Protein 7KSF (pdb70)

Nearest PDB structures (foldseek):
  7ksf-assembly1_A  TM=1.001E+00  e=0.000E+00  Eastern chimpanzee simian foamy virus
  7kse-assembly1_A  TM=9.952E-01  e=0.000E+00  Eastern chimpanzee simian foamy virus
  7o0h-assembly1_A  TM=5.199E-01  e=2.885E-73  White-tufted-ear marmoset simian foamy virus
  7o24-assembly1_A  TM=5.736E-01  e=2.070E-58  White-tufted-ear marmoset simian foamy virus
  4ol8-assembly1_B  TM=6.322E-01  e=3.005E-25  Saccharomyces cerevisiae

Structure (mmCIF, N/CA/C/O backbone):
data_7KSF
#
_entry.id   7KSF
#
_cell.length_a   228.210
_cell.length_b   52.540
_cell.length_c   75.430
_cell.angle_alpha   90.000
_cell.angle_beta   90.090
_cell.angle_gamma   90.000
#
_symmetry.space_group_name_H-M   'C 1 2 1'
#
loop_
_entity.id
_entity.type
_entity.pdbx_description
1 polymer 'Protease/Reverse transcriptase/ribonuclease H'
2 non-polymer 'CALCIUM ION'
3 water water
#
loop_
_atom_site.group_PDB
_atom_site.id
_atom_site.type_symbol
_atom_site.label_atom_id
_atom_site.label_alt_id
_atom_site.label_comp_id
_atom_site.label_asym_id
_atom_site.label_entity_id
_atom_site.label_seq_id
_atom_site.pdbx_PDB_ins_code
_atom_site.Cartn_x
_atom_site.Cartn_y
_atom_site.Cartn_z
_atom_site.occupancy
_atom_site.B_iso_or_equiv
_atom_site.auth_seq_id
_atom_site.auth_comp_id
_atom_site.auth_asym_id
_atom_site.auth_atom_id
_atom_site.pdbx_PDB_model_num
ATOM 1 N N . GLN A 1 1 ? -63.87878 -24.66096 13.64625 1.000 91.96266 7 GLN A N 1
ATOM 2 C CA . GLN A 1 1 ? -62.85266 -25.23747 12.78407 1.000 85.81266 7 GLN A CA 1
ATOM 3 C C . GLN A 1 1 ? -62.86692 -24.58517 11.40821 1.000 96.99649 7 GLN A C 1
ATOM 4 O O . GLN A 1 1 ? -62.80828 -23.36113 11.28749 1.000 82.07876 7 GLN A O 1
ATOM 10 N N . LEU A 1 2 ? -62.95173 -25.41996 10.36903 1.000 107.93000 8 LEU A N 1
ATOM 11 C CA . LEU A 1 2 ? -63.00994 -24.95067 8.99314 1.000 98.20670 8 LEU A CA 1
ATOM 12 C C . LEU A 1 2 ? -64.38611 -24.43498 8.59833 1.000 98.12204 8 LEU A C 1
ATOM 13 O O . LEU A 1 2 ? -64.53233 -23.87378 7.50746 1.000 96.88207 8 LEU A O 1
ATOM 18 N N . LEU A 1 3 ? -65.39202 -24.61246 9.44334 1.000 93.63937 9 LEU A N 1
ATOM 19 C CA . LEU A 1 3 ? -66.73916 -24.15178 9.15051 1.000 84.92782 9 LEU A CA 1
ATOM 20 C C . LEU A 1 3 ? -66.98152 -22.80800 9.81583 1.000 81.30826 9 LEU A C 1
ATOM 21 O O . LEU A 1 3 ? -66.59452 -22.59215 10.96986 1.000 81.67780 9 LEU A O 1
ATOM 26 N N . GLN A 1 4 ? -67.61682 -21.90802 9.08006 1.000 81.27258 10 GLN A N 1
ATOM 27 C CA . GLN A 1 4 ? -67.85418 -20.56520 9.58437 1.000 79.88446 10 GLN A CA 1
ATOM 28 C C . GLN A 1 4 ? -68.79910 -20.61575 10.78041 1.000 84.72996 10 GLN A C 1
ATOM 29 O O . GLN A 1 4 ? -69.85792 -21.25303 10.70133 1.000 81.64663 10 GLN A O 1
ATOM 35 N N . PRO A 1 5 ? -68.45523 -19.98189 11.89354 1.000 90.35862 11 PRO A N 1
ATOM 36 C CA . PRO A 1 5 ? -69.37818 -19.93842 13.02859 1.000 89.00222 11 PRO A CA 1
ATOM 37 C C . PRO A 1 5 ? -70.61943 -19.13070 12.69084 1.000 83.33455 11 PRO A C 1
ATOM 38 O O . PRO A 1 5 ? -70.59174 -18.21451 11.86704 1.000 92.15065 11 PRO A O 1
ATOM 42 N N . LEU A 1 6 ? -71.71829 -19.48616 13.34982 1.000 85.10553 12 LEU A N 1
ATOM 43 C CA . LEU A 1 6 ? -73.01548 -18.91447 13.05601 1.000 86.71338 12 LEU A CA 1
ATOM 44 C C . LEU A 1 6 ? -73.53363 -18.14689 14.26521 1.000 93.89528 12 LEU A C 1
ATOM 45 O O . LEU A 1 6 ? -73.59041 -18.70816 15.36909 1.000 102.79528 12 LEU A O 1
ATOM 50 N N . PRO A 1 7 ? -73.91701 -16.88097 14.10552 1.000 89.11776 13 PRO A N 1
ATOM 51 C CA . PRO A 1 7 ? -74.43017 -16.12538 15.25571 1.000 101.07323 13 PRO A CA 1
ATOM 52 C C . PRO A 1 7 ? -75.75598 -16.69187 15.73665 1.000 109.84174 13 PRO A C 1
ATOM 53 O O . PRO A 1 7 ? -76.63092 -17.03894 14.93962 1.000 116.50450 13 PRO A O 1
ATOM 57 N N . ALA A 1 8 ? -75.89888 -16.78820 17.05564 1.000 116.47087 14 ALA A N 1
ATOM 58 C CA . ALA A 1 8 ? -77.09168 -17.38668 17.63557 1.000 114.22683 14 ALA A CA 1
ATOM 59 C C . ALA A 1 8 ? -77.32077 -16.82506 19.02871 1.000 97.11599 14 ALA A C 1
ATOM 60 O O . ALA A 1 8 ? -76.36981 -16.54295 19.76072 1.000 104.58793 14 ALA A O 1
ATOM 62 N N . GLU A 1 9 ? -78.59279 -16.67651 19.38981 1.000 98.14674 15 GLU A N 1
ATOM 63 C CA . GLU A 1 9 ? -78.99684 -16.26292 20.72792 1.000 99.87970 15 GLU A CA 1
ATOM 64 C C . GLU A 1 9 ? -79.88050 -17.34431 21.33772 1.000 100.31317 15 GLU A C 1
ATOM 65 O O . GLU A 1 9 ? -80.82940 -17.80844 20.69667 1.000 116.30280 15 GLU A O 1
ATOM 71 N N . ILE A 1 10 ? -79.57532 -17.74550 22.57362 1.000 95.40861 16 ILE A N 1
ATOM 72 C CA . ILE A 1 10 ? -80.30898 -18.80687 23.26342 1.000 94.95387 16 ILE A CA 1
ATOM 73 C C . ILE A 1 10 ? -81.22409 -18.23238 24.34360 1.000 99.02407 16 ILE A C 1
ATOM 74 O O . ILE A 1 10 ? -82.44705 -18.37271 24.27063 1.000 98.58590 16 ILE A O 1
ATOM 79 N N . LYS A 1 11 ? -80.64922 -17.57544 25.35871 1.000 90.01616 17 LYS A N 1
ATOM 80 C CA . LYS A 1 11 ? -81.41135 -16.92790 26.42890 1.000 89.84134 17 LYS A CA 1
ATOM 81 C C . LYS A 1 11 ? -80.94377 -15.47379 26.55220 1.000 92.24733 17 LYS A C 1
ATOM 82 O O . LYS A 1 11 ? -80.33983 -15.07584 27.55226 1.000 105.13752 17 LYS A O 1
ATOM 88 N N . GLY A 1 12 ? -81.23005 -14.67364 25.52439 1.000 93.15126 18 GLY A N 1
ATOM 89 C CA . GLY A 1 12 ? -80.84846 -13.27653 25.52768 1.000 94.46456 18 GLY A CA 1
ATOM 90 C C . GLY A 1 12 ? -79.39454 -13.04703 25.17366 1.000 110.30089 18 GLY A C 1
ATOM 91 O O . GLY A 1 12 ? -79.07784 -12.17076 24.36484 1.000 124.34169 18 GLY A O 1
ATOM 92 N N . THR A 1 13 ? -78.50128 -13.82891 25.77344 1.000 109.12352 19 THR A N 1
ATOM 93 C CA . THR A 1 13 ? -77.07434 -13.67944 25.53040 1.000 103.06050 19 THR A CA 1
ATOM 94 C C . THR A 1 13 ? -76.70524 -14.27403 24.17625 1.000 108.18619 19 THR A C 1
ATOM 95 O O . THR A 1 13 ? -77.02192 -15.43106 23.89200 1.000 98.05276 19 THR A O 1
ATOM 99 N N . LYS A 1 14 ? -76.04651 -13.47365 23.34139 1.000 110.72989 20 LYS A N 1
ATOM 100 C CA . LYS A 1 14 ? -75.61744 -13.96224 22.03726 1.000 104.46742 20 LYS A CA 1
ATOM 101 C C . LYS A 1 14 ? -74.54612 -15.03096 22.20196 1.000 97.13800 20 LYS A C 1
ATOM 102 O O . LYS A 1 14 ? -73.77107 -15.02795 23.16092 1.000 104.61472 20 LYS A O 1
ATOM 108 N N . LEU A 1 15 ? -74.50790 -15.95674 21.24875 1.000 92.48114 21 LEU A N 1
ATOM 109 C CA . LEU A 1 15 ? -73.53259 -17.03546 21.26546 1.000 88.05982 21 LEU A CA 1
ATOM 110 C C . LEU A 1 15 ? -73.26155 -17.45006 19.82435 1.000 87.54814 21 LEU A C 1
ATOM 111 O O . LEU A 1 15 ? -73.72478 -16.80898 18.87652 1.000 88.13032 21 LEU A O 1
ATOM 116 N N . LEU A 1 16 ? -72.50024 -18.52680 19.65807 1.000 86.23330 22 LEU A N 1
ATOM 117 C CA . LEU A 1 16 ? -72.14317 -19.02840 18.34094 1.000 85.79664 22 LEU A CA 1
ATOM 118 C C . LEU A 1 16 ? -72.45974 -20.51148 18.25863 1.000 85.58793 22 LEU A C 1
ATOM 119 O O . LEU A 1 16 ? -72.28748 -21.24965 19.23145 1.000 85.30207 22 LEU A O 1
ATOM 124 N N . ALA A 1 17 ? -72.92268 -20.93835 17.09056 1.000 85.99912 23 ALA A N 1
ATOM 125 C CA . ALA A 1 17 ? -73.22129 -22.33438 16.82226 1.000 86.35270 23 ALA A CA 1
ATOM 126 C C . ALA A 1 17 ? -72.30820 -22.83886 15.71310 1.000 87.38569 23 ALA A C 1
ATOM 127 O O . ALA A 1 17 ? -71.91547 -22.08055 14.82225 1.000 86.75450 23 ALA A O 1
ATOM 129 N N . HIS A 1 18 ? -71.96483 -24.12378 15.77679 1.000 88.57776 24 HIS A N 1
ATOM 130 C CA . HIS A 1 18 ? -71.08770 -24.74231 14.79161 1.000 90.13040 24 HIS A CA 1
ATOM 131 C C . HIS A 1 18 ? -71.77337 -25.97138 14.21737 1.000 98.55218 24 HIS A C 1
ATOM 132 O O . HIS A 1 18 ? -72.11607 -26.89964 14.95818 1.000 103.34709 24 HIS A O 1
ATOM 139 N N . TRP A 1 19 ? -71.97544 -25.96714 12.90338 1.000 102.78862 25 TRP A N 1
ATOM 140 C CA . TRP A 1 19 ? -72.57215 -27.09816 12.20616 1.000 110.75462 25 TRP A CA 1
ATOM 141 C C . TRP A 1 19 ? -71.71378 -28.34295 12.39184 1.000 95.64141 25 TRP A C 1
ATOM 142 O O . TRP A 1 19 ? -70.55379 -28.37552 11.97077 1.000 102.24572 25 TRP A O 1
ATOM 153 N N . ALA A 1 20 ? -72.27646 -29.35826 13.03464 1.000 95.76798 26 ALA A N 1
ATOM 154 C CA . ALA A 1 20 ? -71.56408 -30.60211 13.28932 1.000 96.87233 26 ALA A CA 1
ATOM 155 C C . ALA A 1 20 ? -71.94083 -31.64698 12.24711 1.000 99.10262 26 ALA A C 1
ATOM 156 O O . ALA A 1 20 ? -73.01888 -31.59516 11.65018 1.000 98.72771 26 ALA A O 1
ATOM 158 N N . SER A 1 21 ? -71.03357 -32.59467 12.02785 1.000 100.87672 27 SER A N 1
ATOM 159 C CA . SER A 1 21 ? -71.26531 -33.67753 11.08262 1.000 103.03307 27 SER A CA 1
ATOM 160 C C . SER A 1 21 ? -71.70090 -34.96980 11.75235 1.000 103.48810 27 SER A C 1
ATOM 161 O O . SER A 1 21 ? -72.35769 -35.79385 11.10820 1.000 103.76206 27 SER A O 1
ATOM 164 N N . GLY A 1 22 ? -71.35177 -35.16899 13.02129 1.000 104.70500 28 GLY A N 1
ATOM 165 C CA . GLY A 1 22 ? -71.79039 -36.36327 13.71505 1.000 108.31459 28 GLY A CA 1
ATOM 166 C C . GLY A 1 22 ? -73.29538 -36.38575 13.90112 1.000 112.78873 28 GLY A C 1
ATOM 167 O O . GLY A 1 22 ? -73.95167 -35.34595 13.98339 1.000 112.56817 28 GLY A O 1
ATOM 168 N N . ALA A 1 23 ? -73.84202 -37.59692 13.95988 1.000 114.49093 29 ALA A N 1
ATOM 169 C CA . ALA A 1 23 ? -75.27896 -37.77437 14.12291 1.000 128.41843 29 ALA A CA 1
ATOM 170 C C . ALA A 1 23 ? -75.75296 -37.52083 15.54799 1.000 122.11499 29 ALA A C 1
ATOM 171 O O . ALA A 1 23 ? -76.96394 -37.53923 15.79005 1.000 104.97963 29 ALA A O 1
ATOM 173 N N . THR A 1 24 ? -74.83698 -37.29077 16.48700 1.000 126.62851 30 THR A N 1
ATOM 174 C CA . THR A 1 24 ? -75.22499 -37.01319 17.86108 1.000 113.34693 30 THR A CA 1
ATOM 175 C C . THR A 1 24 ? -76.02736 -35.71444 17.93741 1.000 104.47397 30 THR A C 1
ATOM 176 O O . THR A 1 24 ? -75.96765 -34.85722 17.05060 1.000 103.83212 30 THR A O 1
ATOM 180 N N . ILE A 1 25 ? -76.79134 -35.58090 19.02048 1.000 97.01228 31 ILE A N 1
ATOM 181 C CA . ILE A 1 25 ? -77.72166 -34.46821 19.17578 1.000 95.09019 31 ILE A CA 1
ATOM 182 C C . ILE A 1 25 ? -76.97201 -33.19507 19.53402 1.000 93.83214 31 ILE A C 1
ATOM 183 O O . ILE A 1 25 ? -75.75399 -33.20776 19.74096 1.000 93.41525 31 ILE A O 1
ATOM 188 N N . THR A 1 26 ? -77.70532 -32.08730 19.61831 1.000 92.90972 32 THR A N 1
ATOM 189 C CA . THR A 1 26 ? -77.08769 -30.78217 19.81357 1.000 91.39360 32 THR A CA 1
ATOM 190 C C . THR A 1 26 ? -76.62166 -30.61235 21.25258 1.000 97.70829 32 THR A C 1
ATOM 191 O O . THR A 1 26 ? -77.36754 -30.87878 22.19956 1.000 95.34684 32 THR A O 1
ATOM 195 N N . CYS A 1 27 ? -75.37578 -30.17603 21.41262 1.000 96.41637 33 CYS A N 1
ATOM 196 C CA . CYS A 1 27 ? -74.82681 -29.83016 22.71467 1.000 87.19148 33 CYS A CA 1
ATOM 197 C C . CYS A 1 27 ? -75.04723 -28.35229 23.00101 1.000 86.25750 33 CYS A C 1
ATOM 198 O O . CYS A 1 27 ? -75.13251 -27.52711 22.087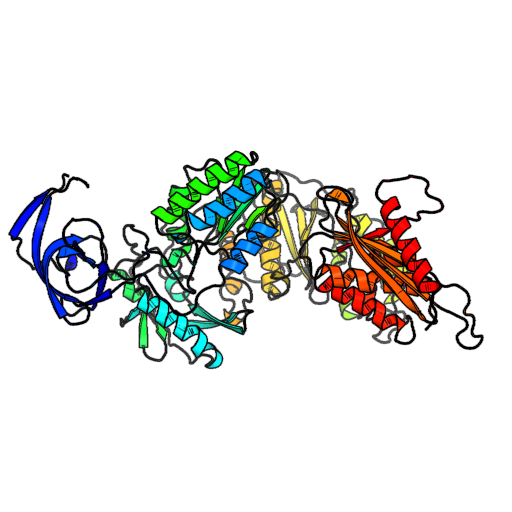20 1.000 86.25946 33 CYS A O 1
ATOM 201 N N . ILE A 1 28 ? -75.13225 -28.02560 24.28609 1.000 89.42439 34 ILE A N 1
ATOM 202 C CA . ILE A 1 28 ? -75.39963 -26.65778 24.72341 1.000 88.96904 34 ILE A CA 1
ATOM 203 C C . ILE A 1 28 ? -74.50965 -26.37079 25.92642 1.000 84.25574 34 ILE A C 1
ATOM 204 O O . ILE A 1 28 ? -74.28234 -27.27590 26.74321 1.000 84.31821 34 ILE A O 1
ATOM 209 N N . PRO A 1 29 ? -73.93399 -25.16765 26.04366 1.000 83.58464 35 PRO A N 1
ATOM 210 C CA . PRO A 1 29 ? -73.16502 -24.83469 27.25070 1.000 89.11811 35 PRO A CA 1
ATOM 211 C C . PRO A 1 29 ? -73.94386 -25.15320 28.52167 1.000 94.56088 35 PRO A C 1
ATOM 212 O O . PRO A 1 29 ? -75.15193 -24.92557 28.60878 1.000 93.42111 35 PRO A O 1
ATOM 216 N N . GLU A 1 30 ? -73.21866 -25.67722 29.51651 1.000 94.79647 36 GLU A N 1
ATOM 217 C CA . GLU A 1 30 ? -73.85343 -26.24567 30.70442 1.000 97.27650 36 GLU A CA 1
ATOM 218 C C . GLU A 1 30 ? -74.63769 -25.21007 31.50269 1.000 81.03794 36 GLU A C 1
ATOM 219 O O . GLU A 1 30 ? -75.64856 -25.55050 32.12867 1.000 80.99781 36 GLU A O 1
ATOM 225 N N . SER A 1 31 ? -74.19406 -23.94894 31.50095 1.000 80.80511 37 SER A N 1
ATOM 226 C CA . SER A 1 31 ? -74.76630 -22.94931 32.39720 1.000 80.29484 37 SER A CA 1
ATOM 227 C C . SER A 1 31 ? -76.20443 -22.57865 32.05136 1.000 80.00728 37 SER A C 1
ATOM 228 O O . SER A 1 31 ? -76.86457 -21.91902 32.86354 1.000 79.61204 37 SER A O 1
ATOM 231 N N . PHE A 1 32 ? -76.70337 -22.97353 30.88230 1.000 80.08741 38 PHE A N 1
ATOM 232 C CA . PHE A 1 32 ? -78.07148 -22.66884 30.48944 1.000 83.75458 38 PHE A CA 1
ATOM 233 C C . PHE A 1 32 ? -79.05114 -23.79119 30.79924 1.000 80.10772 38 PHE A C 1
ATOM 234 O O . PHE A 1 32 ? -80.26421 -23.55454 30.76835 1.000 81.00611 38 PHE A O 1
ATOM 242 N N . LEU A 1 33 ? -78.56878 -24.99612 31.09294 1.000 81.54354 39 LEU A N 1
ATOM 243 C CA . LEU A 1 33 ? -79.43343 -26.15241 31.27273 1.000 81.15051 39 LEU A CA 1
ATOM 244 C C . LEU A 1 33 ? -79.66326 -26.49880 32.74066 1.000 81.25238 39 LEU A C 1
ATOM 245 O O . LEU A 1 33 ? -80.18193 -27.57602 33.03745 1.000 81.95520 39 LEU A O 1
ATOM 250 N N . GLU A 1 34 ? -79.29247 -25.60590 33.66084 1.000 82.92685 40 GLU A N 1
ATOM 251 C CA . GLU A 1 34 ? -79.52832 -25.86529 35.07680 1.000 84.15921 40 GLU A CA 1
ATOM 252 C C . GLU A 1 34 ? -80.99735 -25.67079 35.42992 1.000 86.80803 40 GLU A C 1
ATOM 253 O O . GLU A 1 34 ? -81.62107 -26.54711 36.03976 1.000 83.56489 40 GLU A O 1
ATOM 259 N N . ASP A 1 35 ? -81.56671 -24.52487 35.04921 1.000 80.23069 41 ASP A N 1
ATOM 260 C CA . ASP A 1 35 ? -82.96577 -24.24434 35.35034 1.000 79.62644 41 ASP A CA 1
ATOM 261 C C . ASP A 1 35 ? -83.90953 -25.19745 34.62818 1.000 79.96592 41 ASP A C 1
ATOM 262 O O . ASP A 1 35 ? -84.99242 -25.50088 35.14217 1.000 84.77529 41 ASP A O 1
ATOM 267 N N . GLU A 1 36 ? -83.52746 -25.66908 33.44405 1.000 86.69162 42 GLU A N 1
ATOM 268 C CA . GLU A 1 36 ? -84.42427 -26.48016 32.63592 1.000 80.98764 42 GLU A CA 1
ATOM 269 C C . GLU A 1 36 ? -84.58583 -27.87334 33.23261 1.000 82.12513 42 GLU A C 1
ATOM 270 O O . GLU A 1 36 ? -83.66264 -28.43620 33.82644 1.000 82.71836 42 GLU A O 1
ATOM 276 N N . GLN A 1 37 ? -85.78668 -28.43265 33.06555 1.000 82.85743 43 GLN A N 1
ATOM 277 C CA . GLN A 1 37 ? -86.12327 -29.74487 33.60227 1.000 84.30384 43 GLN A CA 1
ATOM 278 C C . GLN A 1 37 ? -85.71701 -30.83753 32.61901 1.000 85.92499 43 GLN A C 1
ATOM 279 O O . GLN A 1 37 ? -85.83512 -30.65529 31.40306 1.000 86.36480 43 GLN A O 1
ATOM 285 N N . PRO A 1 38 ? -85.23665 -31.97750 33.11873 1.000 86.91562 44 PRO A N 1
ATOM 286 C CA . PRO A 1 38 ? -84.76239 -33.03416 32.21647 1.000 98.33608 44 PRO A CA 1
ATOM 287 C C . PRO A 1 38 ? -85.87615 -33.96238 31.75832 1.000 90.96646 44 PRO A C 1
ATOM 288 O O . PRO A 1 38 ? -86.70198 -34.40780 32.56126 1.000 90.07209 44 PRO A O 1
ATOM 292 N N . ILE A 1 39 ? -85.90113 -34.25910 30.46025 1.000 91.45451 45 ILE A N 1
ATOM 293 C CA . ILE A 1 39 ? -86.89289 -35.18627 29.92510 1.000 92.65277 45 ILE A CA 1
ATOM 294 C C . ILE A 1 39 ? -86.57045 -36.61227 30.35076 1.000 93.94470 45 ILE A C 1
ATOM 295 O O . ILE A 1 39 ? -87.41622 -37.31964 30.91165 1.000 95.16488 45 ILE A O 1
ATOM 300 N N . LYS A 1 40 ? -85.34634 -37.05685 30.08560 1.000 99.78513 46 LYS A N 1
ATOM 301 C CA . LYS A 1 40 ? -84.89793 -38.38881 30.46828 1.000 108.67133 46 LYS A CA 1
ATOM 302 C C . LYS A 1 40 ? -83.38294 -38.35241 30.61921 1.000 98.10403 46 LYS A C 1
ATOM 303 O O . LYS A 1 40 ? -82.75525 -37.29620 30.49541 1.000 97.15980 46 LYS A O 1
ATOM 309 N N . LYS A 1 41 ? -82.78959 -39.51130 30.89392 1.000 100.50568 47 LYS A N 1
ATOM 310 C CA . LYS A 1 41 ? -81.35654 -39.61194 31.13782 1.000 102.59128 47 LYS A CA 1
ATOM 311 C C . LYS A 1 41 ? -80.77826 -40.73358 30.29354 1.000 105.32710 47 LYS A C 1
ATOM 312 O O . LYS A 1 41 ? -81.19892 -41.88873 30.41730 1.000 104.98680 47 LYS A O 1
ATOM 318 N N . THR A 1 42 ? -79.81241 -40.39611 29.44356 1.000 125.59483 48 THR A N 1
ATOM 319 C CA . THR A 1 42 ? -79.15318 -41.35072 28.56631 1.000 122.08726 48 THR A CA 1
ATOM 320 C C . THR A 1 42 ? -77.65217 -41.33834 28.81524 1.000 114.02578 48 THR A C 1
ATOM 321 O O . THR A 1 42 ? -77.08544 -40.32828 29.24243 1.000 113.28565 48 THR A O 1
ATOM 325 N N . LEU A 1 43 ? -77.03085 -42.49210 28.54795 1.000 116.84531 49 LEU A N 1
ATOM 326 C CA . LEU A 1 43 ? -75.56778 -42.68472 28.71183 1.000 119.91867 49 LEU A CA 1
ATOM 327 C C . LEU A 1 43 ? -74.91186 -42.65122 27.32680 1.000 131.17282 49 LEU A C 1
ATOM 328 O O . LEU A 1 43 ? -75.56579 -43.06719 26.34974 1.000 139.76009 49 LEU A O 1
ATOM 333 N N . ILE A 1 44 ? -73.66901 -42.17284 27.26384 1.000 127.18620 50 ILE A N 1
ATOM 334 C CA . ILE A 1 44 ? -72.91510 -42.06435 26.02083 1.000 125.74496 50 ILE A CA 1
ATOM 335 C C . ILE A 1 44 ? -71.54591 -42.70000 26.21761 1.000 134.81451 50 ILE A C 1
ATOM 336 O O . ILE A 1 44 ? -70.87293 -42.43803 27.21964 1.000 126.55099 50 ILE A O 1
ATOM 338 N N . LYS A 1 45 ? -71.13672 -43.52766 25.25241 1.000 147.18389 51 LYS A N 1
ATOM 339 C CA . LYS A 1 45 ? -69.82553 -44.16730 25.32020 1.000 149.15370 51 LYS A CA 1
ATOM 340 C C . LYS A 1 45 ? -68.70883 -43.15093 25.13737 1.000 145.03954 51 LYS A C 1
ATOM 341 O O . LYS A 1 45 ? -67.85984 -42.97089 26.01836 1.000 129.42447 51 LYS A O 1
ATOM 343 N N . THR A 1 46 ? -68.69209 -42.47267 23.99352 1.000 144.23821 52 THR A N 1
ATOM 344 C CA . THR A 1 46 ? -67.69340 -41.45632 23.69569 1.000 139.03631 52 THR A CA 1
ATOM 345 C C . THR A 1 46 ? -68.23678 -40.07755 24.04603 1.000 131.03682 52 THR A C 1
ATOM 346 O O . THR A 1 46 ? -67.49098 -39.27346 24.60417 1.000 142.09606 52 THR A O 1
ATOM 348 N N . GLU A 1 50 ? -70.04576 -45.86754 30.58483 1.000 135.19754 56 GLU A N 1
ATOM 349 C CA . GLU A 1 50 ? -70.51614 -44.71149 29.77311 1.000 129.44892 56 GLU A CA 1
ATOM 350 C C . GLU A 1 50 ? -71.27738 -43.73592 30.67937 1.000 138.77653 56 GLU A C 1
ATOM 351 O O . GLU A 1 50 ? -72.31923 -44.13534 31.23733 1.000 138.74759 56 GLU A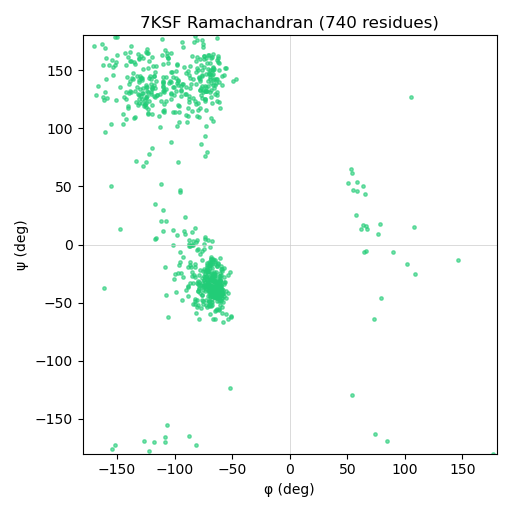 O 1
ATOM 357 N N . LYS A 1 51 ? -70.76572 -42.50680 30.81462 1.000 141.76889 57 LYS A N 1
ATOM 358 C CA . LYS A 1 51 ? -71.39997 -41.49417 31.64488 1.000 139.22735 57 LYS A CA 1
ATOM 359 C C . LYS A 1 51 ? -72.78110 -41.13945 31.10603 1.000 135.72340 57 LYS A C 1
ATOM 360 O O . LYS A 1 51 ? -72.99519 -41.07324 29.89205 1.000 138.41441 57 LYS A O 1
ATOM 366 N N . GLN A 1 52 ? -73.71912 -40.90792 32.02013 1.000 127.38378 58 GLN A N 1
ATOM 367 C CA . GLN A 1 52 ? -75.07825 -40.52524 31.66829 1.000 122.04802 58 GLN A CA 1
ATOM 368 C C . GLN A 1 52 ? -75.33165 -39.07540 32.06362 1.000 113.27974 58 GLN A C 1
ATOM 369 O O . GLN A 1 52 ? -74.88173 -38.61951 33.11970 1.000 114.74574 58 GLN A O 1
ATOM 375 N N . GLN A 1 53 ? -76.04490 -38.35641 31.20082 1.000 109.96577 59 GLN A N 1
ATOM 376 C CA . GLN A 1 53 ? -76.32330 -36.94054 31.38915 1.000 106.31551 59 GLN A CA 1
ATOM 377 C C . GLN A 1 53 ? -77.79540 -36.66890 31.10629 1.000 102.89073 59 GLN A C 1
ATOM 378 O O . GLN A 1 53 ? -78.45322 -37.40492 30.36616 1.000 104.85267 59 GLN A O 1
ATOM 384 N N . ASN A 1 54 ? -78.30668 -35.59818 31.70756 1.000 108.26496 60 ASN A N 1
ATOM 385 C CA . ASN A 1 54 ? -79.70779 -35.23855 31.54271 1.000 106.70417 60 ASN A CA 1
ATOM 386 C C . ASN A 1 54 ? -79.97901 -34.72231 30.13184 1.000 102.78487 60 ASN A C 1
ATOM 387 O O . ASN A 1 54 ? -79.10721 -34.14891 29.47492 1.000 95.71767 60 ASN A O 1
ATOM 392 N N . VAL A 1 55 ? -81.21198 -34.92457 29.67986 1.000 98.36994 61 VAL A N 1
ATOM 393 C CA . VAL A 1 55 ? -81.65216 -34.53140 28.34697 1.000 93.95077 61 VAL A CA 1
ATOM 394 C C . VAL A 1 55 ? -82.79744 -33.53776 28.48925 1.000 91.69617 61 VAL A C 1
ATOM 395 O O . VAL A 1 55 ? -83.70434 -33.73720 29.30326 1.000 91.65004 61 VAL A O 1
ATOM 399 N N . TYR A 1 56 ? -82.74979 -32.46857 27.69349 1.000 91.06740 62 TYR A N 1
ATOM 400 C CA . TYR A 1 56 ? -83.75509 -31.41487 27.76678 1.000 90.67864 62 TYR A CA 1
ATOM 401 C C . TYR A 1 56 ? -84.37024 -31.14075 26.39987 1.000 91.83046 62 TYR A C 1
ATOM 402 O O . TYR A 1 56 ? -84.15407 -31.89647 25.44469 1.000 92.36522 62 TYR A O 1
ATOM 411 N N . TYR A 1 57 ? -85.13356 -30.05195 26.30015 1.000 92.40262 63 TYR A N 1
ATOM 412 C CA . TYR A 1 57 ? -85.70976 -29.61383 25.03028 1.000 93.47550 63 TYR A CA 1
ATOM 413 C C . TYR A 1 57 ? -85.95018 -28.11592 25.13763 1.000 92.89083 63 TYR A C 1
ATOM 414 O O . TYR A 1 57 ? -86.89827 -27.68634 25.80278 1.000 92.51716 63 TYR A O 1
ATOM 423 N N . VAL A 1 58 ? -85.08845 -27.32153 24.49776 1.000 92.86933 64 VAL A N 1
ATOM 424 C CA . VAL A 1 58 ? -85.09286 -25.87356 24.64809 1.000 92.71888 64 VAL A CA 1
ATOM 425 C C . VAL A 1 58 ? -85.24112 -25.23130 23.27324 1.000 93.11154 64 VAL A C 1
ATOM 426 O O . VAL A 1 58 ? -85.05399 -25.86601 22.23609 1.000 93.88678 64 VAL A O 1
ATOM 430 N N . THR A 1 59 ? -85.57649 -23.94340 23.28754 1.000 93.26269 65 THR A N 1
ATOM 431 C CA . THR A 1 59 ? -85.74078 -23.14718 22.08073 1.000 94.24075 65 THR A CA 1
ATOM 432 C C . THR A 1 59 ? -84.69810 -22.03987 22.05592 1.000 93.75681 65 THR A C 1
ATOM 433 O O . THR A 1 59 ? -84.39022 -21.43901 23.09204 1.000 93.24648 65 THR A O 1
ATOM 437 N N . PHE A 1 60 ? -84.16124 -21.77045 20.86796 1.000 93.76341 66 PHE A N 1
ATOM 438 C CA . PHE A 1 60 ? -83.12154 -20.76911 20.69913 1.000 93.18726 66 PHE A CA 1
ATOM 439 C C . PHE A 1 60 ? -83.16277 -20.24880 19.26924 1.000 93.27242 66 PHE A C 1
ATOM 440 O O . PHE A 1 60 ? -83.68262 -20.90275 18.36413 1.000 96.30137 66 PHE A O 1
ATOM 448 N N . LYS A 1 61 ? -82.59812 -19.05959 19.07848 1.000 93.02238 67 LYS A N 1
ATOM 449 C CA . LYS A 1 61 ? -82.54837 -18.42529 17.77162 1.000 93.07015 67 LYS A CA 1
ATOM 450 C C . LYS A 1 61 ? -81.24431 -18.76575 17.06348 1.000 101.31595 67 LYS A C 1
ATOM 451 O O . LYS A 1 61 ? -80.17527 -18.77658 17.67842 1.000 103.11579 67 LYS A O 1
ATOM 457 N N . VAL A 1 62 ? -81.34430 -19.04549 15.76842 1.000 107.54588 68 VAL A N 1
ATOM 458 C CA . VAL A 1 62 ? -80.18629 -19.22496 14.89732 1.000 92.28720 68 VAL A CA 1
ATOM 459 C C . VAL A 1 62 ? -80.33764 -18.22475 13.76055 1.000 92.50714 68 VAL A C 1
ATOM 460 O O . VAL A 1 62 ? -81.25665 -18.34283 12.93857 1.000 92.98863 68 VAL A O 1
ATOM 464 N N . LYS A 1 63 ? -79.44593 -17.22948 13.71973 1.000 92.13540 69 LYS A N 1
ATOM 465 C CA . LYS A 1 63 ? -79.51830 -16.13029 12.75498 1.000 92.36288 69 LYS A CA 1
ATOM 466 C C . LYS A 1 63 ? -80.84351 -15.37869 12.85021 1.000 92.33930 69 LYS A C 1
ATOM 467 O O . LYS A 1 63 ? -81.29674 -14.77261 11.87537 1.000 94.65874 69 LYS A O 1
ATOM 473 N N . GLY A 1 64 ? -81.48344 -15.41314 14.01824 1.000 93.48833 70 GLY A N 1
ATOM 474 C CA . GLY A 1 64 ? -82.74662 -14.74255 14.22646 1.000 100.52513 70 GLY A CA 1
ATOM 475 C C . GLY A 1 64 ? -83.97037 -15.63790 14.18732 1.000 104.41715 70 GLY A C 1
ATOM 476 O O . GLY A 1 64 ? -85.03646 -15.21431 14.65347 1.000 94.49683 70 GLY A O 1
ATOM 477 N N . ARG A 1 65 ? -83.85504 -16.85174 13.65004 1.000 95.01974 71 ARG A N 1
ATOM 478 C CA . ARG A 1 65 ? -84.97578 -17.78205 13.57489 1.000 94.17661 71 ARG A CA 1
ATOM 479 C C . ARG A 1 65 ? -84.89543 -18.78428 14.71866 1.000 93.95674 71 ARG A C 1
ATOM 480 O O . ARG A 1 65 ? -83.83624 -19.37103 14.96248 1.000 99.38452 71 ARG A O 1
ATOM 488 N N . LYS A 1 66 ? -86.01733 -18.97976 15.40968 1.000 106.32750 72 LYS A N 1
ATOM 489 C CA . LYS A 1 66 ? -86.05401 -19.89203 16.54148 1.000 102.37946 72 LYS A CA 1
ATOM 490 C C . LYS A 1 66 ? -85.90362 -21.33888 16.08414 1.000 107.72824 72 LYS A C 1
ATOM 491 O O . LYS A 1 66 ? -86.30357 -21.71275 14.97808 1.000 121.23422 72 LYS A O 1
ATOM 497 N N . VAL A 1 67 ? -85.31633 -22.15591 16.95893 1.000 95.03317 73 VAL A N 1
ATOM 498 C CA . VAL A 1 67 ? -85.09094 -23.57578 16.69960 1.000 94.99917 73 VAL A CA 1
ATOM 499 C C . VAL A 1 67 ? -85.40465 -24.35416 17.96844 1.000 94.98237 73 VAL A C 1
ATOM 500 O O . VAL A 1 67 ? -84.94370 -23.98827 19.05650 1.000 105.24272 73 VAL A O 1
ATOM 504 N N . GLU A 1 68 ? -86.18435 -25.41935 17.83325 1.000 96.08947 74 GLU A N 1
ATOM 505 C CA . GLU A 1 68 ? -86.48803 -26.32469 18.93506 1.000 96.75524 74 GLU A CA 1
ATOM 506 C C . GLU A 1 68 ? -85.76866 -27.64543 18.69773 1.000 96.23567 74 GLU A C 1
ATOM 507 O O . GLU A 1 68 ? -85.84255 -28.20320 17.59860 1.000 96.63384 74 GLU A O 1
ATOM 513 N N . ALA A 1 69 ? -85.08146 -28.14146 19.72358 1.000 95.73230 75 ALA A N 1
ATOM 514 C CA . ALA A 1 69 ? -84.31011 -29.36220 19.55427 1.000 98.76218 75 ALA A CA 1
ATOM 515 C C . ALA A 1 69 ? -84.08585 -30.03343 20.90210 1.000 95.00289 75 ALA A C 1
ATOM 516 O O . ALA A 1 69 ? -84.09298 -29.38867 21.95325 1.000 94.61915 75 ALA A O 1
ATOM 518 N N . GLU A 1 70 ? -83.89147 -31.34937 20.84580 1.000 95.39433 76 GLU A N 1
ATOM 519 C CA . GLU A 1 70 ? -83.50318 -32.13851 22.00760 1.000 94.92262 76 GLU A CA 1
ATOM 520 C C . GLU A 1 70 ? -81.99621 -32.02312 22.19855 1.000 102.01418 76 GLU A C 1
ATOM 521 O O . GLU A 1 70 ? -81.22516 -32.33669 21.28544 1.000 106.66388 76 GLU A O 1
ATOM 527 N N . VAL A 1 71 ? -81.57228 -31.57126 23.38163 1.000 101.15768 77 VAL A N 1
ATOM 528 C CA . VAL A 1 71 ? -80.18437 -31.19391 23.60664 1.000 101.64346 77 VAL A CA 1
ATOM 529 C C . VAL A 1 71 ? -79.64912 -31.84004 24.87847 1.000 100.65849 77 VAL A C 1
ATOM 530 O O . VAL A 1 71 ? -80.40095 -32.25646 25.76341 1.000 96.17486 77 VAL A O 1
ATOM 534 N N . ILE A 1 72 ? -78.31909 -31.91967 24.94938 1.000 103.35593 78 ILE A N 1
ATOM 535 C CA . ILE A 1 72 ? -77.60193 -32.27674 26.16826 1.000 88.59511 78 ILE A CA 1
ATOM 536 C C . ILE A 1 72 ? -76.72725 -31.09357 26.55148 1.000 87.62542 78 ILE A C 1
ATOM 537 O O . ILE A 1 72 ? -76.83959 -30.00947 25.96673 1.000 87.20084 78 ILE A O 1
ATOM 542 N N . ALA A 1 73 ? -75.83814 -31.29653 27.51639 1.000 98.62125 79 ALA A N 1
ATOM 543 C CA . ALA A 1 73 ? -74.95242 -30.24538 27.98658 1.000 100.78890 79 ALA A CA 1
ATOM 544 C C . ALA A 1 73 ? -73.62745 -30.26982 27.22650 1.000 86.66579 79 ALA A C 1
ATOM 545 O O . ALA A 1 73 ? -73.32722 -31.19557 26.46928 1.000 85.82618 79 ALA A O 1
ATOM 547 N N . SER A 1 74 ? -72.82974 -29.21964 27.43670 1.000 84.99899 80 SER A N 1
ATOM 548 C CA . SER A 1 74 ? -71.52982 -29.07812 26.80666 1.000 83.95648 80 SER A CA 1
ATOM 549 C C . SER A 1 74 ? -70.63401 -28.26507 27.72680 1.000 87.75384 80 SER A C 1
ATOM 550 O O . SER A 1 74 ? -71.00531 -27.14126 28.09907 1.000 89.78009 80 SER A O 1
ATOM 553 N N . PRO A 1 75 ? -69.46283 -28.78681 28.10162 1.000 83.45633 81 PRO A N 1
ATOM 554 C CA . PRO A 1 75 ? -68.51702 -27.98872 28.88875 1.000 83.38415 81 PRO A CA 1
ATOM 555 C C . PRO A 1 75 ? -67.88540 -26.84736 28.10897 1.000 83.51060 81 PRO A C 1
ATOM 556 O O . PRO A 1 75 ? -67.10659 -26.08326 28.69110 1.000 85.21148 81 PRO A O 1
ATOM 560 N N . TYR A 1 76 ? -68.19650 -26.70316 26.82602 1.000 83.75477 82 TYR A N 1
ATOM 561 C CA . TYR A 1 76 ? -67.58484 -25.68580 25.99022 1.000 84.07363 82 TYR A CA 1
ATOM 562 C C . TYR A 1 76 ? -68.43321 -24.41904 25.96954 1.000 84.14778 82 TYR A C 1
ATOM 563 O O . TYR A 1 76 ? -69.54020 -24.36648 26.50761 1.000 84.06990 82 TYR A O 1
ATOM 572 N N . GLU A 1 77 ? -67.89354 -23.37974 25.33075 1.000 85.28503 83 GLU A N 1
ATOM 573 C CA . GLU A 1 77 ? -68.57092 -22.09691 25.21007 1.000 86.11289 83 GLU A CA 1
ATOM 574 C C . GLU A 1 77 ? -69.33303 -21.94184 23.90014 1.000 88.31522 83 GLU A C 1
ATOM 575 O O . GLU A 1 77 ? -70.04033 -20.94500 23.73040 1.000 89.98840 83 GLU A O 1
ATOM 581 N N . TYR A 1 78 ? -69.21081 -22.89159 22.97893 1.000 84.21039 84 TYR A N 1
ATOM 582 C CA . TYR A 1 78 ? -69.92089 -22.84352 21.71197 1.000 84.04321 84 TYR A CA 1
ATOM 583 C C . TYR A 1 78 ? -71.05159 -23.86584 21.70580 1.000 83.92127 84 TYR A C 1
ATOM 584 O O . TYR A 1 78 ? -71.07728 -24.80403 22.50759 1.000 87.20860 84 TYR A O 1
ATOM 593 N N . ILE A 1 79 ? -71.99070 -23.67391 20.78490 1.000 84.25337 85 ILE A N 1
ATOM 594 C CA . ILE A 1 79 ? -73.13545 -24.56220 20.62576 1.000 84.77445 85 ILE A CA 1
ATOM 595 C C . ILE A 1 79 ? -72.80323 -25.52585 19.49052 1.000 85.78868 85 ILE A C 1
ATOM 596 O O . ILE A 1 79 ? -72.86839 -25.16261 18.31261 1.000 86.36199 85 ILE A O 1
ATOM 601 N N . LEU A 1 80 ? -72.43385 -26.75283 19.84523 1.000 86.00985 86 LEU A N 1
ATOM 602 C CA . LEU A 1 80 ? -72.23660 -27.80255 18.85198 1.000 86.89293 86 LEU A CA 1
ATOM 603 C C . LEU A 1 80 ? -73.59153 -28.16181 18.25697 1.000 88.38497 86 LEU A C 1
ATOM 604 O O . LEU A 1 80 ? -74.42732 -28.77720 18.92688 1.000 88.70012 86 LEU A O 1
ATOM 609 N N . LEU A 1 81 ? -73.81271 -27.77659 17.00607 1.000 97.71006 87 LEU A N 1
ATOM 610 C CA . LEU A 1 81 ? -75.13372 -27.82984 16.39513 1.000 97.81513 87 LEU A CA 1
ATOM 611 C C . LEU A 1 81 ? -75.27940 -29.10769 15.57585 1.000 98.50010 87 LEU A C 1
ATOM 612 O O . LEU A 1 81 ? -74.52638 -29.32726 14.62076 1.000 114.10828 87 LEU A O 1
ATOM 617 N N . SER A 1 82 ? -76.25014 -29.93606 15.94672 1.000 93.77606 88 SER A N 1
ATOM 618 C CA . SER A 1 82 ? -76.52283 -31.14197 15.18046 1.000 95.24398 88 SER A CA 1
ATOM 619 C C . SER A 1 82 ? -77.09901 -30.76483 13.81657 1.000 110.26039 88 SER A C 1
ATOM 620 O O . SER A 1 82 ? -77.93027 -29.85805 13.72282 1.000 99.72487 88 SER A O 1
ATOM 623 N N . PRO A 1 83 ? -76.67687 -31.44046 12.74440 1.000 114.30838 89 PRO A N 1
ATOM 624 C CA . PRO A 1 83 ? -77.15605 -31.05730 11.40551 1.000 97.15204 89 PRO A CA 1
ATOM 625 C C . PRO A 1 83 ? -78.63098 -31.32368 11.19753 1.000 97.83522 89 PRO A C 1
ATOM 626 O O . PRO A 1 83 ? -79.26922 -30.65368 10.37671 1.000 97.74847 89 PRO A O 1
ATOM 630 N N . THR A 1 84 ? -79.19267 -32.28701 11.92834 1.000 98.04294 90 THR A N 1
ATOM 631 C CA . THR A 1 84 ? -80.58857 -32.66137 11.73533 1.000 99.12455 90 THR A CA 1
ATOM 632 C C . THR A 1 84 ? -81.53785 -31.57976 12.23362 1.000 98.38266 90 THR A C 1
ATOM 633 O O . THR A 1 84 ? -82.52598 -31.25389 11.56675 1.000 99.15252 90 THR A O 1
ATOM 637 N N . ASP A 1 85 ? -81.25896 -31.01794 13.41474 1.000 106.92187 91 ASP A N 1
ATOM 638 C CA . ASP A 1 85 ? -82.17920 -30.05434 14.01000 1.000 98.70567 91 ASP A CA 1
ATOM 639 C C . ASP A 1 85 ? -82.36960 -28.83020 13.12728 1.000 97.15895 91 ASP A C 1
ATOM 640 O O . ASP A 1 85 ? -83.40279 -28.15851 13.21049 1.000 96.78377 91 ASP A O 1
ATOM 645 N N . VAL A 1 86 ? -81.39574 -28.52673 12.27630 1.000 96.96963 92 VAL A N 1
ATOM 646 C CA . VAL A 1 86 ? -81.47612 -27.36155 11.40256 1.000 98.73980 92 VAL A CA 1
ATOM 647 C C . VAL A 1 86 ? -81.42406 -27.83721 9.95546 1.000 106.60556 92 VAL A C 1
ATOM 648 O O . VAL A 1 86 ? -80.35309 -27.82176 9.33240 1.000 111.77384 92 VAL A O 1
ATOM 652 N N . PRO A 1 87 ? -82.55096 -28.26741 9.38242 1.000 97.50467 93 PRO A N 1
ATOM 653 C CA . PRO A 1 87 ? -82.52989 -28.77810 8.00930 1.000 98.46392 93 PRO A CA 1
ATOM 654 C C . PRO A 1 87 ? -82.43026 -27.67084 6.97455 1.000 98.19472 93 PRO A C 1
ATOM 655 O O . PRO A 1 87 ? -81.88426 -27.88044 5.88947 1.000 106.73196 93 PRO A O 1
ATOM 659 N N . TRP A 1 88 ? -82.95359 -26.48606 7.29884 1.000 97.52020 94 TRP A N 1
ATOM 660 C CA . TRP A 1 88 ? -82.90896 -25.37984 6.34908 1.000 98.70372 94 TRP A CA 1
ATOM 661 C C . TRP A 1 88 ? -81.48611 -24.86139 6.17512 1.000 95.48291 94 TRP A C 1
ATOM 662 O O . TRP A 1 88 ? -80.98220 -24.76599 5.05112 1.000 94.36624 94 TRP A O 1
ATOM 673 N N . LEU A 1 89 ? -80.82415 -24.52744 7.27717 1.000 95.43097 95 LEU A N 1
ATOM 674 C CA . LEU A 1 89 ? -79.46831 -24.00603 7.20221 1.000 97.78689 95 LEU A CA 1
ATOM 675 C C . LEU A 1 89 ? -78.50202 -25.09065 6.74892 1.000 100.01694 95 LEU A C 1
ATOM 676 O O . LEU A 1 89 ? -78.50667 -26.20777 7.27967 1.000 95.18463 95 LEU A O 1
ATOM 681 N N . THR A 1 90 ? -77.67416 -24.76019 5.76495 1.000 110.23511 96 THR A N 1
ATOM 682 C CA . THR A 1 90 ? -76.68893 -25.67578 5.21969 1.000 94.67412 96 THR A CA 1
ATOM 683 C C . THR A 1 90 ? -75.29602 -25.28549 5.69271 1.000 93.76957 96 THR A C 1
ATOM 684 O O . THR A 1 90 ? -75.05232 -24.15551 6.12595 1.000 93.12251 96 THR A O 1
ATOM 688 N N . GLN A 1 91 ? -74.38074 -26.24520 5.61444 1.000 93.22145 97 GLN A N 1
ATOM 689 C CA . GLN A 1 91 ? -72.99779 -26.00689 5.99643 1.000 98.92736 97 GLN A CA 1
ATOM 690 C C . GLN A 1 91 ? -72.27307 -25.24843 4.89156 1.000 90.80817 97 GLN A C 1
ATOM 691 O O . GLN A 1 91 ? -72.37303 -25.60220 3.71048 1.000 90.72426 97 GLN A O 1
ATOM 697 N N . GLN A 1 92 ? -71.54635 -24.20031 5.27675 1.000 98.33593 98 GLN A N 1
ATOM 698 C CA . GLN A 1 92 ? -70.72762 -23.44286 4.34788 1.000 98.82411 98 GLN A CA 1
ATOM 699 C C . GLN A 1 92 ? -69.34065 -23.23559 4.93885 1.000 98.33789 98 GLN A C 1
ATOM 700 O O . GLN A 1 92 ? -69.20163 -23.07883 6.15988 1.000 87.27128 98 GLN A O 1
ATOM 706 N N . PRO A 1 93 ? -68.30269 -23.23911 4.10680 1.000 97.31824 99 PRO A N 1
ATOM 707 C CA . PRO A 1 93 ? -66.94372 -23.04883 4.62777 1.000 87.06099 99 PRO A CA 1
ATOM 708 C C . PRO A 1 93 ? -66.75010 -21.64590 5.18508 1.000 79.86237 99 PRO A C 1
ATOM 709 O O . PRO A 1 93 ? -67.53537 -20.72907 4.93532 1.000 79.39149 99 PRO A O 1
ATOM 713 N N . LEU A 1 94 ? -65.68510 -21.49377 5.96405 1.000 78.11088 100 LEU A N 1
ATOM 714 C CA . LEU A 1 94 ? -65.35945 -20.19080 6.51933 1.000 77.98318 100 LEU A CA 1
ATOM 715 C C . LEU A 1 94 ? -64.80677 -19.28239 5.42850 1.000 73.32102 100 LEU A C 1
ATOM 716 O O . LEU A 1 94 ? -63.99369 -19.69997 4.60237 1.000 72.55548 100 LEU A O 1
ATOM 721 N N . GLN A 1 95 ? -65.26613 -18.03352 5.42281 1.000 72.14975 101 GLN A N 1
ATOM 722 C CA . GLN A 1 95 ? -64.85146 -17.04918 4.42800 1.000 69.69087 101 GLN A CA 1
ATOM 723 C C . GLN A 1 95 ? -64.53880 -15.74625 5.15028 1.000 67.68283 101 GLN A C 1
ATOM 724 O O . GLN A 1 95 ? -65.44897 -15.07463 5.64648 1.000 68.33438 101 GLN A O 1
ATOM 730 N N . LEU A 1 96 ? -63.26190 -15.39090 5.20729 1.000 65.60904 102 LEU A N 1
ATOM 731 C CA . LEU A 1 96 ? -62.82522 -14.17392 5.86554 1.000 69.16317 102 LEU A CA 1
ATOM 732 C C . LEU A 1 96 ? -62.39256 -13.20454 4.76474 1.000 62.40167 102 LEU A C 1
ATOM 733 O O . LEU A 1 96 ? -62.66256 -13.42736 3.57870 1.000 76.84310 102 LEU A O 1
ATOM 738 N N . THR A 1 97 ? -61.63787 -12.07041 5.15295 1.000 63.16749 103 THR A N 1
ATOM 739 C CA . THR A 1 97 ? -61.49525 -10.90018 4.29621 1.000 60.55479 103 THR A CA 1
ATOM 740 C C . THR A 1 97 ? -60.46824 -11.12364 3.19310 1.000 59.34061 103 THR A C 1
ATOM 741 O O . THR A 1 97 ? -60.80831 -11.10747 2.00612 1.000 76.15753 103 THR A O 1
ATOM 745 N N . ILE A 1 98 ? -59.20817 -11.32535 3.56199 1.000 60.95708 104 ILE A N 1
ATOM 746 C CA . ILE A 1 98 ? -58.10020 -11.36882 2.61492 1.000 59.79075 104 ILE A CA 1
ATOM 747 C C . ILE A 1 98 ? -57.57680 -12.79365 2.52558 1.000 63.94209 104 ILE A C 1
ATOM 748 O O . ILE A 1 98 ? -57.32456 -13.43781 3.55142 1.000 70.46241 104 ILE A O 1
ATOM 753 N N . LEU A 1 99 ? -57.39972 -13.27633 1.30146 1.000 58.81477 105 LEU A N 1
ATOM 754 C CA . LEU A 1 99 ? -56.79636 -14.57609 1.05114 1.000 57.94223 105 LEU A CA 1
ATOM 755 C C . LEU A 1 99 ? -55.29141 -14.40262 0.89510 1.000 57.53442 105 LEU A C 1
ATOM 756 O O . LEU A 1 99 ? -54.83570 -13.54832 0.12827 1.000 58.45158 105 LEU A O 1
ATOM 761 N N . VAL A 1 100 ? -54.52214 -15.20157 1.62988 1.000 67.10811 106 VAL A N 1
ATOM 762 C CA . VAL A 1 100 ? -53.06718 -15.07214 1.62383 1.000 65.16373 106 VAL A CA 1
ATOM 763 C C . VAL A 1 100 ? -52.52509 -15.63669 0.31368 1.000 66.71394 106 VAL A C 1
ATOM 764 O O . VAL A 1 100 ? -53.16887 -16.50174 -0.30048 1.000 72.32949 106 VAL A O 1
ATOM 768 N N . PRO A 1 101 ? -51.37725 -15.16525 -0.16928 1.000 58.93954 107 PRO A N 1
ATOM 769 C CA . PRO A 1 101 ? -50.78414 -15.76981 -1.37044 1.000 60.15726 107 PRO A CA 1
ATOM 770 C C . PRO A 1 101 ? -50.17173 -17.12870 -1.07278 1.000 61.20282 107 PRO A C 1
ATOM 771 O O . PRO A 1 101 ? -48.94868 -17.26737 -0.97387 1.000 61.82114 107 PRO A O 1
ATOM 775 N N . LEU A 1 102 ? -51.02043 -18.14598 -0.93496 1.000 60.62801 108 LEU A N 1
ATOM 776 C CA . LEU A 1 102 ? -50.53703 -19.45194 -0.49828 1.000 61.18931 108 LEU A CA 1
ATOM 777 C C . LEU A 1 102 ? -49.68688 -20.13345 -1.56248 1.000 63.38310 108 LEU A C 1
ATOM 778 O O . LEU A 1 102 ? -48.80364 -20.93027 -1.22470 1.000 63.57414 108 LEU A O 1
ATOM 783 N N . GLN A 1 103 ? -49.92404 -19.83524 -2.84140 1.000 74.39091 109 GLN A N 1
ATOM 784 C CA . GLN A 1 103 ? -49.14691 -20.46877 -3.90258 1.000 70.62529 109 GLN A CA 1
ATOM 785 C C . GLN A 1 103 ? -47.74708 -19.88135 -4.00252 1.000 73.23890 109 GLN A C 1
ATOM 786 O O . GLN A 1 103 ? -46.78989 -20.60200 -4.30473 1.000 72.37902 109 GLN A O 1
ATOM 792 N N . GLU A 1 104 ? -47.60245 -18.57936 -3.76024 1.000 66.26693 110 GLU A N 1
ATOM 793 C CA . GLU A 1 104 ? -46.26061 -18.01098 -3.71318 1.000 67.25378 110 GLU A CA 1
ATOM 794 C C . GLU A 1 104 ? -45.49140 -18.52203 -2.50234 1.000 69.27721 110 GLU A C 1
ATOM 795 O O . GLU A 1 104 ? -44.26436 -18.65366 -2.56243 1.000 82.04249 110 GLU A O 1
ATOM 801 N N . TYR A 1 105 ? -46.19026 -18.82148 -1.40637 1.000 68.72849 111 TYR A N 1
ATOM 802 C CA . TYR A 1 105 ? -45.52503 -19.37455 -0.23352 1.000 64.06016 111 TYR A CA 1
ATOM 803 C C . TYR A 1 105 ? -45.00664 -20.78133 -0.51587 1.000 64.94254 111 TYR A C 1
ATOM 804 O O . TYR A 1 105 ? -43.84254 -21.08806 -0.24200 1.000 67.82325 111 TYR A O 1
ATOM 813 N N . GLN A 1 106 ? -45.85942 -21.64646 -1.07102 1.000 65.18092 112 GLN A N 1
ATOM 814 C CA . GLN A 1 106 ? -45.45503 -23.03029 -1.29935 1.000 65.05259 112 GLN A CA 1
ATOM 815 C C . GLN A 1 106 ? -44.36406 -23.12274 -2.35742 1.000 76.83236 112 GLN A C 1
ATOM 816 O O . GLN A 1 106 ? -43.40383 -23.88749 -2.19865 1.000 71.03647 112 GLN A O 1
ATOM 822 N N . GLU A 1 107 ? -44.48834 -22.35453 -3.44225 1.000 79.03407 113 GLU A N 1
ATOM 823 C CA . GLU A 1 107 ? -43.42340 -22.32500 -4.43629 1.000 76.40344 113 GLU A CA 1
ATOM 824 C C . GLU A 1 107 ? -42.12252 -21.80876 -3.83625 1.000 76.09674 113 GLU A C 1
ATOM 825 O O . GLU A 1 107 ? -41.03741 -22.23735 -4.24540 1.000 85.83675 113 GLU A O 1
ATOM 831 N N . LYS A 1 108 ? -42.20673 -20.89600 -2.86604 1.000 70.45803 114 LYS A N 1
ATOM 832 C CA . LYS A 1 108 ? -40.99984 -20.40379 -2.21599 1.000 67.71227 114 LYS A CA 1
ATOM 833 C C . LYS A 1 108 ? -40.36148 -21.48080 -1.34927 1.000 71.19843 114 LYS A C 1
ATOM 834 O O . LYS A 1 108 ? -39.13244 -21.61245 -1.31736 1.000 78.12413 114 LYS A O 1
ATOM 840 N N . ILE A 1 109 ? -41.17922 -22.26120 -0.64240 1.000 66.34348 115 ILE A N 1
ATOM 841 C CA . ILE A 1 109 ? -40.63987 -23.32123 0.20234 1.000 69.11991 115 ILE A CA 1
ATOM 842 C C . ILE A 1 109 ? -40.10258 -24.46288 -0.65095 1.000 74.35661 115 ILE A C 1
ATOM 843 O O . ILE A 1 109 ? -39.09039 -25.08267 -0.30314 1.000 78.13197 115 ILE A O 1
ATOM 848 N N . LEU A 1 110 ? -40.75756 -24.75882 -1.77598 1.000 76.75195 116 LEU A N 1
ATOM 849 C CA . LEU A 1 110 ? -40.25430 -25.79348 -2.67224 1.000 75.59792 116 LEU A CA 1
ATOM 850 C C . LEU A 1 110 ? -38.93946 -25.38295 -3.32321 1.000 75.38405 116 LEU A C 1
ATOM 851 O O . LEU A 1 110 ? -38.10022 -26.23964 -3.61945 1.000 67.14781 116 LEU A O 1
ATOM 856 N N . SER A 1 111 ? -38.73884 -24.08184 -3.54893 1.000 71.17657 117 SER A N 1
ATOM 857 C CA . SER A 1 111 ? -37.50201 -23.61734 -4.16889 1.000 67.74510 117 SER A CA 1
ATOM 858 C C . SER A 1 111 ? -36.30490 -23.84120 -3.25301 1.000 74.76619 117 SER A C 1
ATOM 859 O O . SER A 1 111 ? -35.29575 -24.43082 -3.65819 1.000 70.83131 117 SER A O 1
ATOM 862 N N . LYS A 1 112 ? -36.40197 -23.38251 -2.00690 1.000 78.84836 118 LYS A N 1
ATOM 863 C CA . LYS A 1 112 ? -35.27391 -23.40739 -1.08296 1.000 71.50967 118 LYS A CA 1
ATOM 864 C C . LYS A 1 112 ? -35.10449 -24.73950 -0.36127 1.000 69.34996 118 LYS A C 1
ATOM 865 O O . LYS A 1 112 ? -34.20941 -24.85243 0.48166 1.000 69.95318 118 LYS A O 1
ATOM 871 N N . THR A 1 113 ? -35.92421 -25.74167 -0.66745 1.000 69.24274 119 THR A N 1
ATOM 872 C CA . THR A 1 113 ? -35.83681 -27.01480 0.03526 1.000 69.90245 119 THR A CA 1
ATOM 873 C C . THR A 1 113 ? -34.58161 -27.77335 -0.38298 1.000 70.46473 119 THR A C 1
ATOM 874 O O . THR A 1 113 ? -34.29064 -27.90500 -1.57602 1.000 79.68524 119 THR A O 1
ATOM 878 N N . ALA A 1 114 ? -33.83842 -28.26935 0.60288 1.000 71.19276 120 ALA A N 1
ATOM 879 C CA . ALA A 1 114 ? -32.61321 -29.02395 0.37264 1.000 80.21793 120 ALA A CA 1
ATOM 880 C C . ALA A 1 114 ? -32.85378 -30.52499 0.27132 1.000 78.92336 120 ALA A C 1
ATOM 881 O O . ALA A 1 114 ? -31.88656 -31.29271 0.25710 1.000 91.38670 120 ALA A O 1
ATOM 883 N N . LEU A 1 115 ? -34.10766 -30.95534 0.20829 1.000 70.72580 121 LEU A N 1
ATOM 884 C CA . LEU A 1 115 ? -34.42226 -32.36741 0.10299 1.000 85.02498 121 LEU A CA 1
ATOM 885 C C . LEU A 1 115 ? -34.19919 -32.86403 -1.32713 1.000 70.45061 121 LEU A C 1
ATOM 886 O O . LEU A 1 115 ? -34.26546 -32.08183 -2.27896 1.000 69.69718 121 LEU A O 1
ATOM 891 N N . PRO A 1 116 ? -33.92782 -34.15591 -1.49744 1.000 70.03474 122 PRO A N 1
ATOM 892 C CA . PRO A 1 116 ? -33.85073 -34.71758 -2.85057 1.000 70.56621 122 PRO A CA 1
ATOM 893 C C . PRO A 1 116 ? -35.18680 -34.59381 -3.56847 1.000 76.80973 122 PRO A C 1
ATOM 894 O O . PRO A 1 116 ? -36.24780 -34.48926 -2.94739 1.000 80.91589 122 PRO A O 1
ATOM 898 N N . GLU A 1 117 ? -35.11887 -34.61149 -4.90448 1.000 76.48122 123 GLU A N 1
ATOM 899 C CA . GLU A 1 117 ? -36.33294 -34.50066 -5.70839 1.000 69.24382 123 GLU A CA 1
ATOM 900 C C . GLU A 1 117 ? -37.31260 -35.62701 -5.40559 1.000 67.40935 123 GLU A C 1
ATOM 901 O O . GLU A 1 117 ? -38.52566 -35.46033 -5.57649 1.000 68.53232 123 GLU A O 1
ATOM 907 N N . ASP A 1 118 ? -36.80725 -36.77497 -4.94987 1.000 68.04565 124 ASP A N 1
ATOM 908 C CA . ASP A 1 118 ? -37.67991 -37.88330 -4.58308 1.000 68.42251 124 ASP A CA 1
ATOM 909 C C . ASP A 1 118 ? -38.61196 -37.48583 -3.44194 1.000 75.80301 124 ASP A C 1
ATOM 910 O O . ASP A 1 118 ? -39.83894 -37.58216 -3.56090 1.000 74.69237 124 ASP A O 1
ATOM 915 N N . GLN A 1 119 ? -38.04103 -37.03291 -2.32287 1.000 81.67277 125 GLN A N 1
ATOM 916 C CA . GLN A 1 119 ? -38.86612 -36.54840 -1.22072 1.000 80.54878 125 GLN A CA 1
ATOM 917 C C . GLN A 1 119 ? -39.47953 -35.18751 -1.52538 1.000 75.22999 125 GLN A C 1
ATOM 918 O O . GLN A 1 119 ? -40.52760 -34.84594 -0.97025 1.000 73.12830 125 GLN A O 1
ATOM 924 N N . LYS A 1 120 ? -38.84580 -34.40413 -2.40324 1.000 71.14996 126 LYS A N 1
ATOM 925 C CA . LYS A 1 120 ? -39.37720 -33.09021 -2.74591 1.000 66.33069 126 LYS A CA 1
ATOM 926 C C . LYS A 1 120 ? -40.76820 -33.18947 -3.35886 1.000 67.54783 126 LYS A C 1
ATOM 927 O O . LYS A 1 120 ? -41.59545 -32.28975 -3.17362 1.000 65.15454 126 LYS A O 1
ATOM 933 N N . GLN A 1 121 ? -41.04792 -34.27439 -4.08209 1.000 66.55121 127 GLN A N 1
ATOM 934 C CA . GLN A 1 121 ? -42.38490 -34.46366 -4.62507 1.000 71.37929 127 GLN A CA 1
ATOM 935 C C . GLN A 1 121 ? -43.36170 -34.96617 -3.57213 1.000 74.39502 127 GLN A C 1
ATOM 936 O O . GLN A 1 121 ? -44.57077 -34.73150 -3.69101 1.000 64.21051 127 GLN A O 1
ATOM 942 N N . GLN A 1 122 ? -42.86344 -35.66226 -2.54631 1.000 75.97049 128 GLN A N 1
ATOM 943 C CA . GLN A 1 122 ? -43.72927 -36.03976 -1.43435 1.000 70.75588 128 GLN A CA 1
ATOM 944 C C . GLN A 1 122 ? -44.25959 -34.80707 -0.72004 1.000 63.78168 128 GLN A C 1
ATOM 945 O O . GLN A 1 122 ? -45.44059 -34.74550 -0.35797 1.000 63.25686 128 GLN A O 1
ATOM 951 N N . LEU A 1 123 ? -43.39687 -33.80787 -0.51687 1.000 64.10686 129 LEU A N 1
ATOM 952 C CA . LEU A 1 123 ? -43.82020 -32.57314 0.13043 1.000 63.62250 129 LEU A CA 1
ATOM 953 C C . LEU A 1 123 ? -44.83146 -31.82524 -0.72335 1.000 67.97863 129 LEU A C 1
ATOM 954 O O . LEU A 1 123 ? -45.85157 -31.34465 -0.21619 1.000 65.93075 129 LEU A O 1
ATOM 959 N N . LYS A 1 124 ? -44.56256 -31.71287 -2.02434 1.000 76.78800 130 LYS A N 1
ATOM 960 C CA . LYS A 1 124 ? -45.51379 -31.07494 -2.92614 1.000 62.58294 130 LYS A CA 1
ATOM 961 C C . LYS A 1 124 ? -46.86459 -31.76934 -2.87623 1.000 62.34054 130 LYS A C 1
ATOM 962 O O . LYS A 1 124 ? -47.90078 -31.14359 -3.12603 1.000 62.23804 130 LYS A O 1
ATOM 968 N N . THR A 1 125 ? -46.87119 -33.06442 -2.55252 1.000 62.52852 131 THR A N 1
ATOM 969 C CA . THR A 1 125 ? -48.11497 -33.78683 -2.32261 1.000 62.26074 131 THR A CA 1
ATOM 970 C C . THR A 1 125 ? -48.67498 -33.51530 -0.93252 1.000 63.20231 131 THR A C 1
ATOM 971 O O . THR A 1 125 ? -49.89599 -33.45769 -0.75845 1.000 61.36140 131 THR A O 1
ATOM 975 N N . LEU A 1 126 ? -47.80498 -33.32927 0.06147 1.000 64.63094 132 LEU A N 1
ATOM 976 C CA . LEU A 1 126 ? -48.27399 -33.04071 1.41056 1.000 61.34432 132 LEU A CA 1
ATOM 977 C C . LEU A 1 126 ? -48.90339 -31.65892 1.52790 1.000 60.77933 132 LEU A C 1
ATOM 978 O O . LEU A 1 126 ? -49.64441 -31.41635 2.48500 1.000 64.27491 132 LEU A O 1
ATOM 983 N N . PHE A 1 127 ? -48.61670 -30.74563 0.59509 1.000 60.72796 133 PHE A N 1
ATOM 984 C CA . PHE A 1 127 ? -49.31807 -29.46383 0.59642 1.000 63.88635 133 PHE A CA 1
ATOM 985 C C . PHE A 1 127 ? -50.81603 -29.65822 0.41145 1.000 64.79689 133 PHE A C 1
ATOM 986 O O . PHE A 1 127 ? -51.62222 -28.89958 0.96466 1.000 64.63668 133 PHE A O 1
ATOM 994 N N . VAL A 1 128 ? -51.20677 -30.66816 -0.36076 1.000 68.53615 134 VAL A N 1
ATOM 995 C CA . VAL A 1 128 ? -52.60773 -30.86749 -0.71473 1.000 71.52340 134 VAL A CA 1
ATOM 996 C C . VAL A 1 128 ? -53.32943 -31.72793 0.31312 1.000 59.67345 134 VAL A C 1
ATOM 997 O O . VAL A 1 128 ? -54.45750 -31.42334 0.70425 1.000 59.41572 134 VAL A O 1
ATOM 1001 N N . LYS A 1 129 ? -52.69609 -32.81784 0.75584 1.000 59.67366 135 LYS A N 1
ATOM 1002 C CA . LYS A 1 129 ? -53.33479 -33.70125 1.72768 1.000 63.82421 135 LYS A CA 1
ATOM 1003 C C . LYS A 1 129 ? -53.63993 -32.96663 3.02886 1.000 67.33151 135 LYS A C 1
ATOM 1004 O O . LYS A 1 129 ? -54.67883 -33.20607 3.65786 1.000 69.98372 135 LYS A O 1
ATOM 1010 N N . TYR A 1 130 ? -52.75017 -32.06946 3.44601 1.000 65.74905 136 TYR A N 1
ATOM 1011 C CA . TYR A 1 130 ? -52.99634 -31.25880 4.63121 1.000 56.74205 136 TYR A CA 1
ATOM 1012 C C . TYR A 1 130 ? -53.18778 -29.80076 4.23754 1.000 58.87904 136 TYR A C 1
ATOM 1013 O O . TYR A 1 130 ? -52.53702 -28.90270 4.78471 1.000 53.09491 136 TYR A O 1
ATOM 1022 N N . ASP A 1 131 ? -54.08590 -29.56081 3.28264 1.000 53.61537 137 ASP A N 1
ATOM 1023 C CA . ASP A 1 131 ? -54.36532 -28.19280 2.86196 1.000 56.52544 137 ASP A CA 1
ATOM 1024 C C . ASP A 1 131 ? -55.08349 -27.41725 3.95717 1.000 59.14553 137 ASP A C 1
ATOM 1025 O O . ASP A 1 131 ? -54.85383 -26.21622 4.12543 1.000 53.42337 137 ASP A O 1
ATOM 1030 N N . ASN A 1 132 ? -55.95126 -28.08867 4.71707 1.000 54.83726 138 ASN A N 1
ATOM 1031 C CA . ASN A 1 132 ? -56.67338 -27.44512 5.80725 1.000 66.12588 138 ASN A CA 1
ATOM 1032 C C . ASN A 1 132 ? -55.76344 -27.04712 6.95729 1.000 65.35967 138 ASN A C 1
ATOM 1033 O O . ASN A 1 132 ? -56.19461 -26.29444 7.83748 1.000 56.82367 138 ASN A O 1
ATOM 1038 N N . LEU A 1 133 ? -54.52430 -27.53376 6.97412 1.000 59.86593 139 LEU A N 1
ATOM 1039 C CA . LEU A 1 133 ? -53.58635 -27.16773 8.02815 1.000 54.95993 139 LEU A CA 1
ATOM 1040 C C . LEU A 1 133 ? -52.97276 -25.79350 7.78343 1.000 56.10704 139 LEU A C 1
ATOM 1041 O O . LEU A 1 133 ? -52.79193 -25.01866 8.72959 1.000 59.76719 139 LEU A O 1
ATOM 1046 N N . TRP A 1 134 ? -52.64892 -25.47712 6.53548 1.000 57.44710 140 TRP A N 1
ATOM 1047 C CA . TRP A 1 134 ? -52.02030 -24.20487 6.22373 1.000 57.53782 140 TRP A CA 1
ATOM 1048 C C . TRP A 1 134 ? -53.00562 -23.05820 6.42004 1.000 48.53999 140 TRP A C 1
ATOM 1049 O O . TRP A 1 134 ? -54.22657 -23.24054 6.36706 1.000 58.31510 140 TRP A O 1
ATOM 1060 N N . GLN A 1 135 ? -52.46395 -21.86510 6.65328 1.000 58.24447 141 GLN A N 1
ATOM 1061 C CA . GLN A 1 135 ? -53.29629 -20.67937 6.78859 1.000 53.47463 141 GLN A CA 1
ATOM 1062 C C . GLN A 1 135 ? -53.65951 -20.16716 5.40172 1.000 53.19238 141 GLN A C 1
ATOM 1063 O O . GLN A 1 135 ? -52.77465 -19.84773 4.59975 1.000 54.93539 141 GLN A O 1
ATOM 1069 N N . HIS A 1 136 ? -54.95755 -20.09647 5.11881 1.000 54.55054 142 HIS A N 1
ATOM 1070 C CA . HIS A 1 136 ? -55.45076 -19.58933 3.84595 1.000 53.88963 142 HIS A CA 1
ATOM 1071 C C . HIS A 1 136 ? -55.89018 -18.13547 3.91529 1.000 53.39129 142 HIS A C 1
ATOM 1072 O O . HIS A 1 136 ? -55.61645 -17.36919 2.98845 1.000 55.71669 142 HIS A O 1
ATOM 1079 N N . TRP A 1 137 ? -56.56924 -17.73791 4.98742 1.000 55.48475 143 TRP A N 1
ATOM 1080 C CA . TRP A 1 137 ? -57.04162 -16.37108 5.14175 1.000 55.74647 143 TRP A CA 1
ATOM 1081 C C . TRP A 1 137 ? -56.13579 -15.61403 6.10087 1.000 56.23108 143 TRP A C 1
ATOM 1082 O O . TRP A 1 137 ? -55.56957 -16.20208 7.02871 1.000 54.71747 143 TRP A O 1
ATOM 1093 N N . GLU A 1 138 ? -55.99418 -14.31294 5.87115 1.000 55.90910 144 GLU A N 1
ATOM 1094 C CA . GLU A 1 138 ? -55.31937 -13.47296 6.84731 1.000 56.67843 144 GLU A CA 1
ATOM 1095 C C . GLU A 1 138 ? -56.14532 -13.41249 8.12736 1.000 60.30635 144 GLU A C 1
ATOM 1096 O O . GLU A 1 138 ? -57.38033 -13.40884 8.08743 1.000 64.69074 144 GLU A O 1
ATOM 1102 N N . ASN A 1 139 ? -55.56527 -13.40356 9.20534 1.000 62.91436 145 ASN A N 1
ATOM 1103 C CA . ASN A 1 139 ? -56.17921 -13.38504 10.53537 1.000 55.88704 145 ASN A CA 1
ATOM 1104 C C . ASN A 1 139 ? -57.00083 -14.64034 10.81013 1.000 55.73173 145 ASN A C 1
ATOM 1105 O O . ASN A 1 139 ? -57.82878 -14.65778 11.72717 1.000 56.58871 145 ASN A O 1
ATOM 1110 N N . GLN A 1 140 ? -56.78457 -15.69110 10.02489 1.000 56.58287 146 GLN A N 1
ATOM 1111 C CA . GLN A 1 140 ? -57.46019 -16.96135 10.24764 1.000 55.33132 146 GLN A CA 1
ATOM 1112 C C . GLN A 1 140 ? -56.86992 -17.66845 11.46145 1.000 57.24600 146 GLN A C 1
ATOM 1113 O O . GLN A 1 140 ? -55.64988 -17.78012 11.60236 1.000 59.80274 146 GLN A O 1
ATOM 1119 N N . VAL A 1 141 ? -57.74674 -18.14090 12.34939 1.000 66.84239 147 VAL A N 1
ATOM 1120 C CA . VAL A 1 141 ? -57.34246 -18.86405 13.54621 1.000 61.12992 147 VAL A CA 1
ATOM 1121 C C . VAL A 1 141 ? -58.10008 -20.18228 13.60395 1.000 58.25096 147 VAL A C 1
ATOM 1122 O O . VAL A 1 141 ? -59.14406 -20.35644 12.97197 1.000 58.37115 147 VAL A O 1
ATOM 1126 N N . GLY A 1 142 ? -57.56177 -21.11430 14.38471 1.000 59.15825 148 GLY A N 1
ATOM 1127 C CA . GLY A 1 142 ? -58.15038 -22.43051 14.54445 1.000 75.16649 148 GLY A CA 1
ATOM 1128 C C . GLY A 1 142 ? -58.74225 -22.61999 15.92744 1.000 73.73115 148 GLY A C 1
ATOM 1129 O O . GLY A 1 142 ? -58.33639 -21.95908 16.88557 1.000 69.09860 148 GLY A O 1
ATOM 1130 N N . HIS A 1 143 ? -59.71499 -23.52129 16.02729 1.000 80.50364 149 HIS A N 1
ATOM 1131 C CA . HIS A 1 143 ? -60.32082 -23.86775 17.30324 1.000 66.32825 149 HIS A CA 1
ATOM 1132 C C . HIS A 1 143 ? -59.62544 -25.08468 17.89593 1.000 68.02739 149 HIS A C 1
ATOM 1133 O O . HIS A 1 143 ? -59.32020 -26.04844 17.18770 1.000 67.65999 149 HIS A O 1
ATOM 1140 N N . ARG A 1 144 ? -59.38039 -25.03090 19.19793 1.000 77.62780 150 ARG A N 1
ATOM 1141 C CA . ARG A 1 144 ? -58.68504 -26.08887 19.92566 1.000 77.82390 150 ARG A CA 1
ATOM 1142 C C . ARG A 1 144 ? -59.66481 -26.72637 20.90457 1.000 77.27505 150 ARG A C 1
ATOM 1143 O O . ARG A 1 144 ? -60.05894 -26.09870 21.89173 1.000 87.56785 150 ARG A O 1
ATOM 1151 N N . LYS A 1 145 ? -60.05446 -27.97342 20.63331 1.000 81.50519 151 LYS A N 1
ATOM 1152 C CA . LYS A 1 145 ? -60.99920 -28.70088 21.48120 1.000 85.70954 151 LYS A CA 1
ATOM 1153 C C . LYS A 1 145 ? -60.30503 -29.07498 22.78908 1.000 99.07720 151 LYS A C 1
ATOM 1154 O O . LYS A 1 145 ? -59.86269 -30.20489 22.99980 1.000 89.78266 151 LYS A O 1
ATOM 1160 N N . ILE A 1 146 ? -60.22227 -28.09315 23.68929 1.000 102.07319 152 ILE A N 1
ATOM 1161 C CA . ILE A 1 146 ? -59.55115 -28.25825 24.97222 1.000 95.17467 152 ILE A CA 1
ATOM 1162 C C . ILE A 1 146 ? -60.39529 -27.58873 26.04941 1.000 105.99466 152 ILE A C 1
ATOM 1163 O O . ILE A 1 146 ? -61.23455 -26.72991 25.77065 1.000 101.31410 152 ILE A O 1
ATOM 1168 N N . ARG A 1 147 ? -60.18210 -28.01595 27.29031 1.000 95.72631 153 ARG A N 1
ATOM 1169 C CA . ARG A 1 147 ? -60.86322 -27.40640 28.42248 1.000 82.49844 153 ARG A CA 1
ATOM 1170 C C . ARG A 1 147 ? -60.47964 -25.93531 28.51079 1.000 81.56144 153 ARG A C 1
ATOM 1171 O O . ARG A 1 147 ? -59.28072 -25.62298 28.60280 1.000 81.02334 153 ARG A O 1
ATOM 1179 N N . PRO A 1 148 ? -61.43891 -25.00957 28.46805 1.000 80.56385 154 PRO A N 1
ATOM 1180 C CA . PRO A 1 148 ? -61.09332 -23.58447 28.46735 1.000 78.72902 154 PRO A CA 1
ATOM 1181 C C . PRO A 1 148 ? -60.29937 -23.18452 29.70239 1.000 79.04811 154 PRO A C 1
ATOM 1182 O O . PRO A 1 148 ? -60.51317 -23.69883 30.80129 1.000 79.82508 154 PRO A O 1
ATOM 1186 N N . HIS A 1 149 ? -59.37865 -22.24921 29.50356 1.000 83.44359 155 HIS A N 1
ATOM 1187 C CA . HIS A 1 149 ? -58.48472 -21.81019 30.56461 1.000 85.81091 155 HIS A CA 1
ATOM 1188 C C . HIS A 1 149 ? -59.15897 -20.78659 31.46987 1.000 78.39728 155 HIS A C 1
ATOM 1189 O O . HIS A 1 149 ? -60.00722 -20.00273 31.03609 1.000 77.12855 155 HIS A O 1
ATOM 1196 N N . ASN A 1 150 ? -58.76490 -20.79876 32.73685 1.000 79.40734 156 ASN A N 1
ATOM 1197 C CA . ASN A 1 150 ? -59.18514 -19.80210 33.71209 1.000 79.71301 156 ASN A CA 1
ATOM 1198 C C . ASN A 1 150 ? -57.98538 -18.91982 34.02623 1.000 79.82270 156 ASN A C 1
ATOM 1199 O O . ASN A 1 150 ? -56.99321 -19.39366 34.59107 1.000 79.74370 156 ASN A O 1
ATOM 1204 N N . ILE A 1 151 ? -58.07077 -17.65076 33.64352 1.000 80.12882 157 ILE A N 1
ATOM 1205 C CA . ILE A 1 151 ? -56.99203 -16.69949 33.85967 1.000 80.81055 157 ILE A CA 1
ATOM 1206 C C . ILE A 1 151 ? -57.38428 -15.64384 34.89093 1.000 92.77071 157 ILE A C 1
ATOM 1207 O O . ILE A 1 151 ? -56.78659 -14.57068 34.94014 1.000 106.45151 157 ILE A O 1
ATOM 1212 N N . ALA A 1 152 ? -58.38916 -15.93331 35.71492 1.000 92.06775 158 ALA A N 1
ATOM 1213 C CA . ALA A 1 152 ? -58.85838 -14.98267 36.72216 1.000 86.56125 158 ALA A CA 1
ATOM 1214 C C . ALA A 1 152 ? -58.21123 -15.24079 38.07706 1.000 89.25175 158 ALA A C 1
ATOM 1215 O O . ALA A 1 152 ? -58.88317 -15.28122 39.10609 1.000 103.72362 158 ALA A O 1
ATOM 1217 N N . THR A 1 153 ? -56.89418 -15.42941 38.07395 1.000 90.06391 159 THR A N 1
ATOM 1218 C CA . THR A 1 153 ? -56.13206 -15.63746 39.29587 1.000 98.01115 159 THR A CA 1
ATOM 1219 C C . THR A 1 153 ? -55.75341 -14.29649 39.90715 1.000 104.28178 159 THR A C 1
ATOM 1220 O O . THR A 1 153 ? -55.37172 -13.36022 39.19734 1.000 106.58102 159 THR A O 1
ATOM 1224 N N . GLY A 1 154 ? -55.86637 -14.20982 41.23117 1.000 102.41278 160 GLY A N 1
ATOM 1225 C CA . GLY A 1 154 ? -55.60969 -12.97490 41.94344 1.000 105.29793 160 GLY A CA 1
ATOM 1226 C C . GLY A 1 154 ? -56.89485 -12.32838 42.41065 1.000 107.75743 160 GLY A C 1
ATOM 1227 O O . GLY A 1 154 ? -57.81096 -12.10547 41.61274 1.000 104.18684 160 GLY A O 1
ATOM 1228 N N . ASP A 1 155 ? -56.97787 -12.01969 43.70672 1.000 112.41820 161 ASP A N 1
ATOM 1229 C CA . ASP A 1 155 ? -58.21400 -11.47817 44.26091 1.000 119.12372 161 ASP A CA 1
ATOM 1230 C C . ASP A 1 155 ? -58.34845 -9.97816 44.02225 1.000 116.40618 161 ASP A C 1
ATOM 1231 O O . ASP A 1 155 ? -59.47160 -9.47047 43.93442 1.000 111.39029 161 ASP A O 1
ATOM 1236 N N . TYR A 1 156 ? -57.22866 -9.25881 43.91135 1.000 119.96461 162 TYR A N 1
ATOM 1237 C CA . TYR A 1 156 ? -57.26509 -7.81478 43.73468 1.000 120.33783 162 TYR A CA 1
ATOM 1238 C C . TYR A 1 156 ? -57.14926 -7.48042 42.25675 1.000 113.07259 162 TYR A C 1
ATOM 1239 O O . TYR A 1 156 ? -56.04826 -7.58897 41.69666 1.000 118.23663 162 TYR A O 1
ATOM 1248 N N . PRO A 1 157 ? -58.22341 -7.06858 41.59289 1.000 102.86788 163 PRO A N 1
ATOM 1249 C CA . PRO A 1 157 ? -58.16156 -6.82324 40.14894 1.000 115.62987 163 PRO A CA 1
ATOM 1250 C C . PRO A 1 157 ? -57.42595 -5.53196 39.84220 1.000 113.92598 163 PRO A C 1
ATOM 1251 O O . PRO A 1 157 ? -57.30316 -4.65512 40.70939 1.000 113.87328 163 PRO A O 1
ATOM 1255 N N . PRO A 1 158 ? -56.92506 -5.37854 38.62220 1.000 93.86582 164 PRO A N 1
ATOM 1256 C CA . PRO A 1 158 ? -56.22143 -4.15025 38.24344 1.000 91.91915 164 PRO A CA 1
ATOM 1257 C C . PRO A 1 158 ? -57.20677 -3.03946 37.89174 1.000 91.04667 164 PRO A C 1
ATOM 1258 O O . PRO A 1 158 ? -58.41972 -3.23180 37.85276 1.000 90.86760 164 PRO A O 1
ATOM 1262 N N . ARG A 1 159 ? -56.64214 -1.83723 37.61798 1.000 88.40647 165 ARG A N 1
ATOM 1263 C CA . ARG A 1 159 ? -57.47449 -0.67641 37.33828 1.000 88.01357 165 ARG A CA 1
ATOM 1264 C C . ARG A 1 159 ? -57.60763 -0.44511 35.84034 1.000 99.93080 165 ARG A C 1
ATOM 1265 O O . ARG A 1 159 ? -56.62963 -0.59166 35.09726 1.000 101.27902 165 ARG A O 1
ATOM 1273 N N . PRO A 1 160 ? -58.80476 -0.08836 35.37949 1.000 88.83249 166 PRO A N 1
ATOM 1274 C CA . PRO A 1 160 ? -59.00690 0.13691 33.94255 1.000 86.74713 166 PRO A CA 1
ATOM 1275 C C . PRO A 1 160 ? -58.20727 1.32925 33.43977 1.000 88.07345 166 PRO A C 1
ATOM 1276 O O . PRO A 1 160 ? -58.14254 2.37912 34.08300 1.000 86.46990 166 PRO A O 1
ATOM 1280 N N . GLN A 1 161 ? -57.60028 1.15369 32.27170 1.000 92.68607 167 GLN A N 1
ATOM 1281 C CA . GLN A 1 161 ? -56.81862 2.20805 31.64690 1.000 93.21028 167 GLN A CA 1
ATOM 1282 C C . GLN A 1 161 ? -57.67989 2.97802 30.65811 1.000 88.28545 167 GLN A C 1
ATOM 1283 O O . GLN A 1 161 ? -58.45276 2.38797 29.89702 1.000 90.11570 167 GLN A O 1
ATOM 1289 N N . LYS A 1 162 ? -57.55327 4.29806 30.68440 1.000 90.79624 168 LYS A N 1
ATOM 1290 C CA . LYS A 1 162 ? -58.22556 5.12208 29.69362 1.000 98.77897 168 LYS A CA 1
ATOM 1291 C C . LYS A 1 162 ? -57.55858 4.94958 28.33655 1.000 117.75126 168 LYS A C 1
ATOM 1292 O O . LYS A 1 162 ? -56.33256 4.84296 28.23946 1.000 116.11731 168 LYS A O 1
ATOM 1298 N N . GLN A 1 163 ? -58.37463 4.90958 27.28658 1.000 121.16520 169 GLN A N 1
ATOM 1299 C CA . GLN A 1 163 ? -57.89663 4.69302 25.92451 1.000 91.46514 169 GLN A CA 1
ATOM 1300 C C . GLN A 1 163 ? -57.73106 6.04022 25.23180 1.000 89.33219 169 GLN A C 1
ATOM 1301 O O . GLN A 1 163 ? -58.71428 6.74899 24.98901 1.000 89.47639 169 GLN A O 1
ATOM 1307 N N . TYR A 1 164 ? -56.49118 6.38865 24.91281 1.000 88.86599 170 TYR A N 1
ATOM 1308 C CA . TYR A 1 164 ? -56.20557 7.62490 24.20608 1.000 88.15698 170 TYR A CA 1
ATOM 1309 C C . TYR A 1 164 ? -56.45360 7.45516 22.70805 1.000 92.08683 170 TYR A C 1
ATOM 1310 O O . TYR A 1 164 ? -56.34831 6.34531 22.17680 1.000 89.99613 170 TYR A O 1
ATOM 1319 N N . PRO A 1 165 ? -56.80295 8.53421 22.01031 1.000 87.14163 171 PRO A N 1
ATOM 1320 C CA . PRO A 1 165 ? -56.99300 8.44448 20.55730 1.000 84.06621 171 PRO A CA 1
ATOM 1321 C C . PRO A 1 165 ? -55.69587 7.89199 19.97911 1.000 88.14868 171 PRO A C 1
ATOM 1322 O O . PRO A 1 165 ? -54.61290 8.08218 20.53809 1.000 100.07086 171 PRO A O 1
ATOM 1326 N N . ILE A 1 166 ? -55.81973 7.20321 18.84696 1.000 88.28208 172 ILE A N 1
ATOM 1327 C CA . ILE A 1 166 ? -54.67757 6.53768 18.22875 1.000 81.91175 172 ILE A CA 1
ATOM 1328 C C . ILE A 1 166 ? -54.57281 7.11902 16.82588 1.000 84.20235 172 ILE A C 1
ATOM 1329 O O . ILE A 1 166 ? -55.34509 8.00888 16.44912 1.000 94.77557 172 ILE A O 1
ATOM 1334 N N . ASN A 1 167 ? -53.62171 6.61747 16.04872 1.000 92.16036 173 ASN A N 1
ATOM 1335 C CA . ASN A 1 167 ? -53.38792 7.12384 14.70082 1.000 88.07514 173 ASN A CA 1
ATOM 1336 C C . ASN A 1 167 ? -54.49984 6.66073 13.76677 1.000 87.95272 173 ASN A C 1
ATOM 1337 O O . ASN A 1 167 ? -54.73049 5.45069 13.64351 1.000 85.11693 173 ASN A O 1
ATOM 1342 N N . PRO A 1 168 ? -55.20514 7.57467 13.09201 1.000 89.19423 174 PRO A N 1
ATOM 1343 C CA . PRO A 1 168 ? -56.26706 7.14257 12.16997 1.000 90.88768 174 PRO A CA 1
ATOM 1344 C C . PRO A 1 168 ? -55.74694 6.49201 10.89980 1.000 90.74276 174 PRO A C 1
ATOM 1345 O O . PRO A 1 168 ? -56.52879 5.83694 10.20069 1.000 92.53511 174 PRO A O 1
ATOM 1349 N N . LYS A 1 169 ? -54.46200 6.64945 10.57377 1.000 87.32236 175 LYS A N 1
ATOM 1350 C CA . LYS A 1 169 ? -53.91687 5.98387 9.39759 1.000 81.03584 175 LYS A CA 1
ATOM 1351 C C . LYS A 1 169 ? -53.83642 4.47285 9.58225 1.000 80.85551 175 LYS A C 1
ATOM 1352 O O . LYS A 1 169 ? -53.71726 3.74511 8.59308 1.000 81.15173 175 LYS A O 1
ATOM 1358 N N . ALA A 1 170 ? -53.91122 3.99455 10.82714 1.000 86.73418 176 ALA A N 1
ATOM 1359 C CA . ALA A 1 170 ? -53.88379 2.56949 11.12782 1.000 84.28228 176 ALA A CA 1
ATOM 1360 C C . ALA A 1 170 ? -55.27061 1.96006 11.29476 1.000 78.09810 176 ALA A C 1
ATOM 1361 O O . ALA A 1 170 ? -55.40226 0.73503 11.21649 1.000 76.94637 176 ALA A O 1
ATOM 1363 N N . LYS A 1 171 ? -56.29783 2.78071 11.51400 1.000 78.03079 177 LYS A N 1
ATOM 1364 C CA . LYS A 1 171 ? -57.65367 2.26827 11.71895 1.000 77.07353 177 LYS A CA 1
ATOM 1365 C C . LYS A 1 171 ? -58.15747 1.36938 10.59578 1.000 82.20562 177 LYS A C 1
ATOM 1366 O O . LYS A 1 171 ? -58.72615 0.31114 10.90257 1.000 82.20504 177 LYS A O 1
ATOM 1372 N N . PRO A 1 172 ? -58.00864 1.71271 9.30885 1.000 91.26441 178 PRO A N 1
ATOM 1373 C CA . PRO A 1 172 ? -58.59444 0.84477 8.26768 1.000 94.85629 178 PRO A CA 1
ATOM 1374 C C . PRO A 1 172 ? -58.02703 -0.56506 8.24934 1.000 78.17884 178 PRO A C 1
ATOM 1375 O O . PRO A 1 172 ? -58.78776 -1.53926 8.15016 1.000 72.15742 178 PRO A O 1
ATOM 1379 N N . SER A 1 173 ? -56.70399 -0.70670 8.33524 1.000 74.15684 179 SER A N 1
ATOM 1380 C CA . SER A 1 173 ? -56.09361 -2.03251 8.28891 1.000 73.75984 179 SER A CA 1
ATOM 1381 C C . SER A 1 173 ? -56.37431 -2.84287 9.54674 1.000 74.40525 179 SER A C 1
ATOM 1382 O O . SER A 1 173 ? -56.31895 -4.07585 9.50246 1.000 71.67181 179 SER A O 1
ATOM 1385 N N . ILE A 1 174 ? -56.68344 -2.18221 10.66091 1.000 72.42224 180 ILE A N 1
ATOM 1386 C CA . ILE A 1 174 ? -56.94217 -2.88557 11.91576 1.000 71.24435 180 ILE A CA 1
ATOM 1387 C C . ILE A 1 174 ? -58.40905 -3.28002 12.04175 1.000 68.99620 180 ILE A C 1
ATOM 1388 O O . ILE A 1 174 ? -58.72272 -4.34123 12.58553 1.000 67.24267 180 ILE A O 1
ATOM 1393 N N . GLN A 1 175 ? -59.32532 -2.44318 11.54999 1.000 69.44183 181 GLN A N 1
ATOM 1394 C CA . GLN A 1 175 ? -60.74322 -2.77260 11.62699 1.000 68.33809 181 GLN A CA 1
ATOM 1395 C C . GLN A 1 175 ? -61.05788 -4.06553 10.88271 1.000 66.05822 181 GLN A C 1
ATOM 1396 O O . GLN A 1 175 ? -62.01967 -4.76288 11.22561 1.000 64.77988 181 GLN A O 1
ATOM 1402 N N . ILE A 1 176 ? -60.25784 -4.40207 9.86760 1.000 66.31529 182 ILE A N 1
ATOM 1403 C CA . ILE A 1 176 ? -60.40850 -5.68996 9.19031 1.000 64.85097 182 ILE A CA 1
ATOM 1404 C C . ILE A 1 176 ? -60.16812 -6.83011 10.16905 1.000 63.48896 182 ILE A C 1
ATOM 1405 O O . ILE A 1 176 ? -60.95384 -7.78235 10.24588 1.000 62.30568 182 ILE A O 1
ATOM 1410 N N . VAL A 1 177 ? -59.07311 -6.74396 10.92501 1.000 71.88959 183 VAL A N 1
ATOM 1411 C CA . VAL A 1 177 ? -58.75676 -7.77209 11.91076 1.000 67.27651 183 VAL A CA 1
ATOM 1412 C C . VAL A 1 177 ? -59.84468 -7.84664 12.97280 1.000 62.33254 183 VAL A C 1
ATOM 1413 O O . VAL A 1 177 ? -60.24234 -8.93885 13.39658 1.000 61.63633 183 VAL A O 1
ATOM 1417 N N . ILE A 1 178 ? -60.34499 -6.69189 13.41909 1.000 63.17812 184 ILE A N 1
ATOM 1418 C CA . ILE A 1 178 ? -61.45495 -6.67942 14.36915 1.000 62.92925 184 ILE A CA 1
ATOM 1419 C C . ILE A 1 178 ? -62.65977 -7.40864 13.79105 1.000 62.69291 184 ILE A C 1
ATOM 1420 O O . ILE A 1 178 ? -63.31450 -8.19599 14.48091 1.000 62.32947 184 ILE A O 1
ATOM 1425 N N . ASP A 1 179 ? -62.96090 -7.17244 12.51212 1.000 62.44018 185 ASP A N 1
ATOM 1426 C CA . ASP A 1 179 ? -64.10574 -7.82763 11.88903 1.000 61.68921 185 ASP A CA 1
ATOM 1427 C C . ASP A 1 179 ? -63.89231 -9.33355 11.78668 1.000 61.33458 185 ASP A C 1
ATOM 1428 O O . ASP A 1 179 ? -64.79207 -10.11988 12.10455 1.000 61.21578 185 ASP A O 1
ATOM 1433 N N . ASP A 1 180 ? -62.70521 -9.75411 11.34553 1.000 60.97026 186 ASP A N 1
ATOM 1434 C CA . ASP A 1 180 ? -62.45281 -11.17899 11.15719 1.000 60.83516 186 A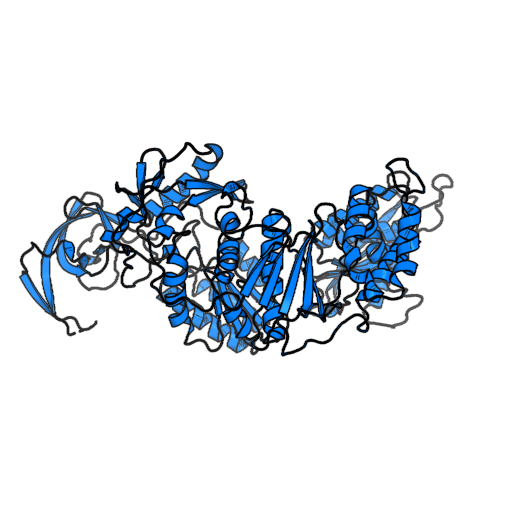SP A CA 1
ATOM 1435 C C . ASP A 1 180 ? -62.52152 -11.93631 12.47903 1.000 60.14637 186 ASP A C 1
ATOM 1436 O O . ASP A 1 180 ? -63.13621 -13.00650 12.55482 1.000 60.41373 186 ASP A O 1
ATOM 1441 N N . LEU A 1 181 ? -61.90563 -11.39537 13.53212 1.000 78.22099 187 LEU A N 1
ATOM 1442 C CA . LEU A 1 181 ? -61.94036 -12.06467 14.82897 1.000 61.43262 187 LEU A CA 1
ATOM 1443 C C . LEU A 1 181 ? -63.34633 -12.07520 15.40604 1.000 56.98519 187 LEU A C 1
ATOM 1444 O O . LEU A 1 181 ? -63.77401 -13.07646 15.99084 1.000 63.10990 187 LEU A O 1
ATOM 1449 N N . LEU A 1 182 ? -64.07666 -10.96838 15.26533 1.000 63.18899 188 LEU A N 1
ATOM 1450 C CA . LEU A 1 182 ? -65.48564 -10.97287 15.63440 1.000 60.88820 188 LEU A CA 1
ATOM 1451 C C . LEU A 1 182 ? -66.24638 -12.00991 14.82721 1.000 61.32720 188 LEU A C 1
ATOM 1452 O O . LEU A 1 182 ? -67.12415 -12.70528 15.35110 1.000 68.34208 188 LEU A O 1
ATOM 1457 N N . LYS A 1 183 ? -65.91641 -12.12953 13.53916 1.000 66.07009 189 LYS A N 1
ATOM 1458 C CA . LYS A 1 183 ? -66.59918 -13.09353 1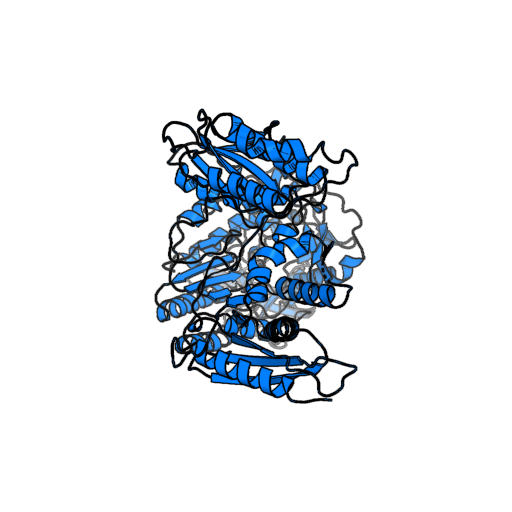2.68598 1.000 69.33468 189 LYS A CA 1
ATOM 1459 C C . LYS A 1 183 ? -66.30174 -14.51755 13.12965 1.000 68.24082 189 LYS A C 1
ATOM 1460 O O . LYS A 1 183 ? -67.18850 -15.37780 13.12250 1.000 69.32408 189 LYS A O 1
ATOM 1466 N N . GLN A 1 184 ? -65.05865 -14.78028 13.53252 1.000 66.36691 190 GLN A N 1
ATOM 1467 C CA . GLN A 1 184 ? -64.67224 -16.07429 14.07621 1.000 67.62485 190 GLN A CA 1
ATOM 1468 C C . GLN A 1 184 ? -65.04012 -16.23272 15.54120 1.000 62.61010 190 GLN A C 1
ATOM 1469 O O . GLN A 1 184 ? -64.83578 -17.31379 16.10195 1.000 63.60917 190 GLN A O 1
ATOM 1475 N N . GLY A 1 185 ? -65.56439 -15.18702 16.17246 1.000 62.15904 191 GLY A N 1
ATOM 1476 C CA . GLY A 1 185 ? -65.89130 -15.25242 17.57846 1.000 66.89569 191 GLY A CA 1
ATOM 1477 C C . GLY A 1 185 ? -64.71128 -15.14229 18.51142 1.000 68.09633 191 GLY A C 1
ATOM 1478 O O . GLY A 1 185 ? -64.87316 -15.35861 19.71638 1.000 71.63353 191 GLY A O 1
ATOM 1479 N N . VAL A 1 186 ? -63.52440 -14.82183 17.99343 1.000 62.13757 192 VAL A N 1
ATOM 1480 C CA . VAL A 1 186 ? -62.37342 -14.60969 18.86042 1.000 62.46786 192 VAL A CA 1
ATOM 1481 C C . VAL A 1 186 ? -62.60672 -13.40696 19.76370 1.000 63.11063 192 VAL A C 1
ATOM 1482 O O . VAL A 1 186 ? -62.18466 -13.40010 20.92468 1.000 74.42827 192 VAL A O 1
ATOM 1486 N N . LEU A 1 187 ? -63.28804 -12.38405 19.25697 1.000 62.90365 193 LEU A N 1
ATOM 1487 C CA . LEU A 1 187 ? -63.67134 -11.22133 20.04225 1.000 64.05697 193 LEU A CA 1
ATOM 1488 C C . LEU A 1 187 ? -65.17633 -11.21782 20.25633 1.000 71.68958 193 LEU A C 1
ATOM 1489 O O . LEU A 1 187 ? -65.94629 -11.51583 19.33830 1.000 66.28271 193 LEU A O 1
ATOM 1494 N N . THR A 1 188 ? -65.58936 -10.87021 21.47143 1.000 70.29055 194 THR A N 1
ATOM 1495 C CA . THR A 1 188 ? -66.99438 -10.76569 21.80352 1.000 67.89028 194 THR A CA 1
ATOM 1496 C C . THR A 1 188 ? -67.29475 -9.38290 22.36385 1.000 72.12753 194 THR A C 1
ATOM 1497 O O . THR A 1 188 ? -66.54085 -8.87287 23.19992 1.000 81.41849 194 THR A O 1
ATOM 1501 N N . PRO A 1 189 ? -68.37895 -8.75112 21.92205 1.000 69.56177 195 PRO A N 1
ATOM 1502 C CA . PRO A 1 189 ? -68.75130 -7.43935 22.47236 1.000 76.07724 195 PRO A CA 1
ATOM 1503 C C . PRO A 1 189 ? -69.29919 -7.59382 23.88435 1.000 94.80896 195 PRO A C 1
ATOM 1504 O O . PRO A 1 189 ? -70.33799 -8.22317 24.09527 1.000 98.65796 195 PRO A O 1
ATOM 1508 N N . GLN A 1 190 ? -68.58730 -7.01883 24.85244 1.000 91.62403 196 GLN A N 1
ATOM 1509 C CA . GLN A 1 190 ? -68.97319 -7.14326 26.25144 1.000 87.71908 196 GLN A CA 1
ATOM 1510 C C . GLN A 1 190 ? -68.26946 -6.06423 27.05764 1.000 83.34329 196 GLN A C 1
ATOM 1511 O O . GLN A 1 190 ? -67.04351 -5.93086 26.98561 1.000 72.74712 196 GLN A O 1
ATOM 1517 N N . ASN A 1 191 ? -69.04865 -5.29263 27.81286 1.000 86.75434 197 ASN A N 1
ATOM 1518 C CA . ASN A 1 191 ? -68.48288 -4.33567 28.74704 1.000 89.36433 197 ASN A CA 1
ATOM 1519 C C . ASN A 1 191 ? -67.77761 -5.06272 29.88284 1.000 88.32880 197 ASN A C 1
ATOM 1520 O O . ASN A 1 191 ? -68.01625 -6.24585 30.14559 1.000 74.58093 197 ASN A O 1
ATOM 1525 N N . SER A 1 192 ? -66.90578 -4.34063 30.57296 1.000 80.89446 198 SER A N 1
ATOM 1526 C CA . SER A 1 192 ? -66.11055 -4.95363 31.62478 1.000 75.90146 198 SER A CA 1
ATOM 1527 C C . SER A 1 192 ? -65.58981 -3.86369 32.54499 1.000 84.16954 198 SER A C 1
ATOM 1528 O O . SER A 1 192 ? -65.69317 -2.67065 32.25127 1.000 77.06332 198 SER A O 1
ATOM 1531 N N . THR A 1 193 ? -65.03263 -4.30178 33.67387 1.000 97.48933 199 THR A N 1
ATOM 1532 C CA . THR A 1 193 ? -64.41385 -3.37081 34.60804 1.000 101.66849 199 THR A CA 1
ATOM 1533 C C . THR A 1 193 ? -63.03400 -2.94030 34.12607 1.000 102.09875 199 THR A C 1
ATOM 1534 O O . THR A 1 193 ? -62.68734 -1.75822 34.20831 1.000 101.49668 199 THR A O 1
ATOM 1538 N N . MET A 1 194 ? -62.24575 -3.87996 33.61082 1.000 84.97826 200 MET A N 1
ATOM 1539 C CA . MET A 1 194 ? -60.88586 -3.60347 33.17481 1.000 79.27747 200 MET A CA 1
ATOM 1540 C C . MET A 1 194 ? -60.87207 -3.12514 31.72991 1.000 78.51103 200 MET A C 1
ATOM 1541 O O . MET A 1 194 ? -61.68699 -3.55719 30.91086 1.000 89.47712 200 MET A O 1
ATOM 1546 N N . ASN A 1 195 ? -59.94335 -2.22380 31.42407 1.000 79.98527 201 ASN A N 1
ATOM 1547 C CA . ASN A 1 195 ? -59.70855 -1.77643 30.06115 1.000 79.08612 201 ASN A CA 1
ATOM 1548 C C . ASN A 1 195 ? -58.21058 -1.70394 29.81909 1.000 79.56734 201 ASN A C 1
ATOM 1549 O O . ASN A 1 195 ? -57.44665 -1.32092 30.71014 1.000 80.81143 201 ASN A O 1
ATOM 1554 N N . THR A 1 196 ? -57.79554 -2.06455 28.60599 1.000 81.27037 202 THR A N 1
ATOM 1555 C CA . THR A 1 196 ? -56.39453 -2.15006 28.23790 1.000 79.43087 202 THR A CA 1
ATOM 1556 C C . THR A 1 196 ? -56.08287 -1.19572 27.09210 1.000 81.78394 202 THR A C 1
ATOM 1557 O O . THR A 1 196 ? -56.84694 -1.12572 26.12315 1.000 88.98935 202 THR A O 1
ATOM 1561 N N . PRO A 1 197 ? -54.98408 -0.44642 27.17221 1.000 78.28241 203 PRO A N 1
ATOM 1562 C CA . PRO A 1 197 ? -54.61839 0.42794 26.05638 1.000 78.15628 203 PRO A CA 1
ATOM 1563 C C . PRO A 1 197 ? -54.23022 -0.38167 24.83218 1.000 81.92425 203 PRO A C 1
ATOM 1564 O O . PRO A 1 197 ? -53.66790 -1.47453 24.93291 1.000 77.87751 203 PRO A O 1
ATOM 1568 N N . VAL A 1 198 ? -54.54444 0.17350 23.66432 1.000 83.20785 204 VAL A N 1
ATOM 1569 C CA . VAL A 1 198 ? -54.23333 -0.44313 22.38117 1.000 80.32319 204 VAL A CA 1
ATOM 1570 C C . VAL A 1 198 ? -53.33565 0.50531 21.59733 1.000 77.82303 204 VAL A C 1
ATOM 1571 O O . VAL A 1 198 ? -53.54600 1.72325 21.60562 1.000 78.10470 204 VAL A O 1
ATOM 1575 N N . TYR A 1 199 ? -52.31852 -0.05325 20.94215 1.000 78.40992 205 TYR A N 1
ATOM 1576 C CA . TYR A 1 199 ? -51.34878 0.72120 20.18728 1.000 79.77812 205 TYR A CA 1
ATOM 1577 C C . TYR A 1 199 ? -51.20270 0.16056 18.78114 1.000 80.97240 205 TYR A C 1
ATOM 1578 O O . TYR A 1 199 ? -51.25435 -1.06142 18.58887 1.000 79.40941 205 TYR A O 1
ATOM 1587 N N . PRO A 1 200 ? -51.02100 1.01783 17.77733 1.000 78.94953 206 PRO A N 1
ATOM 1588 C CA . PRO A 1 200 ? -50.77592 0.52321 16.42020 1.000 80.32045 206 PRO A CA 1
ATOM 1589 C C . PRO A 1 200 ? -49.31697 0.62272 16.00315 1.000 81.30503 206 PRO A C 1
ATOM 1590 O O . PRO A 1 200 ? -48.64625 1.61585 16.30034 1.000 81.06528 206 PRO A O 1
ATOM 1594 N N . VAL A 1 201 ? -48.81571 -0.39698 15.31289 1.000 82.20192 207 VAL A N 1
ATOM 1595 C CA . VAL A 1 201 ? -47.45075 -0.37746 14.78883 1.000 83.29419 207 VAL A CA 1
ATOM 1596 C C . VAL A 1 201 ? -47.48871 -0.76115 13.31474 1.000 96.98138 207 VAL A C 1
ATOM 1597 O O . VAL A 1 201 ? -48.32050 -1.58530 12.91060 1.000 97.67858 207 VAL A O 1
ATOM 1601 N N . PRO A 1 202 ? -46.62692 -0.18871 12.47683 1.000 85.32972 208 PRO A N 1
ATOM 1602 C CA . PRO A 1 202 ? -46.69491 -0.48141 11.04376 1.000 89.33444 208 PRO A CA 1
ATOM 1603 C C . PRO A 1 202 ? -46.14553 -1.86518 10.71843 1.000 85.99349 208 PRO A C 1
ATOM 1604 O O . PRO A 1 202 ? -45.42431 -2.48714 11.49925 1.000 86.10251 208 PRO A O 1
ATOM 1608 N N . LYS A 1 203 ? -46.51646 -2.33402 9.52934 1.000 97.37243 209 LYS A N 1
ATOM 1609 C CA . LYS A 1 203 ? -46.05413 -3.57175 8.92804 1.000 103.98546 209 LYS A CA 1
ATOM 1610 C C . LYS A 1 203 ? -45.31429 -3.25724 7.63107 1.000 111.33155 209 LYS A C 1
ATOM 1611 O O . LYS A 1 203 ? -45.67360 -2.30919 6.92530 1.000 111.64089 209 LYS A O 1
ATOM 1617 N N . PRO A 1 204 ? -44.25408 -4.01886 7.30285 1.000 112.83131 210 PRO A N 1
ATOM 1618 C CA . PRO A 1 204 ? -43.47423 -3.73637 6.08887 1.000 113.47199 210 PRO A CA 1
ATOM 1619 C C . PRO A 1 204 ? -44.28333 -3.61931 4.80194 1.000 105.84430 210 PRO A C 1
ATOM 1620 O O . PRO A 1 204 ? -43.83256 -2.98897 3.84005 1.000 99.58931 210 PRO A O 1
ATOM 1624 N N . ASP A 1 205 ? -45.46916 -4.22365 4.76186 1.000 101.73321 211 ASP A N 1
ATOM 1625 C CA . ASP A 1 205 ? -46.30524 -4.14962 3.57192 1.000 104.11705 211 ASP A CA 1
ATOM 1626 C C . ASP A 1 205 ? -47.07363 -2.83782 3.46926 1.000 94.75669 211 ASP A C 1
ATOM 1627 O O . ASP A 1 205 ? -47.75374 -2.61379 2.46234 1.000 90.57564 211 ASP A O 1
ATOM 1632 N N . GLY A 1 206 ? -46.97783 -1.96702 4.47745 1.000 96.33146 212 GLY A N 1
ATOM 1633 C CA . GLY A 1 206 ? -47.65219 -0.68922 4.49377 1.000 90.97672 212 GLY A CA 1
ATOM 1634 C C . GLY A 1 206 ? -48.80016 -0.61677 5.48184 1.000 90.62664 212 GLY A C 1
ATOM 1635 O O . GLY A 1 206 ? -49.14246 0.47703 5.94511 1.000 85.07786 212 GLY A O 1
ATOM 1636 N N . ARG A 1 207 ? -49.39682 -1.75802 5.81562 1.000 96.84612 213 ARG A N 1
ATOM 1637 C CA . ARG A 1 207 ? -50.53076 -1.79255 6.72767 1.000 89.47833 213 ARG A CA 1
ATOM 1638 C C . ARG A 1 207 ? -50.03670 -1.73173 8.17166 1.000 97.62947 213 ARG A C 1
ATOM 1639 O O . ARG A 1 207 ? -48.85075 -1.52745 8.44364 1.000 103.99586 213 ARG A O 1
ATOM 1647 N N . TRP A 1 208 ? -50.95860 -1.90221 9.11967 1.000 100.13264 214 TRP A N 1
ATOM 1648 C CA . TRP A 1 208 ? -50.65957 -1.74744 10.53469 1.000 91.73691 214 TRP A CA 1
ATOM 1649 C C . TRP A 1 208 ? -51.28920 -2.88380 11.32447 1.000 86.95344 214 TRP A C 1
ATOM 1650 O O . TRP A 1 208 ? -52.35908 -3.39003 10.97341 1.000 81.01063 214 TRP A O 1
ATOM 1661 N N . ARG A 1 209 ? -50.61903 -3.27485 12.40334 1.000 88.74289 215 ARG A N 1
ATOM 1662 C CA . ARG A 1 209 ? -51.13270 -4.27020 13.32915 1.000 91.19369 215 ARG A CA 1
ATOM 1663 C C . ARG A 1 209 ? -51.23480 -3.65054 14.71629 1.000 87.52375 215 ARG A C 1
ATOM 1664 O O . ARG A 1 209 ? -50.41003 -2.81439 15.09844 1.000 82.14855 215 ARG A O 1
ATOM 1672 N N . MET A 1 210 ? -52.25965 -4.05701 15.45926 1.000 93.98319 216 MET A N 1
ATOM 1673 C CA . MET A 1 210 ? -52.52274 -3.49438 16.77439 1.000 82.48578 216 MET A CA 1
ATOM 1674 C C . MET A 1 210 ? -51.72447 -4.22839 17.84619 1.000 87.72411 216 MET A C 1
ATOM 1675 O O . MET A 1 210 ? -51.36514 -5.40025 17.69391 1.000 92.36946 216 MET A O 1
ATOM 1680 N N . VAL A 1 211 ? -51.44362 -3.51755 18.93733 1.000 78.19753 217 VAL A N 1
ATOM 1681 C CA . VAL A 1 211 ? -50.68141 -4.05458 20.05917 1.000 86.52030 217 VAL A CA 1
ATOM 1682 C C . VAL A 1 211 ? -51.38845 -3.66507 21.34930 1.000 80.03044 217 VAL A C 1
ATOM 1683 O O . VAL A 1 211 ? -51.75678 -2.50022 21.53158 1.000 77.23375 217 VAL A O 1
ATOM 1687 N N . LEU A 1 212 ? -51.57613 -4.63233 22.24009 1.000 76.60865 218 LEU A N 1
ATOM 1688 C CA . LEU A 1 212 ? -52.22713 -4.39880 23.52118 1.000 80.58121 218 LEU A CA 1
ATOM 1689 C C . LEU A 1 212 ? -51.18212 -4.23174 24.61616 1.000 88.38656 218 LEU A C 1
ATOM 1690 O O . LEU A 1 212 ? -50.14193 -4.89944 24.60596 1.000 86.70903 218 LEU A O 1
ATOM 1695 N N . ASP A 1 213 ? -51.46833 -3.34204 25.56337 1.000 88.95549 219 ASP A N 1
ATOM 1696 C CA . ASP A 1 213 ? -50.56336 -3.03902 26.67039 1.000 82.00545 219 ASP A CA 1
ATOM 1697 C C . ASP A 1 213 ? -51.09509 -3.74446 27.91426 1.000 78.58739 219 ASP A C 1
ATOM 1698 O O . ASP A 1 213 ? -51.86221 -3.18085 28.69443 1.000 87.39610 219 ASP A O 1
ATOM 1703 N N . TYR A 1 214 ? -50.66672 -4.99337 28.10296 1.000 77.44841 220 TYR A N 1
ATOM 1704 C CA . TYR A 1 214 ? -51.19541 -5.86076 29.14480 1.000 77.87093 220 TYR A CA 1
ATOM 1705 C C . TYR A 1 214 ? -50.33634 -5.89379 30.40074 1.000 86.75148 220 TYR A C 1
ATOM 1706 O O . TYR A 1 214 ? -50.60106 -6.70107 31.29658 1.000 80.38061 220 TYR A O 1
ATOM 1715 N N . ARG A 1 215 ? -49.31658 -5.03552 30.49888 1.000 89.68102 221 ARG A N 1
ATOM 1716 C CA . ARG A 1 215 ? -48.45251 -5.05853 31.67183 1.000 80.84230 221 ARG A CA 1
ATOM 1717 C C . ARG A 1 215 ? -49.17158 -4.59502 32.93197 1.000 86.05549 221 ARG A C 1
ATOM 1718 O O . ARG A 1 215 ? -48.66446 -4.82012 34.03490 1.000 94.19613 221 ARG A O 1
ATOM 1726 N N . GLU A 1 216 ? -50.33577 -3.95633 32.79618 1.000 85.14789 222 GLU A N 1
ATOM 1727 C CA . GLU A 1 216 ? -51.12082 -3.58982 33.96730 1.000 84.53495 222 GLU A CA 1
ATOM 1728 C C . GLU A 1 216 ? -51.85444 -4.79316 34.54507 1.000 84.65520 222 GLU A C 1
ATOM 1729 O O . GLU A 1 216 ? -52.02435 -4.89248 35.76406 1.000 85.75373 222 GLU A O 1
ATOM 1735 N N . VAL A 1 217 ? -52.29922 -5.71010 33.68389 1.000 86.22206 223 VAL A N 1
ATOM 1736 C CA . VAL A 1 217 ? -52.96085 -6.91240 34.17365 1.000 85.55856 223 VAL A CA 1
ATOM 1737 C C . VAL A 1 217 ? -51.93953 -7.93521 34.66037 1.000 85.13580 223 VAL A C 1
ATOM 1738 O O . VAL A 1 217 ? -52.21426 -8.69650 35.59322 1.000 86.52230 223 VAL A O 1
ATOM 1742 N N . ASN A 1 218 ? -50.74755 -7.96173 34.05530 1.000 84.55081 224 ASN A N 1
ATOM 1743 C CA . ASN A 1 218 ? -49.76024 -8.97352 34.41303 1.000 91.01730 224 ASN A CA 1
ATOM 1744 C C . ASN A 1 218 ? -49.20922 -8.76468 35.81904 1.000 96.13857 224 ASN A C 1
ATOM 1745 O O . ASN A 1 218 ? -48.85991 -9.73973 36.49281 1.000 91.91728 224 ASN A O 1
ATOM 1750 N N . LYS A 1 219 ? -49.11756 -7.51076 36.27732 1.000 95.09310 225 LYS A N 1
ATOM 1751 C CA . LYS A 1 219 ? -48.71657 -7.25195 37.65636 1.000 88.04877 225 LYS A CA 1
ATOM 1752 C C . LYS A 1 219 ? -49.72835 -7.80546 38.65328 1.000 87.96068 225 LYS A C 1
ATOM 1753 O O . LYS A 1 219 ? -49.36722 -8.07462 39.80421 1.000 101.33093 225 LYS A O 1
ATOM 1759 N N . THR A 1 220 ? -50.98133 -7.97973 38.22931 1.000 88.25833 226 THR A N 1
ATOM 1760 C CA . THR A 1 220 ? -52.01212 -8.53522 39.09824 1.000 89.34508 226 THR A CA 1
ATOM 1761 C C . THR A 1 220 ? -51.97068 -10.05721 39.10290 1.000 90.55765 226 THR A C 1
ATOM 1762 O O . THR A 1 220 ? -51.94944 -10.68245 40.16776 1.000 92.03840 226 THR A O 1
ATOM 1766 N N . ILE A 1 221 ? -51.96657 -10.64394 37.90177 1.000 90.53769 227 ILE A N 1
ATOM 1767 C CA . ILE A 1 221 ? -51.93915 -12.12890 37.74443 1.000 92.76323 227 ILE A CA 1
ATOM 1768 C C . ILE A 1 221 ? -50.58297 -12.65862 38.22924 1.000 96.67291 227 ILE A C 1
ATOM 1769 O O . ILE A 1 221 ? -49.55113 -12.22720 37.67929 1.000 98.43365 227 ILE A O 1
ATOM 1774 N N . PRO A 1 222 ? -50.54266 -13.56783 39.22904 1.000 104.27674 228 PRO A N 1
ATOM 1775 C CA . PRO A 1 222 ? -49.27947 -14.11558 39.72885 1.000 116.23716 228 PRO A CA 1
ATOM 1776 C C . PRO A 1 222 ? -48.77219 -15.24723 38.82257 1.000 112.08286 228 PRO A C 1
ATOM 1777 O O . PRO A 1 222 ? -49.57506 -15.83130 38.11748 1.000 106.00153 228 PRO A O 1
ATOM 1781 N N . LEU A 1 223 ? -47.46511 -15.52286 38.86744 1.000 127.21627 229 LEU A N 1
ATOM 1782 C CA . LEU A 1 223 ? -46.85784 -16.59550 38.03417 1.000 120.74144 229 LEU A CA 1
ATOM 1783 C C . LEU A 1 223 ? -47.18142 -17.96073 38.65288 1.000 145.53059 229 LEU A C 1
ATOM 1784 O O . LEU A 1 223 ? -46.35623 -18.45967 39.44472 1.000 167.67834 229 LEU A O 1
ATOM 1789 N N . THR A 1 224 ? -48.33927 -18.52698 38.29981 1.000 131.50284 230 THR A N 1
ATOM 1790 C CA . THR A 1 224 ? -48.76686 -19.84823 38.83554 1.000 140.66719 230 THR A CA 1
ATOM 1791 C C . THR A 1 224 ? -49.07765 -20.79506 37.67034 1.000 133.47518 230 THR A C 1
ATOM 1792 O O . THR A 1 224 ? -50.26957 -21.09335 37.45634 1.000 129.47768 230 THR A O 1
ATOM 1796 N N . ALA A 1 225 ? -48.02656 -21.22159 36.96219 1.000 114.30272 231 ALA A N 1
ATOM 1797 C CA . ALA A 1 225 ? -48.11735 -22.14436 35.80799 1.000 110.35616 231 ALA A CA 1
ATOM 1798 C C . ALA A 1 225 ? -46.72620 -22.73290 35.54779 1.000 108.59515 231 ALA A C 1
ATOM 1799 O O . ALA A 1 225 ? -45.73237 -22.07670 35.91788 1.000 108.29140 231 ALA A O 1
ATOM 1801 N N . ALA A 1 226 ? -46.66089 -23.91975 34.93652 1.000 112.82481 232 ALA A N 1
ATOM 1802 C CA . ALA A 1 226 ? -45.36371 -24.58031 34.65730 1.000 105.88926 232 ALA A CA 1
ATOM 1803 C C . ALA A 1 226 ? -44.72795 -23.98684 33.39340 1.000 106.46080 232 ALA A C 1
ATOM 1804 O O . ALA A 1 226 ? -45.26794 -24.22175 32.29438 1.000 106.76203 232 ALA A O 1
ATOM 1806 N N . GLN A 1 227 ? -43.62115 -23.25056 33.55351 1.000 112.74369 233 GLN A N 1
ATOM 1807 C CA . GLN A 1 227 ? -42.92638 -22.66110 32.41861 1.000 113.37136 233 GLN A CA 1
ATOM 1808 C C . GLN A 1 227 ? -42.12912 -23.70870 31.65033 1.000 121.80425 233 GLN A C 1
ATOM 1809 O O . GLN A 1 227 ? -41.40885 -24.51762 32.24411 1.000 106.68784 233 GLN A O 1
ATOM 1815 N N . ASN A 1 228 ? -42.26719 -23.68944 30.32734 1.000 124.74006 234 ASN A N 1
ATOM 1816 C CA . ASN A 1 228 ? -41.41701 -24.49000 29.46312 1.000 115.51831 234 ASN A CA 1
ATOM 1817 C C . ASN A 1 228 ? -39.96613 -24.04362 29.61714 1.000 109.67971 234 ASN A C 1
ATOM 1818 O O . ASN A 1 228 ? -39.67442 -22.94864 30.10537 1.000 111.30813 234 ASN A O 1
ATOM 1823 N N . GLN A 1 229 ? -39.05089 -24.92427 29.22190 1.000 99.13382 235 GLN A N 1
ATOM 1824 C CA . GLN A 1 229 ? -37.64200 -24.56584 29.14490 1.000 91.74954 235 GLN A CA 1
ATOM 1825 C C . GLN A 1 229 ? -37.57642 -23.22966 28.42520 1.000 91.51114 235 GLN A C 1
ATOM 1826 O O . GLN A 1 229 ? -38.35555 -22.97068 27.50230 1.000 94.03087 235 GLN A O 1
ATOM 1832 N N . HIS A 1 230 ? -36.66665 -22.36850 28.86434 1.000 91.82884 236 HIS A N 1
ATOM 1833 C CA . HIS A 1 230 ? -36.64908 -20.97440 28.44365 1.000 91.42317 236 HIS A CA 1
ATOM 1834 C C . HIS A 1 230 ? -35.80912 -21.03487 27.17160 1.000 90.89405 236 HIS A C 1
ATOM 1835 O O . HIS A 1 230 ? -35.56485 -22.09867 26.59435 1.000 90.93908 236 HIS A O 1
ATOM 1842 N N . SER A 1 231 ? -35.35449 -19.86864 26.71883 1.000 90.47654 237 SER A N 1
ATOM 1843 C CA . SER A 1 231 ? -34.51956 -19.81913 25.52680 1.000 91.71232 237 SER A CA 1
ATOM 1844 C C . SER A 1 231 ? -33.24432 -20.62980 25.71555 1.000 92.67538 237 SER A C 1
ATOM 1845 O O . SER A 1 231 ? -32.84014 -21.38749 24.82836 1.000 97.08107 237 SER A O 1
ATOM 1848 N N . ALA A 1 232 ? -32.60430 -20.49388 26.87755 1.000 93.82779 238 ALA A N 1
ATOM 1849 C CA . ALA A 1 232 ? -31.32909 -21.16856 27.09833 1.000 101.68606 238 ALA A CA 1
ATOM 1850 C C . ALA A 1 232 ? -31.51065 -22.67763 27.21301 1.000 97.24853 238 ALA A C 1
ATOM 1851 O O . ALA A 1 232 ? -30.80546 -23.44628 26.55080 1.000 105.16446 238 ALA A O 1
ATOM 1853 N N . GLY A 1 233 ? -32.45448 -23.12009 28.04696 1.000 93.47783 239 GLY A N 1
ATOM 1854 C CA . GLY A 1 233 ? -32.63005 -24.54719 28.26165 1.000 92.83018 239 GLY A CA 1
ATOM 1855 C C . GLY A 1 233 ? -33.01690 -25.30202 27.00650 1.000 91.99156 239 GLY A C 1
ATOM 1856 O O . GLY A 1 233 ? -32.64357 -26.46388 26.83722 1.000 91.95086 239 GLY A O 1
ATOM 1857 N N . ILE A 1 234 ? -33.76613 -24.65504 26.10968 1.000 97.26910 240 ILE A N 1
ATOM 1858 C CA . ILE A 1 234 ? -34.13901 -25.29387 24.85156 1.000 109.09930 240 ILE A CA 1
ATOM 1859 C C . ILE A 1 234 ? -32.92602 -25.43031 23.94146 1.000 103.54298 240 ILE A C 1
ATOM 1860 O O . ILE A 1 234 ? -32.66074 -26.50611 23.39421 1.000 98.89216 240 ILE A O 1
ATOM 1865 N N . LEU A 1 235 ? -32.16634 -24.34405 23.77267 1.000 92.22005 241 LEU A N 1
ATOM 1866 C CA . LEU A 1 235 ? -31.04139 -24.35552 22.84161 1.000 92.26358 241 LEU A CA 1
ATOM 1867 C C . LEU A 1 235 ? -29.95808 -25.34830 23.23933 1.000 92.01584 241 LEU A C 1
ATOM 1868 O O . LEU A 1 235 ? -29.13502 -25.71587 22.39520 1.000 96.65795 241 LEU A O 1
ATOM 1873 N N . ALA A 1 236 ? -29.93389 -25.78857 24.49823 1.000 91.88325 242 ALA A N 1
ATOM 1874 C CA . ALA A 1 236 ? -28.91559 -26.73637 24.93896 1.000 92.14602 242 ALA A CA 1
ATOM 1875 C C . ALA A 1 236 ? -29.25220 -28.16038 24.51066 1.000 92.55465 242 ALA A C 1
ATOM 1876 O O . ALA A 1 236 ? -28.35800 -28.92503 24.13544 1.000 91.58543 242 ALA A O 1
ATOM 1878 N N . THR A 1 237 ? -30.52909 -28.52775 24.54665 1.000 100.74469 243 THR A N 1
ATOM 1879 C CA . THR A 1 237 ? -30.96972 -29.88482 24.25136 1.000 97.98712 243 THR A CA 1
ATOM 1880 C C . THR A 1 237 ? -31.22972 -30.13356 22.77332 1.000 93.84379 243 THR A C 1
ATOM 1881 O O . THR A 1 237 ? -31.63442 -31.24060 22.41210 1.000 91.70885 243 THR A O 1
ATOM 1885 N N . ILE A 1 238 ? -31.02406 -29.12831 21.91754 1.000 91.86621 244 ILE A N 1
ATOM 1886 C CA . ILE A 1 238 ? -31.33709 -29.27808 20.50052 1.000 91.79234 244 ILE A CA 1
ATOM 1887 C C . ILE A 1 238 ? -30.48280 -30.38670 19.89123 1.000 92.08872 244 ILE A C 1
ATOM 1888 O O . ILE A 1 238 ? -29.46764 -30.81553 20.45208 1.000 99.33734 244 ILE A O 1
ATOM 1893 N N . VAL A 1 239 ? -30.91872 -30.86656 18.72614 1.000 101.80164 245 VAL A N 1
ATOM 1894 C CA . VAL A 1 239 ? -30.21646 -31.90519 17.97687 1.000 112.62796 245 VAL A CA 1
ATOM 1895 C C . VAL A 1 239 ? -30.20366 -31.47586 16.51697 1.000 103.93015 245 VAL A C 1
ATOM 1896 O O . VAL A 1 239 ? -31.23668 -31.53901 15.84301 1.000 95.53349 245 VAL A O 1
ATOM 1900 N N . ARG A 1 240 ? -29.02780 -31.08841 16.01499 1.000 111.43198 246 ARG A N 1
ATOM 1901 C CA . ARG A 1 240 ? -28.90200 -30.64806 14.59809 1.000 99.24378 246 ARG A CA 1
ATOM 1902 C C . ARG A 1 240 ? -28.57170 -31.85176 13.70680 1.000 102.82576 246 ARG A C 1
ATOM 1903 O O . ARG A 1 240 ? -27.45353 -32.38847 13.83062 1.000 100.59180 246 ARG A O 1
ATOM 1911 N N . GLN A 1 241 ? -29.51462 -32.25784 12.84476 1.000 92.60522 247 GLN A N 1
ATOM 1912 C CA . GLN A 1 241 ? -29.30235 -33.37658 11.93550 1.000 85.69587 247 GLN A CA 1
ATOM 1913 C C . GLN A 1 241 ? -29.10057 -32.87320 10.50960 1.000 85.47623 247 GLN A C 1
ATOM 1914 O O . GLN A 1 241 ? -28.66291 -31.73503 10.30383 1.000 85.95750 247 GLN A O 1
ATOM 1920 N N . LYS A 1 242 ? -29.39937 -33.71906 9.52042 1.000 86.36947 248 LYS A N 1
ATOM 1921 C CA . LYS A 1 242 ? -29.15055 -33.35168 8.13049 1.000 86.75336 248 LYS A CA 1
ATOM 1922 C C . LYS A 1 242 ? -30.05891 -32.20685 7.69780 1.000 82.06916 248 LYS A C 1
ATOM 1923 O O . LYS A 1 242 ? -29.58924 -31.10564 7.38902 1.000 82.43967 248 LYS A O 1
ATOM 1929 N N . TYR A 1 243 ? -31.36584 -32.44522 7.67381 1.000 82.50449 249 TYR A N 1
ATOM 1930 C CA . TYR A 1 243 ? -32.33415 -31.42941 7.29209 1.000 79.78200 249 TYR A CA 1
ATOM 1931 C C . TYR A 1 243 ? -32.95527 -30.79987 8.53226 1.000 79.81641 249 TYR A C 1
ATOM 1932 O O . TYR A 1 243 ? -33.09103 -31.44115 9.57713 1.000 80.24558 249 TYR A O 1
ATOM 1941 N N . LYS A 1 244 ? -33.32864 -29.53095 8.40357 1.000 78.71569 250 LYS A N 1
ATOM 1942 C CA . LYS A 1 244 ? -33.94080 -28.78237 9.49077 1.000 78.54084 250 LYS A CA 1
ATOM 1943 C C . LYS A 1 244 ? -35.19103 -28.07962 8.97999 1.000 75.82427 250 LYS A C 1
ATOM 1944 O O . LYS A 1 244 ? -35.20125 -27.55037 7.86611 1.000 78.51743 250 LYS A O 1
ATOM 1950 N N . THR A 1 245 ? -36.23799 -28.08211 9.80304 1.000 77.07609 251 THR A N 1
ATOM 1951 C CA . THR A 1 245 ? -37.54416 -27.56740 9.41523 1.000 73.07148 251 THR A CA 1
ATOM 1952 C C . THR A 1 245 ? -38.13933 -26.75882 10.55544 1.000 72.80841 251 THR A C 1
ATOM 1953 O O . THR A 1 245 ? -38.16514 -27.22109 11.69934 1.000 73.62290 251 THR A O 1
ATOM 1957 N N . THR A 1 246 ? -38.62670 -25.56089 10.23773 1.000 71.06179 252 THR A N 1
ATOM 1958 C CA . THR A 1 246 ? -39.31489 -24.71231 11.19596 1.000 70.01756 252 THR A CA 1
ATOM 1959 C C . THR A 1 246 ? -40.68503 -24.34058 10.64611 1.000 68.03095 252 THR A C 1
ATOM 1960 O O . THR A 1 246 ? -40.82218 -24.02036 9.46119 1.000 79.65483 252 THR A O 1
ATOM 1964 N N . LEU A 1 247 ? -41.69797 -24.39507 11.51115 1.000 67.25896 253 LEU A N 1
ATOM 1965 C CA . LEU A 1 247 ? -43.08007 -24.11138 11.14129 1.000 65.03495 253 LEU A CA 1
ATOM 1966 C C . LEU A 1 247 ? -43.62134 -23.01774 12.04556 1.000 64.33730 253 LEU A C 1
ATOM 1967 O O . LEU A 1 247 ? -43.70622 -23.20304 13.26252 1.000 78.75676 253 LEU A O 1
ATOM 1972 N N . ASP A 1 248 ? -44.00470 -21.89372 11.45383 1.000 62.92304 254 ASP A N 1
ATOM 1973 C CA . ASP A 1 248 ? -44.55298 -20.77905 12.21011 1.000 62.26565 254 ASP A CA 1
ATOM 1974 C C . ASP A 1 248 ? -46.05792 -20.95852 12.35615 1.000 60.06787 254 ASP A C 1
ATOM 1975 O O . ASP A 1 248 ? -46.76391 -21.16050 11.36414 1.000 87.52355 254 ASP A O 1
ATOM 1980 N N . LEU A 1 249 ? -46.54288 -20.88994 13.59219 1.000 61.67794 255 LEU A N 1
ATOM 1981 C CA . LEU A 1 249 ? -47.97083 -20.98640 13.84224 1.000 61.40730 255 LEU A CA 1
ATOM 1982 C C . LEU A 1 249 ? -48.63124 -19.61856 13.68758 1.000 65.87060 255 LEU A C 1
ATOM 1983 O O . LEU A 1 249 ? -47.97554 -18.57538 13.71078 1.000 67.11365 255 LEU A O 1
ATOM 1988 N N . ALA A 1 250 ? -49.95224 -19.63591 13.51965 1.000 61.04862 256 ALA A N 1
ATOM 1989 C CA . ALA A 1 250 ? -50.71061 -18.41806 13.23396 1.000 61.76173 256 ALA A CA 1
ATOM 1990 C C . ALA A 1 250 ? -51.31670 -17.86853 14.52612 1.000 71.09637 256 ALA A C 1
ATOM 1991 O O . ALA A 1 250 ? -52.52768 -17.90293 14.75117 1.000 65.47334 256 ALA A O 1
ATOM 1993 N N . ASN A 1 251 ? -50.43581 -17.33946 15.37619 1.000 78.00240 257 ASN A N 1
ATOM 1994 C CA . ASN A 1 251 ? -50.80289 -16.83886 16.70232 1.000 70.65364 257 ASN A CA 1
ATOM 1995 C C . ASN A 1 251 ? -51.57756 -17.82029 17.59014 1.000 65.71737 257 ASN A C 1
ATOM 1996 O O . ASN A 1 251 ? -52.73660 -17.61270 17.94525 1.000 73.83494 257 ASN A O 1
ATOM 2001 N N . GLY A 1 252 ? -50.88222 -18.90416 17.94186 1.000 65.17111 258 GLY A N 1
ATOM 2002 C CA . GLY A 1 252 ? -51.53886 -20.06848 18.51563 1.000 65.89271 258 GLY A CA 1
ATOM 2003 C C . GLY A 1 252 ? -52.34688 -19.75299 19.75775 1.000 70.38783 258 GLY A C 1
ATOM 2004 O O . GLY A 1 252 ? -53.37169 -20.38635 20.01966 1.000 69.87177 258 GLY A O 1
ATOM 2005 N N . PHE A 1 253 ? -51.90113 -18.76704 20.53994 1.000 69.81660 259 PHE A N 1
ATOM 2006 C CA . PHE A 1 253 ? -52.67218 -18.36252 21.70908 1.000 66.34036 259 PHE A CA 1
ATOM 2007 C C . PHE A 1 253 ? -54.08033 -17.91385 21.33825 1.000 67.28014 259 PHE A C 1
ATOM 2008 O O . PHE A 1 253 ? -54.96928 -17.93830 22.19429 1.000 71.77362 259 PHE A O 1
ATOM 2016 N N . TRP A 1 254 ? -54.31251 -17.52764 20.08235 1.000 65.85780 260 TRP A N 1
ATOM 2017 C CA . TRP A 1 254 ? -55.67461 -17.26493 19.63748 1.000 65.22818 260 TRP A CA 1
ATOM 2018 C C . TRP A 1 254 ? -56.47925 -18.54212 19.42523 1.000 65.06237 260 TRP A C 1
ATOM 2019 O O . TRP A 1 254 ? -57.67029 -18.45439 19.11432 1.000 71.33905 260 TRP A O 1
ATOM 2030 N N . ALA A 1 255 ? -55.87590 -19.71698 19.58394 1.000 65.48052 261 ALA A N 1
ATOM 2031 C CA . ALA A 1 255 ? -56.62655 -20.95916 19.44370 1.000 66.16832 261 ALA A CA 1
ATOM 2032 C C . ALA A 1 255 ? -57.14133 -21.48761 20.77461 1.000 68.38690 261 ALA A C 1
ATOM 2033 O O . ALA A 1 255 ? -58.13812 -22.21690 20.79450 1.000 71.05986 261 ALA A O 1
ATOM 2035 N N . HIS A 1 256 ? -56.49137 -21.13467 21.87965 1.000 75.58691 262 HIS A N 1
ATOM 2036 C CA . HIS A 1 256 ? -56.89817 -21.60408 23.19857 1.000 68.94364 262 HIS A CA 1
ATOM 2037 C C . HIS A 1 256 ? -57.99240 -20.70652 23.75183 1.000 68.85788 262 HIS A C 1
ATOM 2038 O O . HIS A 1 256 ? -57.73273 -19.52250 24.00908 1.000 68.28692 262 HIS A O 1
ATOM 2045 N N . PRO A 1 257 ? -59.20724 -21.20492 23.95578 1.000 69.39632 263 PRO A N 1
ATOM 2046 C CA . PRO A 1 257 ? -60.26146 -20.36835 24.53402 1.000 69.57004 263 PRO A CA 1
ATOM 2047 C C . PRO A 1 257 ? -60.13441 -20.25965 26.04404 1.000 80.52341 263 PRO A C 1
ATOM 2048 O O . PRO A 1 257 ? -59.63811 -21.16266 26.72081 1.000 87.46724 263 PRO A O 1
ATOM 2052 N N . ILE A 1 258 ? -60.58571 -19.12590 26.56432 1.000 79.72239 264 ILE A N 1
ATOM 2053 C CA . ILE A 1 258 ? -60.59971 -18.88422 27.99137 1.000 73.92351 264 ILE A CA 1
ATOM 2054 C C . ILE A 1 258 ? -62.02063 -19.05275 28.50741 1.000 80.93194 264 ILE A C 1
ATOM 2055 O O . ILE A 1 258 ? -62.98666 -19.06886 27.74546 1.000 72.88654 264 ILE A O 1
ATOM 2060 N N . THR A 1 259 ? -62.15652 -19.18009 29.82539 1.000 86.51599 265 THR A N 1
ATOM 2061 C CA . THR A 1 259 ? -63.45542 -19.41460 30.43140 1.000 80.99310 265 THR A CA 1
ATOM 2062 C C . THR A 1 259 ? -64.33979 -18.17282 30.30673 1.000 74.18559 265 THR A C 1
ATOM 2063 O O . THR A 1 259 ? -63.84612 -17.04369 30.32995 1.000 77.18704 265 THR A O 1
ATOM 2067 N N . PRO A 1 260 ? -65.67369 -18.57516 30.06671 1.000 73.77901 266 PRO A N 1
ATOM 2068 C CA . PRO A 1 260 ? -66.58103 -17.42339 29.91801 1.000 73.65799 266 PRO A CA 1
ATOM 2069 C C . PRO A 1 260 ? -66.51525 -16.43763 31.07323 1.000 74.79049 266 PRO A C 1
ATOM 2070 O O . PRO A 1 260 ? -66.81261 -15.25267 30.88151 1.000 74.32711 266 PRO A O 1
ATOM 2074 N N . GLU A 1 261 ? -66.12806 -16.88478 32.26911 1.000 88.74109 267 GLU A N 1
ATOM 2075 C CA . GLU A 1 261 ? -66.01427 -15.96500 33.39431 1.000 92.92558 267 GLU A CA 1
ATOM 2076 C C . GLU A 1 261 ? -64.85456 -14.99062 33.21547 1.000 88.16199 267 GLU A C 1
ATOM 2077 O O . GLU A 1 261 ? -64.91686 -13.86275 33.71572 1.000 79.40312 267 GLU A O 1
ATOM 2083 N N . SER A 1 262 ? -63.79948 -15.39816 32.50632 1.000 80.37547 268 SER A N 1
ATOM 2084 C CA . SER A 1 262 ? -62.59172 -14.58978 32.36944 1.000 75.30877 268 SER A CA 1
ATOM 2085 C C . SER A 1 262 ? -62.64206 -13.61353 31.20266 1.000 73.67489 268 SER A C 1
ATOM 2086 O O . SER A 1 262 ? -61.63627 -12.94218 30.93876 1.000 73.28257 268 SER A O 1
ATOM 2089 N N . TYR A 1 263 ? -63.76813 -13.52570 30.49174 1.000 76.19689 269 TYR A N 1
ATOM 2090 C CA . TYR A 1 263 ? -63.83644 -12.64446 29.32994 1.000 75.67655 269 TYR A CA 1
ATOM 2091 C C . TYR A 1 263 ? -63.64184 -11.18549 29.72125 1.000 75.05620 269 TYR A C 1
ATOM 2092 O O . TYR A 1 263 ? -63.00110 -10.42114 28.98839 1.000 76.86839 269 TYR A O 1
ATOM 2101 N N . TRP A 1 264 ? -64.17490 -10.78090 30.87837 1.000 72.22015 270 TRP A N 1
ATOM 2102 C CA . TRP A 1 264 ? -64.11528 -9.38198 31.29168 1.000 72.46618 270 TRP A CA 1
ATOM 2103 C C . TRP A 1 264 ? -62.68941 -8.90162 31.54072 1.000 77.51568 270 TRP A C 1
ATOM 2104 O O . TRP A 1 264 ? -62.42876 -7.69752 31.43297 1.000 78.28936 270 TRP A O 1
ATOM 2115 N N . LEU A 1 265 ? -61.77213 -9.80643 31.87947 1.000 72.83069 271 LEU A N 1
ATOM 2116 C CA . LEU A 1 265 ? -60.41923 -9.39412 32.23849 1.000 73.10274 271 LEU A CA 1
ATOM 2117 C C . LEU A 1 265 ? -59.66646 -8.82564 31.03958 1.000 72.87731 271 LEU A C 1
ATOM 2118 O O . LEU A 1 265 ? -58.89373 -7.87244 31.17875 1.000 73.55192 271 LEU A O 1
ATOM 2123 N N . THR A 1 266 ? -59.88635 -9.39643 29.85446 1.000 82.31527 272 THR A N 1
ATOM 2124 C CA . THR A 1 266 ? -59.13752 -9.04295 28.65750 1.000 71.74292 272 THR A CA 1
ATOM 2125 C C . THR A 1 266 ? -59.78889 -7.91796 27.85678 1.000 71.29242 272 THR A C 1
ATOM 2126 O O . THR A 1 266 ? -59.53798 -7.80262 26.65180 1.000 70.85102 272 THR A O 1
ATOM 2130 N N . ALA A 1 267 ? -60.60209 -7.08434 28.49401 1.000 71.71637 273 ALA A N 1
ATOM 2131 C CA . ALA A 1 267 ? -61.39041 -6.11240 27.75427 1.000 76.82239 273 ALA A CA 1
ATOM 2132 C C . ALA A 1 267 ? -60.53778 -4.93805 27.28849 1.000 72.23087 273 ALA A C 1
ATOM 2133 O O . ALA A 1 267 ? -59.54785 -4.56190 27.92352 1.000 74.13545 273 ALA A O 1
ATOM 2135 N N . PHE A 1 268 ? -60.94700 -4.35891 26.16064 1.000 91.10155 274 PHE A N 1
ATOM 2136 C CA . PHE A 1 268 ? -60.27736 -3.22258 25.54586 1.000 84.06652 274 PHE A CA 1
ATOM 2137 C C . PHE A 1 268 ? -61.31464 -2.40471 24.78510 1.000 73.65059 274 PHE A C 1
ATOM 2138 O O . PHE A 1 268 ? -62.36651 -2.91293 24.38704 1.000 72.96769 274 PHE A O 1
ATOM 2146 N N . THR A 1 269 ? -61.00402 -1.12758 24.57837 1.000 75.04736 275 THR A N 1
ATOM 2147 C CA . THR A 1 269 ? -61.91633 -0.18570 23.94163 1.000 75.42910 275 THR A CA 1
ATOM 2148 C C . THR A 1 269 ? -61.41949 0.13476 22.53667 1.000 86.45045 275 THR A C 1
ATOM 2149 O O . THR A 1 269 ? -60.28263 0.58613 22.36371 1.000 91.16015 275 THR A O 1
ATOM 2153 N N . TRP A 1 270 ? -62.27748 -0.09127 21.54167 1.000 91.39211 276 TRP A N 1
ATOM 2154 C CA . TRP A 1 270 ? -61.96764 0.19914 20.14571 1.000 90.41885 276 TRP A CA 1
ATOM 2155 C C . TRP A 1 270 ? -63.12589 0.97694 19.53895 1.000 82.37180 276 TRP A C 1
ATOM 2156 O O . TRP A 1 270 ? -64.25775 0.48162 19.50290 1.000 75.78007 276 TRP A O 1
ATOM 2167 N N . GLN A 1 271 ? -62.83827 2.19113 19.06621 1.000 76.28479 277 GLN A N 1
ATOM 2168 C CA . GLN A 1 271 ? -63.82955 3.05998 18.43745 1.000 77.38605 277 GLN A CA 1
ATOM 2169 C C . GLN A 1 271 ? -65.03557 3.27843 19.35256 1.000 77.46706 277 GLN A C 1
ATOM 2170 O O . GLN A 1 271 ? -66.19156 3.18019 18.93560 1.000 92.05013 277 GLN A O 1
ATOM 2176 N N . GLY A 1 272 ? -64.75059 3.57623 20.61862 1.000 79.01227 278 GLY A N 1
ATOM 2177 C CA . GLY A 1 272 ? -65.80261 3.82471 21.58373 1.000 75.94575 278 GLY A CA 1
ATOM 2178 C C . GLY A 1 272 ? -66.65325 2.62538 21.93450 1.000 75.67932 278 GLY A C 1
ATOM 2179 O O . GLY A 1 272 ? -67.70826 2.79194 22.55459 1.000 75.65576 278 GLY A O 1
ATOM 2180 N N . LYS A 1 273 ? -66.22492 1.42259 21.55921 1.000 75.44186 279 LYS A N 1
ATOM 2181 C CA . LYS A 1 273 ? -66.95555 0.19931 21.85397 1.000 75.02137 279 LYS A CA 1
ATOM 2182 C C . LYS A 1 273 ? -66.00923 -0.78057 22.52971 1.000 74.66687 279 LYS A C 1
ATOM 2183 O O . LYS A 1 273 ? -64.86920 -0.94814 22.08761 1.000 80.57283 279 LYS A O 1
ATOM 2189 N N . GLN A 1 274 ? -66.47799 -1.40894 23.60259 1.000 79.66348 280 GLN A N 1
ATOM 2190 C CA . GLN A 1 274 ? -65.65269 -2.29588 24.40835 1.000 73.65746 280 GLN A CA 1
ATOM 2191 C C . GLN A 1 274 ? -65.83830 -3.73483 23.94804 1.000 73.06782 280 GLN A C 1
ATOM 2192 O O . GLN A 1 274 ? -66.97118 -4.19012 23.75999 1.000 78.40902 280 GLN A O 1
ATOM 2198 N N . TYR A 1 275 ? -64.73110 -4.44247 23.75782 1.000 72.26322 281 TYR A N 1
ATOM 2199 C CA . TYR A 1 275 ? -64.74672 -5.83438 23.33251 1.000 70.96883 281 TYR A CA 1
ATOM 2200 C C . TYR A 1 275 ? -63.98442 -6.68839 24.33828 1.000 70.26796 281 TYR A C 1
ATOM 2201 O O . TYR A 1 275 ? -63.28353 -6.18138 25.21436 1.000 79.25750 281 TYR A O 1
ATOM 2210 N N . CYS A 1 276 ? -64.13005 -8.00640 24.20299 1.000 69.46456 282 CYS A N 1
ATOM 2211 C CA . CYS A 1 276 ? -63.45673 -8.95340 25.07774 1.000 68.61422 282 CYS A CA 1
ATOM 2212 C C . CYS A 1 276 ? -62.93643 -10.12606 24.25645 1.000 67.42170 282 CYS A C 1
ATOM 2213 O O . CYS A 1 276 ? -63.42141 -10.40696 23.15742 1.000 68.95686 282 CYS A O 1
ATOM 2216 N N . TRP A 1 277 ? -61.93821 -10.81090 24.80825 1.000 67.29868 283 TRP A N 1
ATOM 2217 C CA . TRP A 1 277 ? -61.27992 -11.91656 24.12697 1.000 66.35658 283 TRP A CA 1
ATOM 2218 C C . TRP A 1 277 ? -61.91252 -13.24283 24.52270 1.000 66.40219 283 TRP A C 1
ATOM 2219 O O . TRP A 1 277 ? -62.05137 -13.54313 25.71264 1.000 73.20082 283 TRP A O 1
ATOM 2230 N N . THR A 1 278 ? -62.29234 -14.03271 23.51755 1.000 65.86717 284 THR A N 1
ATOM 2231 C CA . THR A 1 278 ? -62.72193 -15.40489 23.76126 1.000 66.30707 284 THR A CA 1
ATOM 2232 C C . THR A 1 278 ? -61.53065 -16.33159 23.96399 1.000 67.19798 284 THR A C 1
ATOM 2233 O O . THR A 1 278 ? -61.62033 -17.29679 24.73278 1.000 68.04866 284 THR A O 1
ATOM 2237 N N . ARG A 1 279 ? -60.41677 -16.04612 23.30600 1.000 66.40654 285 ARG A N 1
ATOM 2238 C CA . ARG A 1 279 ? -59.22353 -16.87279 23.35175 1.000 66.83179 285 ARG A CA 1
ATOM 2239 C C . ARG A 1 279 ? -58.11470 -16.14764 24.10586 1.000 67.15699 285 ARG A C 1
ATOM 2240 O O . ARG A 1 279 ? -58.26701 -15.00078 24.53512 1.000 67.07358 285 ARG A O 1
ATOM 2248 N N . LEU A 1 280 ? -56.98849 -16.82935 24.26564 1.000 67.29746 286 LEU A N 1
ATOM 2249 C CA . LEU A 1 280 ? -55.84064 -16.21216 24.91372 1.000 67.64139 286 LEU A CA 1
ATOM 2250 C C . LEU A 1 280 ? -55.32302 -15.06182 24.05395 1.000 67.59404 286 LEU A C 1
ATOM 2251 O O . LEU A 1 280 ? -55.19804 -15.20651 22.83291 1.000 69.49987 286 LEU A O 1
ATOM 2256 N N . PRO A 1 281 ? -55.02532 -13.90786 24.64920 1.000 68.41205 287 PRO A N 1
ATOM 2257 C CA . PRO A 1 281 ? -54.47868 -12.79253 23.87042 1.000 69.06765 287 PRO A CA 1
ATOM 2258 C C . PRO A 1 281 ? -52.96371 -12.68711 23.97036 1.000 70.97315 287 PRO A C 1
ATOM 2259 O O . PRO A 1 281 ? -52.35752 -13.15216 24.94023 1.000 71.45072 287 PRO A O 1
ATOM 2263 N N . GLN A 1 282 ? -52.34293 -12.08571 22.95946 1.000 75.09745 288 GLN A N 1
ATOM 2264 C CA . GLN A 1 282 ? -50.90099 -11.88629 22.96043 1.000 72.26698 288 GLN A CA 1
ATOM 2265 C C . GLN A 1 282 ? -50.53229 -10.70038 23.83968 1.000 73.78851 288 GLN A C 1
ATOM 2266 O O . GLN A 1 282 ? -51.26657 -9.71061 23.91794 1.000 77.20166 288 GLN A O 1
ATOM 2272 N N . GLY A 1 283 ? -49.44924 -10.73523 24.53861 1.000 79.70273 289 GLY A N 1
ATOM 2273 C CA . GLY A 1 283 ? -49.04347 -9.75933 25.52481 1.000 89.29445 289 GLY A CA 1
ATOM 2274 C C . GLY A 1 283 ? -49.52632 -10.04778 26.92977 1.000 79.78445 289 GLY A C 1
ATOM 2275 O O . GLY A 1 283 ? -49.13748 -9.33188 27.86091 1.000 76.33859 289 GLY A O 1
ATOM 2276 N N . PHE A 1 284 ? -50.36801 -11.06607 27.10859 1.000 79.25621 290 PHE A N 1
ATOM 2277 C CA . PHE A 1 284 ? -50.83382 -11.48649 28.42152 1.000 77.24457 290 PHE A CA 1
ATOM 2278 C C . PHE A 1 284 ? -49.72257 -12.22834 29.16429 1.000 83.15855 290 PHE A C 1
ATOM 2279 O O . PHE A 1 284 ? -48.74846 -12.69792 28.56814 1.000 82.54459 290 PHE A O 1
ATOM 2287 N N . LEU A 1 285 ? -49.88147 -12.33068 30.48528 1.000 83.09557 291 LEU A N 1
ATOM 2288 C CA . LEU A 1 285 ? -48.81827 -12.87456 31.32210 1.000 83.22206 291 LEU A CA 1
ATOM 2289 C C . LEU A 1 285 ? -48.63685 -14.37446 31.09876 1.000 82.46513 291 LEU A C 1
ATOM 2290 O O . LEU A 1 285 ? -47.51372 -14.84809 30.90159 1.000 82.50680 291 LEU A O 1
ATOM 2295 N N . ASN A 1 286 ? -49.73063 -15.13478 31.12764 1.000 82.21229 292 ASN A N 1
ATOM 2296 C CA . ASN A 1 286 ? -49.66421 -16.58975 31.08132 1.000 81.76686 292 ASN A CA 1
ATOM 2297 C C . ASN A 1 286 ? -49.97311 -17.17553 29.70820 1.000 85.84222 292 ASN A C 1
ATOM 2298 O O . ASN A 1 286 ? -49.94176 -18.40049 29.55592 1.000 77.98533 292 ASN A O 1
ATOM 2303 N N . SER A 1 287 ? -50.27640 -16.34240 28.71340 1.000 86.28273 293 SER A N 1
ATOM 2304 C CA . SER A 1 287 ? -50.59032 -16.86419 27.38330 1.000 75.82162 293 SER A CA 1
ATOM 2305 C C . SER A 1 287 ? -49.44013 -17.64772 26.76207 1.000 74.91521 293 SER A C 1
ATOM 2306 O O . SER A 1 287 ? -49.68683 -18.75468 26.25383 1.000 74.25970 293 SER A O 1
ATOM 2309 N N . PRO A 1 288 ? -48.18827 -17.16636 26.75511 1.000 74.95515 294 PRO A N 1
ATOM 2310 C CA . PRO A 1 288 ? -47.11306 -17.98692 26.17287 1.000 74.20831 294 PRO A CA 1
ATOM 2311 C C . PRO A 1 288 ? -46.89964 -19.30702 26.89456 1.000 74.13588 294 PRO A C 1
ATOM 2312 O O . PRO A 1 288 ? -46.61038 -20.31979 26.24632 1.000 73.52197 294 PRO A O 1
ATOM 2316 N N . ALA A 1 289 ? -47.03757 -19.32535 28.22357 1.000 79.78669 295 ALA A N 1
ATOM 2317 C CA . ALA A 1 289 ? -46.81717 -20.55546 28.97828 1.000 76.79632 295 ALA A CA 1
ATOM 2318 C C . ALA A 1 289 ? -47.98290 -21.52376 28.81312 1.000 74.99792 295 ALA A C 1
ATOM 2319 O O . ALA A 1 289 ? -47.77757 -22.71164 28.53585 1.000 75.10739 295 ALA A O 1
ATOM 2321 N N . LEU A 1 290 ? -49.21403 -21.03115 28.98330 1.000 75.39063 296 LEU A N 1
ATOM 2322 C CA . LEU A 1 290 ? -50.39179 -21.88746 28.84917 1.000 75.38160 296 LEU A CA 1
ATOM 2323 C C . LEU A 1 290 ? -50.49269 -22.49718 27.45704 1.000 74.44344 296 LEU A C 1
ATOM 2324 O O . LEU A 1 290 ? -51.02638 -23.60230 27.30082 1.000 74.75134 296 LEU A O 1
ATOM 2329 N N . PHE A 1 291 ? -49.99594 -21.79781 26.43917 1.000 77.68595 297 PHE A N 1
ATOM 2330 C CA . PHE A 1 291 ? -50.11887 -22.27954 25.06807 1.000 72.78135 297 PHE A CA 1
ATOM 2331 C C . PHE A 1 291 ? -49.03760 -23.29915 24.73178 1.000 72.97315 297 PHE A C 1
ATOM 2332 O O . PHE A 1 291 ? -49.33731 -24.38412 24.22055 1.000 72.81302 297 PHE A O 1
ATOM 2340 N N . THR A 1 292 ? -47.79368 -22.95786 25.04679 1.000 73.43878 298 THR A N 1
ATOM 2341 C CA . THR A 1 292 ? -46.64345 -23.81046 24.75954 1.000 73.73489 298 THR A CA 1
ATOM 2342 C C . THR A 1 292 ? -46.69702 -25.17063 25.44424 1.000 74.81887 298 THR A C 1
ATOM 2343 O O . THR A 1 292 ? -46.29576 -26.17439 24.85999 1.000 75.56753 298 THR A O 1
ATOM 2347 N N . ALA A 1 293 ? -47.18894 -25.20905 26.67626 1.000 79.20332 299 ALA A N 1
ATOM 2348 C CA . ALA A 1 293 ? -47.26254 -26.46923 27.40098 1.000 86.30436 299 ALA A CA 1
ATOM 2349 C C . ALA A 1 293 ? -48.15129 -27.46333 26.65980 1.000 76.30784 299 ALA A C 1
ATOM 2350 O O . ALA A 1 293 ? -47.82595 -28.64721 26.56952 1.000 82.06999 299 ALA A O 1
ATOM 2352 N N . ASP A 1 294 ? -49.27146 -26.98153 26.12797 1.000 75.02668 300 ASP A N 1
ATOM 2353 C CA . ASP A 1 294 ? -50.18225 -27.84163 25.38482 1.000 89.58331 300 ASP A CA 1
ATOM 2354 C C . ASP A 1 294 ? -49.50316 -28.38715 24.13067 1.000 82.54348 300 ASP A C 1
ATOM 2355 O O . ASP A 1 294 ? -49.64984 -29.55912 23.78741 1.000 77.06693 300 ASP A O 1
ATOM 2360 N N . VAL A 1 295 ? -48.75344 -27.51978 23.45882 1.000 75.70703 301 VAL A N 1
ATOM 2361 C CA . VAL A 1 295 ? -48.03840 -27.88230 22.24070 1.000 76.38147 301 VAL A CA 1
ATOM 2362 C C . VAL A 1 295 ? -46.96608 -28.94105 22.47641 1.000 78.52654 301 VAL A C 1
ATOM 2363 O O . VAL A 1 295 ? -46.77087 -29.83781 21.65620 1.000 79.42190 301 VAL A O 1
ATOM 2367 N N . VAL A 1 296 ? -46.27206 -28.82810 23.60340 1.000 78.66913 302 VAL A N 1
ATOM 2368 C CA . VAL A 1 296 ? -45.19777 -29.75386 23.95114 1.000 80.13832 302 VAL A CA 1
ATOM 2369 C C . VAL A 1 296 ? -45.67435 -31.19504 24.10984 1.000 81.69707 302 VAL A C 1
ATOM 2370 O O . VAL A 1 296 ? -44.98410 -32.12675 23.69259 1.000 82.54785 302 VAL A O 1
ATOM 2374 N N . ASP A 1 297 ? -46.84226 -31.38351 24.71286 1.000 81.40898 303 ASP A N 1
ATOM 2375 C CA . ASP A 1 297 ? -47.37286 -32.72371 24.91959 1.000 85.92341 303 ASP A CA 1
ATOM 2376 C C . ASP A 1 297 ? -47.61173 -33.42448 23.58544 1.000 90.99118 303 ASP A C 1
ATOM 2377 O O . ASP A 1 297 ? -47.31439 -34.60936 23.43316 1.000 96.03313 303 ASP A O 1
ATOM 2382 N N . LEU A 1 298 ? -48.14599 -32.68542 22.62163 1.000 83.85373 304 LEU A N 1
ATOM 2383 C CA . LEU A 1 298 ? -48.41891 -33.21920 21.29153 1.000 80.72188 304 LEU A CA 1
ATOM 2384 C C . LEU A 1 298 ? -47.13782 -33.63367 20.56937 1.000 81.67876 304 LEU A C 1
ATOM 2385 O O . LEU A 1 298 ? -47.10457 -34.64850 19.87514 1.000 81.78654 304 LEU A O 1
ATOM 2390 N N . LEU A 1 299 ? -46.09105 -32.83240 20.73749 1.000 82.35633 305 LEU A N 1
ATOM 2391 C CA . LEU A 1 299 ? -44.80101 -33.08189 20.09837 1.000 94.84905 305 LEU A CA 1
ATOM 2392 C C . LEU A 1 299 ? -43.89770 -34.01681 20.90411 1.000 96.71036 305 LEU A C 1
ATOM 2393 O O . LEU A 1 299 ? -42.78563 -34.33239 20.48399 1.000 102.84987 305 LEU A O 1
ATOM 2398 N N . LYS A 1 300 ? -44.38451 -34.45421 22.06104 1.000 96.79070 306 LYS A N 1
ATOM 2399 C CA . LYS A 1 300 ? -43.62220 -35.35018 22.92480 1.000 94.98311 306 LYS A CA 1
ATOM 2400 C C . LYS A 1 300 ? -43.32386 -36.66593 22.21349 1.000 92.27418 306 LYS A C 1
ATOM 2401 O O . LYS A 1 300 ? -42.24369 -37.23866 22.37031 1.000 86.12004 306 LYS A O 1
ATOM 2407 N N . GLU A 1 301 ? -44.28976 -37.14504 21.43843 1.000 89.17147 307 GLU A N 1
ATOM 2408 C CA . GLU A 1 301 ? -44.15044 -38.39884 20.70615 1.000 90.17278 307 GLU A CA 1
ATOM 2409 C C . GLU A 1 301 ? -43.00850 -38.37328 19.69109 1.000 86.43572 307 GLU A C 1
ATOM 2410 O O . GLU A 1 301 ? -42.30422 -39.36704 19.51883 1.000 86.53092 307 GLU A O 1
ATOM 2416 N N . ILE A 1 302 ? -42.82386 -37.24107 19.01734 1.000 92.92202 308 ILE A N 1
ATOM 2417 C CA . ILE A 1 302 ? -41.76595 -37.12154 18.01831 1.000 96.83206 308 ILE A CA 1
ATOM 2418 C C . ILE A 1 302 ? -40.39386 -37.31929 18.65619 1.000 96.58211 308 ILE A C 1
ATOM 2419 O O . ILE A 1 302 ? -40.14194 -36.83947 19.76429 1.000 106.03422 308 ILE A O 1
ATOM 2424 N N . PRO A 1 303 ? -39.48368 -38.06586 17.91498 1.000 88.63434 309 PRO A N 1
ATOM 2425 C CA . PRO A 1 303 ? -38.17759 -38.25163 18.57587 1.000 91.84855 309 PRO A CA 1
ATOM 2426 C C . PRO A 1 303 ? -37.40895 -36.95746 18.81912 1.000 105.86655 309 PRO A C 1
ATOM 2427 O O . PRO A 1 303 ? -36.85395 -36.78455 19.90513 1.000 130.00988 309 PRO A O 1
ATOM 2431 N N . ASN A 1 304 ? -37.37126 -36.06323 17.83632 1.000 90.27271 310 ASN A N 1
ATOM 2432 C CA . ASN A 1 304 ? -36.65962 -34.80207 18.01056 1.000 89.12360 310 ASN A CA 1
ATOM 2433 C C . ASN A 1 304 ? -37.55898 -33.60526 17.72688 1.000 87.62681 310 ASN A C 1
ATOM 2434 O O . ASN A 1 304 ? -38.10208 -33.47317 16.63193 1.000 91.23419 310 ASN A O 1
ATOM 2439 N N . VAL A 1 305 ? -37.70218 -32.73353 18.72008 1.000 93.81953 311 VAL A N 1
ATOM 2440 C CA . VAL A 1 305 ? -38.52253 -31.53873 18.57239 1.000 85.71166 311 VAL A CA 1
ATOM 2441 C C . VAL A 1 305 ? -38.15779 -30.47585 19.60061 1.000 94.99164 311 VAL A C 1
ATOM 2442 O O . VAL A 1 305 ? -37.56065 -30.77591 20.63351 1.000 110.47401 311 VAL A O 1
ATOM 2446 N N . GLN A 1 306 ? -38.53616 -29.23490 19.31790 1.000 83.91071 312 GLN A N 1
ATOM 2447 C CA . GLN A 1 306 ? -38.29643 -28.13704 20.23814 1.000 87.35702 312 GLN A CA 1
ATOM 2448 C C . GLN A 1 306 ? -39.28377 -27.04024 19.87943 1.000 80.94497 312 GLN A C 1
ATOM 2449 O O . GLN A 1 306 ? -39.33895 -26.61700 18.72653 1.000 79.61050 312 GLN A O 1
ATOM 2455 N N . VAL A 1 307 ? -40.06285 -26.57868 20.84658 1.000 81.29459 313 VAL A N 1
ATOM 2456 C CA . VAL A 1 307 ? -41.03017 -25.53390 20.55186 1.000 78.69949 313 VAL A CA 1
ATOM 2457 C C . VAL A 1 307 ? -40.91848 -24.30807 21.44813 1.000 78.39788 313 VAL A C 1
ATOM 2458 O O . VAL A 1 307 ? -40.98838 -24.41136 22.67211 1.000 78.90434 313 VAL A O 1
ATOM 2462 N N . TYR A 1 308 ? -40.75884 -23.14788 20.82638 1.000 78.04907 314 TYR A N 1
ATOM 2463 C CA . TYR A 1 308 ? -40.69417 -21.89503 21.55966 1.000 78.39075 314 TYR A CA 1
ATOM 2464 C C . TYR A 1 308 ? -41.74946 -20.99919 20.93792 1.000 77.02602 314 TYR A C 1
ATOM 2465 O O . TYR A 1 308 ? -41.69561 -20.70291 19.74498 1.000 86.29717 314 TYR A O 1
ATOM 2474 N N . VAL A 1 309 ? -42.71254 -20.56665 21.74106 1.000 76.60661 315 VAL A N 1
ATOM 2475 C CA . VAL A 1 309 ? -43.77582 -19.70785 21.24231 1.000 75.49616 315 VAL A CA 1
ATOM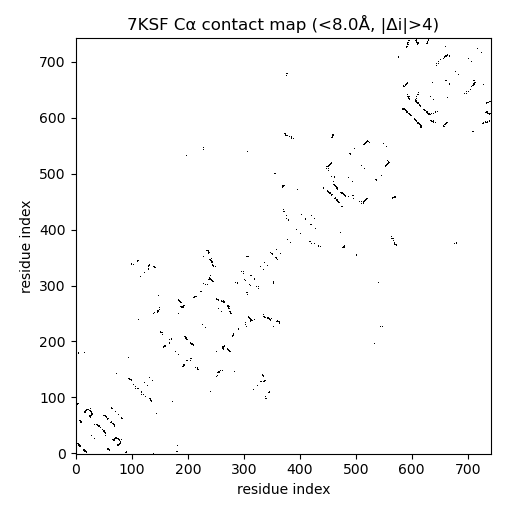 2476 C C . VAL A 1 309 ? -44.48270 -20.33478 20.03121 1.000 73.15648 315 VAL A C 1
ATOM 2477 O O . VAL A 1 309 ? -44.88836 -21.49591 20.07697 1.000 73.05072 315 VAL A O 1
ATOM 2481 N N . ASP A 1 310 ? -44.61798 -19.56658 18.95439 1.000 85.33552 316 ASP A N 1
ATOM 2482 C CA . ASP A 1 310 ? -45.19691 -20.04547 17.70031 1.000 72.56553 316 ASP A CA 1
ATOM 2483 C C . ASP A 1 310 ? -44.32366 -21.04704 16.93704 1.000 68.85132 316 ASP A C 1
ATOM 2484 O O . ASP A 1 310 ? -44.82640 -22.01506 16.36785 1.000 77.44155 316 ASP A O 1
ATOM 2489 N N . ASP A 1 311 ? -43.01973 -20.79366 16.92103 1.000 71.41290 317 ASP A N 1
ATOM 2490 C CA . ASP A 1 311 ? -42.05653 -21.62622 16.19779 1.000 72.22323 317 ASP A CA 1
ATOM 2491 C C . ASP A 1 311 ? -41.89508 -23.07128 16.67346 1.000 72.55573 317 ASP A C 1
ATOM 2492 O O . ASP A 1 311 ? -41.94094 -23.35856 17.86940 1.000 84.39663 317 ASP A O 1
ATOM 2497 N N . ILE A 1 312 ? -41.70487 -23.97001 15.71125 1.000 72.14210 318 ILE A N 1
ATOM 2498 C CA . ILE A 1 312 ? -41.51045 -25.39401 15.97292 1.000 73.29079 318 ILE A CA 1
ATOM 2499 C C . ILE A 1 312 ? -40.24435 -25.87449 15.25975 1.000 73.88451 318 ILE A C 1
ATOM 2500 O O . ILE A 1 312 ? -39.95453 -25.44015 14.14483 1.000 78.37103 318 ILE A O 1
ATOM 2505 N N . TYR A 1 313 ? -39.49006 -26.75941 15.90451 1.000 76.58345 319 TYR A N 1
ATOM 2506 C CA . TYR A 1 313 ? -38.24594 -27.26992 15.32333 1.000 78.07946 319 TYR A CA 1
ATOM 2507 C C . TYR A 1 313 ? -38.22251 -28.78587 15.11699 1.000 78.78740 319 TYR A C 1
ATOM 2508 O O . TYR A 1 313 ? -38.58824 -29.55218 16.00884 1.000 80.14393 319 TYR A O 1
ATOM 2517 N N . LEU A 1 314 ? -37.78245 -29.20648 13.93187 1.000 83.73914 320 LEU A N 1
ATOM 2518 C CA . LEU A 1 314 ? -37.68806 -30.61737 13.58955 1.000 78.84246 320 LEU A CA 1
ATOM 2519 C C . LEU A 1 314 ? -36.40404 -30.82383 12.80844 1.000 78.74064 320 LEU A C 1
ATOM 2520 O O . LEU A 1 314 ? -36.14030 -30.08754 11.85359 1.000 78.92598 320 LEU A O 1
ATOM 2525 N N . SER A 1 315 ? -35.61373 -31.81669 13.21417 1.000 79.69799 321 SER A N 1
ATOM 2526 C CA . SER A 1 315 ? -34.32669 -32.07517 12.57505 1.000 80.82731 321 SER A CA 1
ATOM 2527 C C . SER A 1 315 ? -34.08126 -33.57710 12.56870 1.000 81.50526 321 SER A C 1
ATOM 2528 O O . SER A 1 315 ? -33.89103 -34.17628 13.63056 1.000 82.28885 321 SER A O 1
ATOM 2531 N N . HIS A 1 316 ? -34.08314 -34.18084 11.38257 1.000 80.97675 322 HIS A N 1
ATOM 2532 C CA . HIS A 1 316 ? -33.78674 -35.59571 11.22123 1.000 81.51285 322 HIS A CA 1
ATOM 2533 C C . HIS A 1 316 ? -32.71475 -35.77217 10.15914 1.000 82.48139 322 HIS A C 1
ATOM 2534 O O . HIS A 1 316 ? -32.68401 -35.04094 9.16430 1.000 81.72274 322 HIS A O 1
ATOM 2541 N N . ASP A 1 317 ? -31.83245 -36.74996 10.37887 1.000 96.25271 323 ASP A N 1
ATOM 2542 C CA . ASP A 1 317 ? -30.72543 -36.97943 9.45876 1.000 94.59225 323 ASP A CA 1
ATOM 2543 C C . ASP A 1 317 ? -31.16527 -37.75829 8.22561 1.000 93.32599 323 ASP A C 1
ATOM 2544 O O . ASP A 1 317 ? -30.72542 -37.45791 7.10866 1.000 91.73716 323 ASP A O 1
ATOM 2549 N N . ASP A 1 318 ? -32.02298 -38.74957 8.40344 1.000 83.00823 324 ASP A N 1
ATOM 2550 C CA . ASP A 1 318 ? -32.47480 -39.55545 7.27928 1.000 80.79040 324 ASP A CA 1
ATOM 2551 C C . ASP A 1 318 ? -33.44408 -38.74354 6.42751 1.000 86.96375 324 ASP A C 1
ATOM 2552 O O . ASP A 1 318 ? -34.43520 -38.22595 6.95868 1.000 89.77384 324 ASP A O 1
ATOM 2557 N N . PRO A 1 319 ? -33.19619 -38.58918 5.12153 1.000 79.11714 325 PRO A N 1
ATOM 2558 C CA . PRO A 1 319 ? -34.12347 -37.79326 4.29776 1.000 78.38849 325 PRO A CA 1
ATOM 2559 C C . PRO A 1 319 ? -35.53131 -38.35266 4.26671 1.000 77.50745 325 PRO A C 1
ATOM 2560 O O . PRO A 1 319 ? -36.49753 -37.57894 4.25793 1.000 76.54554 325 PRO A O 1
ATOM 2564 N N . LYS A 1 320 ? -35.68292 -39.67970 4.25542 1.000 78.06160 326 LYS A N 1
ATOM 2565 C CA . LYS A 1 320 ? -37.02076 -40.26108 4.21436 1.000 81.22498 326 LYS A CA 1
ATOM 2566 C C . LYS A 1 320 ? -37.72573 -40.13259 5.55842 1.000 81.42528 326 LYS A C 1
ATOM 2567 O O . LYS A 1 320 ? -38.94578 -39.93295 5.60453 1.000 78.38416 326 LYS A O 1
ATOM 2573 N N . GLU A 1 321 ? -36.97964 -40.23462 6.66336 1.000 86.41848 327 GLU A N 1
ATOM 2574 C CA . GLU A 1 321 ? -37.59659 -40.17509 7.98241 1.000 79.65310 327 GLU A CA 1
ATOM 2575 C C . GLU A 1 321 ? -38.00798 -38.75730 8.35675 1.000 78.25467 327 GLU A C 1
ATOM 2576 O O . GLU A 1 321 ? -38.97999 -38.57674 9.09484 1.000 77.62154 327 GLU A O 1
ATOM 2582 N N . HIS A 1 322 ? -37.28329 -37.75098 7.86593 1.000 77.65588 328 HIS A N 1
ATOM 2583 C CA . HIS A 1 322 ? -37.67168 -36.36815 8.12226 1.000 76.37528 328 HIS A CA 1
ATOM 2584 C C . HIS A 1 322 ? -39.06979 -36.08843 7.58440 1.000 79.83461 328 HIS A C 1
ATOM 2585 O O . HIS A 1 322 ? -39.87895 -35.43181 8.25059 1.000 84.98433 328 HIS A O 1
ATOM 2592 N N . VAL A 1 323 ? -39.37870 -36.60125 6.39230 1.000 82.77431 329 VAL A N 1
ATOM 2593 C CA . VAL A 1 323 ? -40.69780 -36.39050 5.80942 1.000 76.91433 329 VAL A CA 1
ATOM 2594 C C . VAL A 1 323 ? -41.74251 -37.25196 6.51128 1.000 73.32738 329 VAL A C 1
ATOM 2595 O O . VAL A 1 323 ? -42.89762 -36.84133 6.67243 1.000 71.87583 329 VAL A O 1
ATOM 2599 N N . GLN A 1 324 ? -41.36014 -38.45995 6.93599 1.000 75.94037 330 GLN A N 1
ATOM 2600 C CA . GLN A 1 324 ? -42.28785 -39.33138 7.65084 1.000 75.18574 330 GLN A CA 1
ATOM 2601 C C . GLN A 1 324 ? -42.72096 -38.70580 8.97000 1.000 76.51573 330 GLN A C 1
ATOM 2602 O O . GLN A 1 324 ? -43.91095 -38.69622 9.30607 1.000 75.26324 330 GLN A O 1
ATOM 2608 N N . GLN A 1 325 ? -41.76508 -38.17369 9.73507 1.000 77.64231 331 GLN A N 1
ATOM 2609 C CA . GLN A 1 325 ? -42.11621 -37.49707 10.97824 1.000 76.19648 331 GLN A CA 1
ATOM 2610 C C . GLN A 1 325 ? -42.88059 -36.20823 10.70257 1.000 71.54457 331 GLN A C 1
ATOM 2611 O O . GLN A 1 325 ? -43.80766 -35.85966 11.44370 1.000 69.88504 331 GLN A O 1
ATOM 2617 N N . LEU A 1 326 ? -42.50985 -35.49988 9.63171 1.000 70.08379 332 LEU A N 1
ATOM 2618 C CA . LEU A 1 326 ? -43.18323 -34.25100 9.28102 1.000 68.58390 332 LEU A CA 1
ATOM 2619 C C . LEU A 1 326 ? -44.66818 -34.46937 9.02405 1.000 66.95116 332 LEU A C 1
ATOM 2620 O O . LEU A 1 326 ? -45.50140 -33.65270 9.43328 1.000 65.88455 332 LEU A O 1
ATOM 2625 N N . GLU A 1 327 ? -45.01891 -35.55632 8.33483 1.000 67.66461 333 GLU A N 1
ATOM 2626 C CA . GLU A 1 327 ? -46.42882 -35.88069 8.15083 1.000 66.12414 333 GLU A CA 1
ATOM 2627 C C . GLU A 1 327 ? -47.09767 -36.17518 9.48780 1.000 66.70433 333 GLU A C 1
ATOM 2628 O O . GLU A 1 327 ? -48.25576 -35.79956 9.70594 1.000 66.48441 333 GLU A O 1
ATOM 2634 N N . LYS A 1 328 ? -46.38043 -36.83917 10.39761 1.000 68.13038 334 LYS A N 1
ATOM 2635 C CA . LYS A 1 328 ? -46.92529 -37.08863 11.72858 1.000 68.73902 334 LYS A CA 1
ATOM 2636 C C . LYS A 1 328 ? -47.14562 -35.78586 12.48289 1.000 67.44206 334 LYS A C 1
ATOM 2637 O O . LYS A 1 328 ? -48.10962 -35.65331 13.24397 1.000 67.62207 334 LYS A O 1
ATOM 2643 N N . VAL A 1 329 ? -46.25392 -34.81156 12.28406 1.000 67.13232 335 VAL A N 1
ATOM 2644 C CA . VAL A 1 329 ? -46.43927 -33.49075 12.87536 1.000 66.25598 335 VAL A CA 1
ATOM 2645 C C . VAL A 1 329 ? -47.69949 -32.83299 12.32658 1.000 65.34340 335 VAL A C 1
ATOM 2646 O O . VAL A 1 329 ? -48.48462 -32.24138 13.07675 1.000 64.93217 335 VAL A O 1
ATOM 2650 N N . PHE A 1 330 ? -47.91253 -32.92775 11.01257 1.000 65.18514 336 PHE A N 1
ATOM 2651 C CA . PHE A 1 330 ? -49.04576 -32.24395 10.39778 1.000 64.09401 336 PHE A CA 1
ATOM 2652 C C . PHE A 1 330 ? -50.36957 -32.80244 10.88972 1.000 65.18088 336 PHE A C 1
ATOM 2653 O O . PHE A 1 330 ? -51.31078 -32.04377 11.15394 1.000 64.45836 336 PHE A O 1
ATOM 2661 N N . GLN A 1 331 ? -50.47018 -34.12850 11.02043 1.000 65.77518 337 GLN A N 1
ATOM 2662 C CA . GLN A 1 331 ? -51.71398 -34.72296 11.49636 1.000 66.53376 337 GLN A CA 1
ATOM 2663 C C . GLN A 1 331 ? -52.05505 -34.22437 12.89249 1.000 66.90716 337 GLN A C 1
ATOM 2664 O O . GLN A 1 331 ? -53.20914 -33.88677 13.17763 1.000 66.24877 337 GLN A O 1
ATOM 2670 N N . ILE A 1 332 ? -51.05703 -34.15628 13.77446 1.000 73.69985 338 ILE A N 1
ATOM 2671 C CA . ILE A 1 332 ? -51.28310 -33.64965 15.12658 1.000 65.77245 338 ILE A CA 1
ATOM 2672 C C . ILE A 1 332 ? -51.81852 -32.22379 15.07593 1.000 64.91462 338 ILE A C 1
ATOM 2673 O O . ILE A 1 332 ? -52.86558 -31.91223 15.65305 1.000 65.37357 338 ILE A O 1
ATOM 2678 N N . LEU A 1 333 ? -51.10881 -31.34143 14.36809 1.000 64.24144 339 LEU A N 1
ATOM 2679 C CA . LEU A 1 333 ? -51.51322 -29.93954 14.32842 1.000 63.75310 339 LEU A CA 1
ATOM 2680 C C . LEU A 1 333 ? -52.86830 -29.77378 13.65253 1.000 63.44230 339 LEU A C 1
ATOM 2681 O O . LEU A 1 333 ? -53.65953 -28.90810 14.04277 1.000 63.12243 339 LEU A O 1
ATOM 2686 N N . LEU A 1 334 ? -53.15612 -30.59764 12.64436 1.000 63.46812 340 LEU A N 1
ATOM 2687 C CA . LEU A 1 334 ? -54.46417 -30.53587 12.00244 1.000 63.56794 340 LEU A CA 1
ATOM 2688 C C . LEU A 1 334 ? -55.54495 -31.13238 12.89337 1.000 64.93309 340 LEU A C 1
ATOM 2689 O O . LEU A 1 334 ? -56.65910 -30.60572 12.96054 1.000 64.57767 340 LEU A O 1
ATOM 2694 N N . GLN A 1 335 ? -55.23659 -32.23245 13.58411 1.000 66.30764 341 GLN A N 1
ATOM 2695 C CA . GLN A 1 335 ? -56.23637 -32.86893 14.43802 1.000 68.14948 341 GLN A CA 1
ATOM 2696 C C . GLN A 1 335 ? -56.56055 -32.00430 15.65123 1.000 67.68934 341 GLN A C 1
ATOM 2697 O O . GLN A 1 335 ? -57.71354 -31.95773 16.09730 1.000 68.43776 341 GLN A O 1
ATOM 2703 N N . ALA A 1 336 ? -55.55772 -31.31213 16.20033 1.000 66.35252 342 ALA A N 1
ATOM 2704 C CA . ALA A 1 336 ? -55.80792 -30.42645 17.33154 1.000 66.28545 342 ALA A CA 1
ATOM 2705 C C . ALA A 1 336 ? -56.58630 -29.18558 16.91186 1.000 69.13074 342 ALA A C 1
ATOM 2706 O O . ALA A 1 336 ? -57.38841 -28.66299 17.69502 1.000 79.24797 342 ALA A O 1
ATOM 2708 N N . GLY A 1 337 ? -56.37650 -28.71925 15.68895 1.000 69.89806 343 GLY A N 1
ATOM 2709 C CA . GLY A 1 337 ? -56.96588 -27.48332 15.22026 1.000 63.34174 343 GLY A CA 1
ATOM 2710 C C . GLY A 1 337 ? -55.99722 -26.33400 15.06747 1.000 62.55438 343 GLY A C 1
ATOM 2711 O O . GLY A 1 337 ? -56.43956 -25.18211 14.97175 1.000 62.33417 343 GLY A O 1
ATOM 2712 N N . TYR A 1 338 ? -54.69615 -26.60462 15.05834 1.000 62.60894 344 TYR A N 1
ATOM 2713 C CA . TYR A 1 338 ? -53.71546 -25.55030 14.86952 1.000 61.67622 344 TYR A CA 1
ATOM 2714 C C . TYR A 1 338 ? -53.58864 -25.20393 13.38959 1.000 60.20140 344 TYR A C 1
ATOM 2715 O O . TYR A 1 338 ? -53.98046 -25.96784 12.50244 1.000 59.71273 344 TYR A O 1
ATOM 2724 N N . VAL A 1 339 ? -53.03599 -24.01971 13.12983 1.000 59.07117 345 VAL A N 1
ATOM 2725 C CA . VAL A 1 339 ? -52.93922 -23.46638 11.78695 1.000 57.32572 345 VAL A CA 1
ATOM 2726 C C . VAL A 1 339 ? -51.49936 -23.03591 11.55597 1.000 57.70852 345 VAL A C 1
ATOM 2727 O O . VAL A 1 339 ? -50.92953 -22.30293 12.37310 1.000 61.85112 345 VAL A O 1
ATOM 2731 N N . VAL A 1 340 ? -50.91028 -23.50250 10.45183 1.000 57.66222 346 VAL A N 1
ATOM 2732 C CA . VAL A 1 340 ? -49.51938 -23.23102 10.10682 1.000 56.37262 346 VAL A CA 1
ATOM 2733 C C . VAL A 1 340 ? -49.47475 -22.13677 9.05106 1.000 57.11958 346 VAL A C 1
ATOM 2734 O O . VAL A 1 340 ? -50.24380 -22.15777 8.08110 1.000 73.46756 346 VAL A O 1
ATOM 2738 N N . SER A 1 341 ? -48.56902 -21.17855 9.23423 1.000 56.49595 347 SER A N 1
ATOM 2739 C CA . SER A 1 341 ? -48.34938 -20.10427 8.27246 1.000 56.62087 347 SER A CA 1
ATOM 2740 C C . SER A 1 341 ? -47.13332 -20.45473 7.42632 1.000 58.14065 347 SER A C 1
ATOM 2741 O O . SER A 1 341 ? -46.01028 -20.51551 7.93425 1.000 58.93729 347 SER A O 1
ATOM 2744 N N . LEU A 1 342 ? -47.35432 -20.69250 6.13628 1.000 61.11915 348 LEU A N 1
ATOM 2745 C CA . LEU A 1 342 ? -46.25329 -20.96698 5.22016 1.000 59.20426 348 LEU A CA 1
ATOM 2746 C C . LEU A 1 342 ? -45.55468 -19.70167 4.74840 1.000 59.72759 348 LEU A C 1
ATOM 2747 O O . LEU A 1 342 ? -44.64970 -19.78622 3.91034 1.000 60.93257 348 LEU A O 1
ATOM 2752 N N . LYS A 1 343 ? -45.95099 -18.53690 5.26569 1.000 59.62923 349 LYS A N 1
ATOM 2753 C CA . LYS A 1 343 ? -45.27937 -17.29263 4.90893 1.000 60.15852 349 LYS A CA 1
ATOM 2754 C C . LYS A 1 343 ? -43.85635 -17.26834 5.45186 1.000 69.30282 349 LYS A C 1
ATOM 2755 O O . LYS A 1 343 ? -42.91650 -16.87691 4.74990 1.000 69.46995 349 LYS A O 1
ATOM 2761 N N . LYS A 1 344 ? -43.67916 -17.68956 6.70376 1.000 71.97504 350 LYS A N 1
ATOM 2762 C CA . LYS A 1 344 ? -42.37413 -17.68333 7.35069 1.000 61.60611 350 LYS A CA 1
ATOM 2763 C C . LYS A 1 344 ? -41.88370 -19.08327 7.69635 1.000 62.86671 350 LYS A C 1
ATOM 2764 O O . LYS A 1 344 ? -40.84063 -19.22011 8.34627 1.000 74.99409 350 LYS A O 1
ATOM 2770 N N . SER A 1 345 ? -42.60143 -20.12338 7.28316 1.000 62.36840 351 SER A N 1
ATOM 2771 C CA . SER A 1 345 ? -42.16302 -21.48232 7.56183 1.000 63.77353 351 SER A CA 1
ATOM 2772 C C . SER A 1 345 ? -41.01795 -21.87378 6.63168 1.000 65.03411 351 SER A C 1
ATOM 2773 O O . SER A 1 345 ? -40.94914 -21.44250 5.47977 1.000 76.39842 351 SER A O 1
ATOM 2776 N N . GLU A 1 346 ? -40.10569 -22.68663 7.15745 1.000 67.85289 352 GLU A N 1
ATOM 2777 C CA . GLU A 1 346 ? -38.98458 -23.20714 6.39128 1.000 69.65054 352 GLU A CA 1
ATOM 2778 C C . GLU A 1 346 ? -38.95113 -24.71517 6.56794 1.000 69.06603 352 GLU A C 1
ATOM 2779 O O . GLU A 1 346 ? -38.91693 -25.20941 7.69783 1.000 69.66556 352 GLU A O 1
ATOM 2785 N N . ILE A 1 347 ? -38.96498 -25.44292 5.45178 1.000 69.27341 353 ILE A N 1
ATOM 2786 C CA . ILE A 1 347 ? -39.10456 -26.89196 5.46446 1.000 69.58234 353 ILE A CA 1
ATOM 2787 C C . ILE A 1 347 ? -37.94642 -27.51346 4.69926 1.000 70.91207 353 ILE A C 1
ATOM 2788 O O . ILE A 1 347 ? -37.69958 -27.16313 3.54132 1.000 82.14825 353 ILE A O 1
ATOM 2793 N N . GLY A 1 348 ? -37.24512 -28.44340 5.34801 1.000 72.26152 354 GLY A N 1
ATOM 2794 C CA . GLY A 1 348 ? -36.25591 -29.26897 4.68478 1.000 73.12124 354 GLY A CA 1
ATOM 2795 C C . GLY A 1 348 ? -35.07116 -28.51850 4.11588 1.000 73.65853 354 GLY A C 1
ATOM 2796 O O . GLY A 1 348 ? -34.71417 -28.70113 2.94882 1.000 79.72151 354 GLY A O 1
ATOM 2797 N N . GLN A 1 349 ? -34.44936 -27.67650 4.93404 1.000 75.15065 355 GLN A N 1
ATOM 2798 C CA . GLN A 1 349 ? -33.28561 -26.90407 4.53315 1.000 77.96210 355 GLN A CA 1
ATOM 2799 C C . GLN A 1 349 ? -32.07645 -27.30891 5.36500 1.000 84.91923 355 GLN A C 1
ATOM 2800 O O . GLN A 1 349 ? -32.21225 -27.78020 6.49890 1.000 80.83191 355 GLN A O 1
ATOM 2806 N N . LYS A 1 350 ? -30.88853 -27.12744 4.78598 1.000 95.34349 356 LYS A N 1
ATOM 2807 C CA . LYS A 1 350 ? -29.66240 -27.43024 5.51684 1.000 93.78746 356 LYS A CA 1
ATOM 2808 C C . LYS A 1 350 ? -29.49260 -26.51546 6.72204 1.000 85.72019 356 LYS A C 1
ATOM 2809 O O . LYS A 1 350 ? -28.87944 -26.91151 7.71792 1.000 89.21802 356 LYS A O 1
ATOM 2815 N N . THR A 1 351 ? -30.02496 -25.29760 6.64734 1.000 86.89324 357 THR A N 1
ATOM 2816 C CA . THR A 1 351 ? -29.96118 -24.35183 7.74755 1.000 89.60412 357 THR A CA 1
ATOM 2817 C C . THR A 1 351 ? -31.27939 -23.59823 7.84079 1.000 95.80764 357 THR A C 1
ATOM 2818 O O . THR A 1 351 ? -31.92053 -23.31019 6.82788 1.000 88.87619 357 THR A O 1
ATOM 2822 N N . VAL A 1 352 ? -31.68641 -23.29862 9.06988 1.000 111.50335 358 VAL A N 1
ATOM 2823 C CA . VAL A 1 352 ? -32.88563 -22.51703 9.34311 1.000 101.42064 358 VAL A CA 1
ATOM 2824 C C . VAL A 1 352 ? -32.45201 -21.11900 9.75840 1.000 113.77259 358 VAL A C 1
ATOM 2825 O O . VAL A 1 352 ? -31.47702 -20.95588 10.50039 1.000 123.47571 358 VAL A O 1
ATOM 2829 N N . GLU A 1 353 ? -33.16833 -20.10710 9.27067 1.000 109.86859 359 GLU A N 1
ATOM 2830 C CA . GLU A 1 353 ? -32.77771 -18.73105 9.56095 1.000 114.16114 359 GLU A CA 1
ATOM 2831 C C . GLU A 1 353 ? -33.10175 -18.34547 10.99706 1.000 115.82341 359 GLU A C 1
ATOM 2832 O O . GLU A 1 353 ? -32.34493 -17.60039 11.63118 1.000 126.85990 359 GLU A O 1
ATOM 2838 N N . PHE A 1 354 ? -34.21458 -18.83791 11.52901 1.000 109.46561 360 PHE A N 1
ATOM 2839 C CA . PHE A 1 354 ? -34.61359 -18.52733 12.89410 1.000 99.91062 360 PHE A CA 1
ATOM 2840 C C . PHE A 1 354 ? -35.22520 -19.76265 13.53185 1.000 97.62561 360 PHE A C 1
ATOM 2841 O O . PHE A 1 354 ? -36.08305 -20.41576 12.92975 1.000 101.76537 360 PHE A O 1
ATOM 2849 N N . LEU A 1 355 ? -34.77305 -20.08679 14.74176 1.000 96.90415 361 LEU A N 1
ATOM 2850 C CA . LEU A 1 355 ? -35.38770 -21.12615 15.57255 1.000 102.12167 361 LEU A CA 1
ATOM 2851 C C . LEU A 1 355 ? -35.59076 -20.65453 17.00867 1.000 101.13199 361 LEU A C 1
ATOM 2852 O O . LEU A 1 355 ? -34.87859 -21.08153 17.92054 1.000 102.94587 361 LEU A O 1
ATOM 2857 N N . GLY A 1 356 ? -36.54902 -19.75185 17.20092 1.000 100.54519 362 GLY A N 1
ATOM 2858 C CA . GLY A 1 356 ? -36.72513 -19.12319 18.49507 1.000 111.37821 362 GLY A CA 1
ATOM 2859 C C . GLY A 1 356 ? -35.60441 -18.12892 18.72724 1.000 110.64776 362 GLY A C 1
ATOM 2860 O O . GLY A 1 356 ? -35.84075 -16.92001 18.82452 1.000 112.86344 362 GLY A O 1
ATOM 2861 N N . PHE A 1 357 ? -34.37625 -18.63658 18.80306 1.000 105.81606 363 PHE A N 1
ATOM 2862 C CA . PHE A 1 357 ? -33.20250 -17.78325 18.82519 1.000 118.94903 363 PHE A CA 1
ATOM 2863 C C . PHE A 1 357 ? -32.97575 -17.16987 17.44731 1.000 102.41526 363 PHE A C 1
ATOM 2864 O O . PHE A 1 357 ? -33.41165 -17.69877 16.42222 1.000 101.04831 363 PHE A O 1
ATOM 2866 N N . ASN A 1 358 ? -32.27808 -16.03567 17.43953 1.000 107.42762 364 ASN A N 1
ATOM 2867 C CA . ASN A 1 358 ? -32.04236 -15.29133 16.21069 1.000 103.03196 364 ASN A CA 1
ATOM 2868 C C . ASN A 1 358 ? -30.97122 -15.92482 15.33549 1.000 117.38973 364 ASN A C 1
ATOM 2869 O O . ASN A 1 358 ? -30.84839 -15.55452 14.16156 1.000 109.52498 364 ASN A O 1
ATOM 2874 N N . ILE A 1 359 ? -30.21192 -16.87072 15.87224 1.000 129.70003 365 ILE A N 1
ATOM 2875 C CA . ILE A 1 359 ? -29.05779 -17.42923 15.18205 1.000 132.10142 365 ILE A CA 1
ATOM 2876 C C . ILE A 1 359 ? -29.51254 -18.48914 14.18784 1.000 121.35306 365 ILE A C 1
ATOM 2877 O O . ILE A 1 359 ? -30.40629 -19.29546 14.47570 1.000 105.10123 365 ILE A O 1
ATOM 2882 N N . THR A 1 360 ? -28.90560 -18.47470 13.00081 1.000 124.59231 366 THR A N 1
ATOM 2883 C CA . THR A 1 360 ? -29.14035 -19.51755 12.00859 1.000 103.83890 366 THR A CA 1
ATOM 2884 C C . THR A 1 360 ? -28.35697 -20.76940 12.38127 1.000 103.39894 366 THR A C 1
ATOM 2885 O O . THR A 1 360 ? -27.21097 -20.69217 12.83123 1.000 127.20736 366 THR A O 1
ATOM 2889 N N . LYS A 1 361 ? -28.97665 -21.92954 12.18504 1.000 100.50358 367 LYS A N 1
ATOM 2890 C CA . LYS A 1 361 ? -28.44026 -23.19449 12.66773 1.000 98.92272 367 LYS A CA 1
ATOM 2891 C C . LYS A 1 361 ? -27.95307 -24.03309 11.49452 1.000 99.33123 367 LYS A C 1
ATOM 2892 O O . LYS A 1 361 ? -28.75399 -24.45813 10.65646 1.000 94.91545 367 LYS A O 1
ATOM 2898 N N . GLU A 1 362 ? -26.64500 -24.28070 11.44839 1.000 98.64274 368 GLU A N 1
ATOM 2899 C CA . GLU A 1 362 ? -26.02484 -25.05428 10.38519 1.000 97.30803 368 GLU A CA 1
ATOM 2900 C C . GLU A 1 362 ? -25.18048 -26.16617 10.99289 1.000 95.32673 368 GLU A C 1
ATOM 2901 O O . GLU A 1 362 ? -24.66146 -26.03627 12.10390 1.000 101.14527 368 GLU A O 1
ATOM 2907 N N . GLY A 1 363 ? -25.05320 -27.26697 10.25464 1.000 94.69383 369 GLY A N 1
ATOM 2908 C CA . GLY A 1 363 ? -24.25086 -28.38384 10.70235 1.000 93.45538 369 GLY A CA 1
ATOM 2909 C C . GLY A 1 363 ? -25.01154 -29.32426 11.61818 1.000 100.09353 369 GLY A C 1
ATOM 2910 O O . GLY A 1 363 ? -26.23455 -29.25765 11.77326 1.000 111.52983 369 GLY A O 1
ATOM 2911 N N . ARG A 1 364 ? -24.25424 -30.22618 12.23594 1.000 92.23624 370 ARG A N 1
ATOM 2912 C CA . ARG A 1 364 ? -24.78591 -31.22454 13.15874 1.000 92.00609 370 ARG A CA 1
ATOM 2913 C C . ARG A 1 364 ? -24.08888 -31.06464 14.50674 1.000 101.85371 370 ARG A C 1
ATOM 2914 O O . ARG A 1 364 ? -23.29362 -31.91550 14.91351 1.000 110.89868 370 ARG A O 1
ATOM 2922 N N . GLY A 1 365 ? -24.54713 -30.09792 15.14298 1.000 110.37362 371 GLY A N 1
ATOM 2923 C CA . GLY A 1 365 ? -23.95513 -29.86104 16.44300 1.000 104.45705 371 GLY A CA 1
ATOM 2924 C C . GLY A 1 365 ? -24.99512 -29.68858 17.52710 1.000 97.19845 371 GLY A C 1
ATOM 2925 O O . GLY A 1 365 ? -25.92436 -28.88882 17.37832 1.000 105.20542 371 GLY A O 1
ATOM 2926 N N . LEU A 1 366 ? -24.85885 -30.44079 18.62192 1.000 99.46552 372 LEU A N 1
ATOM 2927 C CA . LEU A 1 366 ? -25.80683 -30.30831 19.72300 1.000 107.70459 372 LEU A CA 1
ATOM 2928 C C . LEU A 1 366 ? -25.72220 -28.92343 20.35531 1.000 99.22588 372 LEU A C 1
ATOM 2929 O O . LEU A 1 366 ? -26.73934 -28.35881 20.77149 1.000 93.86623 372 LEU A O 1
ATOM 2934 N N . THR A 1 367 ? -24.52036 -28.35809 20.42137 1.000 104.28287 373 THR A N 1
ATOM 2935 C CA . THR A 1 367 ? -24.29272 -27.02415 20.95266 1.000 107.22353 373 THR A CA 1
ATOM 2936 C C . THR A 1 367 ? -23.91005 -26.07778 19.82185 1.000 108.72246 373 THR A C 1
ATOM 2937 O O . THR A 1 367 ? -23.09699 -26.42435 18.95973 1.000 112.73536 373 THR A O 1
ATOM 2941 N N . ASP A 1 368 ? -24.49839 -24.88295 19.83115 1.000 101.85023 374 ASP A N 1
ATOM 2942 C CA . ASP A 1 368 ? -24.20973 -23.90464 18.79535 1.000 98.52465 374 ASP A CA 1
ATOM 2943 C C . ASP A 1 368 ? -22.75085 -23.47423 18.85037 1.000 97.18139 374 ASP A C 1
ATOM 2944 O O . ASP A 1 368 ? -22.18385 -23.27131 19.92839 1.000 101.45812 374 ASP A O 1
ATOM 2949 N N . THR A 1 369 ? -22.14295 -23.33979 17.67637 1.000 97.69246 375 THR A N 1
ATOM 2950 C CA . THR A 1 369 ? -20.77610 -22.86437 17.54940 1.000 98.65839 375 THR A CA 1
ATOM 2951 C C . THR A 1 369 ? -20.76751 -21.56219 16.76369 1.000 99.04001 375 THR A C 1
ATOM 2952 O O . THR A 1 369 ? -21.57162 -21.37221 15.84278 1.000 98.78001 375 THR A O 1
ATOM 2956 N N . PHE A 1 370 ? -19.85975 -20.66301 17.13585 1.000 99.68370 376 PHE A N 1
ATOM 2957 C CA . PHE A 1 370 ? -19.73616 -19.38182 16.46413 1.000 100.34265 376 PHE A CA 1
ATOM 2958 C C . PHE A 1 370 ? -18.29629 -18.90743 16.57116 1.000 106.94988 376 PHE A C 1
ATOM 2959 O O . PHE A 1 370 ? -17.56914 -19.28143 17.49704 1.000 109.44272 376 PHE A O 1
ATOM 2967 N N . LYS A 1 371 ? -17.89458 -18.07910 15.60932 1.000 108.68801 377 LYS A N 1
ATOM 2968 C CA . LYS A 1 371 ? -16.52973 -17.57369 15.55337 1.000 113.56833 377 LYS A CA 1
ATOM 2969 C C . LYS A 1 371 ? -16.21191 -16.72787 16.78154 1.000 108.99488 377 LYS A C 1
ATOM 2970 O O . LYS A 1 371 ? -16.90418 -15.74614 17.06979 1.000 104.09580 377 LYS A O 1
ATOM 2972 N N . THR A 1 372 ? -15.15276 -17.10973 17.49540 1.000 105.61794 378 THR A N 1
ATOM 2973 C CA . THR A 1 372 ? -14.71492 -16.34586 18.65655 1.000 110.27046 378 THR A CA 1
ATOM 2974 C C . THR A 1 372 ? -14.12934 -14.99960 18.24382 1.000 107.35861 378 THR A C 1
ATOM 2975 O O . THR A 1 372 ? -14.54761 -13.94883 18.74107 1.000 117.30482 378 THR A O 1
ATOM 2979 N N . LYS A 1 373 ? -13.17938 -15.01911 17.31076 1.000 109.78800 379 LYS A N 1
ATOM 2980 C CA . LYS A 1 373 ? -12.36973 -13.84481 17.01198 1.000 114.75779 379 LYS A CA 1
ATOM 2981 C C . LYS A 1 373 ? -13.22310 -12.64897 16.60729 1.000 109.43213 379 LYS A C 1
ATOM 2982 O O . LYS A 1 373 ? -14.27909 -12.78914 15.98432 1.000 109.09632 379 LYS A O 1
ATOM 2988 N N . LEU A 1 374 ? -12.75542 -11.46292 16.98254 1.000 109.75238 380 LEU A N 1
ATOM 2989 C CA . LEU A 1 374 ? -13.37680 -10.23599 16.52284 1.000 110.29609 380 LEU A CA 1
ATOM 2990 C C . LEU A 1 374 ? -13.14993 -10.06659 15.02587 1.000 111.52163 380 LEU A C 1
ATOM 2991 O O . LEU A 1 374 ? -12.24679 -10.66320 14.43169 1.000 112.06685 380 LEU A O 1
ATOM 2996 N N . LEU A 1 375 ? -13.98120 -9.23570 14.41610 1.000 112.49846 381 LEU A N 1
ATOM 2997 C CA . LEU A 1 375 ? -13.91735 -8.99136 12.98715 1.000 117.72518 381 LEU A CA 1
ATOM 2998 C C . LEU A 1 375 ? -13.32876 -7.61213 12.72443 1.000 116.48397 381 LEU A C 1
ATOM 2999 O O . LEU A 1 375 ? -13.21996 -6.77030 13.61961 1.000 112.82444 381 LEU A O 1
ATOM 3004 N N . ASN A 1 376 ? -12.93489 -7.39674 11.47246 1.000 124.70650 382 ASN A N 1
ATOM 3005 C CA . ASN A 1 376 ? -12.31627 -6.14047 11.08870 1.000 113.86520 382 ASN A CA 1
ATOM 3006 C C . ASN A 1 376 ? -13.34960 -5.01577 11.08201 1.000 113.28090 382 ASN A C 1
ATOM 3007 O O . ASN A 1 376 ? -14.56353 -5.24112 11.08402 1.000 113.00658 382 ASN A O 1
ATOM 3012 N N . ILE A 1 377 ? -12.84795 -3.78362 11.08426 1.000 112.64622 383 ILE A N 1
ATOM 3013 C CA . ILE A 1 377 ? -13.67630 -2.58987 11.12957 1.000 112.55518 383 ILE A CA 1
ATOM 3014 C C . ILE A 1 377 ? -13.32961 -1.71551 9.93575 1.000 114.01262 383 ILE A C 1
ATOM 3015 O O . ILE A 1 377 ? -12.15068 -1.52609 9.61673 1.000 114.47169 383 ILE A O 1
ATOM 3020 N N . THR A 1 378 ? -14.35580 -1.19165 9.27392 1.000 116.59228 384 THR A N 1
ATOM 3021 C CA . THR A 1 378 ? -14.12912 -0.29234 8.15911 1.000 116.42213 384 THR A CA 1
ATOM 3022 C C . THR A 1 378 ? -13.50447 1.01273 8.66637 1.000 117.30990 384 THR A C 1
ATOM 3023 O O . THR A 1 378 ? -13.71452 1.40341 9.81847 1.000 116.13634 384 THR A O 1
ATOM 3027 N N . PRO A 1 379 ? -12.69470 1.67215 7.84347 1.000 119.42299 385 PRO A N 1
ATOM 3028 C CA . PRO A 1 379 ? -12.08105 2.93923 8.25572 1.000 119.55963 385 PRO A CA 1
ATOM 3029 C C . PRO A 1 379 ? -13.13333 3.96785 8.61701 1.000 118.32850 385 PRO A C 1
ATOM 3030 O O . PRO A 1 379 ? -14.15040 4.10371 7.92009 1.000 118.55602 385 PRO A O 1
ATOM 3034 N N . PRO A 1 380 ? -12.93248 4.70866 9.70416 1.000 117.85132 386 PRO A N 1
ATOM 3035 C CA . PRO A 1 380 ? -13.91176 5.72929 10.08844 1.000 117.23255 386 PRO A CA 1
ATOM 3036 C C . PRO A 1 380 ? -13.89515 6.90251 9.12571 1.000 117.47077 386 PRO A C 1
ATOM 3037 O O . PRO A 1 380 ? -12.85629 7.27794 8.57773 1.000 117.61743 386 PRO A O 1
ATOM 3041 N N . LYS A 1 381 ? -15.07433 7.48522 8.92190 1.000 117.04082 387 LYS A N 1
ATOM 3042 C CA . LYS A 1 381 ? -15.21870 8.62937 8.03616 1.000 117.10679 387 LYS A CA 1
ATOM 3043 C C . LYS A 1 381 ? -15.00505 9.96028 8.74045 1.000 120.95760 387 LYS A C 1
ATOM 3044 O O . LYS A 1 381 ? -14.74138 10.96350 8.07066 1.000 127.06445 387 LYS A O 1
ATOM 3050 N N . ASP A 1 382 ? -15.11199 9.99595 10.06646 1.000 120.67255 388 ASP A N 1
ATOM 3051 C CA . ASP A 1 382 ? -15.10232 11.24379 10.80774 1.000 128.68806 388 ASP A CA 1
ATOM 3052 C C . ASP A 1 382 ? -14.24020 11.07876 12.05266 1.000 122.38552 388 ASP A C 1
ATOM 3053 O O . ASP A 1 382 ? -13.80987 9.97580 12.39839 1.000 119.58075 388 ASP A O 1
ATOM 3058 N N . LEU A 1 383 ? -13.98550 12.20568 12.71990 1.000 120.99800 389 LEU A N 1
ATOM 3059 C CA . LEU A 1 383 ? -13.24242 12.17762 13.97485 1.000 121.71759 389 LEU A CA 1
ATOM 3060 C C . LEU A 1 383 ? -14.03516 11.48514 15.07574 1.000 123.02190 389 LEU A C 1
ATOM 3061 O O . LEU A 1 383 ? -13.46990 10.71513 15.86254 1.000 120.39799 389 LEU A O 1
ATOM 3066 N N . LYS A 1 384 ? -15.34324 11.74675 15.15186 1.000 133.31162 390 LYS A N 1
ATOM 3067 C CA . LYS A 1 384 ? -16.15701 11.14527 16.20377 1.000 121.42400 390 LYS A CA 1
ATOM 3068 C C . LYS A 1 384 ? -16.22858 9.63128 16.07244 1.000 117.40009 390 LYS A C 1
ATOM 3069 O O . LYS A 1 384 ? -16.43032 8.93000 17.07129 1.000 115.11373 390 LYS A O 1
ATOM 3075 N N . GLN A 1 385 ? -16.07749 9.10860 14.85531 1.000 119.43267 391 GLN A N 1
ATOM 3076 C CA . GLN A 1 385 ? -16.05808 7.66765 14.64899 1.000 124.78682 391 GLN A CA 1
ATOM 3077 C C . GLN A 1 385 ? -14.68689 7.05899 14.92178 1.000 124.24546 391 GLN A C 1
ATOM 3078 O O . GLN A 1 385 ? -14.59453 5.85096 15.16451 1.000 116.68321 391 GLN A O 1
ATOM 3084 N N . LEU A 1 386 ? -13.62813 7.86930 14.90491 1.000 127.33988 392 LEU A N 1
ATOM 3085 C CA . LEU A 1 386 ? -12.28498 7.40761 15.23573 1.000 136.29213 392 LEU A CA 1
ATOM 3086 C C . LEU A 1 386 ? -12.01091 7.46835 16.73573 1.000 133.72742 392 LEU A C 1
ATOM 3087 O O . LEU A 1 386 ? -11.27564 6.62645 17.26451 1.000 129.87490 392 LEU A O 1
ATOM 3092 N N . GLN A 1 387 ? -12.58216 8.45403 17.43198 1.000 123.10707 393 GLN A N 1
ATOM 3093 C CA . GLN A 1 387 ? -12.44310 8.49875 18.88399 1.000 120.05447 393 GLN A CA 1
ATOM 3094 C C . GLN A 1 387 ? -13.17573 7.34039 19.54777 1.000 123.34998 393 GLN A C 1
ATOM 3095 O O . GLN A 1 387 ? -12.78655 6.90026 20.63465 1.000 119.23699 393 GLN A O 1
ATOM 3101 N N . SER A 1 388 ? -14.23362 6.83722 18.90871 1.000 125.21560 394 SER A N 1
ATOM 3102 C CA . SER A 1 388 ? -15.00127 5.73188 19.47750 1.000 133.26384 394 SER A CA 1
ATOM 3103 C C . SER A 1 388 ? -14.18390 4.44611 19.50017 1.000 121.01863 394 SER A C 1
ATOM 3104 O O . SER A 1 388 ? -14.18063 3.71888 20.50101 1.000 122.54224 394 SER A O 1
ATOM 3107 N N . ILE A 1 389 ? -13.48287 4.14956 18.40307 1.000 117.75440 395 ILE A N 1
ATOM 3108 C CA . ILE A 1 389 ? -12.71951 2.90979 18.32375 1.000 120.23657 395 ILE A CA 1
ATOM 3109 C C . ILE A 1 389 ? -11.46149 2.97097 19.18370 1.000 130.01535 395 ILE A C 1
ATOM 3110 O O . ILE A 1 389 ? -10.94716 1.92502 19.59744 1.000 123.60891 395 ILE A O 1
ATOM 3115 N N . LEU A 1 390 ? -10.95782 4.16904 19.48494 1.000 132.97009 396 LEU A N 1
ATOM 3116 C CA . LEU A 1 390 ? -9.77980 4.27819 20.34290 1.000 137.20584 396 LEU A CA 1
ATOM 3117 C C . LEU A 1 390 ? -10.12464 3.95977 21.79385 1.000 123.55123 396 LEU A C 1
ATOM 3118 O O . LEU A 1 390 ? -9.47336 3.12281 22.42663 1.000 119.30420 396 LEU A O 1
ATOM 3123 N N . GLY A 1 391 ? -11.14980 4.62035 22.33805 1.000 128.00912 397 GLY A N 1
ATOM 3124 C CA . GLY A 1 391 ? -11.61463 4.29292 23.67500 1.000 122.94506 397 GLY A CA 1
ATOM 3125 C C . GLY A 1 391 ? -12.14122 2.87973 23.80471 1.000 122.06611 397 GLY A C 1
ATOM 3126 O O . GLY A 1 391 ? -12.29002 2.37844 24.92461 1.000 122.17955 397 GLY A O 1
ATOM 3127 N N . LEU A 1 392 ? -12.43009 2.22490 22.67658 1.000 117.00454 398 LEU A N 1
ATOM 3128 C CA . LEU A 1 392 ? -12.82568 0.82178 22.70129 1.000 116.43566 398 LEU A CA 1
ATOM 3129 C C . LEU A 1 392 ? -11.63640 -0.07894 23.01203 1.000 120.68233 398 LEU A C 1
ATOM 3130 O O . LEU A 1 392 ? -11.72610 -0.96716 23.86683 1.000 134.52867 398 LEU A O 1
ATOM 3135 N N . LEU A 1 393 ? -10.51050 0.13454 22.32901 1.000 117.39055 399 LEU A N 1
ATOM 3136 C CA . LEU A 1 393 ? -9.31726 -0.67717 22.53877 1.000 117.35793 399 LEU A CA 1
ATOM 3137 C C . LEU A 1 393 ? -8.59128 -0.34324 23.83181 1.000 117.15104 399 LEU A C 1
ATOM 3138 O O . LEU A 1 393 ? -7.56109 -0.96401 24.12161 1.000 118.80298 399 LEU A O 1
ATOM 3143 N N . ASN A 1 394 ? -9.10452 0.60443 24.61505 1.000 117.40401 400 ASN A N 1
ATOM 3144 C CA . ASN A 1 394 ? -8.41359 1.05636 25.81311 1.000 117.67346 400 ASN A CA 1
ATOM 3145 C C . ASN A 1 394 ? -8.28922 -0.03684 26.86586 1.000 117.18941 400 ASN A C 1
ATOM 3146 O O . ASN A 1 394 ? -7.46320 0.08720 27.77684 1.000 117.36601 400 ASN A O 1
ATOM 3151 N N . PHE A 1 395 ? -9.07791 -1.10704 26.75966 1.000 116.53351 401 PHE A N 1
ATOM 3152 C CA . PHE A 1 395 ? -9.06556 -2.14127 27.78843 1.000 116.08890 401 PHE A CA 1
ATOM 3153 C C . PHE A 1 395 ? -7.81131 -3.00289 27.72217 1.000 120.24900 401 PHE A C 1
ATOM 3154 O O . PHE A 1 395 ? -7.33712 -3.48298 28.75904 1.000 138.20940 401 PHE A O 1
ATOM 3162 N N . ALA A 1 396 ? -7.26031 -3.21046 26.52710 1.000 121.10991 402 ALA A N 1
ATOM 3163 C CA . ALA A 1 396 ? -6.17005 -4.15810 26.32183 1.000 127.38711 402 ALA A CA 1
ATOM 3164 C C . ALA A 1 396 ? -4.80020 -3.58678 26.67188 1.000 120.41517 402 ALA A C 1
ATOM 3165 O O . ALA A 1 396 ? -3.78504 -4.19041 26.30670 1.000 116.26905 402 ALA A O 1
ATOM 3167 N N . ARG A 1 397 ? -4.73849 -2.45292 27.37113 1.000 122.65982 403 ARG A N 1
ATOM 3168 C CA . ARG A 1 397 ? -3.44264 -1.88262 27.71619 1.000 125.35046 403 ARG A CA 1
ATOM 3169 C C . ARG A 1 397 ? -2.72034 -2.71165 28.76897 1.000 125.97016 403 ARG A C 1
ATOM 3170 O O . ARG A 1 397 ? -1.48632 -2.79329 28.74989 1.000 116.72693 403 ARG A O 1
ATOM 3178 N N . ASN A 1 398 ? -3.46211 -3.33907 29.67887 1.000 130.11867 404 ASN A N 1
ATOM 3179 C CA . ASN A 1 398 ? -2.86687 -3.96516 30.85070 1.000 135.10650 404 ASN A CA 1
ATOM 3180 C C . ASN A 1 398 ? -2.36347 -5.37996 30.60236 1.000 135.81432 404 ASN A C 1
ATOM 3181 O O . ASN A 1 398 ? -1.83525 -5.99701 31.53319 1.000 133.99233 404 ASN A O 1
ATOM 3186 N N . PHE A 1 399 ? -2.50138 -5.91373 29.38824 1.000 131.39172 405 PHE A N 1
ATOM 3187 C CA . PHE A 1 399 ? -2.04100 -7.27254 29.13591 1.000 136.24535 405 PHE A CA 1
ATOM 3188 C C . PHE A 1 399 ? -1.52402 -7.48507 27.71584 1.000 130.28186 405 PHE A C 1
ATOM 3189 O O . PHE A 1 399 ? -1.33670 -8.64093 27.31157 1.000 115.45033 405 PHE A O 1
ATOM 3197 N N . ILE A 1 400 ? -1.28736 -6.42783 26.94906 1.000 120.35741 406 ILE A N 1
ATOM 3198 C CA . ILE A 1 400 ? -0.70640 -6.52936 25.61901 1.000 115.97353 406 ILE A CA 1
ATOM 3199 C C . ILE A 1 400 ? 0.60237 -5.75198 25.61512 1.000 116.21236 406 ILE A C 1
ATOM 3200 O O . ILE A 1 400 ? 0.60104 -4.54104 25.85639 1.000 116.14437 406 ILE A O 1
ATOM 3205 N N . PRO A 1 401 ? 1.73854 -6.39159 25.34091 1.000 116.35480 407 PRO A N 1
ATOM 3206 C CA . PRO A 1 401 ? 3.02134 -5.67723 25.38101 1.000 116.78919 407 PRO A CA 1
ATOM 3207 C C . PRO A 1 401 ? 3.16098 -4.64394 24.27823 1.000 117.29795 407 PRO A C 1
ATOM 3208 O O . PRO A 1 401 ? 3.45966 -3.47492 24.54348 1.000 117.25783 407 PRO A O 1
ATOM 3212 N N . ASN A 1 402 ? 2.94504 -5.05873 23.03215 1.000 135.99084 408 ASN A N 1
ATOM 3213 C CA . ASN A 1 402 ? 3.13672 -4.16442 21.89934 1.000 135.08440 408 ASN A CA 1
ATOM 3214 C C . ASN A 1 402 ? 2.03741 -3.11771 21.76163 1.000 117.65647 408 ASN A C 1
ATOM 3215 O O . ASN A 1 402 ? 2.00414 -2.36850 20.78080 1.000 118.23008 408 ASN A O 1
ATOM 3220 N N . PHE A 1 403 ? 1.13545 -3.06019 22.74269 1.000 117.56650 409 PHE A N 1
ATOM 3221 C CA . PHE A 1 403 ? -0.00882 -2.16450 22.64795 1.000 117.90935 409 PHE A CA 1
ATOM 3222 C C . PHE A 1 403 ? 0.44375 -0.73131 22.40225 1.000 119.68749 409 PHE A C 1
ATOM 3223 O O . PHE A 1 403 ? 0.09152 -0.11819 21.38840 1.000 126.38472 409 PHE A O 1
ATOM 3231 N N . ALA A 1 404 ? 1.23164 -0.17929 23.32733 1.000 118.34338 410 ALA A N 1
ATOM 3232 C CA . ALA A 1 404 ? 1.67124 1.20586 23.20862 1.000 118.73748 410 ALA A CA 1
ATOM 3233 C C . ALA A 1 404 ? 2.42009 1.46737 21.90864 1.000 133.94337 410 ALA A C 1
ATOM 3234 O O . ALA A 1 404 ? 2.48774 2.61749 21.46489 1.000 122.24305 410 ALA A O 1
ATOM 3236 N N . GLU A 1 405 ? 2.93337 0.40466 21.28237 1.000 140.72485 411 GLU A N 1
ATOM 3237 C CA . GLU A 1 405 ? 3.73226 0.54617 20.03336 1.000 133.97974 411 GLU A CA 1
ATOM 3238 C C . GLU A 1 405 ? 2.84422 0.47119 18.78139 1.000 127.99713 411 GLU A C 1
ATOM 3239 O O . GLU A 1 405 ? 3.11195 1.23548 17.83355 1.000 132.38424 411 GLU A O 1
ATOM 3245 N N . LEU A 1 406 ? 1.83847 -0.40910 18.77525 1.000 126.80546 412 LEU A N 1
ATOM 3246 C CA . LEU A 1 406 ? 0.99346 -0.57408 17.59826 1.000 123.86769 412 LEU A CA 1
ATOM 3247 C C . LEU A 1 406 ? -0.11285 0.47362 17.53455 1.000 120.27467 412 LEU A C 1
ATOM 3248 O O . LEU A 1 406 ? -0.59300 0.79672 16.44264 1.000 135.31142 412 LEU A O 1
ATOM 3253 N N . VAL A 1 407 ? -0.52894 1.01224 18.68269 1.000 123.04758 413 VAL A N 1
ATOM 3254 C CA . VAL A 1 407 ? -1.54625 2.05794 18.70298 1.000 121.52052 413 VAL A CA 1
ATOM 3255 C C . VAL A 1 407 ? -0.94766 3.45016 18.52126 1.000 122.42457 413 VAL A C 1
ATOM 3256 O O . VAL A 1 407 ? -1.67095 4.38203 18.14150 1.000 123.38714 413 VAL A O 1
ATOM 3260 N N . GLN A 1 408 ? 0.35231 3.61048 18.76323 1.000 122.34764 414 GLN A N 1
ATOM 3261 C CA . GLN A 1 408 ? 0.99592 4.91569 18.62848 1.000 123.33500 414 GLN A CA 1
ATOM 3262 C C . GLN A 1 408 ? 0.77766 5.59393 17.27865 1.000 128.02938 414 GLN A C 1
ATOM 3263 O O . GLN A 1 408 ? 0.56130 6.81687 17.26993 1.000 125.50978 414 GLN A O 1
ATOM 3269 N N . PRO A 1 409 ? 0.82780 4.90321 16.12649 1.000 144.22608 415 PRO A N 1
ATOM 3270 C CA . PRO A 1 409 ? 0.59952 5.61642 14.85766 1.000 143.19015 415 PRO A CA 1
ATOM 3271 C C . PRO A 1 409 ? -0.75868 6.29305 14.76588 1.000 132.43178 415 PRO A C 1
ATOM 3272 O O . PRO A 1 409 ? -0.85403 7.40514 14.23014 1.000 125.16078 415 PRO A O 1
ATOM 3276 N N . LEU A 1 410 ? -1.81547 5.65063 15.26879 1.000 137.98226 416 LEU A N 1
ATOM 3277 C CA . LEU A 1 410 ? -3.15064 6.23427 15.16899 1.000 124.59676 416 LEU A CA 1
ATOM 3278 C C . LEU A 1 410 ? -3.26996 7.49805 16.01228 1.000 125.16362 416 LEU A C 1
ATOM 3279 O O . LEU A 1 410 ? -3.96126 8.44793 15.62753 1.000 124.97374 416 LEU A O 1
ATOM 3284 N N . TYR A 1 411 ? -2.60591 7.51998 17.17125 1.000 126.03618 417 TYR A N 1
ATOM 3285 C CA . TYR A 1 411 ? -2.57421 8.72980 17.98852 1.000 131.93623 417 TYR A CA 1
ATOM 3286 C C . TYR A 1 411 ? -1.90159 9.88116 17.25075 1.000 134.88529 417 TYR A C 1
ATOM 3287 O O . TYR A 1 411 ? -2.32991 11.03202 17.36403 1.000 132.20329 417 TYR A O 1
ATOM 3296 N N . ASN A 1 412 ? -0.84054 9.59064 16.49163 1.000 132.56685 418 ASN A N 1
ATOM 3297 C CA . ASN A 1 412 ? -0.14589 10.65400 15.77383 1.000 134.33783 418 ASN A CA 1
ATOM 3298 C C . ASN A 1 412 ? -0.98010 11.19702 14.61999 1.000 135.87820 418 ASN A C 1
ATOM 3299 O O . ASN A 1 412 ? -0.77046 12.33718 14.19024 1.000 135.34246 418 ASN A O 1
ATOM 3304 N N . LEU A 1 413 ? -1.92590 10.40686 14.10986 1.000 129.81533 419 LEU A N 1
ATOM 3305 C CA . LEU A 1 413 ? -2.74209 10.84588 12.98301 1.000 125.82516 419 LEU A CA 1
ATOM 3306 C C . LEU A 1 413 ? -3.79736 11.86748 13.38929 1.000 126.14516 419 LEU A C 1
ATOM 3307 O O . LEU A 1 413 ? -4.25863 12.63454 12.53648 1.000 126.59615 419 LEU A O 1
ATOM 3312 N N . ILE A 1 414 ? -4.17931 11.90908 14.66732 1.000 126.00972 420 ILE A N 1
ATOM 3313 C CA . ILE A 1 414 ? -5.31353 12.73667 15.06356 1.000 126.04209 420 ILE A CA 1
ATOM 3314 C C . ILE A 1 414 ? -4.92195 14.21077 15.09987 1.000 126.95628 420 ILE A C 1
ATOM 3315 O O . ILE A 1 414 ? -5.66423 15.07466 14.62110 1.000 128.17289 420 ILE A O 1
ATOM 3320 N N . ALA A 1 415 ? -3.74801 14.52099 15.64388 1.000 126.94003 421 ALA A N 1
ATOM 3321 C CA . ALA A 1 415 ? -3.27241 15.89611 15.71216 1.000 127.79606 421 ALA A CA 1
ATOM 3322 C C . ALA A 1 415 ? -2.58160 16.33960 14.43623 1.000 134.67862 421 ALA A C 1
ATOM 3323 O O . ALA A 1 415 ? -2.14494 17.49174 14.35946 1.000 142.11927 421 ALA A O 1
ATOM 3325 N N . SER A 1 416 ? -2.47840 15.45885 13.44002 1.000 132.02484 422 SER A N 1
ATOM 3326 C CA . SER A 1 416 ? -1.78056 15.79433 12.20306 1.000 144.37915 422 SER A CA 1
ATOM 3327 C C . SER A 1 416 ? -2.45493 16.95829 11.48736 1.000 136.83678 422 SER A C 1
ATOM 3328 O O . SER A 1 416 ? -1.82324 17.97854 11.19755 1.000 144.98860 422 SER A O 1
ATOM 3331 N N . ALA A 1 417 ? -3.74891 16.81598 11.19939 1.000 133.66273 423 ALA A N 1
ATOM 3332 C CA . ALA A 1 417 ? -4.47724 17.83994 10.46266 1.000 150.85904 423 ALA A CA 1
ATOM 3333 C C . ALA A 1 417 ? -4.90853 18.98861 11.36694 1.000 148.10048 423 ALA A C 1
ATOM 3334 O O . ALA A 1 417 ? -4.71088 20.15875 11.02619 1.000 155.48817 423 ALA A O 1
ATOM 3336 N N . LYS A 1 418 ? -5.50137 18.66718 12.51890 1.000 145.69976 424 LYS A N 1
ATOM 3337 C CA . LYS A 1 418 ? -6.06861 19.63281 13.45915 1.000 151.07027 424 LYS A CA 1
ATOM 3338 C C . LYS A 1 418 ? -7.21487 20.43361 12.84338 1.000 156.27130 424 LYS A C 1
ATOM 3339 O O . LYS A 1 418 ? -7.65413 21.43836 13.42363 1.000 171.71353 424 LYS A O 1
ATOM 3345 N N . GLY A 1 419 ? -7.73680 20.00372 11.69832 1.000 143.79935 425 GLY A N 1
ATOM 3346 C CA . GLY A 1 419 ? -8.79704 20.71057 11.01353 1.000 156.08056 425 GLY A CA 1
ATOM 3347 C C . GLY A 1 419 ? -10.16786 20.06716 11.07246 1.000 159.09610 425 GLY A C 1
ATOM 3348 O O . GLY A 1 419 ? -11.01199 20.39010 10.22957 1.000 148.85908 425 GLY A O 1
ATOM 3349 N N . LYS A 1 420 ? -10.41255 19.16887 12.03427 1.000 162.41891 426 LYS A N 1
ATOM 3350 C CA . LYS A 1 420 ? -11.65932 18.41947 12.22817 1.000 159.53361 426 LYS A CA 1
ATOM 3351 C C . LYS A 1 420 ? -11.93009 17.44064 11.08796 1.000 153.66732 426 LYS A C 1
ATOM 3352 O O . LYS A 1 420 ? -12.86986 16.64335 11.15983 1.000 145.83873 426 LYS A O 1
ATOM 3358 N N . TYR A 1 421 ? -11.10316 17.46811 10.04992 1.000 148.38657 427 TYR A N 1
ATOM 3359 C CA . TYR A 1 421 ? -11.10592 16.45235 9.00970 1.000 145.24712 427 TYR A CA 1
ATOM 3360 C C . TYR A 1 421 ? -9.83067 15.63069 9.13345 1.000 142.10952 427 TYR A C 1
ATOM 3361 O O . TYR A 1 421 ? -8.74482 16.18296 9.33151 1.000 141.81812 427 TYR A O 1
ATOM 3370 N N . ILE A 1 422 ? -9.96230 14.31267 9.02816 1.000 140.12721 428 ILE A N 1
ATOM 3371 C CA . ILE A 1 422 ? -8.84202 13.40695 9.24490 1.000 142.00284 428 ILE A CA 1
ATOM 3372 C C . ILE A 1 422 ? -8.56387 12.63932 7.96071 1.000 149.03712 428 ILE A C 1
ATOM 3373 O O . ILE A 1 422 ? -9.49177 12.18920 7.27966 1.000 156.75362 428 ILE A O 1
ATOM 3378 N N . GLU A 1 423 ? -7.28385 12.50876 7.62661 1.000 144.39086 429 GLU A N 1
ATOM 3379 C CA . GLU A 1 423 ? -6.84069 11.74715 6.46642 1.000 147.78508 429 GLU A CA 1
ATOM 3380 C C . GLU A 1 423 ? -6.34727 10.38319 6.92509 1.000 137.35025 429 GLU A C 1
ATOM 3381 O O . GLU A 1 423 ? -5.51120 10.29223 7.83203 1.000 131.69604 429 GLU A O 1
ATOM 3387 N N . TRP A 1 424 ? -6.85800 9.32518 6.30088 1.000 133.94769 430 TRP A N 1
ATOM 3388 C CA . TRP A 1 424 ? -6.56958 7.95218 6.69156 1.000 131.56847 430 TRP A CA 1
ATOM 3389 C C . TRP A 1 424 ? -5.74144 7.28666 5.60037 1.000 134.34384 430 TRP A C 1
ATOM 3390 O O . TRP A 1 424 ? -6.16449 7.23680 4.43938 1.000 140.47474 430 TRP A O 1
ATOM 3401 N N . SER A 1 425 ? -4.57028 6.77492 5.97119 1.000 123.32740 431 SER A N 1
ATOM 3402 C CA . SER A 1 425 ? -3.69413 6.09338 5.03099 1.000 122.10204 431 SER A CA 1
ATOM 3403 C C . SER A 1 425 ? -4.03970 4.61030 4.96068 1.000 121.84738 431 SER A C 1
ATOM 3404 O O . SER A 1 425 ? -4.49048 4.00895 5.94057 1.000 121.33402 431 SER A O 1
ATOM 3407 N N . GLU A 1 426 ? -3.81759 4.02062 3.78153 1.000 123.41832 432 GLU A N 1
ATOM 3408 C CA . GLU A 1 426 ? -4.13719 2.60958 3.58323 1.000 124.93974 432 GLU A CA 1
ATOM 3409 C C . GLU A 1 426 ? -3.31789 1.71061 4.49799 1.000 120.69246 432 GLU A C 1
ATOM 3410 O O . GLU A 1 426 ? -3.78456 0.63638 4.89178 1.000 119.84554 432 GLU A O 1
ATOM 3416 N N . GLU A 1 427 ? -2.09699 2.12688 4.84202 1.000 120.08860 433 GLU A N 1
ATOM 3417 C CA . GLU A 1 427 ? -1.29071 1.33891 5.76580 1.000 121.03339 433 GLU A CA 1
ATOM 3418 C C . GLU A 1 427 ? -1.89064 1.35142 7.16584 1.000 124.20333 433 GLU A C 1
ATOM 3419 O O . GLU A 1 427 ? -1.81332 0.34829 7.88361 1.000 118.02332 433 GLU A O 1
ATOM 3425 N N . ASN A 1 428 ? -2.49595 2.47316 7.56912 1.000 128.58065 434 ASN A N 1
ATOM 3426 C CA . ASN A 1 428 ? -3.17289 2.52267 8.86017 1.000 118.96401 434 ASN A CA 1
ATOM 3427 C C . ASN A 1 428 ? -4.29259 1.49433 8.93199 1.000 118.43460 434 ASN A C 1
ATOM 3428 O O . ASN A 1 428 ? -4.49636 0.86004 9.97286 1.000 117.84229 434 ASN A O 1
ATOM 3433 N N . THR A 1 429 ? -5.03360 1.32136 7.83399 1.000 118.74084 435 THR A N 1
ATOM 3434 C CA . THR A 1 429 ? -6.02429 0.25209 7.76381 1.000 118.30774 435 THR A CA 1
ATOM 3435 C C . THR A 1 429 ? -5.37589 -1.10577 8.00047 1.000 117.10108 435 THR A C 1
ATOM 3436 O O . THR A 1 429 ? -5.95260 -1.97509 8.66530 1.000 116.67793 435 THR A O 1
ATOM 3440 N N . LYS A 1 430 ? -4.17186 -1.30230 7.46036 1.000 116.98897 436 LYS A N 1
ATOM 3441 C CA . LYS A 1 430 ? -3.44149 -2.54115 7.70805 1.000 118.05269 436 LYS A CA 1
ATOM 3442 C C . LYS A 1 430 ? -2.93640 -2.60432 9.14301 1.000 117.12033 436 LYS A C 1
ATOM 3443 O O . LYS A 1 430 ? -2.95705 -3.67147 9.76577 1.000 116.61009 436 LYS A O 1
ATOM 3449 N N . GLN A 1 431 ? -2.47870 -1.47031 9.68224 1.000 120.97378 437 GLN A N 1
ATOM 3450 C CA . GLN A 1 431 ? -2.09164 -1.41651 11.09123 1.000 118.91194 437 GLN A CA 1
ATOM 3451 C C . GLN A 1 431 ? -3.25748 -1.79805 11.98920 1.000 115.63765 437 GLN A C 1
ATOM 3452 O O . GLN A 1 431 ? -3.09921 -2.57322 12.94002 1.000 115.12590 437 GLN A O 1
ATOM 3458 N N . LEU A 1 432 ? -4.43866 -1.24433 11.70939 1.000 116.04921 438 LEU A N 1
ATOM 3459 C CA . LEU A 1 432 ? -5.63051 -1.60884 12.46437 1.000 116.07561 438 LEU A CA 1
ATOM 3460 C C . LEU A 1 432 ? -5.90908 -3.10190 12.35305 1.000 115.47168 438 LEU A C 1
ATOM 3461 O O . LEU A 1 432 ? -6.24984 -3.75922 13.34192 1.000 115.17644 438 LEU A O 1
ATOM 3466 N N . ASN A 1 433 ? -5.75399 -3.65358 11.14492 1.000 115.22267 439 ASN A N 1
ATOM 3467 C CA . ASN A 1 433 ? -5.89958 -5.09259 10.95860 1.000 114.47592 439 ASN A CA 1
ATOM 3468 C C . ASN A 1 433 ? -4.87631 -5.86747 11.78338 1.000 114.10289 439 ASN A C 1
ATOM 3469 O O . ASN A 1 433 ? -5.16297 -6.98066 12.24114 1.000 113.86839 439 ASN A O 1
ATOM 3474 N N . MET A 1 434 ? -3.68947 -5.29418 11.99644 1.000 114.36531 440 MET A N 1
ATOM 3475 C CA . MET A 1 434 ? -2.70124 -5.94608 12.85325 1.000 114.25080 440 MET A CA 1
ATOM 3476 C C . MET A 1 434 ? -3.14116 -5.92754 14.31127 1.000 113.72793 440 MET A C 1
ATOM 3477 O O . MET A 1 434 ? -2.96184 -6.91365 15.03304 1.000 113.22138 440 MET A O 1
ATOM 3482 N N . VAL A 1 435 ? -3.71047 -4.80580 14.75955 1.000 113.93315 441 VAL A N 1
ATOM 3483 C CA . VAL A 1 435 ? -4.20343 -4.69825 16.13160 1.000 113.68299 441 VAL A CA 1
ATOM 3484 C C . VAL A 1 435 ? -5.19609 -5.81460 16.42241 1.000 113.51633 441 VAL A C 1
ATOM 3485 O O . VAL A 1 435 ? -5.19586 -6.40185 17.51227 1.000 112.77067 441 VAL A O 1
ATOM 3489 N N . ILE A 1 436 ? -6.05405 -6.12464 15.45338 1.000 113.99547 442 ILE A N 1
ATOM 3490 C CA . ILE A 1 436 ? -7.03473 -7.18496 15.63719 1.000 116.55514 442 ILE A CA 1
ATOM 3491 C C . ILE A 1 436 ? -6.34534 -8.54277 15.68985 1.000 115.75791 442 ILE A C 1
ATOM 3492 O O . ILE A 1 436 ? -6.64705 -9.37405 16.55368 1.000 113.25506 442 ILE A O 1
ATOM 3497 N N . GLU A 1 437 ? -5.40031 -8.78230 14.77475 1.000 114.85162 443 GLU A N 1
ATOM 3498 C CA . GLU A 1 437 ? -4.71994 -10.07209 14.73243 1.000 112.75980 443 GLU A CA 1
ATOM 3499 C C . GLU A 1 437 ? -3.98279 -10.35417 16.03433 1.000 112.03579 443 GLU A C 1
ATOM 3500 O O . GLU A 1 437 ? -3.85544 -11.51722 16.43506 1.000 111.63483 443 GLU A O 1
ATOM 3506 N N . ALA A 1 438 ? -3.49106 -9.30917 16.70353 1.000 111.86666 444 ALA A N 1
ATOM 3507 C CA . ALA A 1 438 ? -2.92294 -9.48831 18.03446 1.000 111.37202 444 ALA A CA 1
ATOM 3508 C C . ALA A 1 438 ? -3.97074 -10.01383 19.00740 1.000 111.26067 444 ALA A C 1
ATOM 3509 O O . ALA A 1 438 ? -3.67944 -10.88193 19.83719 1.000 113.67953 444 ALA A O 1
ATOM 3511 N N . LEU A 1 439 ? -5.19889 -9.49716 18.92058 1.000 111.59130 445 LEU A N 1
ATOM 3512 C CA . LEU A 1 439 ? -6.26370 -9.99267 19.78553 1.000 111.25572 445 LEU A CA 1
ATOM 3513 C C . LEU A 1 439 ? -6.69432 -11.39770 19.38923 1.000 111.37411 445 LEU A C 1
ATOM 3514 O O . LEU A 1 439 ? -7.14205 -12.17302 20.24208 1.000 111.05350 445 LEU A O 1
ATOM 3519 N N . ASN A 1 440 ? -6.56328 -11.74538 18.10515 1.000 113.95584 446 ASN A N 1
ATOM 3520 C CA . ASN A 1 440 ? -6.90592 -13.08737 17.65087 1.000 120.38474 446 ASN A CA 1
ATOM 3521 C C . ASN A 1 440 ? -5.90059 -14.12719 18.11658 1.000 120.00680 446 ASN A C 1
ATOM 3522 O O . ASN A 1 440 ? -6.23825 -15.31430 18.18633 1.000 110.95345 446 ASN A O 1
ATOM 3527 N N . THR A 1 441 ? -4.67870 -13.71091 18.43161 1.000 116.12095 447 THR A N 1
ATOM 3528 C CA . THR A 1 441 ? -3.65441 -14.63471 18.89535 1.000 113.22257 447 THR A CA 1
ATOM 3529 C C . THR A 1 441 ? -3.96720 -15.08212 20.31627 1.000 113.76391 447 THR A C 1
ATOM 3530 O O . THR A 1 441 ? -4.25840 -14.25940 21.18847 1.000 110.00219 447 THR A O 1
ATOM 3534 N N . ALA A 1 442 ? -3.89781 -16.39415 20.54697 1.000 110.01468 448 ALA A N 1
ATOM 3535 C CA . ALA A 1 442 ? -4.32057 -16.98656 21.81186 1.000 126.45076 448 ALA A CA 1
ATOM 3536 C C . ALA A 1 442 ? -3.38560 -16.67555 22.97488 1.000 120.16216 448 ALA A C 1
ATOM 3537 O O . ALA A 1 442 ? -3.60339 -17.20286 24.07177 1.000 108.51917 448 ALA A O 1
ATOM 3539 N N . SER A 1 443 ? -2.35185 -15.85120 22.77701 1.000 113.58174 449 SER A N 1
ATOM 3540 C CA . SER A 1 443 ? -1.51892 -15.43021 23.89806 1.000 110.21554 449 SER A CA 1
ATOM 3541 C C . SER A 1 443 ? -2.32111 -14.58466 24.87229 1.000 112.97029 449 SER A C 1
ATOM 3542 O O . SER A 1 443 ? -2.45095 -14.91897 26.05622 1.000 117.07782 449 SER A O 1
ATOM 3545 N N . ASN A 1 444 ? -2.89945 -13.49572 24.35357 1.000 108.70269 450 ASN A N 1
ATOM 3546 C CA . ASN A 1 444 ? -3.70668 -12.55113 25.17382 1.000 113.21788 450 ASN A CA 1
ATOM 3547 C C . ASN A 1 444 ? -4.93645 -13.26062 25.75473 1.000 108.35041 450 ASN A C 1
ATOM 3548 O O . ASN A 1 444 ? -5.53456 -12.71000 26.69888 1.000 107.97394 450 ASN A O 1
ATOM 3553 N N . LEU A 1 445 ? -5.30114 -14.43060 25.21548 1.000 107.93306 451 LEU A N 1
ATOM 3554 C CA . LEU A 1 445 ? -6.46490 -15.15405 25.70638 1.000 113.95396 451 LEU A CA 1
ATOM 3555 C C . LEU A 1 445 ? -6.10962 -15.87724 26.99920 1.000 107.21813 451 LEU A C 1
ATOM 3556 O O . LEU A 1 445 ? -5.15839 -16.66497 27.03898 1.000 106.83339 451 LEU A O 1
ATOM 3561 N N . GLU A 1 446 ? -6.83270 -15.42267 27.99234 1.000 106.35891 452 GLU A N 1
ATOM 3562 C CA . GLU A 1 446 ? -6.66244 -16.11490 29.25618 1.000 105.95675 452 GLU A CA 1
ATOM 3563 C C . GLU A 1 446 ? -7.37405 -17.46710 29.20791 1.000 105.25184 452 GLU A C 1
ATOM 3564 O O . GLU A 1 446 ? -8.08301 -17.79309 28.25188 1.000 105.16920 452 GLU A O 1
ATOM 3570 N N . GLU A 1 447 ? -7.16976 -18.26627 30.25072 1.000 104.71397 453 GLU A N 1
ATOM 3571 C CA . GLU A 1 447 ? -7.82538 -19.56049 30.38047 1.000 106.68140 453 GLU A CA 1
ATOM 3572 C C . GLU A 1 447 ? -9.00336 -19.46205 31.34155 1.000 109.22404 453 GLU A C 1
ATOM 3573 O O . GLU A 1 447 ? -8.96252 -18.73026 32.33271 1.000 106.18007 453 GLU A O 1
ATOM 3579 N N . ARG A 1 448 ? -10.05816 -20.21628 31.03544 1.000 108.14108 454 ARG A N 1
ATOM 3580 C CA . ARG A 1 448 ? -11.25011 -20.22882 31.87350 1.000 113.09040 454 ARG A CA 1
ATOM 3581 C C . ARG A 1 448 ? -10.97283 -20.97703 33.17331 1.000 111.91006 454 ARG A C 1
ATOM 3582 O O . ARG A 1 448 ? -10.41651 -22.07986 33.16104 1.000 107.94012 454 ARG A O 1
ATOM 3590 N N . LEU A 1 449 ? -11.35294 -20.37339 34.29747 1.000 107.56228 455 LEU A N 1
ATOM 3591 C CA . LEU A 1 449 ? -11.12170 -20.96661 35.60932 1.000 103.02321 455 LEU A CA 1
ATOM 3592 C C . LEU A 1 449 ? -12.44254 -21.41713 36.21029 1.000 102.97146 455 LEU A C 1
ATOM 3593 O O . LEU A 1 449 ? -13.34477 -20.58943 36.39652 1.000 110.21770 455 LEU A O 1
ATOM 3598 N N . PRO A 1 450 ? -12.60115 -22.70525 36.52901 1.000 103.03138 456 PRO A N 1
ATOM 3599 C CA . PRO A 1 450 ? -13.88399 -23.17474 37.08297 1.000 103.55864 456 PRO A CA 1
ATOM 3600 C C . PRO A 1 450 ? -14.22409 -22.58314 38.43812 1.000 106.25449 456 PRO A C 1
ATOM 3601 O O . PRO A 1 450 ? -15.38204 -22.67757 38.86216 1.000 102.34966 456 PRO A O 1
ATOM 3605 N N . GLU A 1 451 ? -13.26023 -21.97602 39.13421 1.000 115.27433 457 GLU A N 1
ATOM 3606 C CA . GLU A 1 451 ? -13.55533 -21.38240 40.43436 1.000 111.73563 457 GLU A CA 1
ATOM 3607 C C . GLU A 1 451 ? -14.19374 -20.00655 40.28570 1.000 114.18189 457 GLU A C 1
ATOM 3608 O O . GLU A 1 451 ? -15.26778 -19.74998 40.84181 1.000 118.20052 457 GLU A O 1
ATOM 3614 N N . GLN A 1 452 ? -13.54804 -19.11020 39.54487 1.000 111.14698 458 GLN A N 1
ATOM 3615 C CA . GLN A 1 452 ? -14.05744 -17.75431 39.39720 1.000 120.56939 458 GLN A CA 1
ATOM 3616 C C . GLN A 1 452 ? -15.32948 -17.73649 38.55827 1.000 119.74838 458 GLN A C 1
ATOM 3617 O O . GLN A 1 452 ? -15.51430 -18.54234 37.64310 1.000 106.91056 458 GLN A O 1
ATOM 3623 N N . ARG A 1 453 ? -16.21674 -16.79882 38.88552 1.000 111.77302 459 ARG A N 1
ATOM 3624 C CA . ARG A 1 453 ? -17.46182 -16.64702 38.15162 1.000 102.74275 459 ARG A CA 1
ATOM 3625 C C . ARG A 1 453 ? -17.19907 -16.04463 36.77474 1.000 120.20225 459 ARG A C 1
ATOM 3626 O O . ARG A 1 453 ? -16.15826 -15.43227 36.51783 1.000 123.25448 459 ARG A O 1
ATOM 3634 N N . LEU A 1 454 ? -18.16606 -16.22671 35.87775 1.000 120.26827 460 LEU A N 1
ATOM 3635 C CA . LEU A 1 454 ? -18.03026 -15.79636 34.49284 1.000 107.73064 460 LEU A CA 1
ATOM 3636 C C . LEU A 1 454 ? -18.51268 -14.35647 34.36019 1.000 98.56231 460 LEU A C 1
ATOM 3637 O O . LEU A 1 454 ? -19.68875 -14.06587 34.60132 1.000 98.74809 460 LEU A O 1
ATOM 3642 N N . VAL A 1 455 ? -17.60496 -13.46212 33.96934 1.000 96.76162 461 VAL A N 1
ATOM 3643 C CA . VAL A 1 455 ? -17.91438 -12.04817 33.77567 1.000 98.43678 461 VAL A CA 1
ATOM 3644 C C . VAL A 1 455 ? -18.02454 -11.76987 32.28474 1.000 97.16095 461 VAL A C 1
ATOM 3645 O O . VAL A 1 455 ? -17.13347 -12.14044 31.50861 1.000 101.64984 461 VAL A O 1
ATOM 3649 N N . ILE A 1 456 ? -19.10975 -11.11309 31.88295 1.000 93.90634 462 ILE A N 1
ATOM 3650 C CA . ILE A 1 456 ? -19.37191 -10.79885 30.48503 1.000 94.22300 462 ILE A CA 1
ATOM 3651 C C . ILE A 1 456 ? -19.63935 -9.30690 30.36738 1.000 92.81907 462 ILE A C 1
ATOM 3652 O O . ILE A 1 456 ? -20.59047 -8.79732 30.97254 1.000 91.21131 462 ILE A O 1
ATOM 3657 N N . LYS A 1 457 ? -18.81359 -8.61349 29.59249 1.000 94.32225 463 LYS A N 1
ATOM 3658 C CA . LYS A 1 457 ? -19.01402 -7.19949 29.30382 1.000 94.06646 463 LYS A CA 1
ATOM 3659 C C . LYS A 1 457 ? -19.58313 -7.06034 27.89988 1.000 100.85371 463 LYS A C 1
ATOM 3660 O O . LYS A 1 457 ? -19.00403 -7.57095 26.93473 1.000 102.41626 463 LYS A O 1
ATOM 3666 N N . VAL A 1 458 ? -20.72233 -6.37964 27.78609 1.000 96.14645 464 VAL A N 1
ATOM 3667 C CA . VAL A 1 458 ? -21.49041 -6.33958 26.54714 1.000 91.74594 464 VAL A CA 1
ATOM 3668 C C . VAL A 1 458 ? -21.71485 -4.88956 26.13647 1.000 90.54075 464 VAL A C 1
ATOM 3669 O O . VAL A 1 458 ? -22.20704 -4.07788 26.93068 1.000 89.00395 464 VAL A O 1
ATOM 3673 N N . ASN A 1 459 ? -21.35001 -4.57518 24.89953 1.000 91.58193 465 ASN A N 1
ATOM 3674 C CA . ASN A 1 459 ? -21.66441 -3.30812 24.25783 1.000 91.19914 465 ASN A CA 1
ATOM 3675 C C . ASN A 1 459 ? -21.95839 -3.60788 22.79277 1.000 107.73339 465 ASN A C 1
ATOM 3676 O O . ASN A 1 459 ? -21.66211 -4.69768 22.29451 1.000 106.63156 465 ASN A O 1
ATOM 3681 N N . THR A 1 460 ? -22.56171 -2.64290 22.09202 1.000 115.61392 466 THR A N 1
ATOM 3682 C CA . THR A 1 460 ? -22.93072 -2.85669 20.69799 1.000 104.44916 466 THR A CA 1
ATOM 3683 C C . THR A 1 460 ? -22.72213 -1.59145 19.87727 1.000 92.71253 466 THR A C 1
ATOM 3684 O O . THR A 1 460 ? -22.76043 -0.47058 20.39452 1.000 92.85971 466 THR A O 1
ATOM 3688 N N . SER A 1 461 ? -22.51014 -1.79510 18.58721 1.000 92.79558 467 SER A N 1
ATOM 3689 C CA . SER A 1 461 ? -22.41949 -0.76884 17.56343 1.000 92.67594 467 SER A CA 1
ATOM 3690 C C . SER A 1 461 ? -23.67252 -0.81601 16.69149 1.000 97.68218 467 SER A C 1
ATOM 3691 O O . SER A 1 461 ? -24.45324 -1.76125 16.76232 1.000 98.58611 467 SER A O 1
ATOM 3694 N N . PRO A 1 462 ? -23.89086 0.21011 15.85773 1.000 98.06367 468 PRO A N 1
ATOM 3695 C CA . PRO A 1 462 ? -25.04089 0.14699 14.93378 1.000 94.88210 468 PRO A CA 1
ATOM 3696 C C . PRO A 1 462 ? -25.00859 -1.04979 14.00151 1.000 92.74554 468 PRO A C 1
ATOM 3697 O O . PRO A 1 462 ? -26.07050 -1.46099 13.51247 1.000 96.11326 468 PRO A O 1
ATOM 3701 N N . SER A 1 463 ? -23.83844 -1.63440 13.74531 1.000 92.13945 469 SER A N 1
ATOM 3702 C CA . SER A 1 463 ? -23.71716 -2.74715 12.81106 1.000 92.67531 469 SER A CA 1
ATOM 3703 C C . SER A 1 463 ? -23.62274 -4.10628 13.48775 1.000 92.16730 469 SER A C 1
ATOM 3704 O O . SER A 1 463 ? -24.06848 -5.10228 12.90555 1.000 91.70065 469 SER A O 1
ATOM 3707 N N . ALA A 1 464 ? -23.06465 -4.17739 14.69470 1.000 92.25994 470 ALA A N 1
ATOM 3708 C CA . ALA A 1 464 ? -22.87725 -5.45349 15.37141 1.000 92.81476 470 ALA A CA 1
ATOM 3709 C C . ALA A 1 464 ? -22.63225 -5.19375 16.85045 1.000 92.71931 470 ALA A C 1
ATOM 3710 O O . ALA A 1 464 ? -22.47255 -4.05080 17.28670 1.000 92.78675 470 ALA A O 1
ATOM 3712 N N . GLY A 1 465 ? -22.60289 -6.27991 17.61921 1.000 93.12637 471 GLY A N 1
ATOM 3713 C CA . GLY A 1 465 ? -22.33484 -6.21415 19.03721 1.000 94.74023 471 GLY A CA 1
ATOM 3714 C C . GLY A 1 465 ? -20.93768 -6.69982 19.37503 1.000 111.46283 471 GLY A C 1
ATOM 3715 O O . GLY A 1 465 ? -20.29752 -7.40046 18.59684 1.000 102.74435 471 GLY A O 1
ATOM 3716 N N . TYR A 1 466 ? -20.46673 -6.31195 20.55909 1.000 116.36413 472 TYR A N 1
ATOM 3717 C CA . TYR A 1 466 ? -19.15259 -6.70468 21.05693 1.000 95.71852 472 TYR A CA 1
ATOM 3718 C C . TYR A 1 466 ? -19.31535 -7.28904 22.45281 1.000 96.60124 472 TYR A C 1
ATOM 3719 O O . TYR A 1 466 ? -19.81450 -6.61239 23.35899 1.000 98.12304 472 TYR A O 1
ATOM 3728 N N . VAL A 1 467 ? -18.88998 -8.53795 22.62151 1.000 98.45208 473 VAL A N 1
ATOM 3729 C CA . VAL A 1 467 ? -19.05870 -9.26928 23.87036 1.000 98.66162 473 VAL A CA 1
ATOM 3730 C C . VAL A 1 467 ? -17.69254 -9.74799 24.33918 1.000 100.74134 473 VAL A C 1
ATOM 3731 O O . VAL A 1 467 ? -16.92941 -10.32260 23.55601 1.000 110.64045 473 VAL A O 1
ATOM 3735 N N . ARG A 1 468 ? -17.38854 -9.51719 25.61321 1.000 108.06883 474 ARG A N 1
ATOM 3736 C CA . ARG A 1 468 ? -16.10140 -9.86995 26.20207 1.000 100.70420 474 ARG A CA 1
ATOM 3737 C C . ARG A 1 468 ? -16.33508 -10.77728 27.40088 1.000 99.10186 474 ARG A C 1
ATOM 3738 O O . ARG A 1 468 ? -16.89515 -10.34067 28.41300 1.000 98.08256 474 ARG A O 1
ATOM 3746 N N . TYR A 1 469 ? -15.90172 -12.03013 27.28857 1.000 100.15293 475 TYR A N 1
ATOM 3747 C CA . TYR A 1 469 ? -15.96239 -12.98140 28.39036 1.000 99.79935 475 TYR A CA 1
ATOM 3748 C C . TYR A 1 469 ? -14.70139 -12.84722 29.23733 1.000 120.11638 475 TYR A C 1
ATOM 3749 O O . TYR A 1 469 ? -13.58636 -13.00979 28.73023 1.000 126.59016 475 TYR A O 1
ATOM 3758 N N . TYR A 1 470 ? -14.87940 -12.56256 30.52540 1.000 113.69460 476 TYR A N 1
ATOM 3759 C CA . TYR A 1 470 ? -13.77842 -12.32645 31.44440 1.000 100.45540 476 TYR A CA 1
ATOM 3760 C C . TYR A 1 470 ? -13.80307 -13.33371 32.58517 1.000 105.03730 476 TYR A C 1
ATOM 3761 O O . TYR A 1 470 ? -14.82087 -13.97707 32.85608 1.000 114.07623 476 TYR A O 1
ATOM 3770 N N . ASN A 1 471 ? -12.66000 -13.45953 33.24908 1.000 104.01148 477 ASN A N 1
ATOM 3771 C CA . ASN A 1 471 ? -12.61277 -14.00382 34.59696 1.000 100.43897 477 ASN A CA 1
ATOM 3772 C C . ASN A 1 471 ? -12.77205 -12.85709 35.58823 1.000 99.88814 477 ASN A C 1
ATOM 3773 O O . ASN A 1 471 ? -12.33739 -11.73090 35.33145 1.000 100.06872 477 ASN A O 1
ATOM 3778 N N . GLU A 1 472 ? -13.40891 -13.15453 36.72519 1.000 99.50858 478 GLU A N 1
ATOM 3779 C CA . GLU A 1 472 ? -13.78716 -12.09284 37.65145 1.000 99.29637 478 GLU A CA 1
ATOM 3780 C C . GLU A 1 472 ? -12.57436 -11.32461 38.16656 1.000 99.60028 478 GLU A C 1
ATOM 3781 O O . GLU A 1 472 ? -12.67669 -10.12670 38.45883 1.000 99.70200 478 GLU A O 1
ATOM 3787 N N . THR A 1 473 ? -11.41916 -11.98430 38.27835 1.000 100.07954 479 THR A N 1
ATOM 3788 C CA . THR A 1 473 ? -10.19534 -11.31303 38.68544 1.000 100.46452 479 THR A CA 1
ATOM 3789 C C . THR A 1 473 ? -9.18444 -11.15249 37.55842 1.000 103.78443 479 THR A C 1
ATOM 3790 O O . THR A 1 473 ? -8.29568 -10.30326 37.66456 1.000 128.17977 479 THR A O 1
ATOM 3794 N N . GLY A 1 474 ? -9.30327 -11.93328 36.48825 1.000 113.73117 480 GLY A N 1
ATOM 3795 C CA . GLY A 1 474 ? -8.29333 -11.91376 35.45020 1.000 103.63823 480 GLY A CA 1
ATOM 3796 C C . GLY A 1 474 ? -8.26975 -10.60158 34.68950 1.000 103.86476 480 GLY A C 1
ATOM 3797 O O . GLY A 1 474 ? -9.29395 -9.94983 34.48369 1.000 103.25395 480 GLY A O 1
ATOM 3798 N N . LYS A 1 475 ? -7.06489 -10.20514 34.27452 1.000 104.57058 481 LYS A N 1
ATOM 3799 C CA . LYS A 1 475 ? -6.91228 -8.98792 33.48779 1.000 106.31888 481 LYS A CA 1
ATOM 3800 C C . LYS A 1 475 ? -7.15028 -9.24166 32.00474 1.000 114.56563 481 LYS A C 1
ATOM 3801 O O . LYS A 1 475 ? -7.55559 -8.32761 31.27897 1.000 106.71799 481 LYS A O 1
ATOM 3807 N N . LYS A 1 476 ? -6.90795 -10.48148 31.53545 1.000 112.89107 482 LYS A N 1
ATOM 3808 C CA . LYS A 1 476 ? -7.11890 -10.89023 30.15537 1.000 107.42971 482 LYS A CA 1
ATOM 3809 C C . LYS A 1 476 ? -8.46571 -11.58259 30.00229 1.000 106.34088 482 LYS A C 1
ATOM 3810 O O . LYS A 1 476 ? -8.88245 -12.33691 30.88914 1.000 105.81037 482 LYS A O 1
ATOM 3816 N N . PRO A 1 477 ? -9.16584 -11.34254 28.89238 1.000 106.33545 483 PRO A N 1
ATOM 3817 C CA . PRO A 1 477 ? -10.42264 -12.05685 28.64228 1.000 105.08606 483 PRO A CA 1
ATOM 3818 C C . PRO A 1 477 ? -10.16026 -13.46266 28.12895 1.000 105.44551 483 PRO A C 1
ATOM 3819 O O . PRO A 1 477 ? -9.21523 -13.70522 27.37585 1.000 105.82842 483 PRO A O 1
ATOM 3823 N N . ILE A 1 478 ? -11.01297 -14.39500 28.55879 1.000 104.94522 484 ILE A N 1
ATOM 3824 C CA . ILE A 1 478 ? -10.90360 -15.77087 28.08548 1.000 105.25075 484 ILE A CA 1
ATOM 3825 C C . ILE A 1 478 ? -11.09966 -15.82559 26.57847 1.000 105.95107 484 ILE A C 1
ATOM 3826 O O . ILE A 1 478 ? -10.35450 -16.50521 25.86228 1.000 106.28205 484 ILE A O 1
ATOM 3831 N N . MET A 1 479 ? -12.09590 -15.10076 26.07269 1.000 110.87071 485 MET A N 1
ATOM 3832 C CA . MET A 1 479 ? -12.41997 -15.10254 24.65270 1.000 112.93954 485 MET A CA 1
ATOM 3833 C C . MET A 1 479 ? -13.39331 -13.98274 24.32001 1.000 106.86796 485 MET A C 1
ATOM 3834 O O . MET A 1 479 ? -14.43032 -13.83319 24.97309 1.000 111.57490 485 MET A O 1
ATOM 3839 N N . TYR A 1 480 ? -13.06360 -13.18142 23.31417 1.000 108.47311 486 TYR A N 1
ATOM 3840 C CA . TYR A 1 480 ? -13.99391 -12.17758 22.82944 1.000 107.79866 486 TYR A CA 1
ATOM 3841 C C . TYR A 1 480 ? -15.04577 -12.83569 21.94135 1.000 131.29373 486 TYR A C 1
ATOM 3842 O O . TYR A 1 480 ? -14.84948 -13.93452 21.41709 1.000 124.91702 486 TYR A O 1
ATOM 3851 N N . LEU A 1 481 ? -16.17497 -12.15298 21.78056 1.000 132.45506 487 LEU A N 1
ATOM 3852 C CA . LEU A 1 481 ? -17.23688 -12.64910 20.91850 1.000 103.76478 487 LEU A CA 1
ATOM 3853 C C . LEU A 1 481 ? -17.91025 -11.47913 20.22380 1.000 103.10857 487 LEU A C 1
ATOM 3854 O O . LEU A 1 481 ? -18.35349 -10.53341 20.88004 1.000 101.63494 487 LEU A O 1
ATOM 3859 N N . ASN A 1 482 ? -17.98930 -11.55386 18.89679 1.000 103.29689 488 ASN A N 1
ATOM 3860 C CA . ASN A 1 482 ? -18.56665 -10.50584 18.06505 1.000 102.26804 488 ASN A CA 1
ATOM 3861 C C . ASN A 1 482 ? -19.68651 -11.11598 17.23598 1.000 111.71219 488 ASN A C 1
ATOM 3862 O O . ASN A 1 482 ? -19.43230 -11.98872 16.39777 1.000 113.53893 488 ASN A O 1
ATOM 3867 N N . TYR A 1 483 ? -20.91663 -10.65839 17.45914 1.000 102.89004 489 TYR A N 1
ATOM 3868 C CA . TYR A 1 483 ? -22.09950 -11.24459 16.84307 1.000 101.85465 489 TYR A CA 1
ATOM 3869 C C . TYR A 1 483 ? -22.51979 -10.45843 15.60527 1.000 108.91868 489 TYR A C 1
ATOM 3870 O O . TYR A 1 483 ? -22.48114 -9.22342 15.59954 1.000 99.10871 489 TYR A O 1
ATOM 3879 N N . VAL A 1 484 ? -22.93763 -11.18432 14.56913 1.000 121.03247 490 VAL A N 1
ATOM 3880 C CA . VAL A 1 484 ? -23.34587 -10.59216 13.29828 1.000 106.49415 490 VAL A CA 1
ATOM 3881 C C . VAL A 1 484 ? -24.82597 -10.23860 13.36644 1.000 98.31150 490 VAL A C 1
ATOM 3882 O O . VAL A 1 484 ? -25.66570 -11.09991 13.65129 1.000 98.63780 490 VAL A O 1
ATOM 3886 N N . PHE A 1 485 ? -25.14735 -8.97863 13.08774 1.000 95.77179 491 PHE A N 1
ATOM 3887 C CA . PHE A 1 485 ? -26.53048 -8.52303 13.09291 1.000 93.34179 491 PHE A CA 1
ATOM 3888 C C . PHE A 1 485 ? -27.23842 -8.94695 11.81585 1.000 96.04842 491 PHE A C 1
ATOM 3889 O O . PHE A 1 485 ? -26.71353 -8.75755 10.71187 1.000 96.66339 491 PHE A O 1
ATOM 3897 N N . SER A 1 486 ? -28.43425 -9.50633 11.96379 1.000 95.50783 492 SER A N 1
ATOM 3898 C CA . SER A 1 486 ? -29.25222 -9.82731 10.80776 1.000 88.84862 492 SER A CA 1
ATOM 3899 C C . SER A 1 486 ? -29.86562 -8.55336 10.22908 1.000 87.38544 492 SER A C 1
ATOM 3900 O O . SER A 1 486 ? -29.80890 -7.47347 10.82432 1.000 87.41934 492 SER A O 1
ATOM 3903 N N . LYS A 1 487 ? -30.46864 -8.69327 9.04608 1.000 86.43289 493 LYS A N 1
ATOM 3904 C CA . LYS A 1 487 ? -31.06401 -7.53829 8.38237 1.000 85.68457 493 LYS A CA 1
ATOM 3905 C C . LYS A 1 487 ? -32.25013 -6.99081 9.17055 1.000 85.61258 493 LYS A C 1
ATOM 3906 O O . LYS A 1 487 ? -32.55648 -5.79688 9.07584 1.000 85.50934 493 LYS A O 1
ATOM 3912 N N . ALA A 1 488 ? -32.92184 -7.83918 9.94940 1.000 85.74481 494 ALA A N 1
ATOM 3913 C CA . ALA A 1 488 ? -34.02093 -7.37968 10.78856 1.000 92.46320 494 ALA A CA 1
ATOM 3914 C C . ALA A 1 488 ? -33.51805 -6.74683 12.07867 1.000 87.98457 494 ALA A C 1
ATOM 3915 O O . ALA A 1 488 ? -34.13729 -5.80312 12.58592 1.000 84.79440 494 ALA A O 1
ATOM 3917 N N . GLU A 1 489 ? -32.40287 -7.23963 12.61951 1.000 85.68314 495 GLU A N 1
ATOM 3918 C CA . GLU A 1 489 ? -31.89697 -6.68376 13.86860 1.000 85.46300 495 GLU A CA 1
ATOM 3919 C C . GLU A 1 489 ? -31.27238 -5.31353 13.66188 1.000 84.47386 495 GLU A C 1
ATOM 3920 O O . GLU A 1 489 ? -31.25957 -4.49574 14.58906 1.000 95.86552 495 GLU A O 1
ATOM 3926 N N . LEU A 1 490 ? -30.74752 -5.04111 12.46591 1.000 85.11176 496 LEU A N 1
ATOM 3927 C CA . LEU A 1 490 ? -30.22492 -3.70890 12.19018 1.000 84.92721 496 LEU A CA 1
ATOM 3928 C C . LEU A 1 490 ? -31.31222 -2.65024 12.30648 1.000 83.88181 496 LEU A C 1
ATOM 3929 O O . LEU A 1 490 ? -31.01854 -1.48622 12.59972 1.000 83.50034 496 LEU A O 1
ATOM 3934 N N . LYS A 1 491 ? -32.57212 -3.03955 12.08146 1.000 83.74715 497 LYS A N 1
ATOM 3935 C CA . LYS A 1 491 ? -33.69238 -2.12191 12.24272 1.000 85.93325 497 LYS A CA 1
ATOM 3936 C C . LYS A 1 491 ? -33.97439 -1.80732 13.70480 1.000 83.92350 497 LYS A C 1
ATOM 3937 O O . LYS A 1 491 ? -34.58867 -0.77356 13.99207 1.000 82.19013 497 LYS A O 1
ATOM 3943 N N . PHE A 1 492 ? -33.54809 -2.67140 14.62259 1.000 84.01266 498 PHE A N 1
ATOM 3944 C CA . PHE A 1 492 ? -33.84507 -2.48781 16.03465 1.000 82.70774 498 PHE A CA 1
ATOM 3945 C C . PHE A 1 492 ? -33.25042 -1.17975 16.54891 1.000 82.55237 498 PHE A C 1
ATOM 3946 O O . PHE A 1 492 ? -32.28661 -0.64435 15.99898 1.000 82.82228 498 PHE A O 1
ATOM 3954 N N . SER A 1 493 ? -33.83951 -0.67216 17.62605 1.000 82.23172 499 SER A N 1
ATOM 3955 C CA . SER A 1 493 ? -33.25580 0.45885 18.32427 1.000 92.89817 499 SER A CA 1
ATOM 3956 C C . SER A 1 493 ? -31.97064 0.03406 19.03511 1.000 100.63623 499 SER A C 1
ATOM 3957 O O . SER A 1 493 ? -31.70629 -1.15491 19.23983 1.000 97.78567 499 SER A O 1
ATOM 3960 N N . MET A 1 494 ? -31.16591 1.03021 19.41629 1.000 103.70658 500 MET A N 1
ATOM 3961 C CA . MET A 1 494 ? -29.85580 0.74446 19.99916 1.000 84.95885 500 MET A CA 1
ATOM 3962 C C . MET A 1 494 ? -29.97449 -0.09386 21.26198 1.000 82.82264 500 MET A C 1
ATOM 3963 O O . MET A 1 494 ? -29.17522 -1.00768 21.48773 1.000 83.65100 500 MET A O 1
ATOM 3968 N N . LEU A 1 495 ? -30.97853 0.19067 22.09210 1.000 82.38840 501 LEU A N 1
ATOM 3969 C CA . LEU A 1 495 ? -31.16724 -0.58366 23.31293 1.000 82.54129 501 LEU A CA 1
ATOM 3970 C C . LEU A 1 495 ? -31.47584 -2.04268 23.00462 1.000 82.98617 501 LEU A C 1
ATOM 3971 O O . LEU A 1 495 ? -31.00054 -2.94670 23.70139 1.000 83.70652 501 LEU A O 1
ATOM 3976 N N . GLU A 1 496 ? -32.26682 -2.29268 21.96061 1.000 82.75474 502 GLU A N 1
ATOM 3977 C CA . GLU A 1 496 ? -32.60244 -3.66669 21.60532 1.000 83.25349 502 GLU A CA 1
ATOM 3978 C C . GLU A 1 496 ? -31.43027 -4.38221 20.95110 1.000 84.09741 502 GLU A C 1
ATOM 3979 O O . GLU A 1 496 ? -31.33491 -5.61020 21.03882 1.000 84.72699 502 GLU A O 1
ATOM 3985 N N . LYS A 1 497 ? -30.53252 -3.64080 20.29621 1.000 83.89714 503 LYS A N 1
ATOM 3986 C CA . LYS A 1 497 ? -29.33137 -4.25733 19.74401 1.000 85.34769 503 LYS A CA 1
ATOM 3987 C C . LYS A 1 497 ? -28.42815 -4.79132 20.84585 1.000 89.69031 503 LYS A C 1
ATOM 3988 O O . LYS A 1 497 ? -27.72088 -5.78407 20.64359 1.000 86.48180 503 LYS A O 1
ATOM 3994 N N . LEU A 1 498 ? -28.43428 -4.14358 22.01499 1.000 92.50432 504 LEU A N 1
ATOM 3995 C CA . LEU A 1 498 ? -27.72007 -4.67463 23.17284 1.000 85.68173 504 LEU A CA 1
ATOM 3996 C C . LEU A 1 498 ? -28.36867 -5.95093 23.68258 1.000 86.03348 504 LEU A C 1
ATOM 3997 O O . LEU A 1 498 ? -27.67537 -6.91581 24.02633 1.000 86.64361 504 LEU A O 1
ATOM 4002 N N . LEU A 1 499 ? -29.70166 -5.96833 23.74665 1.000 85.49860 505 LEU A N 1
ATOM 4003 C CA . LEU A 1 499 ? -30.41530 -7.10467 24.31643 1.000 85.54999 505 LEU A CA 1
ATOM 4004 C C . LEU A 1 499 ? -30.26399 -8.34743 23.45115 1.000 86.40927 505 LEU A C 1
ATOM 4005 O O . LEU A 1 499 ? -29.99365 -9.44147 23.96189 1.000 86.89937 505 LEU A O 1
ATOM 4010 N N . THR A 1 500 ? -30.44510 -8.20719 22.13519 1.000 86.37575 506 THR A N 1
ATOM 4011 C CA . THR A 1 500 ? -30.20882 -9.34492 21.25392 1.000 87.18191 506 THR A CA 1
ATOM 4012 C C . THR A 1 500 ? -28.74070 -9.73950 21.24176 1.000 88.12132 506 THR A C 1
ATOM 4013 O O . THR A 1 500 ? -28.41438 -10.89734 20.96048 1.000 89.71409 506 THR A O 1
ATOM 4017 N N . THR A 1 501 ? -27.84296 -8.79730 21.53592 1.000 87.50663 507 THR A N 1
ATOM 4018 C CA . THR A 1 501 ? -26.43885 -9.14593 21.69377 1.000 88.27086 507 THR A CA 1
ATOM 4019 C C . THR A 1 501 ? -26.22654 -9.97215 22.95657 1.000 89.09851 507 THR A C 1
ATOM 4020 O O . THR A 1 501 ? -25.50626 -10.97794 22.93531 1.000 90.13631 507 THR A O 1
ATOM 4024 N N . MET A 1 502 ? -26.84761 -9.56158 24.06470 1.000 88.36906 508 MET A N 1
ATOM 4025 C CA . MET A 1 502 ? -26.76732 -10.34583 25.29352 1.000 88.93346 508 MET A CA 1
ATOM 4026 C C . MET A 1 502 ? -27.37793 -11.72297 25.10124 1.000 90.16594 508 MET A C 1
ATOM 4027 O O . MET A 1 502 ? -26.88461 -12.71195 25.65599 1.000 93.62107 508 MET A O 1
ATOM 4032 N N . HIS A 1 503 ? -28.46694 -11.80111 24.33428 1.000 89.94544 509 HIS A N 1
ATOM 4033 C CA . HIS A 1 503 ? -29.09458 -13.09023 24.06902 1.000 92.12231 509 HIS A CA 1
ATOM 4034 C C . HIS A 1 503 ? -28.11334 -14.04180 23.39676 1.000 92.10842 509 HIS A C 1
ATOM 4035 O O . HIS A 1 503 ? -27.97399 -15.19885 23.80649 1.000 93.19052 509 HIS A O 1
ATOM 4042 N N . LYS A 1 504 ? -27.39654 -13.55936 22.37783 1.000 91.99550 510 LYS A N 1
ATOM 4043 C CA . LYS A 1 504 ? -26.40333 -14.39793 21.72059 1.000 105.73000 510 LYS A CA 1
ATOM 4044 C C . LYS A 1 504 ? -25.17721 -14.63877 22.59047 1.000 105.72814 510 LYS A C 1
ATOM 4045 O O . LYS A 1 504 ? -24.41796 -15.57349 22.31922 1.000 114.04808 510 LYS A O 1
ATOM 4047 N N . ALA A 1 505 ? -24.96839 -13.82994 23.63064 1.000 103.70167 511 ALA A N 1
ATOM 4048 C CA . ALA A 1 505 ? -23.78831 -13.96979 24.47455 1.000 112.51264 511 ALA A CA 1
ATOM 4049 C C . ALA A 1 505 ? -24.00097 -14.93911 25.62835 1.000 99.54744 511 ALA A C 1
ATOM 4050 O O . ALA A 1 505 ? -23.06774 -15.65792 26.00614 1.000 95.79856 511 ALA A O 1
ATOM 4052 N N . LEU A 1 506 ? -25.20493 -14.96558 26.20340 1.000 94.22025 512 LEU A N 1
ATOM 4053 C CA . LEU A 1 506 ? -25.50860 -15.91191 27.26921 1.000 94.92837 512 LEU A CA 1
ATOM 4054 C C . LEU A 1 506 ? -25.62722 -17.33783 26.75789 1.000 101.55655 512 LEU A C 1
ATOM 4055 O O . LEU A 1 506 ? -25.53290 -18.27898 27.55468 1.000 105.43928 512 LEU A O 1
ATOM 4060 N N . ILE A 1 507 ? -25.83623 -17.51460 25.45186 1.000 108.28480 513 ILE A N 1
ATOM 4061 C CA . ILE A 1 507 ? -25.85387 -18.85747 24.87157 1.000 114.61686 513 ILE A CA 1
ATOM 4062 C C . ILE A 1 507 ? -24.48568 -19.51011 25.01935 1.000 118.08839 513 ILE A C 1
ATOM 4063 O O . ILE A 1 507 ? -24.35033 -20.59420 25.59510 1.000 127.75658 513 ILE A O 1
ATOM 4068 N N . LYS A 1 508 ? -23.44790 -18.84669 24.50244 1.000 109.19627 514 LYS A N 1
ATOM 4069 C CA . LYS A 1 508 ? -22.10073 -19.39932 24.58825 1.000 98.59320 514 LYS A CA 1
ATOM 4070 C C . LYS A 1 508 ? -21.59765 -19.42450 26.02422 1.000 97.15809 514 LYS A C 1
ATOM 4071 O O . LYS A 1 508 ? -20.72840 -20.23632 26.36299 1.000 97.08579 514 LYS A O 1
ATOM 4077 N N . ALA A 1 509 ? -22.13786 -18.55385 26.88044 1.000 96.97735 515 ALA A N 1
ATOM 4078 C CA . ALA A 1 509 ? -21.74579 -18.54505 28.28542 1.000 96.80380 515 ALA A CA 1
ATOM 4079 C C . ALA A 1 509 ? -22.15938 -19.82533 29.00116 1.000 96.84513 515 ALA A C 1
ATOM 4080 O O . ALA A 1 509 ? -21.47720 -20.25834 29.93702 1.000 102.13342 515 ALA A O 1
ATOM 4082 N N . MET A 1 510 ? -23.27622 -20.43256 28.58808 1.000 97.00515 516 MET A N 1
ATOM 4083 C CA . MET A 1 510 ? -23.70083 -21.69182 29.19582 1.000 97.26723 516 MET A CA 1
ATOM 4084 C C . MET A 1 510 ? -22.64353 -22.77347 29.01352 1.000 96.80860 516 MET A C 1
ATOM 4085 O O . MET A 1 510 ? -22.44024 -23.61061 29.90032 1.000 96.48152 516 MET A O 1
ATOM 4090 N N . ASP A 1 511 ? -21.95859 -22.76702 27.86949 1.000 96.63053 517 ASP A N 1
ATOM 4091 C CA . ASP A 1 511 ? -20.88932 -23.72966 27.64122 1.000 98.37950 517 ASP A CA 1
ATOM 4092 C C . ASP A 1 511 ? -19.70934 -23.47752 28.57321 1.000 101.52437 517 ASP A C 1
ATOM 4093 O O . ASP A 1 511 ? -19.06705 -24.42244 29.04197 1.000 97.44760 517 ASP A O 1
ATOM 4098 N N . LEU A 1 512 ? -19.41770 -22.20850 28.85548 1.000 104.08236 518 LEU A N 1
ATOM 4099 C CA . LEU A 1 512 ? -18.28776 -21.83336 29.69550 1.000 97.76412 518 LEU A CA 1
ATOM 4100 C C . LEU A 1 512 ? -18.65573 -21.68480 31.16456 1.000 98.17973 518 LEU A C 1
ATOM 4101 O O . LEU A 1 512 ? -17.75372 -21.55573 32.00154 1.000 99.00053 518 LEU A O 1
ATOM 4106 N N . ALA A 1 513 ? -19.94671 -21.68425 31.50162 1.000 100.46811 519 ALA A N 1
ATOM 4107 C CA . ALA A 1 513 ? -20.35669 -21.49368 32.88869 1.000 97.66533 519 ALA A CA 1
ATOM 4108 C C . ALA A 1 513 ? -19.84632 -22.62673 33.77041 1.000 97.64276 519 ALA A C 1
ATOM 4109 O O . ALA A 1 513 ? -19.16734 -22.38876 34.77643 1.000 101.62847 519 ALA A O 1
ATOM 4111 N N . MET A 1 514 ? -20.17498 -23.86974 33.40615 1.000 97.52535 520 MET A N 1
ATOM 4112 C CA . MET A 1 514 ? -19.73760 -25.05578 34.14186 1.000 97.65844 520 MET A CA 1
ATOM 4113 C C . MET A 1 514 ? -20.20054 -25.00124 35.59790 1.000 103.75374 520 MET A C 1
ATOM 4114 O O . MET A 1 514 ? -19.43741 -25.26523 36.52880 1.000 96.62152 520 MET A O 1
ATOM 4119 N N . GLY A 1 515 ? -21.47063 -24.64765 35.78604 1.000 104.99678 521 GLY A N 1
ATOM 4120 C CA . GLY A 1 515 ? -22.04658 -24.59211 37.11308 1.000 96.45166 521 GLY A CA 1
ATOM 4121 C C . GLY A 1 515 ? -21.68689 -23.37119 37.92034 1.000 96.71966 521 GLY A C 1
ATOM 4122 O O . GLY A 1 515 ? -21.85382 -23.38051 39.14234 1.000 95.90981 521 GLY A O 1
ATOM 4123 N N . GLN A 1 516 ? -21.19823 -22.31390 37.27855 1.000 107.14724 522 GLN A N 1
ATOM 4124 C CA . GLN A 1 516 ? -20.81555 -21.08294 37.95480 1.000 100.72233 522 GLN A CA 1
ATOM 4125 C C . GLN A 1 516 ? -21.79289 -19.96415 37.61511 1.000 95.88901 522 GLN A C 1
ATOM 4126 O O . GLN A 1 516 ? -22.29897 -19.88804 36.48815 1.000 101.87996 522 GLN A O 1
ATOM 4132 N N . GLU A 1 517 ? -22.10107 -19.16347 38.64530 1.000 95.70404 523 GLU A N 1
ATOM 4133 C CA . GLU A 1 517 ? -22.95341 -18.00667 38.41860 1.000 94.84356 523 GLU A CA 1
ATOM 4134 C C . GLU A 1 517 ? -22.29874 -17.05026 37.43178 1.000 94.54142 523 GLU A C 1
ATOM 4135 O O . GLU A 1 517 ? -21.07078 -16.95188 37.34774 1.000 94.93777 523 GLU A O 1
ATOM 4141 N N . ILE A 1 518 ? -23.13199 -16.33633 36.68199 1.000 93.62899 524 ILE A N 1
ATOM 4142 C CA . ILE A 1 518 ? -22.68230 -15.43796 35.62317 1.000 93.18968 524 ILE A CA 1
ATOM 4143 C C . ILE A 1 518 ? -23.10769 -14.02216 35.98150 1.000 92.32319 524 ILE A C 1
ATOM 4144 O O . ILE A 1 518 ? -24.28475 -13.77557 36.27062 1.000 94.56383 524 ILE A O 1
ATOM 4149 N N . LEU A 1 519 ? -22.15596 -13.09989 35.96366 1.000 92.06585 525 LEU A N 1
ATOM 4150 C CA . LEU A 1 519 ? -22.42336 -11.68501 36.17899 1.000 90.84496 525 LEU A CA 1
ATOM 4151 C C . LEU A 1 519 ? -22.14664 -10.93464 34.88314 1.000 90.03092 525 LEU A C 1
ATOM 4152 O O . LEU A 1 519 ? -21.08063 -11.09920 34.28305 1.000 91.03967 525 LEU A O 1
ATOM 4157 N N . VAL A 1 520 ? -23.10690 -10.12382 34.45638 1.000 88.65836 526 VAL A N 1
ATOM 4158 C CA . VAL A 1 520 ? -23.02417 -9.40852 33.19153 1.000 88.22819 526 VAL A CA 1
ATOM 4159 C C . VAL A 1 520 ? -22.97059 -7.91957 33.48586 1.000 87.18002 526 VAL A C 1
ATOM 4160 O O . VAL A 1 520 ? -23.80770 -7.39497 34.22702 1.000 86.84926 526 VAL A O 1
ATOM 4164 N N . TYR A 1 521 ? -21.98081 -7.24615 32.91396 1.000 87.27670 527 TYR A N 1
ATOM 4165 C CA . TYR A 1 521 ? -21.85923 -5.80114 33.00928 1.000 86.32895 527 TYR A CA 1
ATOM 4166 C C . TYR A 1 521 ? -22.29248 -5.17597 31.69244 1.000 85.46793 527 TYR A C 1
ATOM 4167 O O . TYR A 1 521 ? -21.99238 -5.69864 30.61531 1.000 87.03236 527 TYR A O 1
ATOM 4176 N N . SER A 1 522 ? -23.00080 -4.05519 31.78773 1.000 84.01188 528 SER A N 1
ATOM 4177 C CA . SER A 1 522 ? -23.65203 -3.46312 30.63090 1.000 83.04253 528 SER A CA 1
ATOM 4178 C C . SER A 1 522 ? -23.79345 -1.96421 30.85124 1.000 82.45192 528 SER A C 1
ATOM 4179 O O . SER A 1 522 ? -23.86652 -1.51349 32.00034 1.000 82.29860 528 SER A O 1
ATOM 4182 N N . PRO A 1 523 ? -23.83174 -1.17398 29.77542 1.000 82.34012 529 PRO A N 1
ATOM 4183 C CA . PRO A 1 523 ? -24.04015 0.27492 29.92775 1.000 81.68418 529 PRO A CA 1
ATOM 4184 C C . PRO A 1 523 ? -25.41523 0.65541 30.44091 1.000 84.18042 529 PRO A C 1
ATOM 4185 O O . PRO A 1 523 ? -25.70057 1.85330 30.54919 1.000 93.15371 529 PRO A O 1
ATOM 4189 N N . ILE A 1 524 ? -26.26894 -0.30391 30.76674 1.000 81.10700 530 ILE A N 1
ATOM 4190 C CA . ILE A 1 524 ? -27.61700 -0.01041 31.23087 1.000 80.91627 530 ILE A CA 1
ATOM 4191 C C . ILE A 1 524 ? -27.59795 0.11726 32.74790 1.000 80.57593 530 ILE A C 1
ATOM 4192 O O . ILE A 1 524 ? -26.96968 -0.69271 33.44269 1.000 85.55973 530 ILE A O 1
ATOM 4197 N N . VAL A 1 525 ? -28.28022 1.13695 33.26817 1.000 80.55462 531 VAL A N 1
ATOM 4198 C CA . VAL A 1 525 ? -28.16724 1.44766 34.68923 1.000 80.27165 531 VAL A CA 1
ATOM 4199 C C . VAL A 1 525 ? -29.08694 0.56221 35.51508 1.000 93.90211 531 VAL A C 1
ATOM 4200 O O . VAL A 1 525 ? -28.67872 0.00110 36.53893 1.000 87.91212 531 VAL A O 1
ATOM 4204 N N . SER A 1 526 ? -30.34092 0.42494 35.09111 1.000 107.69903 532 SER A N 1
ATOM 4205 C CA . SER A 1 526 ? -31.35868 -0.28552 35.85601 1.000 80.79151 532 SER A CA 1
ATOM 4206 C C . SER A 1 526 ? -32.07244 -1.26453 34.94183 1.000 81.25049 532 SER A C 1
ATOM 4207 O O . SER A 1 526 ? -32.58661 -0.87144 33.88994 1.000 81.30022 532 SER A O 1
ATOM 4210 N N . MET A 1 527 ? -32.09405 -2.54162 35.33754 1.000 81.82341 533 MET A N 1
ATOM 4211 C CA . MET A 1 527 ? -32.84680 -3.53567 34.58036 1.000 82.07131 533 MET A CA 1
ATOM 4212 C C . MET A 1 527 ? -34.34686 -3.32314 34.72848 1.000 93.72481 533 MET A C 1
ATOM 4213 O O . MET A 1 527 ? -35.10585 -3.52114 33.77248 1.000 92.70256 533 MET A O 1
ATOM 4218 N N . THR A 1 528 ? -34.79091 -2.92453 35.92360 1.000 82.49198 534 THR A N 1
ATOM 4219 C CA . THR A 1 528 ? -36.21296 -2.69199 36.14372 1.000 82.61765 534 THR A CA 1
ATOM 4220 C C . THR A 1 528 ? -36.72634 -1.55295 35.27401 1.000 82.66687 534 THR A C 1
ATOM 4221 O O . THR A 1 528 ? -37.85035 -1.61016 34.76205 1.000 91.73329 534 THR A O 1
ATOM 4225 N N . LYS A 1 529 ? -35.91165 -0.51167 35.08720 1.000 82.15468 535 LYS A N 1
ATOM 4226 C CA . LYS A 1 529 ? -36.30102 0.59541 34.22146 1.000 81.93421 535 LYS A CA 1
ATOM 4227 C C . LYS A 1 529 ? -36.41397 0.17271 32.76338 1.000 81.92413 535 LYS A C 1
ATOM 4228 O O . LYS A 1 529 ? -37.13520 0.81867 31.99656 1.000 81.87198 535 LYS A O 1
ATOM 4234 N N . ILE A 1 530 ? -35.72168 -0.89800 32.36410 1.000 81.88691 536 ILE A N 1
ATOM 4235 C CA . ILE A 1 530 ? -35.76063 -1.33570 30.97200 1.000 81.61856 536 ILE A CA 1
ATOM 4236 C C . ILE A 1 530 ? -37.07844 -2.03602 30.66192 1.000 81.95387 536 ILE A C 1
ATOM 4237 O O . ILE A 1 530 ? -37.62454 -1.88693 29.56398 1.000 81.84566 536 ILE A O 1
ATOM 4242 N N . GLN A 1 531 ? -37.61017 -2.80338 31.61477 1.000 82.23239 537 GLN A N 1
ATOM 4243 C CA . GLN A 1 531 ? -38.94101 -3.37073 31.43171 1.000 82.36486 537 GLN A CA 1
ATOM 4244 C C . GLN A 1 531 ? -39.98234 -2.27299 31.25601 1.000 82.27645 537 GLN A C 1
ATOM 4245 O O . GLN A 1 531 ? -40.95333 -2.43910 30.50603 1.000 82.10258 537 GLN A O 1
ATOM 4251 N N . LYS A 1 532 ? -39.78863 -1.13808 31.92426 1.000 82.92206 538 LYS A N 1
ATOM 4252 C CA . LYS A 1 532 ? -40.68797 0.00068 31.80956 1.000 88.22467 538 LYS A CA 1
ATOM 4253 C C . LYS A 1 532 ? -40.35829 0.90304 30.62474 1.000 85.41561 538 LYS A C 1
ATOM 4254 O O . LYS A 1 532 ? -40.90462 2.00791 30.53602 1.000 81.90360 538 LYS A O 1
ATOM 4260 N N . THR A 1 533 ? -39.47721 0.46850 29.72960 1.000 89.81016 539 THR A N 1
ATOM 4261 C CA . THR A 1 533 ? -39.19350 1.24685 28.53276 1.000 90.34551 539 THR A CA 1
ATOM 4262 C C . THR A 1 533 ? -40.46157 1.34067 27.69185 1.000 85.26430 539 THR A C 1
ATOM 4263 O O . THR A 1 533 ? -41.12829 0.32153 27.46465 1.000 81.51938 539 THR A O 1
ATOM 4267 N N . PRO A 1 534 ? -40.84594 2.53666 27.24314 1.000 81.74476 540 PRO A N 1
ATOM 4268 C CA . PRO A 1 534 ? -42.12102 2.69545 26.53124 1.000 91.32525 540 PRO A CA 1
ATOM 4269 C C . PRO A 1 534 ? -42.23482 1.77169 25.32504 1.000 91.97913 540 PRO A C 1
ATOM 4270 O O . PRO A 1 534 ? -41.23974 1.38711 24.70990 1.000 90.65636 540 PRO A O 1
ATOM 4274 N N . LEU A 1 535 ? -43.48173 1.41440 25.00002 1.000 86.65606 541 LEU A N 1
ATOM 4275 C CA . LEU A 1 535 ? -43.71451 0.45957 23.91782 1.000 82.99491 541 LEU A CA 1
ATOM 4276 C C . LEU A 1 535 ? -43.36075 1.02098 22.54293 1.000 98.74460 541 LEU A C 1
ATOM 4277 O O . LEU A 1 535 ? -42.64159 0.34036 21.79374 1.000 98.68271 541 LEU A O 1
ATOM 4282 N N . PRO A 1 536 ? -43.81512 2.21894 22.14522 1.000 102.44457 542 PRO A N 1
ATOM 4283 C CA . PRO A 1 536 ? -43.50632 2.69634 20.78431 1.000 108.57120 542 PRO A CA 1
ATOM 4284 C C . PRO A 1 536 ? -42.01938 2.84583 20.49927 1.000 106.56253 542 PRO A C 1
ATOM 4285 O O . PRO A 1 536 ? -41.64750 3.03520 19.33329 1.000 114.33887 542 PRO A O 1
ATOM 4289 N N . GLU A 1 537 ? -41.16231 2.76685 21.51320 1.000 91.80383 543 GLU A N 1
ATOM 4290 C CA . GLU A 1 537 ? -39.72533 2.80832 21.29114 1.000 91.29336 543 GLU A CA 1
ATOM 4291 C C . GLU A 1 537 ? -39.13495 1.43955 20.99280 1.000 91.33036 543 GLU A C 1
ATOM 4292 O O . GLU A 1 537 ? -38.02195 1.35899 20.46172 1.000 108.65836 543 GLU A O 1
ATOM 4298 N N . ARG A 1 538 ? -39.85262 0.36627 21.31460 1.000 82.55527 544 ARG A N 1
ATOM 4299 C CA . ARG A 1 538 ? -39.39725 -0.98253 21.00827 1.000 82.48029 544 ARG A CA 1
ATOM 4300 C C . ARG A 1 538 ? -39.67524 -1.28128 19.54122 1.000 81.92183 544 ARG A C 1
ATOM 4301 O O . ARG A 1 538 ? -40.83625 -1.32852 19.11927 1.000 81.92854 544 ARG A O 1
ATOM 4309 N N . LYS A 1 539 ? -38.61622 -1.47880 18.76012 1.000 81.46872 545 LYS A N 1
ATOM 4310 C CA . LYS A 1 539 ? -38.74821 -1.78852 17.34306 1.000 80.55329 545 LYS A CA 1
ATOM 4311 C C . LYS A 1 539 ? -38.34980 -3.23134 17.04071 1.000 81.58265 545 LYS A C 1
ATOM 4312 O O . LYS A 1 539 ? -37.87077 -3.53695 15.94762 1.000 81.48554 545 LYS A O 1
ATOM 4318 N N . ALA A 1 540 ? -38.54950 -4.12061 18.00653 1.000 82.61529 546 ALA A N 1
ATOM 4319 C CA . ALA A 1 540 ? -38.38609 -5.55352 17.82520 1.000 83.97100 546 ALA A CA 1
ATOM 4320 C C . ALA A 1 540 ? -39.68587 -6.25798 18.19411 1.000 86.27147 546 ALA A C 1
ATOM 4321 O O . ALA A 1 540 ? -40.57400 -5.67638 18.82528 1.000 85.01893 546 ALA A O 1
ATOM 4323 N N . LEU A 1 541 ? -39.78852 -7.52092 17.79283 1.000 92.52069 547 LEU A N 1
ATOM 4324 C CA . LEU A 1 541 ? -40.99329 -8.28633 18.06572 1.000 88.26084 547 LEU A CA 1
ATOM 4325 C C . LEU A 1 541 ? -41.14214 -8.53171 19.56667 1.000 88.51893 547 LEU A C 1
ATOM 4326 O O . LEU A 1 541 ? -40.15309 -8.55559 20.30162 1.000 95.56411 547 LEU A O 1
ATOM 4331 N N . PRO A 1 542 ? -42.37706 -8.70217 20.04870 1.000 96.12549 548 PRO A N 1
ATOM 4332 C CA . PRO A 1 542 ? -42.55389 -9.06754 21.46363 1.000 99.25260 548 PRO A CA 1
ATOM 4333 C C . PRO A 1 542 ? -41.90048 -10.38943 21.81230 1.000 88.77398 548 PRO A C 1
ATOM 4334 O O . PRO A 1 542 ? -41.48537 -10.58357 22.96223 1.000 93.22166 548 PRO A O 1
ATOM 4338 N N . ILE A 1 543 ? -41.79027 -11.29918 20.84309 1.000 89.24035 549 ILE A N 1
ATOM 4339 C CA . ILE A 1 543 ? -41.09689 -12.56203 21.06577 1.000 88.50120 549 ILE A CA 1
ATOM 4340 C C . ILE A 1 543 ? -39.64895 -12.30270 21.46575 1.000 101.70282 549 ILE A C 1
ATOM 4341 O O . ILE A 1 543 ? -39.08470 -13.01073 22.30756 1.000 101.14539 549 ILE A O 1
ATOM 4346 N N . ARG A 1 544 ? -39.02728 -11.27739 20.87295 1.000 108.81736 550 ARG A N 1
ATOM 4347 C CA . ARG A 1 544 ? -37.68137 -10.88909 21.28297 1.000 103.30273 550 ARG A CA 1
ATOM 4348 C C . ARG A 1 544 ? -37.65741 -10.47441 22.75006 1.000 91.87666 550 ARG A C 1
ATOM 4349 O O . ARG A 1 544 ? -36.85822 -10.99136 23.53990 1.000 97.88437 550 ARG A O 1
ATOM 4357 N N . TRP A 1 545 ? -38.54166 -9.55076 23.13531 1.000 85.89959 551 TRP A N 1
ATOM 4358 C CA . TRP A 1 545 ? -38.51174 -9.00705 24.49043 1.000 85.24585 551 TRP A CA 1
ATOM 4359 C C . TRP A 1 545 ? -38.84338 -10.07238 25.52921 1.000 85.27986 551 TRP A C 1
ATOM 4360 O O . TRP A 1 545 ? -38.19531 -10.14343 26.57916 1.000 85.16179 551 TRP A O 1
ATOM 4371 N N . ILE A 1 546 ? -39.84716 -10.90761 25.25307 1.000 85.87040 552 ILE A N 1
ATOM 4372 C CA . ILE A 1 546 ? -40.15578 -12.03189 26.13584 1.000 85.82706 552 ILE A CA 1
ATOM 4373 C C . ILE A 1 546 ? -38.94351 -12.94357 26.27457 1.000 85.51937 552 ILE A C 1
ATOM 4374 O O . ILE A 1 546 ? -38.54935 -13.31771 27.38647 1.000 85.43035 552 ILE A O 1
ATOM 4379 N N . THR A 1 547 ? -38.34246 -13.32115 25.14646 1.000 85.58615 553 THR A N 1
ATOM 4380 C CA . THR A 1 547 ? -37.11623 -14.10480 25.19122 1.000 85.41667 553 THR A CA 1
ATOM 4381 C C . THR A 1 547 ? -36.03340 -13.38567 25.98532 1.000 85.39713 553 THR A C 1
ATOM 4382 O O . THR A 1 547 ? -35.23918 -14.01859 26.68814 1.000 85.56283 553 THR A O 1
ATOM 4386 N N . TRP A 1 548 ? -36.00479 -12.05364 25.91262 1.000 85.35463 554 TRP A N 1
ATOM 4387 C CA . TRP A 1 548 ? -35.01097 -11.29552 26.66174 1.000 85.19075 554 TRP A CA 1
ATOM 4388 C C . TRP A 1 548 ? -35.36691 -11.22096 28.14577 1.000 85.34318 554 TRP A C 1
ATOM 4389 O O . TRP A 1 548 ? -34.50382 -11.40290 29.00968 1.000 94.08043 554 TRP A O 1
ATOM 4400 N N . MET A 1 549 ? -36.63897 -10.96640 28.45789 1.000 85.29358 555 MET A N 1
ATOM 4401 C CA . MET A 1 549 ? -37.02395 -10.79182 29.85495 1.000 85.45117 555 MET A CA 1
ATOM 4402 C C . MET A 1 549 ? -36.97453 -12.09798 30.63466 1.000 86.78915 555 MET A C 1
ATOM 4403 O O . MET A 1 549 ? -36.78847 -12.07920 31.85765 1.000 87.97532 555 MET A O 1
ATOM 4408 N N . THR A 1 550 ? -37.12524 -13.23687 29.95641 1.000 86.99486 556 THR A N 1
ATOM 4409 C CA . THR A 1 550 ? -37.15083 -14.51504 30.65413 1.000 87.96117 556 THR A CA 1
ATOM 4410 C C . THR A 1 550 ? -35.81270 -14.86479 31.29098 1.000 89.90077 556 THR A C 1
ATOM 4411 O O . THR A 1 550 ? -35.76038 -15.79196 32.10877 1.000 92.13721 556 THR A O 1
ATOM 4415 N N . TYR A 1 551 ? -34.73992 -14.14840 30.94908 1.000 95.14005 557 TYR A N 1
ATOM 4416 C CA . TYR A 1 551 ? -33.42481 -14.43015 31.51095 1.000 95.93636 557 TYR A CA 1
ATOM 4417 C C . TYR A 1 551 ? -33.19793 -13.75839 32.85909 1.000 108.42288 557 TYR A C 1
ATOM 4418 O O . TYR A 1 551 ? -32.35676 -14.22732 33.63694 1.000 111.10441 557 TYR A O 1
ATOM 4420 N N . LEU A 1 552 ? -33.92223 -12.67566 33.15537 1.000 99.42391 558 LEU A N 1
ATOM 4421 C CA . LEU A 1 552 ? -33.74736 -11.99290 34.43251 1.000 93.88423 558 LEU A CA 1
ATOM 4422 C C . LEU A 1 552 ? -34.11104 -12.89726 35.60433 1.000 103.71878 558 LEU A C 1
ATOM 4423 O O . LEU A 1 552 ? -33.47600 -12.83632 36.66431 1.000 112.87464 558 LEU A O 1
ATOM 4428 N N . GLU A 1 553 ? -35.12480 -13.74652 35.42919 1.000 100.33347 559 GLU A N 1
ATOM 4429 C CA . GLU A 1 553 ? -35.65151 -14.54692 36.52904 1.000 114.21801 559 GLU A CA 1
ATOM 4430 C C . GLU A 1 553 ? -34.65219 -15.55875 37.06976 1.000 118.87642 559 GLU A C 1
ATOM 4431 O O . GLU A 1 553 ? -34.88298 -16.11106 38.15065 1.000 127.07146 559 GLU A O 1
ATOM 4437 N N . ASP A 1 554 ? -33.56016 -15.81227 36.36265 1.000 101.98381 560 ASP A N 1
ATOM 4438 C CA . ASP A 1 554 ? -32.60384 -16.82009 36.79637 1.000 101.96546 560 ASP A CA 1
ATOM 4439 C C . ASP A 1 554 ? -31.70995 -16.24808 37.89146 1.000 100.21780 560 ASP A C 1
ATOM 4440 O O . ASP A 1 554 ? -31.04426 -15.23084 37.66565 1.000 97.09063 560 ASP A O 1
ATOM 4445 N N . PRO A 1 555 ? -31.67071 -16.85234 39.08332 1.000 97.26341 561 PRO A N 1
ATOM 4446 C CA . PRO A 1 555 ? -30.76380 -16.35131 40.12938 1.000 96.98257 561 PRO A CA 1
ATOM 4447 C C . PRO A 1 555 ? -29.29676 -16.55081 39.80026 1.000 103.92562 561 PRO A C 1
ATOM 4448 O O . PRO A 1 555 ? -28.44993 -15.86270 40.38237 1.000 104.37242 561 PRO A O 1
ATOM 4452 N N . ARG A 1 556 ? -28.97254 -17.47351 38.89304 1.000 99.95299 562 ARG A N 1
ATOM 4453 C CA . ARG A 1 556 ? -27.57950 -17.70703 38.52191 1.000 95.16497 562 ARG A CA 1
ATOM 4454 C C . ARG A 1 556 ? -26.98388 -16.51169 37.79115 1.000 94.59493 562 ARG A C 1
ATOM 4455 O O . ARG A 1 556 ? -25.77094 -16.28036 37.86814 1.000 94.30896 562 ARG A O 1
ATOM 4463 N N . ILE A 1 557 ? -27.80914 -15.75077 37.08036 1.000 94.38890 563 ILE A N 1
ATOM 4464 C CA . ILE A 1 557 ? -27.35951 -14.62146 36.27859 1.000 92.85584 563 ILE A CA 1
ATOM 4465 C C . ILE A 1 557 ? -27.77184 -13.32974 36.97290 1.000 92.30260 563 ILE A C 1
ATOM 4466 O O . ILE A 1 557 ? -28.89485 -13.21117 37.47299 1.000 95.39664 563 ILE A O 1
ATOM 4471 N N . GLN A 1 558 ? -26.81211 -12.40548 37.05306 1.000 91.05686 564 GLN A N 1
ATOM 4472 C CA . GLN A 1 558 ? -27.01146 -11.07067 37.67437 1.000 89.52867 564 GLN A CA 1
ATOM 4473 C C . GLN A 1 558 ? -26.47981 -10.01930 36.70158 1.000 88.21056 564 GLN A C 1
ATOM 4474 O O . GLN A 1 558 ? -25.44277 -10.27486 36.06746 1.000 88.51013 564 GLN A O 1
ATOM 4480 N N . PHE A 1 559 ? -27.16515 -8.88148 36.60587 1.000 86.93414 565 PHE A N 1
ATOM 4481 C CA . PHE A 1 559 ? -26.76950 -7.82416 35.68308 1.000 86.19758 565 PHE A CA 1
ATOM 4482 C C . PHE A 1 559 ? -26.36182 -6.57821 36.45334 1.000 85.98960 565 PHE A C 1
ATOM 4483 O O . PHE A 1 559 ? -27.11492 -6.08962 37.30349 1.000 85.88819 565 PHE A O 1
ATOM 4491 N N . HIS A 1 560 ? -25.17599 -6.05780 36.13839 1.000 85.93078 566 HIS A N 1
ATOM 4492 C CA . HIS A 1 560 ? -24.62330 -4.87978 36.78963 1.000 86.63355 566 HIS A CA 1
ATOM 4493 C C . HIS A 1 560 ? -24.36867 -3.78048 35.77086 1.000 84.46626 566 HIS A C 1
ATOM 4494 O O . HIS A 1 560 ? -23.95065 -4.04711 34.64178 1.000 84.23406 566 HIS A O 1
ATOM 4501 N N . TYR A 1 561 ? -24.61601 -2.54065 36.18515 1.000 83.35305 567 TYR A N 1
ATOM 4502 C CA . TYR A 1 561 ? -24.29038 -1.38337 35.36639 1.000 82.55010 567 TYR A CA 1
ATOM 4503 C C . TYR A 1 561 ? -22.79646 -1.12395 35.41437 1.000 82.99506 567 TYR A C 1
ATOM 4504 O O . TYR A 1 561 ? -22.17338 -1.18900 36.47833 1.000 100.35032 567 TYR A O 1
ATOM 4513 N N . ASP A 1 562 ? -22.21560 -0.83352 34.25341 1.000 87.22230 568 ASP A N 1
ATOM 4514 C CA . ASP A 1 562 ? -20.78468 -0.59108 34.13039 1.000 83.60168 568 ASP A CA 1
ATOM 4515 C C . ASP A 1 562 ? -20.56511 0.79012 33.53369 1.000 84.09147 568 ASP A C 1
ATOM 4516 O O . ASP A 1 562 ? -21.06525 1.08722 32.44478 1.000 89.46676 568 ASP A O 1
ATOM 4521 N N . LYS A 1 563 ? -19.81631 1.63218 34.25084 1.000 84.78052 569 LYS A N 1
ATOM 4522 C CA . LYS A 1 563 ? -19.57073 2.99835 33.80613 1.000 85.47113 569 LYS A CA 1
ATOM 4523 C C . LYS A 1 563 ? -18.41281 3.08990 32.82309 1.000 87.18225 569 LYS A C 1
ATOM 4524 O O . LYS A 1 563 ? -18.43410 3.94510 31.93028 1.000 92.92553 569 LYS A O 1
ATOM 4530 N N . THR A 1 564 ? -17.39855 2.23116 32.96784 1.000 87.63293 570 THR A N 1
ATOM 4531 C CA . THR A 1 564 ? -16.23362 2.30269 32.09680 1.000 93.78222 570 THR A CA 1
ATOM 4532 C C . THR A 1 564 ? -16.54158 1.90593 30.66173 1.000 105.58521 570 THR A C 1
ATOM 4533 O O . THR A 1 564 ? -15.69569 2.11437 29.78773 1.000 124.55801 570 THR A O 1
ATOM 4537 N N . LEU A 1 565 ? -17.71543 1.33865 30.40166 1.000 92.83033 571 LEU A N 1
ATOM 4538 C CA . LEU A 1 565 ? -18.07840 0.98185 29.03860 1.000 89.42337 571 LEU A CA 1
ATOM 4539 C C . LEU A 1 565 ? -18.29181 2.24997 28.22189 1.000 91.07209 571 LEU A C 1
ATOM 4540 O O . LEU A 1 565 ? -19.06504 3.12565 28.63213 1.000 90.14886 571 LEU A O 1
ATOM 4545 N N . PRO A 1 566 ? -17.62591 2.39541 27.07989 1.000 91.24268 572 PRO A N 1
ATOM 4546 C CA . PRO A 1 566 ? -17.73831 3.63855 26.31118 1.000 92.18865 572 PRO A CA 1
ATOM 4547 C C . PRO A 1 566 ? -18.96836 3.66040 25.42124 1.000 92.72967 572 PRO A C 1
ATOM 4548 O O . PRO A 1 566 ? -19.69308 2.66521 25.32606 1.000 92.63396 572 PRO A O 1
ATOM 4552 N N . GLU A 1 567 ? -19.20772 4.79647 24.77251 1.000 93.53408 573 GLU A N 1
ATOM 4553 C CA . GLU A 1 567 ? -20.29180 4.89838 23.80759 1.000 95.96665 573 GLU A CA 1
ATOM 4554 C C . GLU A 1 567 ? -19.81772 4.37882 22.45645 1.000 94.74079 573 GLU A C 1
ATOM 4555 O O . GLU A 1 567 ? -18.78988 4.82423 21.93850 1.000 95.99939 573 GLU A O 1
ATOM 4561 N N . LEU A 1 568 ? -20.56748 3.43172 21.89328 1.000 94.71050 574 LEU A N 1
ATOM 4562 C CA . LEU A 1 568 ? -20.23337 2.81011 20.61812 1.000 96.10968 574 LEU A CA 1
ATOM 4563 C C . LEU A 1 568 ? -21.30150 3.07903 19.56224 1.000 103.87363 574 LEU A C 1
ATOM 4564 O O . LEU A 1 568 ? -21.57929 2.22414 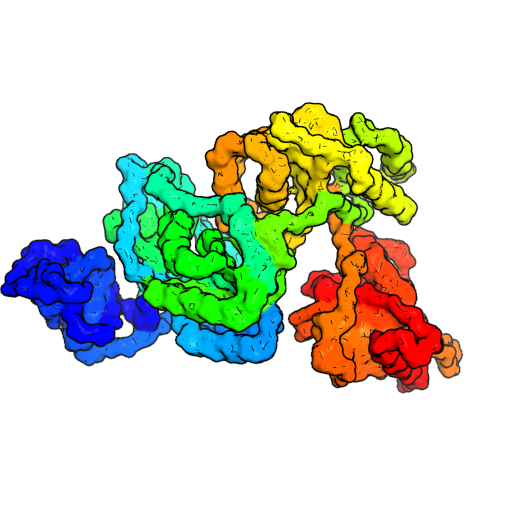18.71406 1.000 96.13563 574 LEU A O 1
ATOM 4569 N N . LYS A 1 569 ? -21.91084 4.26485 19.59853 1.000 99.91006 575 LYS A N 1
ATOM 4570 C CA . LYS A 1 569 ? -22.89199 4.61279 18.57766 1.000 97.81293 575 LYS A CA 1
ATOM 4571 C C . LYS A 1 569 ? -22.22118 5.03928 17.28172 1.000 99.18427 575 LYS A C 1
ATOM 4572 O O . LYS A 1 569 ? -22.74317 4.77737 16.19269 1.000 106.54034 575 LYS A O 1
ATOM 4578 N N . HIS A 1 570 ? -21.07337 5.70559 17.37681 1.000 101.02190 576 HIS A N 1
ATOM 4579 C CA . HIS A 1 570 ? -20.32656 6.13907 16.20687 1.000 110.78501 576 HIS A CA 1
ATOM 4580 C C . HIS A 1 570 ? -19.29129 5.11946 15.76559 1.000 104.44614 576 HIS A C 1
ATOM 4581 O O . HIS A 1 570 ? -18.43942 5.44290 14.93162 1.000 106.62103 576 HIS A O 1
ATOM 4588 N N . ILE A 1 571 ? -19.33391 3.90633 16.30432 1.000 104.77654 577 ILE A N 1
ATOM 4589 C CA . ILE A 1 571 ? -18.40963 2.87371 15.82504 1.000 103.46727 577 ILE A CA 1
ATOM 4590 C C . ILE A 1 571 ? -18.70563 2.58395 14.36099 1.000 108.95070 577 ILE A C 1
ATOM 4591 O O . ILE A 1 571 ? -19.87558 2.34369 14.00000 1.000 103.82175 577 ILE A O 1
ATOM 4596 N N . PRO A 1 572 ? -17.70568 2.60443 13.48194 1.000 110.77854 578 PRO A N 1
ATOM 4597 C CA . PRO A 1 572 ? -17.95667 2.33268 12.06189 1.000 106.98693 578 PRO A CA 1
ATOM 4598 C C . PRO A 1 572 ? -18.46628 0.92059 11.82361 1.000 106.95546 578 PRO A C 1
ATOM 4599 O O . PRO A 1 572 ? -18.58400 0.11934 12.75743 1.000 105.55510 578 PRO A O 1
ATOM 4603 N N . ASP A 1 573 ? -18.77125 0.60878 10.56855 1.000 117.21675 579 ASP A N 1
ATOM 4604 C CA . ASP A 1 573 ? -19.32789 -0.69231 10.23229 1.000 116.09438 579 ASP A CA 1
ATOM 4605 C C . ASP A 1 573 ? -18.27857 -1.78504 10.37499 1.000 109.51965 579 ASP A C 1
ATOM 4606 O O . ASP A 1 573 ? -17.12864 -1.62761 9.95597 1.000 111.05849 579 ASP A O 1
ATOM 4611 N N . VAL A 1 574 ? -18.68621 -2.90229 10.97476 1.000 108.96765 580 VAL A N 1
ATOM 4612 C CA . VAL A 1 574 ? -17.81487 -4.06306 11.08446 1.000 112.45678 580 VAL A CA 1
ATOM 4613 C C . VAL A 1 574 ? -17.59877 -4.65769 9.70031 1.000 113.43607 580 VAL A C 1
ATOM 4614 O O . VAL A 1 574 ? -18.54876 -4.85079 8.93232 1.000 130.13493 580 VAL A O 1
ATOM 4618 N N . TYR A 1 575 ? -16.33071 -4.94725 9.38618 1.000 114.34464 581 TYR A N 1
ATOM 4619 C CA . TYR A 1 575 ? -15.94661 -5.50484 8.06304 1.000 117.03240 581 TYR A CA 1
ATOM 4620 C C . TYR A 1 575 ? -16.25318 -7.00592 8.00572 1.000 121.86874 581 TYR A C 1
ATOM 4621 O O . TYR A 1 575 ? -15.56092 -7.79387 8.68050 1.000 120.98659 581 TYR A O 1
ATOM 4623 N N . THR A 1 576 ? -17.26612 -7.38004 7.21668 1.000 127.53168 582 THR A N 1
ATOM 4624 C CA . THR A 1 576 ? -17.65571 -8.80411 7.03039 1.000 133.54245 582 THR A CA 1
ATOM 4625 C C . THR A 1 576 ? -17.13665 -9.26065 5.66126 1.000 155.99887 582 THR A C 1
ATOM 4626 O O . THR A 1 576 ? -17.40691 -8.55551 4.67043 1.000 157.16072 582 THR A O 1
ATOM 4630 N N . SER A 1 577 ? -16.42733 -10.39344 5.61197 1.000 158.71087 583 SER A N 1
ATOM 4631 C CA . SER A 1 577 ? -15.86926 -10.86899 4.34583 1.000 163.29303 583 SER A CA 1
ATOM 4632 C C . SER A 1 577 ? -16.61992 -12.11711 3.90859 1.000 171.33150 583 SER A C 1
ATOM 4633 O O . SER A 1 577 ? -16.55458 -13.15224 4.57836 1.000 175.90491 583 SER A O 1
ATOM 4636 N N . SER A 1 578 ? -17.32700 -12.02206 2.78465 1.000 169.41981 584 SER A N 1
ATOM 4637 C CA . SER A 1 578 ? -17.96470 -13.17311 2.16542 1.000 166.38888 584 SER A CA 1
ATOM 4638 C C . SER A 1 578 ? -17.03254 -13.91263 1.21421 1.000 165.36906 584 SER A C 1
ATOM 4639 O O . SER A 1 578 ? -17.43828 -14.92161 0.63001 1.000 164.77452 584 SER A O 1
ATOM 4642 N N . GLN A 1 579 ? -15.79668 -13.43523 1.04625 1.000 182.14272 585 GLN A N 1
ATOM 4643 C CA . GLN A 1 579 ? -14.83555 -14.06575 0.15306 1.000 186.47894 585 GLN A CA 1
ATOM 4644 C C . GLN A 1 579 ? -13.87324 -15.00463 0.86780 1.000 186.13139 585 GLN A C 1
ATOM 4645 O O . GLN A 1 579 ? -13.33101 -15.90933 0.22257 1.000 182.39595 585 GLN A O 1
ATOM 4651 N N . SER A 1 580 ? -13.64423 -14.80986 2.16583 1.000 183.90281 586 SER A N 1
ATOM 4652 C CA . SER A 1 580 ? -12.78192 -15.73177 2.90258 1.000 177.92447 586 SER A CA 1
ATOM 4653 C C . SER A 1 580 ? -13.29351 -17.16892 2.87129 1.000 173.88238 586 SER A C 1
ATOM 4654 O O . SER A 1 580 ? -12.46425 -18.07864 2.70204 1.000 169.70831 586 SER A O 1
ATOM 4657 N N . PRO A 1 581 ? -14.59042 -17.45032 3.02229 1.000 183.18303 587 PRO A N 1
ATOM 4658 C CA . PRO A 1 581 ? -15.07104 -18.81341 2.76101 1.000 184.75083 587 PRO A CA 1
ATOM 4659 C C . PRO A 1 581 ? -15.18504 -19.06410 1.26196 1.000 179.20964 587 PRO A C 1
ATOM 4660 O O . PRO A 1 581 ? -15.80331 -18.28312 0.53317 1.000 173.64918 587 PRO A O 1
ATOM 4664 N N . VAL A 1 582 ? -14.58175 -20.15583 0.80869 1.000 173.77440 588 VAL A N 1
ATOM 4665 C CA . VAL A 1 582 ? -14.62071 -20.56552 -0.59140 1.000 166.18055 588 VAL A CA 1
ATOM 4666 C C . VAL A 1 582 ? -15.49435 -21.80775 -0.69564 1.000 165.01873 588 VAL A C 1
ATOM 4667 O O . VAL A 1 582 ? -15.34604 -22.74689 0.09815 1.000 167.86077 588 VAL A O 1
ATOM 4671 N N . LYS A 1 583 ? -16.40540 -21.81080 -1.66559 1.000 163.57636 589 LYS A N 1
ATOM 4672 C CA . LYS A 1 583 ? -17.35110 -22.89903 -1.85678 1.000 163.69690 589 LYS A CA 1
ATOM 4673 C C . LYS A 1 583 ? -17.14599 -23.53267 -3.22794 1.000 170.63529 589 LYS A C 1
ATOM 4674 O O . LYS A 1 583 ? -16.66822 -22.88432 -4.16482 1.000 176.37752 589 LYS A O 1
ATOM 4680 N N . HIS A 1 584 ? -17.51462 -24.80775 -3.33720 1.000 173.88118 590 HIS A N 1
ATOM 4681 C CA . HIS A 1 584 ? -17.30148 -25.54041 -4.57338 1.000 172.32210 590 HIS A CA 1
ATOM 4682 C C . HIS A 1 584 ? -18.22468 -25.01643 -5.67521 1.000 172.46010 590 HIS A C 1
ATOM 4683 O O . HIS A 1 584 ? -19.35379 -24.59782 -5.40406 1.000 177.12784 590 HIS A O 1
ATOM 4690 N N . PRO A 1 585 ? -17.76574 -25.03502 -6.93124 1.000 169.19870 591 PRO A N 1
ATOM 4691 C CA . PRO A 1 585 ? -18.59995 -24.50601 -8.02108 1.000 174.20654 591 PRO A CA 1
ATOM 4692 C C . PRO A 1 585 ? -19.81372 -25.36129 -8.33521 1.000 167.81647 591 PRO A C 1
ATOM 4693 O O . PRO A 1 585 ? -20.74790 -24.86342 -8.97405 1.000 166.62759 591 PRO A O 1
ATOM 4697 N N . SER A 1 586 ? -19.83534 -26.62739 -7.91549 1.000 160.69612 592 SER A N 1
ATOM 4698 C CA . SER A 1 586 ? -20.96310 -27.48965 -8.25062 1.000 159.32266 592 SER A CA 1
ATOM 4699 C C . SER A 1 586 ? -22.18515 -27.18819 -7.39349 1.000 158.49574 592 SER A C 1
ATOM 4700 O O . SER A 1 586 ? -23.31914 -27.30641 -7.87446 1.000 158.76834 592 SER A O 1
ATOM 4703 N N . GLN A 1 587 ? -21.98419 -26.79242 -6.13341 1.000 158.82439 593 GLN A N 1
ATOM 4704 C CA . GLN A 1 587 ? -23.11122 -26.54694 -5.23930 1.000 160.39582 593 GLN A CA 1
ATOM 4705 C C . GLN A 1 587 ? -23.83661 -25.24408 -5.55597 1.000 173.10397 593 GLN A C 1
ATOM 4706 O O . GLN A 1 587 ? -25.00264 -25.09350 -5.17188 1.000 173.84358 593 GLN A O 1
ATOM 4712 N N . TYR A 1 588 ? -23.18492 -24.30674 -6.24079 1.000 175.60563 594 TYR A N 1
ATOM 4713 C CA . TYR A 1 588 ? -23.83930 -23.05585 -6.59848 1.000 162.25687 594 TYR A CA 1
ATOM 4714 C C . TYR A 1 588 ? -24.95728 -23.30695 -7.60148 1.000 160.45976 594 TYR A C 1
ATOM 4715 O O . TYR A 1 588 ? -24.83408 -24.14371 -8.49967 1.000 159.59727 594 TYR A O 1
ATOM 4724 N N . GLU A 1 589 ? -26.06048 -22.57330 -7.43926 1.000 154.21230 595 GLU A N 1
ATOM 4725 C CA . GLU A 1 589 ? -27.16250 -22.69741 -8.38923 1.000 163.80143 595 GLU A CA 1
ATOM 4726 C C . GLU A 1 589 ? -26.80174 -22.09400 -9.73811 1.000 147.65825 595 GLU A C 1
ATOM 4727 O O . GLU A 1 589 ? -27.24165 -22.59790 -10.77920 1.000 145.37397 595 GLU A O 1
ATOM 4733 N N . GLY A 1 590 ? -26.00705 -21.02777 -9.74491 1.000 145.00008 596 GLY A N 1
ATOM 4734 C CA . GLY A 1 590 ? -25.60130 -20.39338 -10.98379 1.000 154.19757 596 GLY A CA 1
ATOM 4735 C C . GLY A 1 590 ? -24.13041 -20.03094 -11.02279 1.000 147.33561 596 GLY A C 1
ATOM 4736 O O . GLY A 1 590 ? -23.55747 -19.61600 -10.01373 1.000 142.91935 596 GLY A O 1
ATOM 4737 N N . VAL A 1 591 ? -23.51142 -20.18850 -12.19086 1.000 143.41513 597 VAL A N 1
ATOM 4738 C CA . VAL A 1 591 ? -22.10653 -19.86005 -12.39986 1.000 146.68186 597 VAL A CA 1
ATOM 4739 C C . VAL A 1 591 ? -22.02487 -18.86877 -13.55364 1.000 136.87165 597 VAL A C 1
ATOM 4740 O O . VAL A 1 591 ? -22.58686 -19.11269 -14.62866 1.000 136.01190 597 VAL A O 1
ATOM 4744 N N . PHE A 1 592 ? -21.33618 -17.75462 -13.32642 1.000 135.96837 598 PHE A N 1
ATOM 4745 C CA . PHE A 1 592 ? -21.22655 -16.67737 -14.30319 1.000 133.54954 598 PHE A CA 1
ATOM 4746 C C . PHE A 1 592 ? -19.76262 -16.48086 -14.66622 1.000 132.99232 598 PHE A C 1
ATOM 4747 O O . PHE A 1 592 ? -18.95970 -16.05782 -13.82717 1.000 138.03641 598 PHE A O 1
ATOM 4755 N N . TYR A 1 593 ? -19.41560 -16.79548 -15.91031 1.000 130.31791 599 TYR A N 1
ATOM 4756 C CA . TYR A 1 593 ? -18.08170 -16.53198 -16.42932 1.000 129.03503 599 TYR A CA 1
ATOM 4757 C C . TYR A 1 593 ? -18.08713 -15.18982 -17.15102 1.000 126.15152 599 TYR A C 1
ATOM 4758 O O . TYR A 1 593 ? -18.98325 -14.91790 -17.95591 1.000 124.47975 599 TYR A O 1
ATOM 4767 N N . THR A 1 594 ? -17.09435 -14.35560 -16.85789 1.000 126.06527 600 THR A N 1
ATOM 4768 C CA . THR A 1 594 ? -16.98576 -13.04443 -17.47560 1.000 130.52301 600 THR A CA 1
ATOM 4769 C C . THR A 1 594 ? -15.58985 -12.84790 -18.04663 1.000 132.99719 600 THR A C 1
ATOM 4770 O O . THR A 1 594 ? -14.64063 -13.55270 -17.68983 1.000 135.33385 600 THR A O 1
ATOM 4774 N N . ASP A 1 595 ? -15.48618 -11.86867 -18.93941 1.000 121.86722 601 ASP A N 1
ATOM 4775 C CA . ASP A 1 595 ? -14.22832 -11.50516 -19.58040 1.000 116.55325 601 ASP A CA 1
ATOM 4776 C C . ASP A 1 595 ? -14.44773 -10.20405 -20.34209 1.000 113.99895 601 ASP A C 1
ATOM 4777 O O . ASP A 1 595 ? -15.57788 -9.73035 -20.48493 1.000 113.27345 601 ASP A O 1
ATOM 4782 N N . GLY A 1 596 ? -13.34893 -9.63263 -20.82802 1.000 113.25925 602 GLY A N 1
ATOM 4783 C CA . GLY A 1 596 ? -13.39432 -8.40847 -21.60175 1.000 111.89546 602 GLY A CA 1
ATOM 4784 C C . GLY A 1 596 ? -12.09844 -8.11593 -22.32775 1.000 115.87550 602 GLY A C 1
ATOM 4785 O O . GLY A 1 596 ? -11.00837 -8.25074 -21.76084 1.000 130.85559 602 GLY A O 1
ATOM 4786 N N . SER A 1 597 ? -12.20763 -7.70368 -23.58465 1.000 109.51648 603 SER A N 1
ATOM 4787 C CA . SER A 1 597 ? -11.05674 -7.45216 -24.42766 1.000 115.01417 603 SER A CA 1
ATOM 4788 C C . SER A 1 597 ? -11.13218 -6.03906 -24.98134 1.000 111.09964 603 SER A C 1
ATOM 4789 O O . SER A 1 597 ? -12.17137 -5.37637 -24.91613 1.000 108.41232 603 SER A O 1
ATOM 4792 N N . ALA A 1 598 ? -10.00434 -5.58061 -25.52529 1.000 116.71996 604 ALA A N 1
ATOM 4793 C CA . ALA A 1 598 ? -9.93676 -4.23346 -26.10299 1.000 113.56665 604 ALA A CA 1
ATOM 4794 C C . ALA A 1 598 ? -8.73382 -4.18990 -27.05405 1.000 119.10248 604 ALA A C 1
ATOM 4795 O O . ALA A 1 598 ? -7.60186 -3.97267 -26.62406 1.000 135.07112 604 ALA A O 1
ATOM 4797 N N . ILE A 1 599 ? -9.00883 -4.39469 -28.34108 1.000 112.34060 605 ILE A N 1
ATOM 4798 C CA . ILE A 1 599 ? -7.99692 -4.26616 -29.38010 1.000 112.05169 605 ILE A CA 1
ATOM 4799 C C . ILE A 1 599 ? -7.87437 -2.79205 -29.73678 1.000 112.43153 605 ILE A C 1
ATOM 4800 O O . ILE A 1 599 ? -8.58158 -1.94538 -29.17855 1.000 112.04150 605 ILE A O 1
ATOM 4805 N N . LYS A 1 600 ? -6.97851 -2.47358 -30.66576 1.000 113.59496 606 LYS A N 1
ATOM 4806 C CA . LYS A 1 600 ? -6.80093 -1.09543 -31.10046 1.000 114.79235 606 LYS A CA 1
ATOM 4807 C C . LYS A 1 600 ? -7.92509 -0.70955 -32.05131 1.000 115.31900 606 LYS A C 1
ATOM 4808 O O . LYS A 1 600 ? -8.26592 -1.47244 -32.96046 1.000 115.50219 606 LYS A O 1
ATOM 4814 N N . SER A 1 601 ? -8.49942 0.46824 -31.83902 1.000 115.97994 607 SER A N 1
ATOM 4815 C CA . SER A 1 601 ? -9.63558 0.88709 -32.64286 1.000 125.78554 607 SER A CA 1
ATOM 4816 C C . SER A 1 601 ? -9.19974 1.16754 -34.07882 1.000 132.81821 607 SER A C 1
ATOM 4817 O O . SER A 1 601 ? -8.09290 1.66491 -34.30877 1.000 132.67979 607 SER A O 1
ATOM 4820 N N . PRO A 1 602 ? -10.04170 0.85252 -35.06685 1.000 139.38116 608 PRO A N 1
ATOM 4821 C CA . PRO A 1 602 ? -9.71489 1.26392 -36.43878 1.000 129.62415 608 PRO A CA 1
ATOM 4822 C C . PRO A 1 602 ? -9.74934 2.76995 -36.61544 1.000 124.40493 608 PRO A C 1
ATOM 4823 O O . PRO A 1 602 ? -8.87053 3.33135 -37.28136 1.000 127.78730 608 PRO A O 1
ATOM 4827 N N . ASP A 1 603 ? -10.72650 3.44353 -36.02924 1.000 119.91942 609 ASP A N 1
ATOM 4828 C CA . ASP A 1 603 ? -10.78593 4.89354 -36.13791 1.000 120.29872 609 ASP A CA 1
ATOM 4829 C C . ASP A 1 603 ? -9.69706 5.51766 -35.27383 1.000 120.21141 609 ASP A C 1
ATOM 4830 O O . ASP A 1 603 ? -9.49888 5.09346 -34.12593 1.000 120.08696 609 ASP A O 1
ATOM 4835 N N . PRO A 1 604 ? -8.96838 6.51399 -35.78064 1.000 120.26353 610 PRO A N 1
ATOM 4836 C CA . PRO A 1 604 ? -7.93352 7.15410 -34.95855 1.000 130.17501 610 PRO A CA 1
ATOM 4837 C C . PRO A 1 604 ? -8.50072 8.03269 -33.86232 1.000 128.70399 610 PRO A C 1
ATOM 4838 O O . PRO A 1 604 ? -7.79674 8.29968 -32.88030 1.000 121.07874 610 PRO A O 1
ATOM 4842 N N . THR A 1 605 ? -9.74985 8.48436 -33.99016 1.000 125.68309 611 THR A N 1
ATOM 4843 C CA . THR A 1 605 ? -10.33006 9.37497 -32.99293 1.000 127.60322 611 THR A CA 1
ATOM 4844 C C . THR A 1 605 ? -10.72377 8.61957 -31.73008 1.000 131.39338 611 THR A C 1
ATOM 4845 O O . THR A 1 605 ? -10.40184 9.05142 -30.61500 1.000 129.52900 611 THR A O 1
ATOM 4849 N N . LYS A 1 606 ? -11.42346 7.49140 -31.88129 1.000 134.76301 612 LYS A N 1
ATOM 4850 C CA . LYS A 1 606 ? -11.79617 6.69704 -30.71545 1.000 137.10103 612 LYS A CA 1
ATOM 4851 C C . LYS A 1 606 ? -10.57096 6.09424 -30.04665 1.000 136.95793 612 LYS A C 1
ATOM 4852 O O . LYS A 1 606 ? -10.49488 6.03899 -28.81267 1.000 122.88360 612 LYS A O 1
ATOM 4858 N N . SER A 1 607 ? -9.60986 5.61370 -30.84581 1.000 136.48321 613 SER A N 1
ATOM 4859 C CA . SER A 1 607 ? -8.33368 5.08796 -30.37199 1.000 136.81297 613 SER A CA 1
ATOM 4860 C C . SER A 1 607 ? -8.48527 3.82873 -29.52127 1.000 131.37058 613 SER A C 1
ATOM 4861 O O . SER A 1 607 ? -7.48507 3.20293 -29.15546 1.000 118.91634 613 SER A O 1
ATOM 4864 N N . ASN A 1 608 ? -9.71915 3.44630 -29.20529 1.000 133.31568 614 ASN A N 1
ATOM 4865 C CA . ASN A 1 608 ? -9.96676 2.24505 -28.42154 1.000 119.97973 614 ASN A CA 1
ATOM 4866 C C . ASN A 1 608 ? -11.31461 1.65175 -28.80561 1.000 113.39984 614 ASN A C 1
ATOM 4867 O O . ASN A 1 608 ? -12.15983 2.30864 -29.41841 1.000 113.76067 614 ASN A O 1
ATOM 4872 N N . ASN A 1 609 ? -11.49422 0.38761 -28.43388 1.000 111.42843 615 ASN A N 1
ATOM 4873 C CA . ASN A 1 609 ? -12.73802 -0.34070 -28.63698 1.000 112.51851 615 ASN A CA 1
ATOM 4874 C C . ASN A 1 609 ? -12.74363 -1.51192 -27.66524 1.000 113.19453 615 ASN A C 1
ATOM 4875 O O . ASN A 1 609 ? -11.69844 -2.11068 -27.41443 1.000 108.58159 615 ASN A O 1
ATOM 4880 N N . ALA A 1 610 ? -13.91651 -1.82838 -27.11525 1.000 110.76497 616 ALA A N 1
ATOM 4881 C CA . ALA A 1 610 ? -14.02317 -2.82365 -26.05947 1.000 106.44976 616 ALA A CA 1
ATOM 4882 C C . ALA A 1 610 ? -15.12590 -3.82390 -26.37263 1.000 105.69060 616 ALA A C 1
ATOM 4883 O O . ALA A 1 610 ? -16.02601 -3.56698 -27.17553 1.000 105.12624 616 ALA A O 1
ATOM 4885 N N . GLY A 1 611 ? -15.04153 -4.97902 -25.71389 1.000 105.81371 617 GLY A N 1
ATOM 4886 C CA . GLY A 1 611 ? -16.02723 -6.03128 -25.85008 1.000 105.76784 617 GLY A CA 1
ATOM 4887 C C . GLY A 1 611 ? -15.96188 -7.02252 -24.70630 1.000 106.98453 617 GLY A C 1
ATOM 4888 O O . GLY A 1 611 ? -14.90470 -7.60427 -24.44049 1.000 107.82045 617 GLY A O 1
ATOM 4889 N N . MET A 1 612 ? -17.08279 -7.22199 -24.02129 1.000 107.52192 618 MET A N 1
ATOM 4890 C CA . MET A 1 612 ? -17.15948 -8.09328 -22.85848 1.000 109.01114 618 MET A CA 1
ATOM 4891 C C . MET A 1 612 ? -17.97713 -9.33544 -23.18572 1.000 109.20939 618 MET A C 1
ATOM 4892 O O . MET A 1 612 ? -18.71117 -9.38843 -24.17469 1.000 108.18561 618 MET A O 1
ATOM 4897 N N . GLY A 1 613 ? -17.83580 -10.35059 -22.33795 1.000 110.99654 619 GLY A N 1
ATOM 4898 C CA . GLY A 1 613 ? -18.54045 -11.60075 -22.53919 1.000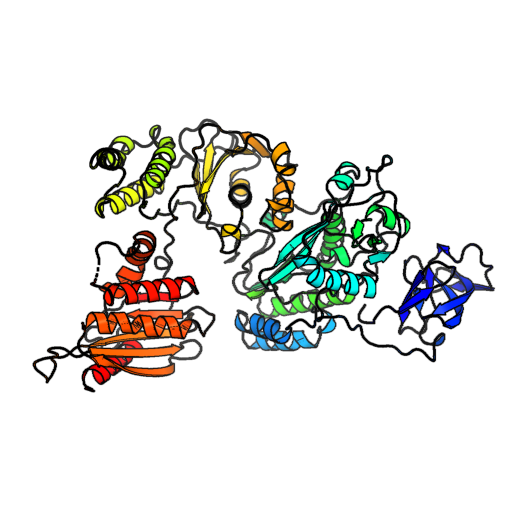 112.31006 619 GLY A CA 1
ATOM 4899 C C . GLY A 1 613 ? -19.06821 -12.18619 -21.24530 1.000 115.47189 619 GLY A C 1
ATOM 4900 O O . GLY A 1 613 ? -18.37316 -12.17022 -20.22633 1.000 133.75203 619 GLY A O 1
ATOM 4901 N N . ILE A 1 614 ? -20.29406 -12.70254 -21.27135 1.000 116.28691 620 ILE A N 1
ATOM 4902 C CA . ILE A 1 614 ? -20.95285 -13.23299 -20.08443 1.000 118.71651 620 ILE A CA 1
ATOM 4903 C C . ILE A 1 614 ? -21.54347 -14.59409 -20.42471 1.000 120.03857 620 ILE A C 1
ATOM 4904 O O . ILE A 1 614 ? -22.15347 -14.76803 -21.48571 1.000 125.35355 620 ILE A O 1
ATOM 4909 N N . VAL A 1 615 ? -21.35814 -15.56024 -19.52393 1.000 128.49420 621 VAL A N 1
ATOM 4910 C CA . VAL A 1 615 ? -21.85676 -16.92034 -19.70321 1.000 124.79924 621 VAL A CA 1
ATOM 4911 C C . VAL A 1 615 ? -22.56957 -17.34583 -18.42727 1.000 127.55785 621 VAL A C 1
ATOM 4912 O O . VAL A 1 615 ? -22.01355 -17.21892 -17.33127 1.000 128.79056 621 VAL A O 1
ATOM 4916 N N . HIS A 1 616 ? -23.79443 -17.85216 -18.56932 1.000 128.98623 622 HIS A N 1
ATOM 4917 C CA . HIS A 1 616 ? -24.55521 -18.40563 -17.45240 1.000 132.10253 622 HIS A CA 1
ATOM 4918 C C . HIS A 1 616 ? -24.46278 -19.92458 -17.52675 1.000 134.39740 622 HIS A C 1
ATOM 4919 O O . HIS A 1 616 ? -24.98665 -20.53852 -18.46186 1.000 134.52556 622 HIS A O 1
ATOM 4926 N N . ALA A 1 617 ? -23.80255 -20.52761 -16.54092 1.000 142.72560 623 ALA A N 1
ATOM 4927 C CA . ALA A 1 617 ? -23.59013 -21.96656 -16.49725 1.000 140.47034 623 ALA A CA 1
ATOM 4928 C C . ALA A 1 617 ? -24.16990 -22.54402 -15.21535 1.000 140.81125 623 ALA A C 1
ATOM 4929 O O . ALA A 1 617 ? -24.09602 -21.92123 -14.15121 1.000 140.58481 623 ALA A O 1
ATOM 4931 N N . THR A 1 618 ? -24.73956 -23.74116 -15.32659 1.000 142.44322 624 THR A N 1
ATOM 4932 C CA . THR A 1 618 ? -25.29429 -24.46857 -14.19172 1.000 144.79739 624 THR A CA 1
ATOM 4933 C C . THR A 1 618 ? -24.61289 -25.82439 -14.09806 1.000 147.07579 624 THR A C 1
ATOM 4934 O O . THR A 1 618 ? -24.50474 -26.53814 -15.09923 1.000 147.29450 624 THR A O 1
ATOM 4938 N N . TYR A 1 619 ? -24.15573 -26.17353 -12.89516 1.000 156.50235 625 TYR A N 1
ATOM 4939 C CA . TYR A 1 619 ? -23.46935 -27.43439 -12.64648 1.000 157.35425 625 TYR A CA 1
ATOM 4940 C C . TYR A 1 619 ? -24.29402 -28.40381 -11.80965 1.000 169.97989 625 TYR A C 1
ATOM 4941 O O . TYR A 1 619 ? -23.75571 -29.41276 -11.34491 1.000 172.33595 625 TYR A O 1
ATOM 4950 N N . LYS A 1 620 ? -25.58610 -28.12123 -11.59752 1.000 171.30113 626 LYS A N 1
ATOM 4951 C CA . LYS A 1 620 ? -26.38080 -28.99466 -10.73168 1.000 168.22101 626 LYS A CA 1
ATOM 4952 C C . LYS A 1 620 ? -26.49043 -30.37155 -11.37598 1.000 167.90070 626 LYS A C 1
ATOM 4953 O O . LYS A 1 620 ? -25.97712 -31.34253 -10.79222 1.000 169.86866 626 LYS A O 1
ATOM 4959 N N . PRO A 1 621 ? -27.12544 -30.54847 -12.55299 1.000 159.93535 627 PRO A N 1
ATOM 4960 C CA . PRO A 1 621 ? -27.03510 -31.85329 -13.21928 1.000 154.92433 627 PRO A CA 1
ATOM 4961 C C . PRO A 1 621 ? -25.78402 -32.27576 -13.97744 1.000 154.68915 627 PRO A C 1
ATOM 4962 O O . PRO A 1 621 ? -25.21670 -33.33666 -13.71071 1.000 154.96535 627 PRO A O 1
ATOM 4966 N N . GLU A 1 622 ? -25.35131 -31.44842 -14.93028 1.000 160.42310 628 GLU A N 1
ATOM 4967 C CA . GLU A 1 622 ? -24.05931 -31.54890 -15.58937 1.000 167.66140 628 GLU A CA 1
ATOM 4968 C C . GLU A 1 622 ? -23.62174 -30.14768 -15.99408 1.000 161.02356 628 GLU A C 1
ATOM 4969 O O . GLU A 1 622 ? -24.34201 -29.16894 -15.78382 1.000 152.10256 628 GLU A O 1
ATOM 4975 N N . TYR A 1 623 ? -22.43080 -30.05121 -16.58312 1.000 161.13340 629 TYR A N 1
ATOM 4976 C CA . TYR A 1 623 ? -21.93419 -28.77195 -17.08486 1.000 149.36973 629 TYR A CA 1
ATOM 4977 C C . TYR A 1 623 ? -22.79738 -28.32194 -18.25571 1.000 147.30657 629 TYR A C 1
ATOM 4978 O O . TYR A 1 623 ? -22.70528 -28.87567 -19.35584 1.000 149.57832 629 TYR A O 1
ATOM 4987 N N . GLN A 1 624 ? -23.64166 -27.32023 -18.02245 1.000 145.18778 630 GLN A N 1
ATOM 4988 C CA . GLN A 1 624 ? -24.53487 -26.79626 -19.04428 1.000 144.45762 630 GLN A CA 1
ATOM 4989 C C . GLN A 1 624 ? -24.49930 -25.27626 -19.00694 1.000 150.60329 630 GLN A C 1
ATOM 4990 O O . GLN A 1 624 ? -24.16143 -24.66939 -17.98782 1.000 157.83339 630 GLN A O 1
ATOM 4996 N N . VAL A 1 625 ? -24.85854 -24.66611 -20.13179 1.000 154.91550 631 VAL A N 1
ATOM 4997 C CA . VAL A 1 625 ? -24.90197 -23.21609 -20.27346 1.000 154.34742 631 VAL A CA 1
ATOM 4998 C C . VAL A 1 625 ? -26.32210 -22.81142 -20.63930 1.000 148.96710 631 VAL A C 1
ATOM 4999 O O . VAL A 1 625 ? -26.90699 -23.36738 -21.57739 1.000 142.77590 631 VAL A O 1
ATOM 5003 N N . LEU A 1 626 ? -26.87034 -21.84475 -19.90605 1.000 139.38379 632 LEU A N 1
ATOM 5004 C CA . LEU A 1 626 ? -28.23149 -21.39408 -20.17588 1.000 133.51182 632 LEU A CA 1
ATOM 5005 C C . LEU A 1 626 ? -28.26784 -20.40583 -21.33666 1.000 130.15788 632 LEU A C 1
ATOM 5006 O O . LEU A 1 626 ? -28.94182 -20.63980 -22.34467 1.000 128.87843 632 LEU A O 1
ATOM 5011 N N . ASN A 1 627 ? -27.54915 -19.29365 -21.20945 1.000 128.10345 633 ASN A N 1
ATOM 5012 C CA . ASN A 1 627 ? -27.49850 -18.28340 -22.25822 1.000 124.42203 633 ASN A CA 1
ATOM 5013 C C . ASN A 1 627 ? -26.08166 -17.74396 -22.38218 1.000 123.15106 633 ASN A C 1
ATOM 5014 O O . ASN A 1 627 ? -25.26057 -17.87393 -21.47125 1.000 124.26522 633 ASN A O 1
ATOM 5019 N N . GLN A 1 628 ? -25.81290 -17.12863 -23.53005 1.000 121.09404 634 GLN A N 1
ATOM 5020 C CA . GLN A 1 628 ? -24.53910 -16.49220 -23.81498 1.000 119.19669 634 GLN A CA 1
ATOM 5021 C C . GLN A 1 628 ? -24.77054 -15.02619 -24.15364 1.000 117.09911 634 GLN A C 1
ATOM 5022 O O . GLN A 1 628 ? -25.87067 -14.62642 -24.54649 1.000 133.45854 634 GLN A O 1
ATOM 5028 N N . TRP A 1 629 ? -23.72176 -14.21992 -23.99351 1.000 116.19504 635 TRP A N 1
ATOM 5029 C CA . TRP A 1 629 ? -23.81119 -12.79089 -24.25919 1.000 114.41137 635 TRP A CA 1
ATOM 5030 C C . TRP A 1 629 ? -22.47536 -12.28538 -24.78114 1.000 111.53888 635 TRP A C 1
ATOM 5031 O O . TRP A 1 629 ? -21.41924 -12.63120 -24.24327 1.000 132.85434 635 TRP A O 1
ATOM 5042 N N . SER A 1 630 ? -22.53166 -11.45617 -25.82595 1.000 108.92532 636 SER A N 1
ATOM 5043 C CA . SER A 1 630 ? -21.34486 -10.88968 -26.46589 1.000 109.37219 636 SER A CA 1
ATOM 5044 C C . SER A 1 630 ? -21.66429 -9.45168 -26.85355 1.000 104.70618 636 SER A C 1
ATOM 5045 O O . SER A 1 630 ? -22.42241 -9.22069 -27.79846 1.000 110.65523 636 SER A O 1
ATOM 5048 N N . ILE A 1 631 ? -21.08253 -8.49068 -26.14137 1.000 104.17117 637 ILE A N 1
ATOM 5049 C CA . ILE A 1 631 ? -21.47495 -7.09175 -26.30103 1.000 103.23082 637 ILE A CA 1
ATOM 5050 C C . ILE A 1 631 ? -20.26322 -6.20534 -26.57190 1.000 103.07229 637 ILE A C 1
ATOM 5051 O O . ILE A 1 631 ? -19.26415 -6.28722 -25.84097 1.000 107.12140 637 ILE A O 1
ATOM 5056 N N . PRO A 1 632 ? -20.29952 -5.35212 -27.59670 1.000 102.73756 638 PRO A N 1
ATOM 5057 C CA . PRO A 1 632 ? -19.24482 -4.34178 -27.75453 1.000 102.90255 638 PRO A CA 1
ATOM 5058 C C . PRO A 1 632 ? -19.53313 -3.10505 -26.91624 1.000 103.01346 638 PRO A C 1
ATOM 5059 O O . PRO A 1 632 ? -20.68225 -2.66842 -26.78408 1.000 102.40762 638 PRO A O 1
ATOM 5063 N N . LEU A 1 633 ? -18.46727 -2.52787 -26.36017 1.000 104.00452 639 LEU A N 1
ATOM 5064 C CA . LEU A 1 633 ? -18.58553 -1.44412 -25.39392 1.000 104.66449 639 LEU A CA 1
ATOM 5065 C C . LEU A 1 633 ? -17.97094 -0.13583 -25.87966 1.000 105.41507 639 LEU A C 1
ATOM 5066 O O . LEU A 1 633 ? -17.93718 0.83601 -25.12044 1.000 106.43375 639 LEU A O 1
ATOM 5071 N N . GLY A 1 634 ? -17.48902 -0.08142 -27.11767 1.000 105.46272 640 GLY A N 1
ATOM 5072 C CA . GLY A 1 634 ? -16.88940 1.15186 -27.58943 1.000 106.57158 640 GLY A CA 1
ATOM 5073 C C . GLY A 1 634 ? -15.51043 1.37812 -26.98045 1.000 107.87821 640 GLY A C 1
ATOM 5074 O O . GLY A 1 634 ? -14.88314 0.47318 -26.43068 1.000 107.87760 640 GLY A O 1
ATOM 5075 N N . ASN A 1 635 ? -15.04780 2.62328 -27.08019 1.000 108.74780 641 ASN A N 1
ATOM 5076 C CA . ASN A 1 635 ? -13.70488 2.98657 -26.62718 1.000 110.03320 641 ASN A CA 1
ATOM 5077 C C . ASN A 1 635 ? -13.66980 2.99724 -25.10318 1.000 111.66607 641 ASN A C 1
ATOM 5078 O O . ASN A 1 635 ? -14.12404 3.94596 -24.46295 1.000 109.66152 641 ASN A O 1
ATOM 5083 N N . HIS A 1 636 ? -13.11646 1.93627 -24.51845 1.000 116.68838 642 HIS A N 1
ATOM 5084 C CA . HIS A 1 636 ? -12.98536 1.81898 -23.07248 1.000 113.74763 642 HIS A CA 1
ATOM 5085 C C . HIS A 1 636 ? -11.77109 0.95226 -22.75974 1.000 111.42214 642 HIS A C 1
ATOM 5086 O O . HIS A 1 636 ? -11.08599 0.45366 -23.65789 1.000 113.40783 642 HIS A O 1
ATOM 5093 N N . THR A 1 637 ? -11.50697 0.77505 -21.46679 1.000 117.27140 643 THR A N 1
ATOM 5094 C CA . THR A 1 637 ? -10.37871 -0.02373 -21.01103 1.000 115.18977 643 THR A CA 1
ATOM 5095 C C . THR A 1 637 ? -10.68329 -1.50978 -21.16335 1.000 112.34295 643 THR A C 1
ATOM 5096 O O . THR A 1 637 ? -11.82916 -1.94115 -21.00638 1.000 112.18512 643 THR A O 1
ATOM 5100 N N . ALA A 1 638 ? -9.65008 -2.29441 -21.48958 1.000 112.19801 644 ALA A N 1
ATOM 5101 C CA . ALA A 1 638 ? -9.80566 -3.74445 -21.50889 1.000 111.74534 644 ALA A CA 1
ATOM 5102 C C . ALA A 1 638 ? -10.24344 -4.25988 -20.14698 1.000 112.80771 644 ALA A C 1
ATOM 5103 O O . ALA A 1 638 ? -11.06417 -5.18014 -20.05315 1.000 112.86738 644 ALA A O 1
ATOM 5105 N N . GLN A 1 639 ? -9.70656 -3.67597 -19.07588 1.000 112.95944 645 GLN A N 1
ATOM 5106 C CA . GLN A 1 639 ? -10.16338 -4.03140 -17.74094 1.000 113.37463 645 GLN A CA 1
ATOM 5107 C C . GLN A 1 639 ? -11.55753 -3.47786 -17.47774 1.000 113.71044 645 GLN A C 1
ATOM 5108 O O . GLN A 1 639 ? -12.34531 -4.11424 -16.77184 1.000 114.29345 645 GLN A O 1
ATOM 5114 N N . MET A 1 640 ? -11.88190 -2.31083 -18.04146 1.000 116.43498 646 MET A N 1
ATOM 5115 C CA . MET A 1 640 ? -13.25604 -1.82124 -17.98028 1.000 113.41772 646 MET A CA 1
ATOM 5116 C C . MET A 1 640 ? -14.20379 -2.80436 -18.65245 1.000 113.14135 646 MET A C 1
ATOM 5117 O O . MET A 1 640 ? -15.29768 -3.07779 -18.14146 1.000 113.27408 646 MET A O 1
ATOM 5122 N N . ALA A 1 641 ? -13.79869 -3.35099 -19.80160 1.000 112.62012 647 ALA A N 1
ATOM 5123 C CA . ALA A 1 641 ? -14.56441 -4.43007 -20.41380 1.000 112.41343 647 ALA A CA 1
ATOM 5124 C C . ALA A 1 641 ? -14.66001 -5.62931 -19.47906 1.000 112.92801 647 ALA A C 1
ATOM 5125 O O . ALA A 1 641 ? -15.67681 -6.33361 -19.46216 1.000 112.69644 647 ALA A O 1
ATOM 5127 N N . GLU A 1 642 ? -13.61090 -5.88518 -18.69617 1.000 116.83970 648 GLU A N 1
ATOM 5128 C CA . GLU A 1 642 ? -13.68455 -6.90343 -17.66040 1.000 114.39491 648 GLU A CA 1
ATOM 5129 C C . GLU A 1 642 ? -14.33463 -6.38191 -16.38725 1.000 114.85798 648 GLU A C 1
ATOM 5130 O O . GLU A 1 642 ? -14.75436 -7.18522 -15.54740 1.000 115.90702 648 GLU A O 1
ATOM 5136 N N . ILE A 1 643 ? -14.43001 -5.05997 -16.23294 1.000 114.80240 649 ILE A N 1
ATOM 5137 C CA . ILE A 1 643 ? -15.17412 -4.48043 -15.11978 1.000 118.82597 649 ILE A CA 1
ATOM 5138 C C . ILE A 1 643 ? -16.66913 -4.48980 -15.41170 1.000 131.09503 649 ILE A C 1
ATOM 5139 O O . ILE A 1 643 ? -17.47195 -4.96321 -14.59976 1.000 119.79636 649 ILE A O 1
ATOM 5144 N N . ALA A 1 644 ? -17.06734 -3.96666 -16.57156 1.000 133.65257 650 ALA A N 1
ATOM 5145 C CA . ALA A 1 644 ? -18.48237 -3.95299 -16.92449 1.000 113.26082 650 ALA A CA 1
ATOM 5146 C C . ALA A 1 644 ? -19.02797 -5.35009 -17.17577 1.000 113.03183 650 ALA A C 1
ATOM 5147 O O . ALA A 1 644 ? -20.25092 -5.53344 -17.17575 1.000 120.25777 650 ALA A O 1
ATOM 5149 N N . ALA A 1 645 ? -18.15670 -6.33979 -17.38504 1.000 113.13065 651 ALA A N 1
ATOM 5150 C CA . ALA A 1 645 ? -18.62632 -7.69487 -17.64932 1.000 113.79295 651 ALA A CA 1
ATOM 5151 C C . ALA A 1 645 ? -19.30408 -8.30433 -16.43042 1.000 114.86193 651 ALA A C 1
ATOM 5152 O O . ALA A 1 645 ? -20.17684 -9.16755 -16.57456 1.000 114.99885 651 ALA A O 1
ATOM 5154 N N . VAL A 1 646 ? -18.92514 -7.87549 -15.22934 1.000 117.87872 652 VAL A N 1
ATOM 5155 C CA . VAL A 1 646 ? -19.51591 -8.44993 -14.02844 1.000 116.26978 652 VAL A CA 1
ATOM 5156 C C . VAL A 1 646 ? -20.72212 -7.64639 -13.54519 1.000 116.05200 652 VAL A C 1
ATOM 5157 O O . VAL A 1 646 ? -21.62392 -8.20979 -12.91727 1.000 114.26720 652 VAL A O 1
ATOM 5161 N N . GLU A 1 647 ? -20.76751 -6.33934 -13.83190 1.000 119.98078 653 GLU A N 1
ATOM 5162 C CA . GLU A 1 647 ? -21.95373 -5.55075 -13.51466 1.000 113.38965 653 GLU A CA 1
ATOM 5163 C C . GLU A 1 647 ? -23.18160 -6.12295 -14.20473 1.000 112.02518 653 GLU A C 1
ATOM 5164 O O . GLU A 1 647 ? -24.26654 -6.19640 -13.61469 1.000 111.07963 653 GLU A O 1
ATOM 5170 N N . PHE A 1 648 ? -23.02554 -6.53463 -15.46283 1.000 112.13165 654 PHE A N 1
ATOM 5171 C CA . PHE A 1 648 ? -24.09537 -7.23978 -16.15593 1.000 112.05444 654 PHE A CA 1
ATOM 5172 C C . PHE A 1 648 ? -24.38895 -8.57802 -15.48421 1.000 117.27466 654 PHE A C 1
ATOM 5173 O O . PHE A 1 648 ? -25.55284 -8.95039 -15.31023 1.000 129.22504 654 PHE A O 1
ATOM 5181 N N . ALA A 1 649 ? -23.34172 -9.30380 -15.08543 1.000 118.84645 655 ALA A N 1
ATOM 5182 C CA . ALA A 1 649 ? -23.54331 -10.62100 -14.48471 1.000 114.46838 655 ALA A CA 1
ATOM 5183 C C . ALA A 1 649 ? -24.17627 -10.51749 -13.10166 1.000 114.71013 655 ALA A C 1
ATOM 5184 O O . ALA A 1 649 ? -24.96600 -11.38580 -12.71281 1.000 116.63380 655 ALA A O 1
ATOM 5186 N N . CYS A 1 650 ? -23.84153 -9.46956 -12.34344 1.000 119.06352 656 CYS A N 1
ATOM 5187 C CA . CYS A 1 650 ? -24.41551 -9.30203 -11.00937 1.000 133.24829 656 CYS A CA 1
ATOM 5188 C C . CYS A 1 650 ? -25.92557 -9.11645 -11.08025 1.000 122.06697 656 CYS A C 1
ATOM 5189 O O . CYS A 1 650 ? -26.67136 -9.70084 -10.28634 1.000 113.86267 656 CYS A O 1
ATOM 5192 N N . LYS A 1 651 ? -26.39085 -8.29537 -12.02304 1.000 114.76787 657 LYS A N 1
ATOM 5193 C CA . LYS A 1 651 ? -27.82194 -8.02576 -12.13191 1.000 111.22331 657 LYS A CA 1
ATOM 5194 C C . LYS A 1 651 ? -28.59459 -9.29691 -12.46215 1.000 112.13411 657 LYS A C 1
ATOM 5195 O O . LYS A 1 651 ? -29.58346 -9.62535 -11.79818 1.000 111.95900 657 LYS A O 1
ATOM 5201 N N . LYS A 1 652 ? -28.13542 -10.04355 -13.47034 1.000 112.67401 658 LYS A N 1
ATOM 5202 C CA . LYS A 1 652 ? -28.84510 -11.24166 -13.90458 1.000 113.48026 658 LYS A CA 1
ATOM 5203 C C . LYS A 1 652 ? -28.98074 -12.27895 -12.79680 1.000 115.88771 658 LYS A C 1
ATOM 5204 O O . LYS A 1 652 ? -29.83249 -13.16817 -12.89996 1.000 118.61783 658 LYS A O 1
ATOM 5210 N N . ALA A 1 653 ? -28.16971 -12.18495 -11.74082 1.000 115.01156 659 ALA A N 1
ATOM 5211 C CA . ALA A 1 653 ? -28.30139 -13.09824 -10.61102 1.000 116.35570 659 ALA A CA 1
ATOM 5212 C C . ALA A 1 653 ? -29.45345 -12.72478 -9.68788 1.000 116.30224 659 ALA A C 1
ATOM 5213 O O . ALA A 1 653 ? -29.94216 -13.58909 -8.95104 1.000 117.59905 659 ALA A O 1
ATOM 5215 N N . LEU A 1 654 ? -29.89582 -11.46490 -9.71057 1.000 114.80673 660 LEU A N 1
ATOM 5216 C CA . LEU A 1 654 ? -30.98089 -11.04741 -8.82642 1.000 114.49089 660 LEU A CA 1
ATOM 5217 C C . LEU A 1 654 ? -32.26669 -11.80372 -9.13252 1.000 115.57302 660 LEU A C 1
ATOM 5218 O O . LEU A 1 654 ? -33.02954 -12.14214 -8.21956 1.000 116.39564 660 LEU A O 1
ATOM 5223 N N . LYS A 1 655 ? -32.52268 -12.07851 -10.41257 1.000 126.35394 661 LYS A N 1
ATOM 5224 C CA . LYS A 1 655 ? -33.71148 -12.82776 -10.80168 1.000 134.00541 661 LYS A CA 1
ATOM 5225 C C . LYS A 1 655 ? -33.68004 -14.26686 -10.31200 1.000 126.61808 661 LYS A C 1
ATOM 5226 O O . LYS A 1 655 ? -34.72085 -14.93516 -10.33810 1.000 122.39437 661 LYS A O 1
ATOM 5232 N N . ILE A 1 656 ? -32.52887 -14.75663 -9.86117 1.000 121.18009 662 ILE A N 1
ATOM 5233 C CA . ILE A 1 656 ? -32.39645 -16.13170 -9.39248 1.000 126.06419 662 ILE A CA 1
ATOM 5234 C C . ILE A 1 656 ? -32.12238 -16.11595 -7.89350 1.000 130.63884 662 ILE A C 1
ATOM 5235 O O . ILE A 1 656 ? -30.98142 -15.87072 -7.47450 1.000 130.69036 662 ILE A O 1
ATOM 5240 N N . PRO A 1 657 ? -33.12626 -16.36443 -7.05150 1.000 132.34891 663 PRO A N 1
ATOM 5241 C CA . PRO A 1 657 ? -32.88918 -16.38169 -5.60151 1.000 135.10998 663 PRO A CA 1
ATOM 5242 C C . PRO A 1 657 ? -32.13880 -17.62457 -5.14783 1.000 147.97127 663 PRO A C 1
ATOM 5243 O O . PRO A 1 657 ? -32.75348 -18.65981 -4.87203 1.000 130.56641 663 PRO A O 1
ATOM 5247 N N . GLY A 1 658 ? -30.81382 -17.53321 -5.06788 1.000 159.34025 664 GLY A N 1
ATOM 5248 C CA . GLY A 1 658 ? -30.00047 -18.65306 -4.65617 1.000 144.97894 664 GLY A CA 1
ATOM 5249 C C . GLY A 1 658 ? -28.51456 -18.36062 -4.72419 1.000 138.27135 664 GLY A C 1
ATOM 5250 O O . GLY A 1 658 ? -28.08590 -17.26241 -5.09296 1.000 137.84682 664 GLY A O 1
ATOM 5251 N N . PRO A 1 659 ? -27.69526 -19.34746 -4.35945 1.000 139.83929 665 PRO A N 1
ATOM 5252 C CA . PRO A 1 659 ? -26.23531 -19.14904 -4.36248 1.000 148.37468 665 PRO A CA 1
ATOM 5253 C C . PRO A 1 659 ? -25.68539 -19.13856 -5.78251 1.000 143.56409 665 PRO A C 1
ATOM 5254 O O . PRO A 1 659 ? -25.89816 -20.07745 -6.55271 1.000 143.58667 665 PRO A O 1
ATOM 5258 N N . VAL A 1 660 ? -24.96672 -18.06928 -6.12331 1.000 142.16564 666 VAL A N 1
ATOM 5259 C CA . VAL A 1 660 ? -24.36483 -17.91281 -7.43730 1.000 142.59354 666 VAL A CA 1
ATOM 5260 C C . VAL A 1 660 ? -22.90694 -17.50743 -7.26529 1.000 145.66102 666 VAL A C 1
ATOM 5261 O O . VAL A 1 660 ? -22.47501 -17.08054 -6.19321 1.000 149.48629 666 VAL A O 1
ATOM 5265 N N . LEU A 1 661 ? -22.14696 -17.64797 -8.35036 1.000 143.89521 667 LEU A N 1
ATOM 5266 C CA . LEU A 1 661 ? -20.71704 -17.37155 -8.34237 1.000 144.58110 667 LEU A CA 1
ATOM 5267 C C . LEU A 1 661 ? -20.32129 -16.72314 -9.65925 1.000 142.62550 667 LEU A C 1
ATOM 5268 O O . LEU A 1 661 ? -20.59019 -17.27198 -10.73036 1.000 144.67585 667 LEU A O 1
ATOM 5273 N N . VAL A 1 662 ? -19.68562 -15.55598 -9.57502 1.000 142.74939 668 VAL A N 1
ATOM 5274 C CA . VAL A 1 662 ? -19.21390 -14.82858 -10.74688 1.000 142.04455 668 VAL A CA 1
ATOM 5275 C C . VAL A 1 662 ? -17.69587 -14.93213 -10.79598 1.000 157.35076 668 VAL A C 1
ATOM 5276 O O . VAL A 1 662 ? -17.02182 -14.92617 -9.76002 1.000 170.40034 668 VAL A O 1
ATOM 5280 N N . ILE A 1 663 ? -17.15690 -15.03270 -12.00903 1.000 152.69567 669 ILE A N 1
ATOM 5281 C CA . ILE A 1 663 ? -15.73584 -15.27824 -12.22416 1.000 149.66481 669 ILE A CA 1
ATOM 5282 C C . ILE A 1 663 ? -15.19620 -14.23387 -13.19196 1.000 148.06349 669 ILE A C 1
ATOM 5283 O O . ILE A 1 663 ? -15.77832 -14.01080 -14.25788 1.000 155.31356 669 ILE A O 1
ATOM 5288 N N . THR A 1 664 ? -14.08136 -13.60663 -12.82488 1.000 145.56787 670 THR A N 1
ATOM 5289 C CA . THR A 1 664 ? -13.44470 -12.59026 -13.64968 1.000 143.82572 670 THR A CA 1
ATOM 5290 C C . THR A 1 664 ? -12.05358 -13.04977 -14.06086 1.000 152.00455 670 THR A C 1
ATOM 5291 O O . THR A 1 664 ? -11.28639 -13.55673 -13.23701 1.000 146.97369 670 THR A O 1
ATOM 5295 N N . ASP A 1 665 ? -11.72870 -12.86239 -15.34183 1.000 150.97850 671 ASP A N 1
ATOM 5296 C CA . ASP A 1 665 ? -10.36066 -13.09389 -15.78995 1.000 147.18452 671 ASP A CA 1
ATOM 5297 C C . ASP A 1 665 ? -9.40193 -12.06574 -15.19977 1.000 139.08646 671 ASP A C 1
ATOM 5298 O O . ASP A 1 665 ? -8.20684 -12.34743 -15.04690 1.000 153.31826 671 ASP A O 1
ATOM 5303 N N . SER A 1 666 ? -9.90525 -10.88497 -14.85448 1.000 131.55589 672 SER A N 1
ATOM 5304 C CA . SER A 1 666 ? -9.06753 -9.82685 -14.30829 1.000 134.89754 672 SER A CA 1
ATOM 5305 C C . SER A 1 666 ? -8.75538 -10.08009 -12.84236 1.000 133.38291 672 SER A C 1
ATOM 5306 O O . SER A 1 666 ? -9.60420 -10.55250 -12.08043 1.000 133.84574 672 SER A O 1
ATOM 5309 N N . PHE A 1 667 ? -7.52545 -9.75382 -12.44736 1.000 143.36652 673 PHE A N 1
ATOM 5310 C CA . PHE A 1 667 ? -7.15636 -9.80803 -11.03739 1.000 152.23795 673 PHE A CA 1
ATOM 5311 C C . PHE A 1 667 ? -7.74066 -8.63137 -10.26809 1.000 153.40956 673 PHE A C 1
ATOM 5312 O O . PHE A 1 667 ? -8.19156 -8.79275 -9.12811 1.000 146.69019 673 PHE A O 1
ATOM 5320 N N . TYR A 1 668 ? -7.74804 -7.44323 -10.87883 1.000 147.21238 674 TYR A N 1
ATOM 5321 C CA . TYR A 1 668 ? -8.14535 -6.23451 -10.16554 1.000 136.16489 674 TYR A CA 1
ATOM 5322 C C . TYR A 1 668 ? -9.61933 -6.25302 -9.78546 1.000 136.77526 674 TYR A C 1
ATOM 5323 O O . TYR A 1 668 ? -9.99843 -5.69536 -8.75032 1.000 137.57449 674 TYR A O 1
ATOM 5332 N N . VAL A 1 669 ? -10.46219 -6.88508 -10.60356 1.000 135.92646 675 VAL A N 1
ATOM 5333 C CA . VAL A 1 669 ? -11.89618 -6.87655 -10.33648 1.000 136.33571 675 VAL A CA 1
ATOM 5334 C C . VAL A 1 669 ? -12.21787 -7.71692 -9.10765 1.000 138.51285 675 VAL A C 1
ATOM 5335 O O . VAL A 1 669 ? -12.88695 -7.25232 -8.17752 1.000 139.54696 675 VAL A O 1
ATOM 5339 N N . ALA A 1 670 ? -11.74051 -8.96279 -9.07796 1.000 138.72508 676 ALA A N 1
ATOM 5340 C CA . ALA A 1 670 ? -12.08419 -9.85714 -7.97814 1.000 141.19959 676 ALA A CA 1
ATOM 5341 C C . ALA A 1 670 ? -11.47326 -9.39025 -6.66407 1.000 142.58925 676 ALA A C 1
ATOM 5342 O O . ALA A 1 670 ? -12.11918 -9.46768 -5.61205 1.000 143.62965 676 ALA A O 1
ATOM 5344 N N . GLU A 1 671 ? -10.22740 -8.90889 -6.69903 1.000 150.24013 677 GLU A N 1
ATOM 5345 C CA . GLU A 1 671 ? -9.59448 -8.42098 -5.47695 1.000 150.01873 677 GLU A CA 1
ATOM 5346 C C . GLU A 1 671 ? -10.28981 -7.17030 -4.95163 1.000 142.59047 677 GLU A C 1
ATOM 5347 O O . GLU A 1 671 ? -10.42780 -6.99861 -3.73559 1.000 143.70928 677 GLU A O 1
ATOM 5353 N N . SER A 1 672 ? -10.72811 -6.28422 -5.84941 1.000 141.38198 678 SER A N 1
ATOM 5354 C CA . SER A 1 672 ? -11.39744 -5.06351 -5.40910 1.000 141.71632 678 SER A CA 1
ATOM 5355 C C . SER A 1 672 ? -12.75032 -5.36804 -4.78210 1.000 143.03690 678 SER A C 1
ATOM 5356 O O . SER A 1 672 ? -13.14646 -4.72738 -3.80394 1.000 149.19243 678 SER A O 1
ATOM 5359 N N . ALA A 1 673 ? -13.47507 -6.34813 -5.33028 1.000 153.30125 679 ALA A N 1
ATOM 5360 C CA . ALA A 1 673 ? -14.77193 -6.71063 -4.77530 1.000 159.83402 679 ALA A CA 1
ATOM 5361 C C . ALA A 1 673 ? -14.65367 -7.35990 -3.40345 1.000 154.62072 679 ALA A C 1
ATOM 5362 O O . ALA A 1 673 ? -15.65261 -7.43935 -2.68141 1.000 153.46107 679 ALA A O 1
ATOM 5364 N N . ASN A 1 674 ? -13.46052 -7.81864 -3.02861 1.000 156.34259 680 ASN A N 1
ATOM 5365 C CA . ASN A 1 674 ? -13.25326 -8.50187 -1.75978 1.000 150.12854 680 ASN A CA 1
ATOM 5366 C C . ASN A 1 674 ? -12.80448 -7.54498 -0.65859 1.000 151.35281 680 ASN A C 1
ATOM 5367 O O . ASN A 1 674 ? -13.35341 -7.56939 0.44944 1.000 165.92219 680 ASN A O 1
ATOM 5372 N N . LYS A 1 675 ? -11.81474 -6.70263 -0.94245 1.000 144.97723 681 LYS A N 1
ATOM 5373 C CA . LYS A 1 675 ? -11.29796 -5.74570 0.02974 1.000 143.74352 681 LYS A CA 1
ATOM 5374 C C . LYS A 1 675 ? -11.69539 -4.30775 -0.26092 1.000 145.82888 681 LYS A C 1
ATOM 5375 O O . LYS A 1 675 ? -12.07356 -3.58207 0.66026 1.000 162.37569 681 LYS A O 1
ATOM 5381 N N . GLU A 1 676 ? -11.62758 -3.87745 -1.52283 1.000 143.53866 682 GLU A N 1
ATOM 5382 C CA . GLU A 1 676 ? -11.88201 -2.47445 -1.83950 1.000 150.79375 682 GLU A CA 1
ATOM 5383 C C . GLU A 1 676 ? -13.36210 -2.12891 -1.71634 1.000 146.98589 682 GLU A C 1
ATOM 5384 O O . GLU A 1 676 ? -13.70840 -1.02210 -1.28808 1.000 141.95956 682 GLU A O 1
ATOM 5390 N N . LEU A 1 677 ? -14.24785 -3.05208 -2.09250 1.000 144.63144 683 LEU A N 1
ATOM 5391 C CA . LEU A 1 677 ? -15.67894 -2.75450 -2.06736 1.000 145.86210 683 LEU A CA 1
ATOM 5392 C C . LEU A 1 677 ? -16.18897 -2.39196 -0.67626 1.000 146.90993 683 LEU A C 1
ATOM 5393 O O . LEU A 1 677 ? -16.90026 -1.37819 -0.55399 1.000 143.16508 683 LEU A O 1
ATOM 5398 N N . PRO A 1 678 ? -15.89270 -3.14311 0.39356 1.000 155.76596 684 PRO A N 1
ATOM 5399 C CA . PRO A 1 678 ? -16.28676 -2.67253 1.73269 1.000 149.71132 684 PRO A CA 1
ATOM 5400 C C . PRO A 1 678 ? -15.67913 -1.33043 2.09496 1.000 150.04904 684 PRO A C 1
ATOM 5401 O O . PRO A 1 678 ? -16.21129 -0.63878 2.97114 1.000 148.69757 684 PRO A O 1
ATOM 5405 N N . TYR A 1 679 ? -14.58328 -0.93897 1.44399 1.000 159.57511 685 TYR A N 1
ATOM 5406 C CA . TYR A 1 679 ? -14.00165 0.38015 1.65525 1.000 156.54988 685 TYR A CA 1
ATOM 5407 C C . TYR A 1 679 ? -14.73000 1.43413 0.83052 1.000 152.31542 685 TYR A C 1
ATOM 5408 O O . TYR A 1 679 ? -15.16127 2.46088 1.36678 1.000 152.14105 685 TYR A O 1
ATOM 5417 N N . TRP A 1 680 ? -14.88600 1.18837 -0.47852 1.000 142.80919 686 TRP A N 1
ATOM 5418 C CA . TRP A 1 680 ? -15.51433 2.17039 -1.35927 1.000 143.60158 686 TRP A CA 1
ATOM 5419 C C . TRP A 1 680 ? -16.91641 2.54888 -0.89611 1.000 140.73918 686 TRP A C 1
ATOM 5420 O O . TRP A 1 680 ? -17.35375 3.68480 -1.11083 1.000 140.57442 686 TRP A O 1
ATOM 5431 N N . LYS A 1 681 ? -17.63711 1.61253 -0.27328 1.000 140.28516 687 LYS A N 1
ATOM 5432 C CA . LYS A 1 681 ? -18.95217 1.93103 0.27886 1.000 139.76517 687 LYS A CA 1
ATOM 5433 C C . LYS A 1 681 ? -18.85244 3.04683 1.30910 1.000 140.86920 687 LYS A C 1
ATOM 5434 O O . LYS A 1 681 ? -19.46576 4.11068 1.16137 1.000 140.51743 687 LYS A O 1
ATOM 5440 N N . SER A 1 682 ? -18.07032 2.82282 2.36601 1.000 141.92644 688 SER A N 1
ATOM 5441 C CA . SER A 1 682 ? -17.90956 3.83763 3.40223 1.000 152.76112 688 SER A CA 1
ATOM 5442 C C . SER A 1 682 ? -17.07493 5.01398 2.91545 1.000 154.60237 688 SER A C 1
ATOM 5443 O O . SER A 1 682 ? -17.27023 6.14182 3.37971 1.000 154.19696 688 SER A O 1
ATOM 5446 N N . ASN A 1 683 ? -16.14290 4.77546 1.98835 1.000 158.31463 689 ASN A N 1
ATOM 5447 C CA . ASN A 1 683 ? -15.32525 5.85882 1.45155 1.000 155.88957 689 ASN A CA 1
ATOM 5448 C C . ASN A 1 683 ? -16.15958 6.88974 0.70082 1.000 151.73122 689 ASN A C 1
ATOM 5449 O O . ASN A 1 683 ? -15.69892 8.01892 0.50605 1.000 155.53514 689 ASN A O 1
ATOM 5454 N N . GLY A 1 684 ? -17.37450 6.53448 0.29080 1.000 140.44497 690 GLY A N 1
ATOM 5455 C CA . GLY A 1 684 ? -18.14780 7.42245 -0.55196 1.000 139.73528 690 GLY A CA 1
ATOM 5456 C C . GLY A 1 684 ? -17.55693 7.62293 -1.92494 1.000 140.64609 690 GLY A C 1
ATOM 5457 O O . GLY A 1 684 ? -17.93824 8.56497 -2.62471 1.000 138.74322 690 GLY A O 1
ATOM 5458 N N . PHE A 1 685 ? -16.62370 6.75429 -2.32419 1.000 139.89030 691 PHE A N 1
ATOM 5459 C CA . PHE A 1 685 ? -15.97179 6.82877 -3.63020 1.000 140.04612 691 PHE A CA 1
ATOM 5460 C C . PHE A 1 685 ? -15.26419 8.17101 -3.80094 1.000 146.42122 691 PHE A C 1
ATOM 5461 O O . PHE A 1 685 ? -15.48645 8.90716 -4.76476 1.000 156.51992 691 PHE A O 1
ATOM 5469 N N . VAL A 1 686 ? -14.40123 8.48404 -2.83591 1.000 149.04496 692 VAL A N 1
ATOM 5470 C CA . VAL A 1 686 ? -13.71960 9.77022 -2.74466 1.000 158.43993 692 VAL A CA 1
ATOM 5471 C C . VAL A 1 686 ? -12.30358 9.62275 -3.28477 1.000 163.44282 692 VAL A C 1
ATOM 5472 O O . VAL A 1 686 ? -11.66027 8.58190 -3.10804 1.000 150.32965 692 VAL A O 1
ATOM 5476 N N . ASN A 1 687 ? -11.88691 10.59905 -4.10457 1.000 161.24008 693 ASN A N 1
ATOM 5477 C CA . ASN A 1 687 ? -10.53895 10.62458 -4.72364 1.000 154.98196 693 ASN A CA 1
ATOM 5478 C C . ASN A 1 687 ? -10.28161 9.31383 -5.47694 1.000 164.86859 693 ASN A C 1
ATOM 5479 O O . ASN A 1 687 ? -9.32838 8.59802 -5.11215 1.000 170.52413 693 ASN A O 1
ATOM 5484 N N . ASN A 1 688 ? -11.10558 9.02381 -6.48997 1.000 160.31401 694 ASN A N 1
ATOM 5485 C CA . ASN A 1 688 ? -10.95926 7.78804 -7.29425 1.000 157.24372 694 ASN A CA 1
ATOM 5486 C C . ASN A 1 688 ? -9.51725 7.67057 -7.80135 1.000 173.32795 694 ASN A C 1
ATOM 5487 O O . ASN A 1 688 ? -9.15253 8.48487 -8.67319 1.000 172.81239 694 ASN A O 1
ATOM 5489 N N . LYS A 1 691 ? -12.26647 7.40402 -13.39927 1.000 167.41132 697 LYS A N 1
ATOM 5490 C CA . LYS A 1 691 ? -12.46555 7.93066 -12.02214 1.000 166.69117 697 LYS A CA 1
ATOM 5491 C C . LYS A 1 691 ? -13.23493 9.25445 -12.09580 1.000 173.24207 697 LYS A C 1
ATOM 5492 O O . LYS A 1 691 ? -13.71401 9.71608 -11.04168 1.000 174.89534 697 LYS A O 1
ATOM 5494 N N . PRO A 1 692 ? -13.36618 9.88468 -13.28466 1.000 177.92286 698 PRO A N 1
ATOM 5495 C CA . PRO A 1 692 ? -14.09155 11.15350 -13.42033 1.000 172.81292 698 PRO A CA 1
ATOM 5496 C C . PRO A 1 692 ? -15.51350 11.06196 -12.84528 1.000 168.19700 698 PRO A C 1
ATOM 5497 O O . PRO A 1 692 ? -15.80065 11.75766 -11.88711 1.000 162.80994 698 PRO A O 1
ATOM 5501 N N . LEU A 1 693 ? -16.35728 10.21785 -13.44743 1.000 162.68400 699 LEU A N 1
ATOM 5502 C CA . LEU A 1 693 ? -17.73521 10.04035 -12.99439 1.000 154.04446 699 LEU A CA 1
ATOM 5503 C C . LEU A 1 693 ? -18.33886 8.74330 -13.52265 1.000 154.22114 699 LEU A C 1
ATOM 5504 O O . LEU A 1 693 ? -19.10363 8.07692 -12.81576 1.000 155.62596 699 LEU A O 1
ATOM 5506 N N . LYS A 1 694 ? -18.01782 8.37667 -14.76575 1.000 153.49364 700 LYS A N 1
ATOM 5507 C CA . LYS A 1 694 ? -18.49948 7.11065 -15.31501 1.000 152.98382 700 LYS A CA 1
ATOM 5508 C C . LYS A 1 694 ? -17.85310 5.92768 -14.60931 1.000 160.62954 700 LYS A C 1
ATOM 5509 O O . LYS A 1 694 ? -18.49879 4.89045 -14.40651 1.000 155.90073 700 LYS A O 1
ATOM 5511 N N . HIS A 1 695 ? -16.57712 6.06896 -14.23734 1.000 166.08123 701 HIS A N 1
ATOM 5512 C CA . HIS A 1 695 ? -15.87378 5.01501 -13.51361 1.000 163.97548 701 HIS A CA 1
ATOM 5513 C C . HIS A 1 695 ? -16.50164 4.77452 -12.14564 1.000 162.37394 701 HIS A C 1
ATOM 5514 O O . HIS A 1 695 ? -16.73729 3.62736 -11.74988 1.000 149.08737 701 HIS A O 1
ATOM 5521 N N . ILE A 1 696 ? -16.81192 5.85127 -11.42238 1.000 172.88539 702 ILE A N 1
ATOM 5522 C CA . ILE A 1 696 ? -17.38481 5.71180 -10.08638 1.000 171.47984 702 ILE A CA 1
ATOM 5523 C C . ILE A 1 696 ? -18.78263 5.10241 -10.15744 1.000 146.17108 702 ILE A C 1
ATOM 5524 O O . ILE A 1 696 ? -19.16435 4.28311 -9.31261 1.000 141.34906 702 ILE A O 1
ATOM 5529 N N . SER A 1 697 ? -19.55979 5.47942 -11.17632 1.000 143.98997 703 SER A N 1
ATOM 5530 C CA . SER A 1 697 ? -20.91665 4.96105 -11.31336 1.000 143.56795 703 SER A CA 1
ATOM 5531 C C . SER A 1 697 ? -20.92523 3.45109 -11.50370 1.000 136.98333 703 SER A C 1
ATOM 5532 O O . SER A 1 697 ? -21.86001 2.77472 -11.05980 1.000 133.29056 703 SER A O 1
ATOM 5535 N N . LYS A 1 698 ? -19.89810 2.90454 -12.15388 1.000 137.70710 704 LYS A N 1
ATOM 5536 C CA . LYS A 1 698 ? -19.84369 1.46160 -12.34920 1.000 134.98201 704 LYS A CA 1
ATOM 5537 C C . LYS A 1 698 ? -19.62841 0.72836 -11.03138 1.000 133.78012 704 LYS A C 1
ATOM 5538 O O . LYS A 1 698 ? -20.25010 -0.30887 -10.78858 1.000 130.29727 704 LYS A O 1
ATOM 5544 N N . TRP A 1 699 ? -18.76652 1.26042 -10.16230 1.000 137.66819 705 TRP A N 1
ATOM 5545 C CA . TRP A 1 699 ? -18.50126 0.58921 -8.89447 1.000 147.80056 705 TRP A CA 1
ATOM 5546 C C . TRP A 1 699 ? -19.70124 0.66966 -7.96039 1.000 133.53497 705 TRP A C 1
ATOM 5547 O O . TRP A 1 699 ? -20.03692 -0.31459 -7.29259 1.000 128.90275 705 TRP A O 1
ATOM 5558 N N . LYS A 1 700 ? -20.35557 1.83145 -7.89809 1.000 132.60942 706 LYS A N 1
ATOM 5559 C CA . LYS A 1 700 ? -21.54456 1.96292 -7.06400 1.000 128.83634 706 LYS A CA 1
ATOM 5560 C C . LYS A 1 700 ? -22.60529 0.94670 -7.46117 1.000 124.34613 706 LYS A C 1
ATOM 5561 O O . LYS A 1 700 ? -23.20806 0.29334 -6.60229 1.000 123.77504 706 LYS A O 1
ATOM 5567 N N . SER A 1 701 ? -22.82731 0.78693 -8.76720 1.000 124.86743 707 SER A N 1
ATOM 5568 C CA . SER A 1 701 ? -23.85907 -0.12926 -9.24235 1.000 122.51265 707 SER A CA 1
ATOM 5569 C C . SER A 1 701 ? -23.57363 -1.56227 -8.81268 1.000 121.18580 707 SER A C 1
ATOM 5570 O O . SER A 1 701 ? -24.50040 -2.32561 -8.51281 1.000 120.59500 707 SER A O 1
ATOM 5573 N N . ILE A 1 702 ? -22.29752 -1.94791 -8.77884 1.000 126.45041 708 ILE A N 1
ATOM 5574 C CA . ILE A 1 702 ? -21.94111 -3.27692 -8.28815 1.000 125.20859 708 ILE A CA 1
ATOM 5575 C C . ILE A 1 702 ? -22.17901 -3.36832 -6.78716 1.000 120.81971 708 ILE A C 1
ATOM 5576 O O . ILE A 1 702 ? -22.64268 -4.39457 -6.28037 1.000 120.10993 708 ILE A O 1
ATOM 5581 N N . ALA A 1 703 ? -21.87228 -2.29440 -6.05694 1.000 121.69955 709 ALA A N 1
ATOM 5582 C CA . ALA A 1 703 ? -22.07220 -2.29678 -4.61093 1.000 121.86149 709 ALA A CA 1
ATOM 5583 C C . ALA A 1 703 ? -23.54815 -2.43229 -4.25988 1.000 119.61743 709 ALA A C 1
ATOM 5584 O O . ALA A 1 703 ? -23.91887 -3.21159 -3.37404 1.000 119.75657 709 ALA A O 1
ATOM 5586 N N . GLU A 1 704 ? -24.40440 -1.68038 -4.94767 1.000 118.36813 710 GLU A N 1
ATOM 5587 C CA . GLU A 1 704 ? -25.83436 -1.75286 -4.67061 1.000 116.72315 710 GLU A CA 1
ATOM 5588 C C . GLU A 1 704 ? -26.39999 -3.11694 -5.02888 1.000 117.14984 710 GLU A C 1
ATOM 5589 O O . GLU A 1 704 ? -27.25279 -3.65335 -4.30896 1.000 117.63162 710 GLU A O 1
ATOM 5595 N N . CYS A 1 705 ? -25.93988 -3.69956 -6.13704 1.000 117.16041 711 CYS A N 1
ATOM 5596 C CA . CYS A 1 705 ? -26.43852 -5.00561 -6.54831 1.000 116.79199 711 CYS A CA 1
ATOM 5597 C C . CYS A 1 705 ? -26.09316 -6.07174 -5.51656 1.000 118.80042 711 CYS A C 1
ATOM 5598 O O . CYS A 1 705 ? -26.90989 -6.95404 -5.22272 1.000 119.66301 711 CYS A O 1
ATOM 5601 N N . LEU A 1 706 ? -24.88515 -6.00552 -4.95161 1.000 119.36880 712 LEU A N 1
ATOM 5602 C CA . LEU A 1 706 ? -24.52883 -6.91966 -3.87383 1.000 122.77575 712 LEU A CA 1
ATOM 5603 C C . LEU A 1 706 ? -25.25386 -6.56515 -2.58472 1.000 121.66399 712 LEU A C 1
ATOM 5604 O O . LEU A 1 706 ? -25.48457 -7.43841 -1.74290 1.000 123.72541 712 LEU A O 1
ATOM 5608 N N . SER A 1 707 ? -25.61422 -5.29130 -2.41441 1.000 120.69914 713 SER A N 1
ATOM 5609 C CA . SER A 1 707 ? -26.37327 -4.89778 -1.23728 1.000 121.05198 713 SER A CA 1
ATOM 5610 C C . SER A 1 707 ? -27.75709 -5.53618 -1.23836 1.000 122.30556 713 SER A C 1
ATOM 5611 O O . SER A 1 707 ? -28.26492 -5.93656 -0.18442 1.000 149.99645 713 SER A O 1
ATOM 5614 N N . MET A 1 708 ? -28.38012 -5.63910 -2.41435 1.000 121.84287 714 MET A N 1
ATOM 5615 C CA . MET A 1 708 ? -29.71296 -6.22846 -2.49641 1.000 125.59434 714 MET A CA 1
ATOM 5616 C C . MET A 1 708 ? -29.66651 -7.74049 -2.33675 1.000 123.56321 714 MET A C 1
ATOM 5617 O O . MET A 1 708 ? -30.61431 -8.33788 -1.81983 1.000 123.30794 714 MET A O 1
ATOM 5622 N N . LYS A 1 709 ? -28.57235 -8.37107 -2.76595 1.000 127.95974 715 LYS A N 1
ATOM 5623 C CA . LYS A 1 709 ? -28.41592 -9.82005 -2.66228 1.000 127.63885 715 LYS A CA 1
ATOM 5624 C C . LYS A 1 709 ? -26.95082 -10.13269 -2.38543 1.000 129.22292 715 LYS A C 1
ATOM 5625 O O . LYS A 1 709 ? -26.10989 -10.05424 -3.29445 1.000 129.01621 715 LYS A O 1
ATOM 5631 N N . PRO A 1 710 ? -26.60766 -10.47687 -1.14152 1.000 131.50039 716 PRO A N 1
ATOM 5632 C CA . PRO A 1 710 ? -25.22154 -10.82854 -0.81567 1.000 135.36325 716 PRO A CA 1
ATOM 5633 C C . PRO A 1 710 ? -24.84614 -12.25535 -1.17401 1.000 134.77562 716 PRO A C 1
ATOM 5634 O O . PRO A 1 710 ? -23.71101 -12.66408 -0.90516 1.000 136.05678 716 PRO A O 1
ATOM 5638 N N . ASP A 1 711 ? -25.76395 -13.01749 -1.76713 1.000 136.59950 717 ASP A N 1
ATOM 5639 C CA . ASP A 1 711 ? -25.55256 -14.43537 -2.03046 1.000 138.00001 717 ASP A CA 1
ATOM 5640 C C . ASP A 1 711 ? -24.57756 -14.63082 -3.18556 1.000 136.49026 717 ASP A C 1
ATOM 5641 O O . ASP A 1 711 ? -24.33225 -15.76266 -3.61782 1.000 138.11389 717 ASP A O 1
ATOM 5646 N N . ILE A 1 712 ? -24.01390 -13.53555 -3.68034 1.000 138.63790 718 ILE A N 1
ATOM 5647 C CA . ILE A 1 712 ? -23.12496 -13.54404 -4.83339 1.000 137.87861 718 ILE A CA 1
ATOM 5648 C C . ILE A 1 712 ? -21.68792 -13.58073 -4.33647 1.000 148.79462 718 ILE A C 1
ATOM 5649 O O . ILE A 1 712 ? -21.24415 -12.66676 -3.63029 1.000 154.69946 718 ILE A O 1
ATOM 5654 N N . THR A 1 713 ? -20.96164 -14.62944 -4.70874 1.000 155.00643 719 THR A N 1
ATOM 5655 C CA . THR A 1 713 ? -19.54159 -14.76009 -4.42485 1.000 162.24321 719 THR A CA 1
ATOM 5656 C C . THR A 1 713 ? -18.74472 -14.51257 -5.69783 1.000 162.10912 719 THR A C 1
ATOM 5657 O O . THR A 1 713 ? -19.24674 -14.67647 -6.81184 1.000 158.36963 719 THR A O 1
ATOM 5661 N N . ILE A 1 714 ? -17.48983 -14.10825 -5.52081 1.000 162.21059 720 ILE A N 1
ATOM 5662 C CA . ILE A 1 714 ? -16.62501 -13.70875 -6.62577 1.000 167.78877 720 ILE A CA 1
ATOM 5663 C C . ILE A 1 714 ? -15.26980 -14.37540 -6.45299 1.000 175.00237 720 ILE A C 1
ATOM 5664 O O . ILE A 1 714 ? -14.60880 -14.19344 -5.42298 1.000 177.80330 720 ILE A O 1
ATOM 5669 N N . GLN A 1 715 ? -14.85763 -15.14306 -7.46218 1.000 165.08434 721 GLN A N 1
ATOM 5670 C CA . GLN A 1 715 ? -13.55845 -15.79367 -7.51939 1.000 154.15487 721 GLN A CA 1
ATOM 5671 C C . GLN A 1 715 ? -12.67770 -15.10718 -8.56328 1.000 148.66037 721 GLN A C 1
ATOM 5672 O O . GLN A 1 715 ? -13.01904 -14.04416 -9.09603 1.000 146.87169 721 GLN A O 1
ATOM 5678 N N . HIS A 1 716 ? -11.54454 -15.73578 -8.86248 1.000 147.50893 722 HIS A N 1
ATOM 5679 C CA . HIS A 1 716 ? -10.60773 -15.22529 -9.85742 1.000 145.42392 722 HIS A CA 1
ATOM 5680 C C . HIS A 1 716 ? -9.71143 -16.36693 -10.30372 1.000 144.86817 722 HIS A C 1
ATOM 5681 O O . HIS A 1 716 ? -9.15518 -17.08296 -9.46591 1.000 145.82921 722 HIS A O 1
ATOM 5688 N N . GLU A 1 717 ? -9.57745 -16.52560 -11.62476 1.000 143.58677 723 GLU A N 1
ATOM 5689 C CA . GLU A 1 717 ? -8.72817 -17.59522 -12.21605 1.000 143.16682 723 GLU A CA 1
ATOM 5690 C C . GLU A 1 717 ? -7.99540 -17.03273 -13.43896 1.000 154.77621 723 GLU A C 1
ATOM 5691 O O . GLU A 1 717 ? -8.67757 -16.59772 -14.38683 1.000 154.67372 723 GLU A O 1
ATOM 5697 N N . LYS A 1 718 ? -6.65839 -17.03935 -13.40503 1.000 163.34532 724 LYS A N 1
ATOM 5698 C CA . LYS A 1 718 ? -5.83360 -16.51986 -14.52896 1.000 149.38056 724 LYS A CA 1
ATOM 5699 C C . LYS A 1 718 ? -6.30449 -17.16171 -15.84008 1.000 147.38198 724 LYS A C 1
ATOM 5700 O O . LYS A 1 718 ? -6.74875 -16.41663 -16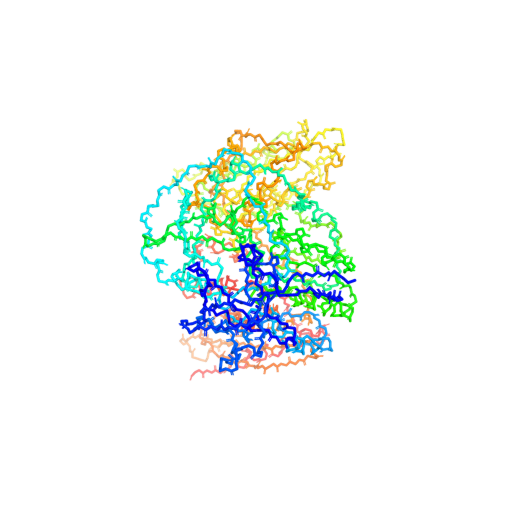.73589 1.000 141.11178 724 LYS A O 1
ATOM 5706 N N . GLY A 1 719 ? -6.20511 -18.49066 -15.93638 1.000 149.89734 725 GLY A N 1
ATOM 5707 C CA . GLY A 1 719 ? -6.62696 -19.22251 -17.14552 1.000 148.00717 725 GLY A CA 1
ATOM 5708 C C . GLY A 1 719 ? -5.76612 -18.87199 -18.34649 1.000 145.70090 725 GLY A C 1
ATOM 5709 O O . GLY A 1 719 ? -6.33224 -18.66791 -19.44041 1.000 146.92061 725 GLY A O 1
ATOM 5710 N N . HIS A 1 720 ? -4.44613 -18.80065 -18.14954 1.000 154.15278 726 HIS A N 1
ATOM 5711 C CA . HIS A 1 720 ? -3.50029 -18.46913 -19.24952 1.000 151.70741 726 HIS A CA 1
ATOM 5712 C C . HIS A 1 720 ? -3.09095 -19.75585 -19.97683 1.000 155.37975 726 HIS A C 1
ATOM 5713 O O . HIS A 1 720 ? -2.36868 -20.57278 -19.36805 1.000 162.57005 726 HIS A O 1
ATOM 5715 N N . GLN A 1 721 ? -3.54397 -19.92070 -21.22484 1.000 148.24089 727 GLN A N 1
ATOM 5716 C CA . GLN A 1 721 ? -3.22566 -21.12643 -22.03712 1.000 160.13887 727 GLN A CA 1
ATOM 5717 C C . GLN A 1 721 ? -3.53326 -22.38570 -21.21839 1.000 158.98286 727 GLN A C 1
ATOM 5718 O O . GLN A 1 721 ? -2.63700 -23.24447 -21.09763 1.000 154.31387 727 GLN A O 1
ATOM 5720 N N . PRO A 1 722 ? -4.75318 -22.53418 -20.65336 1.000 157.04067 728 PRO A N 1
ATOM 5721 C CA . PRO A 1 722 ? -5.10680 -23.71046 -19.85660 1.000 154.65366 728 PRO A CA 1
ATOM 5722 C C . PRO A 1 722 ? -5.68552 -24.83343 -20.72883 1.000 151.52069 728 PRO A C 1
ATOM 5723 O O . PRO A 1 722 ? -6.82158 -24.71567 -21.15274 1.000 151.17118 728 PRO A O 1
ATOM 5727 N N . THR A 1 723 ? -4.89423 -25.88515 -20.96910 1.000 156.68218 729 THR A N 1
ATOM 5728 C CA . THR A 1 723 ? -5.34794 -27.03710 -21.79234 1.000 156.87784 729 THR A CA 1
ATOM 5729 C C . THR A 1 723 ? -6.60174 -27.58561 -21.10239 1.000 164.66486 729 THR A C 1
ATOM 5730 O O . THR A 1 723 ? -7.69380 -27.48480 -21.69731 1.000 170.62270 729 THR A O 1
ATOM 5734 N N . ASN A 1 724 ? -6.43652 -28.13784 -19.89553 1.000 167.47794 730 ASN A N 1
ATOM 5735 C CA . ASN A 1 724 ? -7.57232 -28.70334 -19.11859 1.000 155.90329 730 ASN A CA 1
ATOM 5736 C C . ASN A 1 724 ? -7.23924 -28.69558 -17.62161 1.000 155.14147 730 ASN A C 1
ATOM 5737 O O . ASN A 1 724 ? -7.40590 -29.75077 -16.97584 1.000 153.62261 730 ASN A O 1
ATOM 5742 N N . THR A 1 725 ? -6.78855 -27.54956 -17.10338 1.000 159.09277 731 THR A N 1
ATOM 5743 C CA . THR A 1 725 ? -6.42751 -27.41678 -15.66637 1.000 166.36718 731 THR A CA 1
ATOM 5744 C C . THR A 1 725 ? -7.57731 -27.93731 -14.79742 1.000 174.20044 731 THR A C 1
ATOM 5745 O O . THR A 1 725 ? -7.35899 -28.91541 -14.05365 1.000 182.79938 731 THR A O 1
ATOM 5749 N N . SER A 1 726 ? -8.75150 -27.30363 -14.89522 1.000 167.20907 732 SER A N 1
ATOM 5750 C CA . SER A 1 726 ? -9.93934 -27.71615 -14.10225 1.000 151.02271 732 SER A CA 1
ATOM 5751 C C . SER A 1 726 ? -11.19640 -27.66331 -14.98017 1.000 158.54159 732 SER A C 1
ATOM 5752 O O . SER A 1 726 ? -11.13364 -27.05305 -16.06504 1.000 148.60168 732 SER A O 1
ATOM 5755 N N . ILE A 1 727 ? -12.28820 -28.28073 -14.51625 1.000 151.70890 733 ILE A N 1
ATOM 5756 C CA . ILE A 1 727 ? -13.57423 -28.29994 -15.27619 1.000 141.93427 733 ILE A CA 1
ATOM 5757 C C . ILE A 1 727 ? -14.17664 -26.89111 -15.25884 1.000 140.33708 733 ILE A C 1
ATOM 5758 O O . ILE A 1 727 ? -15.08576 -26.62620 -16.06974 1.000 139.23984 733 ILE A O 1
ATOM 5763 N N . HIS A 1 728 ? -13.68284 -26.02817 -14.36468 1.000 146.34543 734 HIS A N 1
ATOM 5764 C CA . HIS A 1 728 ? -14.17523 -24.66234 -14.25134 1.000 142.87016 734 HIS A CA 1
ATOM 5765 C C . HIS A 1 728 ? -13.59255 -23.76093 -15.33617 1.000 143.51520 734 HIS A C 1
ATOM 5766 O O . HIS A 1 728 ? -14.29583 -22.89501 -15.87094 1.000 135.94415 734 HIS A O 1
ATOM 5773 N N . THR A 1 729 ? -12.31152 -23.94248 -15.67228 1.000 144.62732 735 THR A N 1
ATOM 5774 C CA . THR A 1 729 ? -11.67882 -23.06908 -16.65412 1.000 137.16048 735 THR A CA 1
ATOM 5775 C C . THR A 1 729 ? -12.22483 -23.28092 -18.06014 1.000 137.46856 735 THR A C 1
ATOM 5776 O O . THR A 1 729 ? -12.01612 -22.42367 -18.92496 1.000 144.24665 735 THR A O 1
ATOM 5780 N N . GLU A 1 730 ? -12.91752 -24.39407 -18.30835 1.000 135.32806 736 GLU A N 1
ATOM 5781 C CA . GLU A 1 730 ? -13.52653 -24.61195 -19.61537 1.000 132.85702 736 GLU A CA 1
ATOM 5782 C C . GLU A 1 730 ? -14.60084 -23.56820 -19.89608 1.000 130.65689 736 GLU A C 1
ATOM 5783 O O . GLU A 1 730 ? -14.65707 -22.99697 -20.99295 1.000 128.31698 736 GLU A O 1
ATOM 5789 N N . GLY A 1 731 ? -15.46487 -23.30767 -18.91297 1.000 131.57828 737 GLY A N 1
ATOM 5790 C CA . GLY A 1 731 ? -16.48017 -22.28392 -19.08269 1.000 130.52264 737 GLY A CA 1
ATOM 5791 C C . GLY A 1 731 ? -15.90458 -20.88773 -19.20241 1.000 127.88551 737 GLY A C 1
ATOM 5792 O O . GLY A 1 731 ? -16.47587 -20.03474 -19.88719 1.000 125.95954 737 GLY A O 1
ATOM 5793 N N . ASN A 1 732 ? -14.77262 -20.63055 -18.54341 1.000 128.42245 738 ASN A N 1
ATOM 5794 C CA . ASN A 1 732 ? -14.14001 -19.32134 -18.66215 1.000 126.71325 738 ASN A CA 1
ATOM 5795 C C . ASN A 1 732 ? -13.48913 -19.14085 -20.02814 1.000 125.23961 738 ASN A C 1
ATOM 5796 O O . ASN A 1 732 ? -13.39549 -18.00971 -20.52290 1.000 122.29954 738 ASN A O 1
ATOM 5801 N N . ALA A 1 733 ? -13.03385 -20.23358 -20.64841 1.000 124.26793 739 ALA A N 1
ATOM 5802 C CA . ALA A 1 733 ? -12.51594 -20.15012 -22.01042 1.000 121.92370 739 ALA A CA 1
ATOM 5803 C C . ALA A 1 733 ? -13.60412 -19.72022 -22.98327 1.000 119.70829 739 ALA A C 1
ATOM 5804 O O . ALA A 1 733 ? -13.32737 -19.03092 -23.97213 1.000 117.75319 739 ALA A O 1
ATOM 5806 N N . LEU A 1 734 ? -14.84599 -20.12264 -22.71629 1.000 120.70112 740 LEU A N 1
ATOM 5807 C CA . LEU A 1 734 ? -15.95915 -19.71977 -23.57115 1.000 119.16503 740 LEU A CA 1
ATOM 5808 C C . LEU A 1 734 ? -16.30156 -18.24991 -23.37280 1.000 117.92590 740 LEU A C 1
ATOM 5809 O O . LEU A 1 734 ? -16.63082 -17.54879 -24.33862 1.000 115.93930 740 LEU A O 1
ATOM 5814 N N . ALA A 1 735 ? -16.23064 -17.76317 -22.13069 1.000 129.03879 741 ALA A N 1
ATOM 5815 C CA . ALA A 1 735 ? -16.53903 -16.36232 -21.86336 1.000 129.34596 741 ALA A CA 1
ATOM 5816 C C . ALA A 1 735 ? -15.51033 -15.43788 -22.50121 1.000 128.70797 741 ALA A C 1
ATOM 5817 O O . ALA A 1 735 ? -15.86167 -14.37087 -23.01295 1.000 127.49851 741 ALA A O 1
ATOM 5819 N N . ASP A 1 736 ? -14.23122 -15.82352 -22.46936 1.000 123.34160 742 ASP A N 1
ATOM 5820 C CA . ASP A 1 736 ? -13.20848 -15.02907 -23.14024 1.000 114.07787 742 ASP A CA 1
ATOM 5821 C C . ASP A 1 736 ? -13.42557 -15.00980 -24.64622 1.000 118.62222 742 ASP A C 1
ATOM 5822 O O . ASP A 1 736 ? -13.13789 -14.00356 -25.30501 1.000 116.21801 742 ASP A O 1
ATOM 5827 N N . LYS A 1 737 ? -13.93928 -16.10682 -25.20744 1.000 119.79697 743 LYS A N 1
ATOM 5828 C CA . LYS A 1 737 ? -14.27635 -16.12460 -26.62443 1.000 112.24614 743 LYS A CA 1
ATOM 5829 C C . LYS A 1 737 ? -15.36466 -15.10284 -26.93414 1.000 109.75019 743 LYS A C 1
ATOM 5830 O O . LYS A 1 737 ? -15.26993 -14.35360 -27.91298 1.000 115.46424 743 LYS A O 1
ATOM 5836 N N . LEU A 1 738 ? -16.40363 -15.04633 -26.09608 1.000 111.07478 744 LEU A N 1
ATOM 5837 C CA . LEU A 1 738 ? -17.48092 -14.09359 -26.32481 1.000 109.77299 744 LEU A CA 1
ATOM 5838 C C . LEU A 1 738 ? -17.00333 -12.65949 -26.15251 1.000 108.56769 744 LEU A C 1
ATOM 5839 O O . LEU A 1 738 ? -17.37162 -11.77842 -26.93629 1.000 115.08733 744 LEU A O 1
ATOM 5844 N N . ALA A 1 739 ? -16.18435 -12.40049 -25.12950 1.000 109.30604 745 ALA A N 1
ATOM 5845 C CA . ALA A 1 739 ? -15.65073 -11.05637 -24.94422 1.000 108.52676 745 ALA A CA 1
ATOM 5846 C C . ALA A 1 739 ? -14.81191 -10.63186 -26.13917 1.000 107.14004 745 ALA A C 1
ATOM 5847 O O . ALA A 1 739 ? -14.86827 -9.47178 -26.56491 1.000 106.51348 745 ALA A O 1
ATOM 5849 N N . THR A 1 740 ? -14.03867 -11.56151 -26.69942 1.000 111.56959 746 THR A N 1
ATOM 5850 C CA . THR A 1 740 ? -13.22783 -11.23902 -27.86539 1.000 116.43321 746 THR A CA 1
ATOM 5851 C C . THR A 1 740 ? -14.10498 -10.94000 -29.07628 1.000 112.21954 746 THR A C 1
ATOM 5852 O O . THR A 1 740 ? -13.82229 -10.00675 -29.83708 1.000 114.62638 746 THR A O 1
ATOM 5856 N N . GLN A 1 741 ? -15.18176 -11.71127 -29.25939 1.000 110.02935 747 GLN A N 1
ATOM 5857 C CA . GLN A 1 741 ? -16.07589 -11.47928 -30.39230 1.000 103.26149 747 GLN A CA 1
ATOM 5858 C C . GLN A 1 741 ? -16.68229 -10.08446 -30.34395 1.000 103.45594 747 GLN A C 1
ATOM 5859 O O . GLN A 1 741 ? -16.73654 -9.39125 -31.36679 1.000 102.78390 747 GLN A O 1
ATOM 5865 N N . GLY A 1 742 ? -17.14935 -9.65986 -29.17083 1.000 104.14447 748 GLY A N 1
ATOM 5866 C CA . GLY A 1 742 ? -17.69073 -8.31904 -29.04450 1.000 103.63043 748 GLY A CA 1
ATOM 5867 C C . GLY A 1 742 ? -16.64906 -7.23770 -29.24032 1.000 103.96394 748 GLY A C 1
ATOM 5868 O O . GLY A 1 742 ? -16.96540 -6.15368 -29.73606 1.000 103.68617 748 GLY A O 1
ATOM 5869 N N . SER A 1 743 ? -15.39796 -7.51042 -28.86244 1.000 108.72398 749 SER A N 1
ATOM 5870 C CA . SER A 1 743 ? -14.35426 -6.50508 -29.02527 1.000 117.24288 749 SER A CA 1
ATOM 5871 C C . SER A 1 743 ? -13.98639 -6.30665 -30.48925 1.000 110.96528 749 SER A C 1
ATOM 5872 O O . SER A 1 743 ? -13.45272 -5.25141 -30.85504 1.000 105.86731 749 SER A O 1
ATOM 5875 N N . TYR A 1 744 ? -14.25815 -7.30154 -31.33746 1.000 118.71104 750 TYR A N 1
ATOM 5876 C CA . TYR A 1 744 ? -13.96625 -7.19714 -32.76145 1.000 113.74561 750 TYR A CA 1
ATOM 5877 C C . TYR A 1 744 ? -15.08848 -6.53428 -33.54924 1.000 118.72861 750 TYR A C 1
ATOM 5878 O O . TYR A 1 744 ? -14.85666 -6.11996 -34.69216 1.000 126.61089 750 TYR A O 1
ATOM 5880 N N . VAL A 1 745 ? -16.28149 -6.41676 -32.97115 1.000 115.65972 751 VAL A N 1
ATOM 5881 C CA . VAL A 1 745 ? -17.42570 -5.81194 -33.64496 1.000 101.71063 751 VAL A CA 1
ATOM 5882 C C . VAL A 1 745 ? -17.43612 -4.31300 -33.36362 1.000 102.34661 751 VAL A C 1
ATOM 5883 O O . VAL A 1 745 ? -17.34618 -3.88724 -32.20653 1.000 117.52299 751 VAL A O 1
ATOM 5887 N N . VAL A 1 746 ? -17.54340 -3.51380 -34.42644 1.000 101.52031 752 VAL A N 1
ATOM 5888 C CA . VAL A 1 746 ? -17.56582 -2.05782 -34.33811 1.000 102.25362 752 VAL A CA 1
ATOM 5889 C C . VAL A 1 746 ? -18.96798 -1.56915 -34.67793 1.000 110.59544 752 VAL A C 1
ATOM 5890 O O . VAL A 1 746 ? -19.64886 -2.14516 -35.53502 1.000 122.72457 752 VAL A O 1
ATOM 5894 N N . ASN A 1 747 ? -19.40025 -0.50843 -34.00567 1.000 118.39276 753 ASN A N 1
ATOM 5895 C CA . ASN A 1 747 ? -20.73842 0.03523 -34.21548 1.000 129.29766 753 ASN A CA 1
ATOM 5896 C C . ASN A 1 747 ? -20.85969 0.71950 -35.57332 1.000 106.52657 753 ASN A C 1
ATOM 5897 O O . ASN A 1 747 ? -21.85268 0.54337 -36.27830 1.000 94.44043 753 ASN A O 1
#

InterPro domains:
  IPR000477 Reverse transcriptase domain [PF00078] (205-363)
  IPR000477 Reverse transcriptase domain [PS50878] (186-363)
  IPR001584 Integrase, catalytic core [PF00665] (870-965)
  IPR001584 Integrase, catalytic core [PS50994] (868-1024)
  IPR001641 Spumavirus aspartic protease A9 [PF03539] (14-176)
  IPR001641 Spumavirus aspartic protease A9 [PR00920] (14-34)
  IPR001641 Spumavirus aspartic protease A9 [PR00920] (36-56)
  IPR001641 Spumavirus aspartic protease A9 [PR00920] (59-80)
  IPR001641 Spumavirus aspartic protease A9 [PR00920] (84-105)
  IPR001641 Spumavirus aspartic protease A9 [PR00920] (107-128)
  IPR001641 Spumavirus aspartic protease A9 [PR00920] (132-152)
  IPR001641 Spumavirus aspartic protease A9 [PR00920] (155-176)
  IPR001641 Spumavirus aspartic protease A9 [PS51531] (1-143)
  IPR002156 Ribonuclease H domain [PF00075] (595-747)
  IPR002156 Ribonuclease H domain [PS50879] (590-748)
  IPR012337 Ribonuclease H-like superfamily [SSF53098] (595-746)
  IPR012337 Ribonuclease H-like superfamily [SSF53098] (868-1018)
  IPR021109 Aspartic peptidase domain superfamily [G3DSA:2.40.70.10] (1-104)
  IPR036397 Ribonuclease H superfamily [G3DSA:3.30.420.10] (589-751)
  IPR036397 Ribonuclease H superfamily [G3DSA:3.30.420.10] (874-1007)

Sequence (742 aa):
QLLQPLPAEIKGTKLLAHWASGATITCIPESFLEDEQPIKKTLIKTEKQQNVYYVTFKVKGRKVEAEVIASPYEYILLSPTDVPWLTQQPLQLTILVPLQEYQEKILSKTALPEDQKQQLKTLFVKYDNLWQHWENQVGHRKIRPHNIATGDYPPRPQKQYPINPKAKPSIQIVIDDLLKQGVLTPQNSTMNTPVYPVPKPDGRWRMVLDYREVNKTIPLTAAQNQHSAGILATIVRQKYKTTLDLANGFWAHPITPESYWLTAFTWQGKQYCWTRLPQGFLNSPALFTADVVDLLKEIPNVQVYVDDIYLSHDDPKEHVQQLEKVFQILLQAGYVVSLKKSEIGQKTVEFLGFNITKEGRGLTDTFKTKLLNITPPKDLKQLQSILGLLNFARNFIPNFAELVQPLYNLIASAKGKYIEWSEENTKQLNMVIEALNTASNLEERLPEQRLVIKVNTSPSAGYVRYYNETGKKPIMYLNYVFSKAELKFSMLEKLLTTMHKALIKAMDLAMGQEILVYSPIVSMTKIQKTPLPERKALPIRWITWMTYLEDPRIQFHYDKTLPELKHIPDVYTSSQSPVKHPSQYEGVFYTDGSAIKSPDPTKSNNAGMGIVHATYKPEYQVLNQWSIPLGNHTAQMAEIAAVEFACKKALKIPGPVLVITDSFYVAESANKELPYWKSNGFVNNKPLKHISKWKSIAECLSMKPDITIQHEKGHQPTNTSIHTEGNALADKLATQGSYVVN

Secondary structure (DSSP, 8-state):
--BPPEEEESSSSEEEEEE--SSS-EEEEGGGSSSSPPSEEEE-----EEEEEEEEEEETTEEEEEEEEEESSSSEEE-TTT-SSS---B---S-B--HHHHHHHHHHH--S-HHHHHHHHHHHHHTTTTB--BTT------SPPB-----SS--PPPP-----TTTHHHHHHHHHHHHHHTSEEE---S--B-EEEEE-TTS-EEEEE--HHHHTTS---S-PPP-HHHHHHH----SEEEEEEES-GGGTSBBPGGGGGGG-EEETTEEEEESBPPTT-SSHHHHHHHHHHHHHTSSSS-EEETTEEEEEESSHHHHHHHHHHHHHHHHHHT--EEEEEEEEEESSBS-BSBSS-B-SS-SS-----S--EEPPPSSHHHHHHHHHHGGGGGGT-TTHHHHSHHHHHHHHHH-SS-----HHHHHHHHHHHHHHHSTTSPPPP-SSSPEEEEEEE-SSEEEEEEEESS-SSEEEEEEEEPPTTGGGS-HHHHHHHHHHHHHHHHHHHHSS--EEEEES-S-HHHHHTS-GGG--S-HHHHHHHHTTTT-TTEEEEE-SS----SS---EE--SSSS---TTTSSEEEEEEEE----SSTTT---EEEEEEEEE-SSSSEEEEEEEEEEES--HHHHHHHHHHHHHHHHHTS-S-EEEEES-HHHHHIIIIIHHHHHHHTS-----SHHHHHHHHHHHHHHH-TTEEEEE---SS-SSS-HHHHHHHHHHHHHHHHHH---

Organism: NCBI:txid2170195

CATH classification: 3.30.420.10

Foldseek 3Di:
DQFFWFWWFFPNDIATEDEDDDQDAKAAAPVVCPPFDFPDWDADDCGDIFGKGWGWIGTNHRIFITIYTYDLDRHIHHYCVSCVPDDIDGDDADAFDPVVVLVVVQLQQFPFPPVVSVVVVVVCPVLVVQADTGVLDWWAFPDRAAAQPPADDFFAADDEDDADPQQVVLAVSNVVRCVRRVQKAFDAARHAWYKYWDADPVGHIYIDTACPRRQVRRDPDADADDALQRQLLQAWAAQWKWKWFFNQHQSRRFHDPVCQRRQWYADPNTIMTGRGGDPPHNCSQRVRVVVVCVLCVPPPGWGDGRRMIMDHDHDSVVSVVVVSSVSCSCVVRTIHTYSNQIHGNHQWHCDGLARHIDHDGDSADDDDQAAFAFFDAFFPVQLVLVVLVCVLCPVQQDCVCVLCVVVVVQVVPVVPRGGDDDPVVSVSSVVVRVSVVDCPLADAQDLVFAWEWEKAAELFWIKIFIDGPPDSGTNTIHIDGADPLRSQWDRVLRRLSRVVVVVRVVVVRRNVAAYEYEYQDADPVVVVVDDDVNTSDDVSSVSSSVVVPPDPSYHYHYDDSDDDRHSHGHGDDFPAVDDDDQQPWQKEKAKFKAKDADPDVVLRIKMKMWIWIFHPPPHTDTDDIDIAIDGRDDRVVSQLVRVLVVLQVCVVPPTAYEYETLDPCNQVCVGPVLVRCVSVVCPPHDPPVVNVSSVSNSVSCVVPVSYHYDYDNLDVCPPPDPVSVVNVVRNVSNVVNRPDDD

Radius of gyration: 31.7 Å; Cα contacts (8 Å, |Δi|>4): 1413; chains: 1; bounding box: 91×65×81 Å

B-factor: mean 103.42, std 27.49, range [48.54, 193.4]

Solvent-accessible surface area: 37517 Å² total; per-residue (Å²): 106,81,46,39,12,18,79,6,55,16,86,53,81,167,41,47,0,35,62,16,101,42,105,102,59,0,20,0,11,95,81,38,4,136,116,55,139,63,108,109,132,60,107,64,84,144,137,176,123,86,44,1,22,119,12,61,4,78,0,118,54,157,144,10,107,3,65,0,41,25,2,78,71,21,20,0,52,0,4,30,109,40,1,111,108,19,82,71,111,78,16,95,12,79,57,111,13,59,21,119,122,29,15,112,106,4,17,70,85,14,40,12,56,98,113,22,47,86,81,1,104,87,11,5,114,128,8,53,69,0,0,26,37,44,32,36,13,12,8,22,31,119,46,197,34,27,85,2,40,43,46,129,184,85,12,161,70,56,177,51,168,135,37,67,89,158,0,71,89,14,1,70,54,25,0,70,2,0,49,104,11,10,0,3,32,65,70,120,30,95,0,14,0,14,4,73,28,47,89,69,134,78,56,87,55,91,14,34,14,14,5,84,42,1,30,127,29,5,58,104,85,45,90,91,43,98,67,12,44,34,10,9,54,71,0,52,19,40,81,6,2,2,6,4,25,4,19,41,6,24,22,5,0,1,0,25,75,126,0,23,75,5,1,0,0,34,10,107,78,104,37,16,0,2,13,18,0,0,41,40,8,53,10,0,32,21,43,2,7,52,19,0,44,81,29,1,127,137,5,87,36,30,37,8,26,18,28,27,4,4,6,0,8,59,58,31,108,54,0,5,94,16,2,50,94,5,0,87,36,0,56,160,13,15,5,14,0,12,3,82,132,5,16,1,0,18,133,50,0,91,70,7,15,3,4,26,78,1,119,37,158,17,108,61,22,114,76,52,48,118,32,45,57,19,10,15,9,155,45,51,127,32,2,106,16,5,20,36,23,18,78,47,2,117,127,20,16,119,68,17,70,134,41,5,91,47,4,80,91,30,64,77,78,60,189,40,148,164,34,137,35,54,132,112,15,26,114,37,6,72,76,10,12,111,23,7,56,72,74,77,10,45,44,135,29,72,88,144,43,70,0,10,0,48,0,10,10,0,37,22,5,0,17,3,25,0,18,3,77,88,20,140,73,0,16,19,5,8,2,16,72,14,31,175,36,0,82,140,18,30,93,46,1,9,18,11,0,0,10,19,8,0,18,26,38,0,82,82,31,9,119,63,48,63,2,8,0,55,0,41,19,113,38,39,95,144,11,73,147,20,68,32,92,93,43,130,17,104,60,52,26,10,67,6,20,32,28,25,61,126,62,119,135,18,55,41,85,88,17,173,101,14,41,121,2,113,66,5,6,80,21,30,92,56,61,64,86,75,116,91,136,42,66,106,5,76,0,0,0,0,0,2,6,23,35,94,188,18,99,61,126,130,89,70,68,11,0,0,11,0,0,0,16,0,21,18,173,91,126,66,83,46,102,87,96,64,49,57,42,41,15,73,88,79,35,79,30,0,13,12,3,0,1,20,45,0,0,93,60,0,74,149,57,99,9,51,0,0,0,0,0,44,5,146,89,4,0,91,2,19,20,138,59,18,42,49,37,87,45,46,44,23,86,148,54,50,130,70,75,60,30,59,64,11,86,29,7,6,108,9,22,72,154,28,100,52,9,23,20,40,87,55,165,32,73,105,41,142,124,102,45,109,8,5,90,0,8,61,45,0,53,120,12,0,67,82,0,1,70,83,81,144